Protein AF-0000000070578102 (afdb_homodimer)

pLDDT: mean 84.8, std 22.73, range [17.58, 98.94]

Organism: Amblyomma americanum (NCBI:txid6943)

Foldseek 3Di:
DLFDFKDKAFEAFQVCCVVCVVVLLVLLLQFQAKFKFFQKLDQPDPCQCQDPDPFSNLQRLLVQLVAIATQKMKIKGWHFDQPDDLAAEGETEIYMYIAGADEPDHHDGDPVSVVVCVVQPDDVVCSVVTHFYFYWAADDPVDDPPDPDDLLVVLLSCQLSLHQYEYALCPSVLSNSCGTRNHRADSTPQQNLALVCNSRPLRYFHLLLCCCAVVVPQARPLVLLLLVLSVVQVVCVVVSHYHHHYDYDDDDQVTLIAMAGDGDDPDQDPDLFAADPCCLHYVDDPCVPPDRGDNDSSSSVSVVVVVVVVVVVVVVVVVPDDDDPDPDDDPPDDPDDDPPPPPDPPDPPPPPPDDPCPDPCSDRDHGNCPPRGRVSSVSRVNSVVSVLVVQFPGDDNSHDDCVNRVVVVRTQFGDRPPDSGTDHSDRDPPHDHDPSSVVVVCVSNDPD/DLFDFKDKAFEAFQVCCVVCVVVLLVLLLQFQAKFKFFQKLDQPDPCQCQDPDPFSNLQRLLVQLVAIATQKMKIKGWHFDQPDDLAAEGETEIYMYIAGADEPDHHDGDPVSVVVCVVQPDDVVCSVVTHFYFYWAADDPVDDPPDPDDLLVVLLSCQLSLHQYEYALCPSVLSNSCGTRNHRADSTPQQNLALVCNSRVLRYFHLLLCCCAVVVPQARPLVLLLLVLSVVQVVCVVVSHYHHHYDYDDDDPVTLIAMAGDGDDPDDDPDLFAADPCCLHYVDDPCVPPDRGDNDSSSSVSVVVVVVVVVVVVVVVVVVDDDDPDPDDDDPDDPDDDDDDDDDDPDPPPPPPDDPPPDPCSDNPHGNCPPRGRVSSVSRVNSVVSVLVVQFPGDDNSHDDCVNRVVVVRTQFGDRPPDSGTDHRDNDPPHDHDPSSVVVVCVSNDPD

Secondary structure (DSSP, 8-state):
-----EEEEEEE-TTTHHHHHHHHHHHHHH-SEEEEEEEES----HHHHT-SSHHHHHHHHHHHHHHS-EEEEEEEEEEEPTT--SSS-EEEEEEEEEEEEEESS-EEE-HHHHHHHHHTT--HHHHHHHPEEE--SS--TTS---SS--HHHHHHHHHHTT--EEESS-HHHHHHHHHHHT-PPPSSHHHHHHHHHHHSTT-EEEHHHHHHHTS--S--SHHHHHHHHHHHHHHHHHTT---EEEEEPPPPTTS-EEEEE-PPPSS--SS---B-HHHHHHS--TTGGG--SB--HHHHHHHHHHHHHHHHHHHHHHTTS-S-----------------------------------------EEE--TT-HHHHHHHHHHHHHHHHHHH-SS---S---HHHHT-TTTTTEE--TT-SS-EE----TTPPPPHHHHHHHHHHH---/-----EEEEEEE-TTTHHHHHHHHHHHHHH-SEEEEEEEES----HHHHT-SSHHHHHHHHHHHHHHS-EEEEEEEEEEEPTT--SSS-EEEEEEEEEEEEEESS-EEE-HHHHHHHHHTT--HHHHHHHPEEE--SS--TTS---SS--HHHHHHHHHHTT--EEESS-HHHHHHHHHHHT-PPPSSHHHHHHHHHHHSTT-EEEHHHIIIIIS--S--SHHHHHHHHHHHHHHHHHTT---EEEEEPPPPTTS-EEEEE-PPPSS--SS---B-HHHHHHS--TTGGG--SB--HHHHHHHHHHHHHHHHHHHHHHTTS-S-----------------------------------SS-----EE--TT-HHHHHHHHHHHHHHHHHHH-SS---S---HHHHT-TTTTTEE--TT-SSPEE----TTPPPPHHHHHHHHHHH---

Solvent-accessible surface area (backbone atoms only — not comparable to full-atom values): 49564 Å² total; per-residue (Å²): 103,58,78,49,58,63,44,69,26,37,56,35,30,56,87,45,37,78,77,45,40,66,58,53,52,49,42,58,71,61,23,41,34,35,10,44,28,71,36,56,31,42,79,66,59,66,68,45,58,52,37,90,48,66,62,52,16,43,54,42,47,51,52,31,50,70,38,25,39,59,43,25,38,8,38,14,21,38,20,65,45,83,81,44,49,98,64,57,45,53,35,29,44,43,52,28,30,25,33,30,25,27,46,68,50,68,26,34,37,27,45,69,45,48,36,51,37,46,76,47,65,50,57,51,52,53,27,58,72,33,23,31,69,44,60,61,26,57,81,52,83,91,56,67,80,76,56,96,67,51,64,41,55,52,49,46,50,41,38,74,65,62,48,28,37,34,22,63,55,29,52,65,53,52,53,37,48,39,23,42,36,54,31,53,72,60,96,45,59,62,29,40,27,26,43,48,25,68,51,37,68,65,23,33,35,14,48,30,35,42,30,48,70,74,64,56,46,92,36,48,41,66,69,52,41,29,52,52,44,52,50,51,32,46,50,27,45,74,72,70,42,68,26,56,23,72,43,68,77,86,76,60,87,86,55,52,46,35,31,27,56,60,52,75,80,89,64,79,76,88,66,87,68,58,63,29,67,52,28,61,49,61,66,50,56,96,56,55,88,76,44,88,42,44,85,49,63,69,57,48,52,50,54,53,52,51,52,53,53,51,54,52,48,52,56,58,53,61,69,65,64,79,88,80,78,80,80,85,81,86,81,82,80,83,84,79,85,78,76,81,74,83,69,82,72,81,76,81,75,76,80,79,80,79,86,72,84,74,62,89,64,80,63,63,49,77,38,76,32,54,82,30,27,18,50,45,2,38,41,43,33,52,37,43,53,53,47,48,69,71,56,30,75,50,80,74,81,83,50,71,49,30,75,83,25,56,35,64,90,52,43,28,30,27,39,36,80,98,47,89,64,58,48,69,48,45,66,56,95,86,55,61,64,49,70,68,53,55,55,52,54,44,61,72,73,47,91,123,102,58,78,50,59,63,44,70,25,37,55,35,31,56,87,45,37,78,77,44,41,65,59,51,53,50,43,59,72,60,25,41,34,36,10,43,28,73,37,54,31,42,81,68,59,66,69,45,59,52,37,88,47,65,60,53,15,43,54,43,47,51,51,30,49,71,37,24,39,61,42,26,38,8,39,14,21,38,20,67,45,84,81,44,50,97,63,58,46,53,36,28,44,43,52,27,29,25,33,31,25,29,47,69,50,66,26,35,38,28,45,69,44,48,37,52,37,46,76,49,66,50,58,51,52,54,29,57,72,33,22,32,69,45,61,61,26,56,80,53,83,92,57,69,80,76,55,96,67,48,65,40,55,52,50,47,49,41,38,73,65,61,48,30,36,34,20,64,54,30,54,64,53,52,53,35,48,40,22,42,37,55,31,53,73,60,96,41,56,63,29,40,27,27,45,48,24,66,52,36,67,68,23,33,34,14,46,30,35,42,30,50,69,75,64,56,46,90,36,49,42,65,69,53,42,29,51,53,44,50,51,52,33,45,50,26,47,76,71,70,42,66,27,57,22,72,42,70,78,87,76,60,88,85,54,53,51,36,32,28,56,62,53,74,80,88,65,80,76,87,65,88,68,57,63,30,66,53,26,63,49,62,68,49,55,95,55,54,88,75,44,88,42,43,82,48,62,67,58,48,54,49,54,55,53,51,52,52,53,52,54,53,49,51,55,58,52,56,70,65,63,80,85,80,78,78,84,83,84,85,81,85,82,86,85,79,85,78,78,82,77,86,74,83,80,80,77,82,76,76,80,78,78,80,83,74,83,72,63,89,62,81,59,61,51,76,37,76,33,54,85,32,26,17,50,44,2,38,39,43,33,52,37,42,54,52,47,48,69,70,55,30,78,52,80,72,81,83,49,70,50,31,76,82,24,56,36,65,88,53,42,28,30,25,40,37,80,97,46,88,64,56,47,70,49,46,66,54,96,85,54,60,63,48,70,68,52,55,55,52,55,43,61,70,71,47,90,122

Radius of gyration: 33.84 Å; Cα contacts (8 Å, |Δi|>4): 1545; chains: 2; bounding box: 91×94×81 Å

Nearest PDB structures (foldseek):
  3d45-assembly1_B  TM=8.826E-01  e=4.630E-14  Mus musculus
  3d45-assembly1_A  TM=8.378E-01  e=8.893E-15  Mus musculus
  2a1r-assembly1_A  TM=8.037E-01  e=4.911E-14  Homo sapiens
  2a1s-assembly1_D  TM=5.922E-01  e=2.546E-12  Homo sapiens
  2a1s-assembly2_C  TM=5.819E-01  e=1.888E-11  Homo sapiens

InterPro domains:
  IPR000571 Zinc finger, CCCH-type [PS50103] (270-298)
  IPR006941 Ribonuclease CAF1 [PF04857] (12-140)
  IPR006941 Ribonuclease CAF1 [PF04857] (146-384)
  IPR012337 Ribonuclease H-like superfamily [SSF53098] (8-387)
  IPR036397 Ribonuclease H superfamily [G3DSA:3.30.420.10] (10-261)
  IPR036397 Ribonuclease H superfamily [G3DSA:3.30.420.10] (303-419)
  IPR036855 Zinc finger, CCCH-type superfamily [SSF90229] (271-296)
  IPR051181 CAF1 family poly(A)-specific ribonucleases [PTHR15092] (146-445)

Sequence (896 aa):
MSELKSVPVVDVTKENIADIWPSLVLAVKTSLFVAIDLELSGIGNRKEINAKSVEDRYTAMAGVADTRAIISMGLSCFRQDARSAETGPLKFTVQTFNILVLSQDNYIVEPSSLQFLISHGFDFNRQYALGVPYRRGHDRPNQPEDKAYSLRKLFSLLVVHRKPVVFHNGFMDTVFLYHSFYLALPPSLQTFLADLNELFPSCVYDTKFIAESKASLPASYLEYVFRNRQRDNARKEAQGRQFISIQFLQYNQEYSIDHGNCALRKEPAKVASDICKNFARYGWCGKGDKCCASHNVDDILDAQASKRRRNKRVKMSSNGGCANTSDSEHSMRDLSIVEEDDDDDEEVVDDGDSPEGASNRERRKFTTGLHRAGFDAFMTGYAFATFVLSYSKHRPSGNLDAEQLGLDEIVNRLCLGGKTAPLLIRTSNFTKHSPKHIEKFKALFGNKMSELKSVPVVDVTKENIADIWPSLVLAVKTSLFVAIDLELSGIGNRKEINAKSVEDRYTAMAGVADTRAIISMGLSCFRQDARSAETGPLKFTVQTFNILVLSQDNYIVEPSSLQFLISHGFDFNRQYALGVPYRRGHDRPNQPEDKAYSLRKLFSLLVVHRKPVVFHNGFMDTVFLYHSFYLALPPSLQTFLADLNELFPSCVYDTKFIAESKASLPASYLEYVFRNRQRDNARKEAQGRQFISIQFLQYNQEYSIDHGNCALRKEPAKVASDICKNFARYGWCGKGDKCCASHNVDDILDAQASKRRRNKRVKMSSNGGCANTSDSEHSMRDLSIVEEDDDDDEEVVDDGDSPEGASNRERRKFTTGLHRAGFDAFMTGYAFATFVLSYSKHRPSGNLDAEQLGLDEIVNRLCLGGKTAPLLIRTSNFTKHSPKHIEKFKALFGNK

Structure (mmCIF, N/CA/C/O backbone):
data_AF-0000000070578102-model_v1
#
loop_
_entity.id
_entity.type
_entity.pdbx_description
1 polymer 'C3H1-type domain-containing protein'
#
loop_
_atom_site.group_PDB
_atom_site.id
_atom_site.type_symbol
_atom_site.label_atom_id
_atom_site.label_alt_id
_atom_site.label_comp_id
_atom_site.label_asym_id
_atom_site.label_entity_id
_atom_site.label_seq_id
_atom_site.pdbx_PDB_ins_code
_atom_site.Cartn_x
_atom_site.Cartn_y
_atom_site.Cartn_z
_atom_site.occupancy
_atom_site.B_iso_or_equiv
_atom_site.auth_seq_id
_atom_site.auth_comp_id
_atom_site.auth_asym_id
_atom_site.auth_atom_id
_atom_site.pdbx_PDB_model_num
ATOM 1 N N . MET A 1 1 ? -6.746 -41.281 1.124 1 77.94 1 MET A N 1
ATOM 2 C CA . MET A 1 1 ? -8.039 -40.656 0.822 1 77.94 1 MET A CA 1
ATOM 3 C C . MET A 1 1 ? -7.867 -39.406 0.001 1 77.94 1 MET A C 1
ATOM 5 O O . MET A 1 1 ? -6.902 -38.656 0.193 1 77.94 1 MET A O 1
ATOM 9 N N . SER A 1 2 ? -8.734 -39.219 -0.879 1 80.81 2 SER A N 1
ATOM 10 C CA . SER A 1 2 ? -8.719 -38.062 -1.77 1 80.81 2 SER A CA 1
ATOM 11 C C . SER A 1 2 ? -9.258 -36.844 -1.073 1 80.81 2 SER A C 1
ATOM 13 O O . SER A 1 2 ? -9.031 -35.719 -1.53 1 80.81 2 SER A O 1
ATOM 15 N N . GLU A 1 3 ? -9.867 -37 0.009 1 83.25 3 GLU A N 1
ATOM 16 C CA . GLU A 1 3 ? -10.578 -35.906 0.656 1 83.25 3 GLU A CA 1
ATOM 17 C C . GLU A 1 3 ? -9.609 -34.938 1.304 1 83.25 3 GLU A C 1
ATOM 19 O O . GLU A 1 3 ? -8.672 -35.344 1.99 1 83.25 3 GLU A O 1
ATOM 24 N N . LEU A 1 4 ? -9.828 -33.656 0.972 1 88.81 4 LEU A N 1
ATOM 25 C CA . LEU A 1 4 ? -9.086 -32.531 1.543 1 88.81 4 LEU A CA 1
ATOM 26 C C . LEU A 1 4 ? -10.016 -31.609 2.305 1 88.81 4 LEU A C 1
ATOM 28 O O . LEU A 1 4 ? -10.969 -31.078 1.734 1 88.81 4 LEU A O 1
ATOM 32 N N . LYS A 1 5 ? -9.773 -31.438 3.596 1 84.94 5 LYS A N 1
ATOM 33 C CA . LYS A 1 5 ? -10.625 -30.531 4.375 1 84.94 5 LYS A CA 1
ATOM 34 C C . LYS A 1 5 ? -10 -29.141 4.484 1 84.94 5 LYS A C 1
ATOM 36 O O . LYS A 1 5 ? -10.672 -28.125 4.293 1 84.94 5 LYS A O 1
ATOM 41 N N . SER A 1 6 ? -8.742 -29.156 4.809 1 90.31 6 SER A N 1
ATOM 42 C CA . SER A 1 6 ? -8.031 -27.891 4.957 1 90.31 6 SER A CA 1
ATOM 43 C C . SER A 1 6 ? -6.578 -28.016 4.516 1 90.31 6 SER A C 1
ATOM 45 O O . SER A 1 6 ? -6 -29.109 4.562 1 90.31 6 SER A O 1
ATOM 47 N N . VAL A 1 7 ? -6.105 -26.969 4.031 1 93.5 7 VAL A N 1
ATOM 48 C CA . VAL A 1 7 ? -4.723 -26.922 3.561 1 93.5 7 VAL A CA 1
ATOM 49 C C . VAL A 1 7 ? -3.896 -26.016 4.465 1 93.5 7 VAL A C 1
ATOM 51 O O . VAL A 1 7 ? -4.156 -24.812 4.547 1 93.5 7 VAL A O 1
ATOM 54 N N . PRO A 1 8 ? -2.971 -26.562 5.195 1 94.44 8 PRO A N 1
ATOM 55 C CA . PRO A 1 8 ? -2.076 -25.703 5.977 1 94.44 8 PRO A CA 1
ATOM 56 C C . PRO A 1 8 ? -1.091 -24.938 5.102 1 94.44 8 PRO A C 1
ATOM 58 O O . PRO A 1 8 ? -0.469 -25.516 4.207 1 94.44 8 PRO A O 1
ATOM 61 N N . VAL A 1 9 ? -0.995 -23.688 5.301 1 96 9 VAL A N 1
ATOM 62 C CA . VAL A 1 9 ? -0.066 -22.812 4.602 1 96 9 VAL A CA 1
ATOM 63 C C . VAL A 1 9 ? 0.845 -22.109 5.605 1 96 9 VAL A C 1
ATOM 65 O O . VAL A 1 9 ? 0.369 -21.391 6.492 1 96 9 VAL A O 1
ATOM 68 N N . VAL A 1 10 ? 2.125 -22.312 5.484 1 96.31 10 VAL A N 1
ATOM 69 C CA . VAL A 1 10 ? 3.086 -21.703 6.395 1 96.31 10 VAL A CA 1
ATOM 70 C C . VAL A 1 10 ? 3.354 -20.25 5.973 1 96.31 10 VAL A C 1
ATOM 72 O O . VAL A 1 10 ? 3.791 -20 4.848 1 96.31 10 VAL A O 1
ATOM 75 N N . ASP A 1 11 ? 3.137 -19.344 6.883 1 95.62 11 ASP A N 1
ATOM 76 C CA . ASP A 1 11 ? 3.445 -17.938 6.613 1 95.62 11 ASP A CA 1
ATOM 77 C C . ASP A 1 11 ? 4.918 -17.641 6.887 1 95.62 11 ASP A C 1
ATOM 79 O O . ASP A 1 11 ? 5.418 -17.906 7.98 1 95.62 11 ASP A O 1
ATOM 83 N N . VAL A 1 12 ? 5.535 -17.109 5.922 1 97.56 12 VAL A N 1
ATOM 84 C CA . VAL A 1 12 ? 6.953 -16.797 6.023 1 97.56 12 VAL A CA 1
ATOM 85 C C . VAL A 1 12 ? 7.145 -15.281 5.973 1 97.56 12 VAL A C 1
ATOM 87 O O . VAL A 1 12 ? 6.652 -14.617 5.055 1 97.56 12 VAL A O 1
ATOM 90 N N . THR A 1 13 ? 7.816 -14.75 6.918 1 97.25 13 THR A N 1
ATOM 91 C CA . THR A 1 13 ? 8.086 -13.32 7.051 1 97.25 13 THR A CA 1
ATOM 92 C C . THR A 1 13 ? 9.578 -13.078 7.285 1 97.25 13 THR A C 1
ATOM 94 O O . THR A 1 13 ? 10.352 -14.023 7.43 1 97.25 13 THR A O 1
ATOM 97 N N . LYS A 1 14 ? 9.945 -11.789 7.281 1 96.38 14 LYS A N 1
ATOM 98 C CA . LYS A 1 14 ? 11.352 -11.461 7.527 1 96.38 14 LYS A CA 1
ATOM 99 C C . LYS A 1 14 ? 11.773 -11.883 8.93 1 96.38 14 LYS A C 1
ATOM 101 O O . LYS A 1 14 ? 12.961 -12.102 9.188 1 96.38 14 LYS A O 1
ATOM 106 N N . GLU A 1 15 ? 10.898 -12.078 9.859 1 95.5 15 GLU A N 1
ATOM 107 C CA . GLU A 1 15 ? 11.211 -12.414 11.25 1 95.5 15 GLU A CA 1
ATOM 108 C C . GLU A 1 15 ? 11.453 -13.906 11.414 1 95.5 15 GLU A C 1
ATOM 110 O O . GLU A 1 15 ? 12.188 -14.328 12.312 1 95.5 15 GLU A O 1
ATOM 115 N N . ASN A 1 16 ? 10.836 -14.742 10.539 1 95.75 16 ASN A N 1
ATOM 116 C CA . ASN A 1 16 ? 10.922 -16.172 10.797 1 95.75 16 ASN A CA 1
ATOM 117 C C . ASN A 1 16 ? 11.594 -16.922 9.641 1 95.75 16 ASN A C 1
ATOM 119 O O . ASN A 1 16 ? 11.805 -18.125 9.719 1 95.75 16 ASN A O 1
ATOM 123 N N . ILE A 1 17 ? 11.953 -16.266 8.609 1 96.5 17 ILE A N 1
ATOM 124 C CA . ILE A 1 17 ? 12.469 -16.922 7.414 1 96.5 17 ILE A CA 1
ATOM 125 C C . ILE A 1 17 ? 13.773 -17.641 7.754 1 96.5 17 ILE A C 1
ATOM 127 O O . ILE A 1 17 ? 14.039 -18.719 7.215 1 96.5 17 ILE A O 1
ATOM 131 N N . ALA A 1 18 ? 14.547 -17.094 8.602 1 94.88 18 ALA A N 1
ATOM 132 C CA . ALA A 1 18 ? 15.797 -17.75 8.992 1 94.88 18 ALA A CA 1
ATOM 133 C C . ALA A 1 18 ? 15.539 -19.109 9.617 1 94.88 18 ALA A C 1
ATOM 135 O O . ALA A 1 18 ? 16.234 -20.078 9.336 1 94.88 18 ALA A O 1
ATOM 136 N N . ASP A 1 19 ? 14.547 -19.172 10.438 1 94.5 19 ASP A N 1
ATOM 137 C CA . ASP A 1 19 ? 14.195 -20.406 11.133 1 94.5 19 ASP A CA 1
ATOM 138 C C . ASP A 1 19 ? 13.562 -21.422 10.18 1 94.5 19 ASP A C 1
ATOM 140 O O . ASP A 1 19 ? 13.734 -22.625 10.336 1 94.5 19 ASP A O 1
ATOM 144 N N . ILE A 1 20 ? 12.836 -20.969 9.227 1 95.44 20 ILE A N 1
ATOM 145 C CA . ILE A 1 20 ? 12.062 -21.812 8.328 1 95.44 20 ILE A CA 1
ATOM 146 C C . ILE A 1 20 ? 12.93 -22.234 7.148 1 95.44 20 ILE A C 1
ATOM 148 O O . ILE A 1 20 ? 12.648 -23.25 6.488 1 95.44 20 ILE A O 1
ATOM 152 N N . TRP A 1 21 ? 14.008 -21.594 6.926 1 96.56 21 TRP A N 1
ATOM 153 C CA . TRP A 1 21 ? 14.812 -21.703 5.715 1 96.56 21 TRP A CA 1
ATOM 154 C C . TRP A 1 21 ? 15.266 -23.156 5.5 1 96.56 21 TRP A C 1
ATOM 156 O O . TRP A 1 21 ? 15.141 -23.688 4.402 1 96.56 21 TRP A O 1
ATOM 166 N N . PRO A 1 22 ? 15.758 -23.906 6.492 1 95.88 22 PRO A N 1
ATOM 167 C CA . PRO A 1 22 ? 16.172 -25.281 6.254 1 95.88 22 PRO A CA 1
ATOM 168 C C . PRO A 1 22 ? 15.016 -26.172 5.77 1 95.88 22 PRO A C 1
ATOM 170 O O . PRO A 1 22 ? 15.203 -27 4.879 1 95.88 22 PRO A O 1
ATOM 173 N N . SER A 1 23 ? 13.891 -25.938 6.355 1 94.88 23 SER A N 1
ATOM 174 C CA . SER A 1 23 ? 12.719 -26.703 5.945 1 94.88 23 SER A CA 1
ATOM 175 C C . SER A 1 23 ? 12.305 -26.344 4.52 1 94.88 23 SER A C 1
ATOM 177 O O . SER A 1 23 ? 11.906 -27.219 3.748 1 94.88 23 SER A O 1
ATOM 179 N N . LEU A 1 24 ? 12.359 -25.109 4.254 1 96.5 24 LEU A N 1
ATOM 180 C CA . LEU A 1 24 ? 12.008 -24.625 2.92 1 96.5 24 LEU A CA 1
ATOM 181 C C . LEU A 1 24 ? 12.945 -25.219 1.869 1 96.5 24 LEU A C 1
ATOM 183 O O . LEU A 1 24 ? 12.492 -25.703 0.828 1 96.5 24 LEU A O 1
ATOM 187 N N . VAL A 1 25 ? 14.211 -25.234 2.166 1 97.31 25 VAL A N 1
ATOM 188 C CA . VAL A 1 25 ? 15.227 -25.781 1.265 1 97.31 25 VAL A CA 1
ATOM 189 C C . VAL A 1 25 ? 14.992 -27.266 1.056 1 97.31 25 VAL A C 1
ATOM 191 O O . VAL A 1 25 ? 15.023 -27.75 -0.077 1 97.31 25 VAL A O 1
ATOM 194 N N . LEU A 1 26 ? 14.75 -27.938 2.076 1 97.5 26 LEU A N 1
ATOM 195 C CA . LEU A 1 26 ? 14.531 -29.375 1.996 1 97.5 26 LEU A CA 1
ATOM 196 C C . LEU A 1 26 ? 13.266 -29.688 1.205 1 97.5 26 LEU A C 1
ATOM 198 O O . LEU A 1 26 ? 13.234 -30.641 0.415 1 97.5 26 LEU A O 1
ATOM 202 N N . ALA A 1 27 ? 12.234 -28.906 1.458 1 97.62 27 ALA A N 1
ATOM 203 C CA . ALA A 1 27 ? 10.977 -29.094 0.731 1 97.62 27 ALA A CA 1
ATOM 204 C C . ALA A 1 27 ? 11.188 -28.938 -0.773 1 97.62 27 ALA A C 1
ATOM 206 O O . ALA A 1 27 ? 10.703 -29.766 -1.557 1 97.62 27 ALA A O 1
ATOM 207 N N . VAL A 1 28 ? 11.906 -27.922 -1.154 1 97.75 28 VAL A N 1
ATOM 208 C CA . VAL A 1 28 ? 12.172 -27.688 -2.568 1 97.75 28 VAL A CA 1
ATOM 209 C C . VAL A 1 28 ? 13.023 -28.812 -3.137 1 97.75 28 VAL A C 1
ATOM 211 O O . VAL A 1 28 ? 12.68 -29.406 -4.164 1 97.75 28 VAL A O 1
ATOM 214 N N . LYS A 1 29 ? 14.023 -29.234 -2.469 1 96.88 29 LYS A N 1
ATOM 215 C CA . LYS A 1 29 ? 15 -30.203 -2.947 1 96.88 29 LYS A CA 1
ATOM 216 C C . LYS A 1 29 ? 14.352 -31.578 -3.146 1 96.88 29 LYS A C 1
ATOM 218 O O . LYS A 1 29 ? 14.711 -32.312 -4.066 1 96.88 29 LYS A O 1
ATOM 223 N N . THR A 1 30 ? 13.438 -31.891 -2.357 1 96.38 30 THR A N 1
ATOM 224 C CA . THR A 1 30 ? 12.914 -33.25 -2.359 1 96.38 30 THR A CA 1
ATOM 225 C C . THR A 1 30 ? 11.602 -33.312 -3.139 1 96.38 30 THR A C 1
ATOM 227 O O . THR A 1 30 ? 11.031 -34.406 -3.316 1 96.38 30 THR A O 1
ATOM 230 N N . SER A 1 31 ? 11.125 -32.219 -3.588 1 97.19 31 SER A N 1
ATOM 231 C CA . SER A 1 31 ? 9.836 -32.188 -4.273 1 97.19 31 SER A CA 1
ATOM 232 C C . SER A 1 31 ? 9.953 -32.75 -5.688 1 97.19 31 SER A C 1
ATOM 234 O O . SER A 1 31 ? 11.016 -32.688 -6.301 1 97.19 31 SER A O 1
ATOM 236 N N . LEU A 1 32 ? 8.875 -33.406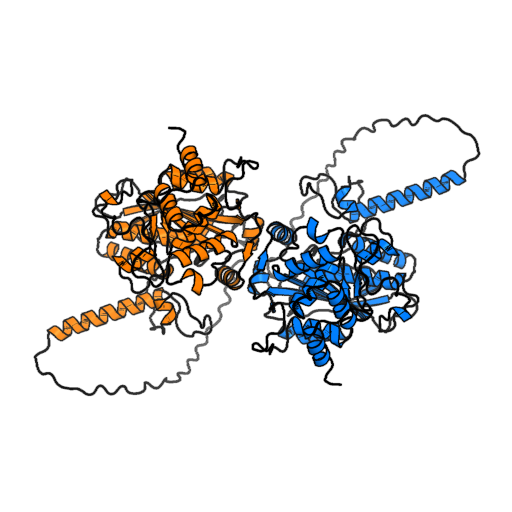 -6.113 1 97.06 32 LEU A N 1
ATOM 237 C CA . LEU A 1 32 ? 8.766 -33.781 -7.516 1 97.06 32 LEU A CA 1
ATOM 238 C C . LEU A 1 32 ? 8.625 -32.562 -8.406 1 97.06 32 LEU A C 1
ATOM 240 O O . LEU A 1 32 ? 9.211 -32.5 -9.492 1 97.06 32 LEU A O 1
ATOM 244 N N . PHE A 1 33 ? 7.828 -31.625 -7.996 1 98.31 33 PHE A N 1
ATOM 245 C CA . PHE A 1 33 ? 7.668 -30.328 -8.648 1 98.31 33 PHE A CA 1
ATOM 246 C C . PHE A 1 33 ? 7.254 -29.266 -7.637 1 98.31 33 PHE A C 1
ATOM 248 O O . PHE A 1 33 ? 6.859 -29.594 -6.516 1 98.31 33 PHE A O 1
ATOM 255 N N . VAL A 1 34 ? 7.41 -28 -8.008 1 98.81 34 VAL A N 1
ATOM 256 C CA . VAL A 1 34 ? 7.055 -26.859 -7.168 1 98.81 34 VAL A CA 1
ATOM 257 C C . VAL A 1 34 ? 6.062 -25.969 -7.906 1 98.81 34 VAL A C 1
ATOM 259 O O . VAL A 1 34 ? 6.336 -25.516 -9.016 1 98.81 34 VAL A O 1
ATOM 262 N N . ALA A 1 35 ? 4.883 -25.75 -7.293 1 98.88 35 ALA A N 1
ATOM 263 C CA . ALA A 1 35 ? 3.92 -24.797 -7.832 1 98.88 35 ALA A CA 1
ATOM 264 C C . ALA A 1 35 ? 4.133 -23.406 -7.238 1 98.88 35 ALA A C 1
ATOM 266 O O . ALA A 1 35 ? 4.398 -23.266 -6.039 1 98.88 35 ALA A O 1
ATOM 267 N N . ILE A 1 36 ? 4.043 -22.375 -8.102 1 98.88 36 ILE A N 1
ATOM 268 C CA . ILE A 1 36 ? 4.332 -21.016 -7.684 1 98.88 36 ILE A CA 1
ATOM 269 C C . ILE A 1 36 ? 3.17 -20.094 -8.062 1 98.88 36 ILE A C 1
ATOM 271 O O . ILE A 1 36 ? 2.58 -20.25 -9.133 1 98.88 36 ILE A O 1
ATOM 275 N N . ASP A 1 37 ? 2.824 -19.219 -7.223 1 98.5 37 ASP A N 1
ATOM 276 C CA . ASP A 1 37 ? 1.85 -18.156 -7.465 1 98.5 37 ASP A CA 1
ATOM 277 C C . ASP A 1 37 ? 2.318 -16.828 -6.863 1 98.5 37 ASP A C 1
ATOM 279 O O . ASP A 1 37 ? 2.926 -16.812 -5.793 1 98.5 37 ASP A O 1
ATOM 283 N N . LEU A 1 38 ? 2.061 -15.75 -7.559 1 98.56 38 LEU A N 1
ATOM 284 C CA . LEU A 1 38 ? 2.484 -14.43 -7.102 1 98.56 38 LEU A CA 1
ATOM 285 C C . LEU A 1 38 ? 1.288 -13.492 -6.953 1 98.56 38 LEU A C 1
ATOM 287 O O . LEU A 1 38 ? 0.369 -13.523 -7.773 1 98.56 38 LEU A O 1
ATOM 291 N N . GLU A 1 39 ? 1.238 -12.766 -5.934 1 98.12 39 GLU A N 1
ATOM 292 C CA . GLU A 1 39 ? 0.407 -11.562 -5.852 1 98.12 39 GLU A CA 1
ATOM 293 C C . GLU A 1 39 ? 1.217 -10.312 -6.168 1 98.12 39 GLU A C 1
ATOM 295 O O . GLU A 1 39 ? 2.312 -10.125 -5.633 1 98.12 39 GLU A O 1
ATOM 300 N N . LEU A 1 40 ? 0.661 -9.516 -7.039 1 98.38 40 LEU A N 1
ATOM 301 C CA . LEU A 1 40 ? 1.391 -8.359 -7.559 1 98.38 40 LEU A CA 1
ATOM 302 C C . LEU A 1 40 ? 0.694 -7.059 -7.172 1 98.38 40 LEU A C 1
ATOM 304 O O . LEU A 1 40 ? -0.514 -7.047 -6.93 1 98.38 40 LEU A O 1
ATOM 308 N N . SER A 1 41 ? 1.458 -5.977 -7.098 1 98.44 41 SER A N 1
ATOM 309 C CA . SER A 1 41 ? 0.901 -4.668 -6.77 1 98.44 41 SER A CA 1
ATOM 310 C C . SER A 1 41 ? 0.095 -4.102 -7.934 1 98.44 41 SER A C 1
ATOM 312 O O . SER A 1 41 ? -0.631 -3.119 -7.773 1 98.44 41 SER A O 1
ATOM 314 N N . GLY A 1 42 ? 0.201 -4.703 -9.062 1 98.12 42 GLY A N 1
ATOM 315 C CA . GLY A 1 42 ? -0.514 -4.359 -10.281 1 98.12 42 GLY A CA 1
ATOM 316 C C . GLY A 1 42 ? -0.065 -5.168 -11.484 1 98.12 42 GLY A C 1
ATOM 317 O O . GLY A 1 42 ? 1.048 -5.699 -11.508 1 98.12 42 GLY A O 1
ATOM 318 N N . ILE A 1 43 ? -0.921 -5.203 -12.508 1 96.94 43 ILE A N 1
ATOM 319 C CA . ILE A 1 43 ? -0.589 -6.012 -13.68 1 96.94 43 ILE A CA 1
ATOM 320 C C . ILE A 1 43 ? -0.525 -5.125 -14.914 1 96.94 43 ILE A C 1
ATOM 322 O O . ILE A 1 43 ? -0.228 -5.602 -16.016 1 96.94 43 ILE A O 1
ATOM 326 N N . GLY A 1 44 ? -0.804 -3.895 -14.734 1 97 44 GLY A N 1
ATOM 327 C CA . GLY A 1 44 ? -0.745 -2.965 -15.852 1 97 44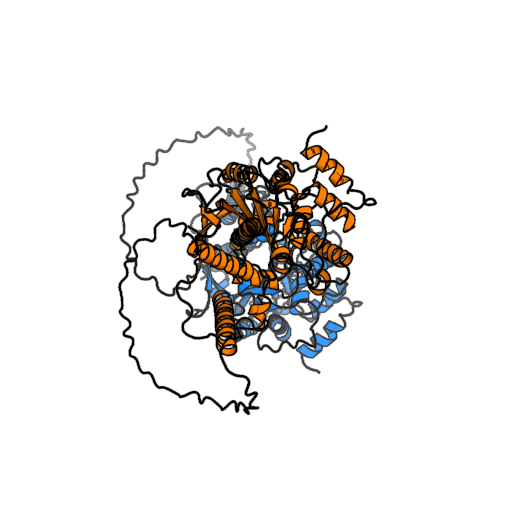 GLY A CA 1
ATOM 328 C C . GLY A 1 44 ? -2.012 -2.955 -16.688 1 97 44 GLY A C 1
ATOM 329 O O . GLY A 1 44 ? -3.057 -3.436 -16.25 1 97 44 GLY A O 1
ATOM 330 N N . ASN A 1 45 ? -1.885 -2.371 -17.859 1 96 45 ASN A N 1
ATOM 331 C CA . ASN A 1 45 ? -3.01 -2.227 -18.781 1 96 45 ASN A CA 1
ATOM 332 C C . ASN A 1 45 ? -3.365 -3.553 -19.453 1 96 45 ASN A C 1
ATOM 334 O O . ASN A 1 45 ? -2.543 -4.137 -20.156 1 96 45 ASN A O 1
ATOM 338 N N . ARG A 1 46 ? -4.57 -3.988 -19.344 1 93.94 46 ARG A N 1
ATOM 339 C CA . ARG A 1 46 ? -5.023 -5.285 -19.828 1 93.94 46 ARG A CA 1
ATOM 340 C C . ARG A 1 46 ? -4.93 -5.363 -21.359 1 93.94 46 ARG A C 1
ATOM 342 O O . ARG A 1 46 ? -4.621 -6.418 -21.906 1 93.94 46 ARG A O 1
ATOM 349 N N . LYS A 1 47 ? -5.195 -4.293 -22.016 1 95.69 47 LYS A N 1
ATOM 350 C CA . LYS A 1 47 ? -5.121 -4.273 -23.469 1 95.69 47 LYS A CA 1
ATOM 351 C C . LYS A 1 47 ? -3.695 -4.527 -23.953 1 95.69 47 LYS A C 1
ATOM 353 O O . LYS A 1 47 ? -3.484 -5.242 -24.938 1 95.69 47 LYS A O 1
ATOM 358 N N . GLU A 1 48 ? -2.779 -3.986 -23.219 1 97.19 48 GLU A N 1
ATOM 359 C CA . GLU A 1 48 ? -1.38 -4.102 -23.609 1 97.19 48 GLU A CA 1
ATOM 360 C C . GLU A 1 48 ? -0.842 -5.504 -23.328 1 97.19 48 GLU A C 1
ATOM 362 O O . GLU A 1 48 ? -0.108 -6.066 -24.141 1 97.19 48 GLU A O 1
ATOM 367 N N . ILE A 1 49 ? -1.229 -6.09 -22.234 1 96.31 49 ILE A N 1
ATOM 368 C CA . ILE A 1 49 ? -0.678 -7.387 -21.859 1 96.31 49 ILE A CA 1
ATOM 369 C C . ILE A 1 49 ? -1.385 -8.492 -22.641 1 96.31 49 ILE A C 1
ATOM 371 O O . ILE A 1 49 ? -0.979 -9.656 -22.578 1 96.31 49 ILE A O 1
ATOM 375 N N . ASN A 1 50 ? -2.453 -8.148 -23.328 1 95.62 50 ASN A N 1
ATOM 376 C CA . ASN A 1 50 ? -3.152 -9.078 -24.219 1 95.62 50 ASN A CA 1
ATOM 377 C C . ASN A 1 50 ? -3.074 -8.641 -25.672 1 95.62 50 ASN A C 1
ATOM 379 O O . ASN A 1 50 ? -3.979 -8.922 -26.453 1 95.62 50 ASN A O 1
ATOM 383 N N . ALA A 1 51 ? -2.061 -7.977 -26 1 97 51 ALA A N 1
ATOM 384 C CA . ALA A 1 51 ? -1.86 -7.508 -27.359 1 97 51 ALA A CA 1
ATOM 385 C C . ALA A 1 51 ? -1.819 -8.672 -28.344 1 97 51 ALA A C 1
ATOM 387 O O . ALA A 1 51 ? -1.572 -9.82 -27.953 1 97 51 ALA A O 1
ATOM 388 N N . LYS A 1 52 ? -2.033 -8.406 -29.656 1 95.94 52 LYS A N 1
ATOM 389 C CA . LYS A 1 52 ? -1.959 -9.422 -30.703 1 95.94 52 LYS A CA 1
ATOM 390 C C . LYS A 1 52 ? -0.533 -9.945 -30.859 1 95.94 52 LYS A C 1
ATOM 392 O O . LYS A 1 52 ? -0.316 -11.156 -30.938 1 95.94 52 LYS A O 1
ATOM 397 N N . SER A 1 53 ? 0.328 -9.078 -30.891 1 97.19 53 SER A N 1
ATOM 398 C CA . SER A 1 53 ? 1.736 -9.453 -30.969 1 97.19 53 SER A CA 1
ATOM 399 C C . SER A 1 53 ? 2.268 -9.906 -29.625 1 97.19 53 SER A C 1
ATOM 401 O O . SER A 1 53 ? 2.201 -9.164 -28.641 1 97.19 53 SER A O 1
ATOM 403 N N . VAL A 1 54 ? 2.812 -11.125 -29.578 1 97.56 54 VAL A N 1
ATOM 404 C CA . VAL A 1 54 ? 3.328 -11.656 -28.312 1 97.56 54 VAL A CA 1
ATOM 405 C C . VA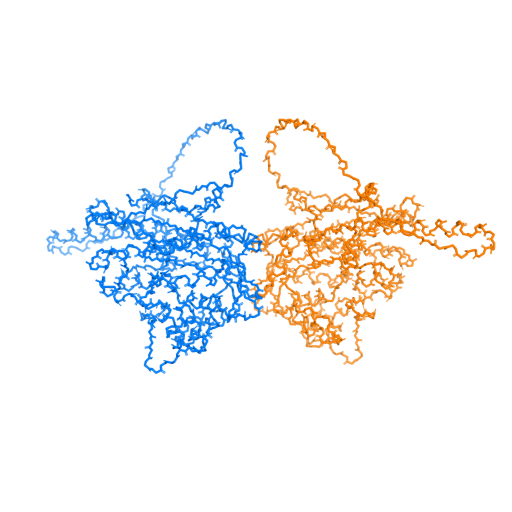L A 1 54 ? 4.551 -10.852 -27.875 1 97.56 54 VAL A C 1
ATOM 407 O O . VAL A 1 54 ? 4.785 -10.672 -26.688 1 97.56 54 VAL A O 1
ATOM 410 N N . GLU A 1 55 ? 5.293 -10.344 -28.844 1 97.88 55 GLU A N 1
ATOM 411 C CA . GLU A 1 55 ? 6.414 -9.461 -28.547 1 97.88 55 GLU A CA 1
ATOM 412 C C . GLU A 1 55 ? 5.941 -8.203 -27.828 1 97.88 55 GLU A C 1
ATOM 414 O O . GLU A 1 55 ? 6.594 -7.738 -26.875 1 97.88 55 GLU A O 1
ATOM 419 N N . ASP A 1 56 ? 4.871 -7.68 -28.266 1 98.12 56 ASP A N 1
ATOM 420 C CA . ASP A 1 56 ? 4.297 -6.5 -27.625 1 98.12 56 ASP A CA 1
ATOM 421 C C . ASP A 1 56 ? 3.826 -6.816 -26.203 1 98.12 56 ASP A C 1
ATOM 423 O O . ASP A 1 56 ? 3.955 -5.984 -25.312 1 98.12 56 ASP A O 1
ATOM 427 N N . ARG A 1 57 ? 3.289 -8.016 -26.016 1 98.25 57 ARG A N 1
ATOM 428 C CA . ARG A 1 57 ? 2.906 -8.445 -24.672 1 98.25 57 ARG A CA 1
ATOM 429 C C . ARG A 1 57 ? 4.109 -8.445 -23.734 1 98.25 57 ARG A C 1
ATOM 431 O O . ARG A 1 57 ? 4.027 -7.945 -22.609 1 98.25 57 ARG A O 1
ATOM 438 N N . TYR A 1 58 ? 5.156 -9.031 -24.266 1 98.62 58 TYR A N 1
ATOM 439 C CA . TYR A 1 58 ? 6.371 -9.125 -23.469 1 98.62 58 TYR A CA 1
ATOM 440 C C . TYR A 1 58 ? 6.875 -7.738 -23.078 1 98.62 58 TYR A C 1
ATOM 442 O O . TYR A 1 58 ? 7.234 -7.504 -21.922 1 98.62 58 TYR A O 1
ATOM 450 N N . THR A 1 59 ? 6.887 -6.844 -24.031 1 98.5 59 THR A N 1
ATOM 451 C CA . THR A 1 59 ? 7.34 -5.484 -23.766 1 98.5 59 THR A CA 1
ATOM 452 C C . THR A 1 59 ? 6.484 -4.824 -22.688 1 98.5 59 THR A C 1
ATOM 454 O O . THR A 1 59 ? 7.008 -4.168 -21.797 1 98.5 59 THR A O 1
ATOM 457 N N . ALA A 1 60 ? 5.203 -4.996 -22.781 1 98.44 60 ALA A N 1
ATOM 458 C CA . ALA A 1 60 ? 4.281 -4.457 -21.797 1 98.44 60 ALA A CA 1
ATOM 459 C C . ALA A 1 60 ? 4.523 -5.086 -20.422 1 98.44 60 ALA A C 1
ATOM 461 O O . ALA A 1 60 ? 4.59 -4.383 -19.406 1 98.44 60 ALA A O 1
ATOM 462 N N . MET A 1 61 ? 4.676 -6.383 -20.391 1 98.56 61 MET A N 1
ATOM 463 C CA . MET A 1 61 ? 4.887 -7.102 -19.125 1 98.56 61 MET A CA 1
ATOM 464 C C . MET A 1 61 ? 6.215 -6.715 -18.5 1 98.56 61 MET A C 1
ATOM 466 O O . MET A 1 61 ? 6.324 -6.637 -17.266 1 98.56 61 MET A O 1
ATOM 470 N N . ALA A 1 62 ? 7.172 -6.551 -19.375 1 98.62 62 ALA A N 1
ATOM 471 C CA . ALA A 1 62 ? 8.469 -6.109 -18.875 1 98.62 62 ALA A CA 1
ATOM 472 C C . ALA A 1 62 ? 8.359 -4.746 -18.203 1 98.62 62 ALA A C 1
ATOM 474 O O . ALA A 1 62 ? 8.977 -4.512 -17.156 1 98.62 62 ALA A O 1
ATOM 475 N N . GLY A 1 63 ? 7.625 -3.871 -18.812 1 98.25 63 GLY A N 1
ATOM 476 C CA . GLY A 1 63 ? 7.371 -2.58 -18.203 1 98.25 63 GLY A CA 1
ATOM 477 C C . GLY A 1 63 ? 6.664 -2.688 -16.859 1 98.25 63 GLY A C 1
ATOM 478 O O . GLY A 1 63 ? 6.996 -1.968 -15.914 1 98.25 63 GLY A O 1
ATOM 479 N N . VAL A 1 64 ? 5.754 -3.541 -16.75 1 98.5 64 VAL A N 1
ATOM 480 C CA . VAL A 1 64 ? 5.008 -3.756 -15.516 1 98.5 64 VAL A CA 1
ATOM 481 C C . VAL A 1 64 ? 5.941 -4.297 -14.438 1 98.5 64 VAL A C 1
ATOM 483 O O . VAL A 1 64 ? 5.938 -3.811 -13.305 1 98.5 64 VAL A O 1
ATOM 486 N N . ALA A 1 65 ? 6.73 -5.285 -14.797 1 98.56 65 ALA A N 1
ATOM 487 C CA . ALA A 1 65 ? 7.652 -5.891 -13.844 1 98.56 65 ALA A CA 1
ATOM 488 C C . ALA A 1 65 ? 8.672 -4.871 -13.344 1 98.56 65 ALA A C 1
ATOM 490 O O . ALA A 1 65 ? 9.133 -4.953 -12.195 1 98.56 65 ALA A O 1
ATOM 491 N N . ASP A 1 66 ? 8.961 -3.924 -14.148 1 98.19 66 ASP A N 1
ATOM 492 C CA . ASP A 1 66 ? 9.938 -2.896 -13.797 1 98.19 66 ASP A CA 1
ATOM 493 C C . ASP A 1 66 ? 9.336 -1.856 -12.859 1 98.19 66 ASP A C 1
ATOM 495 O O . ASP A 1 66 ? 10.055 -1.173 -12.133 1 98.19 66 ASP A O 1
ATOM 499 N N . THR A 1 67 ? 8.039 -1.733 -12.867 1 98.31 67 THR A N 1
ATOM 500 C CA . THR A 1 67 ? 7.434 -0.609 -12.164 1 98.31 67 THR A CA 1
ATOM 501 C C . THR A 1 67 ? 6.543 -1.101 -11.031 1 98.31 67 THR A C 1
ATOM 503 O O . THR A 1 67 ? 6.211 -0.338 -10.117 1 98.31 67 THR A O 1
ATOM 506 N N . ARG A 1 68 ? 6.105 -2.273 -11.07 1 98.62 68 ARG A N 1
ATOM 507 C CA . ARG A 1 68 ? 5.297 -2.869 -10.016 1 98.62 68 ARG A CA 1
ATOM 508 C C . ARG A 1 68 ? 6.102 -3.879 -9.211 1 98.62 68 ARG A C 1
ATOM 510 O O . ARG A 1 68 ? 7.301 -4.059 -9.445 1 98.62 68 ARG A O 1
ATOM 517 N N . ALA A 1 69 ? 5.457 -4.488 -8.195 1 98.69 69 ALA A N 1
ATOM 518 C CA . ALA A 1 69 ? 6.227 -5.324 -7.281 1 98.69 69 ALA A CA 1
ATOM 519 C C . ALA A 1 69 ? 5.473 -6.605 -6.941 1 98.69 69 ALA A C 1
ATOM 521 O O . ALA A 1 69 ? 4.246 -6.656 -7.039 1 98.69 69 ALA A O 1
ATOM 522 N N . ILE A 1 70 ? 6.262 -7.645 -6.633 1 98.75 70 ILE A N 1
ATOM 523 C CA . ILE A 1 70 ? 5.703 -8.82 -5.973 1 98.75 70 ILE A CA 1
ATOM 524 C C . ILE A 1 70 ? 5.414 -8.5 -4.508 1 98.75 70 ILE A C 1
ATOM 526 O O . ILE A 1 70 ? 6.273 -7.969 -3.801 1 98.75 70 ILE A O 1
ATOM 530 N N . ILE A 1 71 ? 4.207 -8.844 -4.094 1 98.06 71 ILE A N 1
ATOM 531 C CA . ILE A 1 71 ? 3.889 -8.492 -2.715 1 98.06 71 ILE A CA 1
ATOM 532 C C . ILE A 1 71 ? 3.756 -9.766 -1.877 1 98.06 71 ILE A C 1
ATOM 534 O O . ILE A 1 71 ? 3.852 -9.719 -0.648 1 98.06 71 ILE A O 1
ATOM 538 N N . SER A 1 72 ? 3.521 -10.859 -2.496 1 98.25 72 SER A N 1
ATOM 539 C CA . SER A 1 72 ? 3.582 -12.164 -1.854 1 98.25 72 SER A CA 1
ATOM 540 C C . SER A 1 72 ? 3.869 -13.266 -2.871 1 98.25 72 SER A C 1
ATOM 542 O O . SER A 1 72 ? 3.57 -13.117 -4.055 1 98.25 72 SER A O 1
ATOM 544 N N . MET A 1 73 ? 4.484 -14.289 -2.369 1 98.56 73 MET A N 1
ATOM 545 C CA . MET A 1 73 ? 4.824 -15.438 -3.197 1 98.56 73 MET A CA 1
ATOM 546 C C . MET A 1 73 ? 4.387 -16.734 -2.527 1 98.56 73 MET A C 1
ATOM 548 O O . MET A 1 73 ? 4.723 -16.984 -1.369 1 98.56 73 MET A O 1
ATOM 552 N N . GLY A 1 74 ? 3.607 -17.469 -3.242 1 98.56 74 GLY A N 1
ATOM 553 C CA . GLY A 1 74 ? 3.252 -18.797 -2.797 1 98.56 74 GLY A CA 1
ATOM 554 C C . GLY A 1 74 ? 4.121 -19.875 -3.406 1 98.56 74 GLY A C 1
ATOM 555 O O . GLY A 1 74 ? 4.457 -19.828 -4.59 1 98.56 74 GLY A O 1
ATOM 556 N N . LEU A 1 75 ? 4.555 -20.828 -2.602 1 98.62 75 LEU A N 1
ATOM 557 C CA . LEU A 1 75 ? 5.297 -22.016 -3.021 1 98.62 75 LEU A CA 1
ATOM 558 C C . LEU A 1 75 ? 4.656 -23.281 -2.461 1 98.62 75 LEU A C 1
ATOM 560 O O . LEU A 1 75 ? 4.504 -23.422 -1.245 1 98.62 75 LEU A O 1
ATOM 564 N N . SER A 1 76 ? 4.234 -24.094 -3.277 1 98.75 76 SER A N 1
ATOM 565 C CA . SER A 1 76 ? 3.729 -25.391 -2.846 1 98.75 76 SER A CA 1
ATOM 566 C C . SER A 1 76 ? 4.59 -26.531 -3.385 1 98.75 76 SER A C 1
ATOM 568 O O . SER A 1 76 ? 4.641 -26.766 -4.594 1 98.75 76 SER A O 1
ATOM 570 N N . CYS A 1 77 ? 5.242 -27.234 -2.514 1 98.75 77 CYS A N 1
ATOM 571 C CA . CYS A 1 77 ? 6.172 -28.297 -2.852 1 98.75 77 CYS A CA 1
ATOM 572 C C . CYS A 1 77 ? 5.5 -29.672 -2.744 1 98.75 77 CYS A C 1
ATOM 574 O O . CYS A 1 77 ? 5.102 -30.078 -1.655 1 98.75 77 CYS A O 1
ATOM 576 N N . PHE A 1 78 ? 5.391 -30.344 -3.852 1 98.31 78 PHE A N 1
ATOM 577 C CA . PHE A 1 78 ? 4.77 -31.656 -3.9 1 98.31 78 PHE A CA 1
ATOM 578 C C . PHE A 1 78 ? 5.824 -32.75 -3.936 1 98.31 78 PHE A C 1
ATOM 580 O O . PHE A 1 78 ? 6.461 -32.969 -4.965 1 98.31 78 PHE A O 1
ATOM 587 N N . ARG A 1 79 ? 5.992 -33.406 -2.822 1 97.12 79 ARG A N 1
ATOM 588 C CA . ARG A 1 79 ? 6.914 -34.531 -2.732 1 97.12 79 ARG A CA 1
ATOM 589 C C . ARG A 1 79 ? 6.184 -35.875 -2.928 1 97.12 79 ARG A C 1
ATOM 591 O O . ARG A 1 79 ? 5.254 -36.188 -2.182 1 97.12 79 ARG A O 1
ATOM 598 N N . GLN A 1 80 ? 6.59 -36.562 -3.904 1 94.94 80 GLN A N 1
ATOM 599 C CA . GLN A 1 80 ? 5.992 -37.875 -4.148 1 94.94 80 GLN A CA 1
ATOM 600 C C . GLN A 1 80 ? 6.438 -38.906 -3.096 1 94.94 80 GLN A C 1
ATOM 602 O O . GLN A 1 80 ? 7.617 -38.938 -2.74 1 94.94 80 GLN A O 1
ATOM 607 N N . ASP A 1 81 ? 5.449 -39.531 -2.598 1 90.25 81 ASP A N 1
ATOM 608 C CA . ASP A 1 81 ? 5.785 -40.594 -1.659 1 90.25 81 ASP A CA 1
ATOM 609 C C . ASP A 1 81 ? 6.293 -41.844 -2.393 1 90.25 81 ASP A C 1
ATOM 611 O O . ASP A 1 81 ? 5.617 -42.344 -3.283 1 90.25 81 ASP A O 1
ATOM 615 N N . ALA A 1 82 ? 7.422 -42.375 -2.148 1 76.19 82 ALA A N 1
ATOM 616 C CA . ALA A 1 82 ? 8.07 -43.5 -2.824 1 76.19 82 ALA A CA 1
ATOM 617 C C . ALA A 1 82 ? 7.285 -44.781 -2.629 1 76.19 82 ALA A C 1
ATOM 619 O O . ALA A 1 82 ? 7.461 -45.75 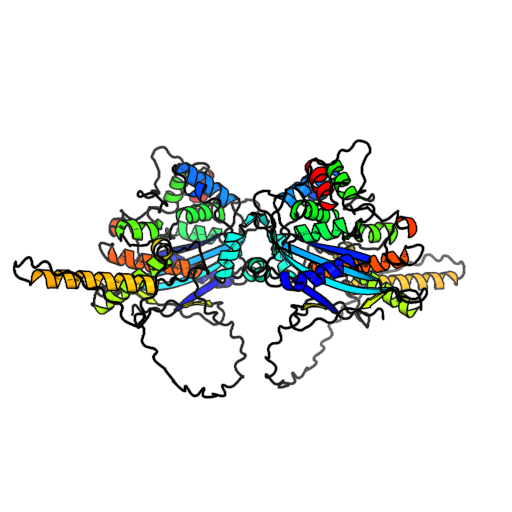-3.381 1 76.19 82 ALA A O 1
ATOM 620 N N . ARG A 1 83 ? 6.566 -44.906 -1.546 1 68.38 83 ARG A N 1
ATOM 621 C CA . ARG A 1 83 ? 5.887 -46.125 -1.19 1 68.38 83 ARG A CA 1
ATOM 622 C C . ARG A 1 83 ? 4.617 -46.312 -2.01 1 68.38 83 ARG A C 1
ATOM 624 O O . ARG A 1 83 ? 3.883 -47.281 -1.818 1 68.38 83 ARG A O 1
ATOM 631 N N . SER A 1 84 ? 4.555 -45.375 -2.918 1 65.06 84 SER A N 1
ATOM 632 C CA . SER A 1 84 ? 3.293 -45.469 -3.643 1 65.06 84 SER A CA 1
ATOM 633 C C . SER A 1 84 ? 3.275 -46.719 -4.551 1 65.06 84 SER A C 1
ATOM 635 O O . SER A 1 84 ? 4.238 -46.969 -5.277 1 65.06 84 SER A O 1
ATOM 637 N N . ALA A 1 85 ? 2.381 -47.562 -4.262 1 64.19 85 ALA A N 1
ATOM 638 C CA . ALA A 1 85 ? 2.223 -48.781 -5.027 1 64.19 85 ALA A CA 1
ATOM 639 C C . ALA A 1 85 ? 1.897 -48.5 -6.488 1 64.19 85 ALA A C 1
ATOM 641 O O . ALA A 1 85 ? 1.44 -47.406 -6.816 1 64.19 85 ALA A O 1
ATOM 642 N N . GLU A 1 86 ? 2.332 -49.438 -7.312 1 66.88 86 GLU A N 1
ATOM 643 C CA . GLU A 1 86 ? 2.053 -49.312 -8.742 1 66.88 86 GLU A CA 1
ATOM 644 C C . GLU A 1 86 ? 0.555 -49.188 -9 1 66.88 86 GLU A C 1
ATOM 646 O O . GLU A 1 86 ? 0.14 -48.562 -9.984 1 66.88 86 GLU A O 1
ATOM 651 N N . THR A 1 87 ? -0.085 -49.812 -8.047 1 72.12 87 THR A N 1
ATOM 652 C CA . THR A 1 87 ? -1.54 -49.75 -8.125 1 72.12 87 THR A CA 1
ATOM 653 C C . THR A 1 87 ? -2.102 -48.938 -6.949 1 72.12 87 THR A C 1
ATOM 655 O O . THR A 1 87 ? -1.461 -48.844 -5.902 1 72.12 87 THR A O 1
ATOM 658 N N . GLY A 1 88 ? -3.049 -48.094 -7.133 1 78.75 88 GLY A N 1
ATOM 659 C CA . GLY A 1 88 ? -3.646 -47.312 -6.062 1 78.75 88 GLY A CA 1
ATOM 660 C C . GLY A 1 88 ? -3.445 -45.812 -6.234 1 78.75 88 GLY A C 1
ATOM 661 O O . GLY A 1 88 ? -3.252 -45.312 -7.352 1 78.75 88 GLY A O 1
ATOM 662 N N . PRO A 1 89 ? -3.432 -45.125 -5.098 1 89.25 89 PRO A N 1
ATOM 663 C CA . PRO A 1 89 ? -3.318 -43.688 -5.195 1 89.25 89 PRO A CA 1
ATOM 664 C C . PRO A 1 89 ? -1.879 -43.219 -5.402 1 89.25 89 PRO A C 1
ATOM 666 O O . PRO A 1 89 ? -0.943 -43.844 -4.91 1 89.25 89 PRO A O 1
ATOM 669 N N . LEU A 1 90 ? -1.689 -42.25 -6.242 1 92.31 90 LEU A N 1
ATOM 670 C CA . LEU A 1 90 ? -0.448 -41.5 -6.262 1 92.31 90 LEU A CA 1
ATOM 671 C C . LEU A 1 90 ? -0.381 -40.531 -5.074 1 92.31 90 LEU A C 1
ATOM 673 O O . LEU A 1 90 ? -1.143 -39.562 -5.008 1 92.31 90 LEU A O 1
ATOM 677 N N . LYS A 1 91 ? 0.491 -40.781 -4.152 1 93.75 91 LYS A N 1
ATOM 678 C CA . LYS A 1 91 ? 0.501 -40.094 -2.867 1 93.75 91 LYS A CA 1
ATOM 679 C C . LYS A 1 91 ? 1.554 -39 -2.848 1 93.75 91 LYS A C 1
ATOM 681 O O . LYS A 1 91 ? 2.686 -39.188 -3.289 1 93.75 91 LYS A O 1
ATOM 686 N N . PHE A 1 92 ? 1.145 -37.844 -2.34 1 96.06 92 PHE A N 1
ATOM 687 C CA . PHE A 1 92 ? 2.047 -36.719 -2.182 1 96.06 92 PHE A CA 1
ATOM 688 C C . PHE A 1 92 ? 2.057 -36.219 -0.736 1 96.06 92 PHE A C 1
ATOM 690 O O . PHE A 1 92 ? 1.016 -36.219 -0.076 1 96.06 92 PHE A O 1
ATOM 697 N N . THR A 1 93 ? 3.225 -35.875 -0.223 1 96.38 93 THR A N 1
ATOM 698 C CA . THR A 1 93 ? 3.361 -35 0.934 1 96.38 93 THR A CA 1
ATOM 699 C C . THR A 1 93 ? 3.609 -33.562 0.493 1 96.38 93 THR A C 1
ATOM 701 O O . THR A 1 93 ? 4.574 -33.281 -0.221 1 96.38 93 THR A O 1
ATOM 704 N N . VAL A 1 94 ? 2.756 -32.688 0.944 1 97.75 94 VAL A N 1
ATOM 705 C CA . VAL A 1 94 ? 2.805 -31.328 0.388 1 97.75 94 VAL A CA 1
ATOM 706 C C . VAL A 1 94 ? 3.113 -30.328 1.495 1 97.75 94 VAL A C 1
ATOM 708 O O . VAL A 1 94 ? 2.545 -30.391 2.588 1 97.75 94 VAL A O 1
ATOM 711 N N . GLN A 1 95 ? 4.074 -29.469 1.286 1 97.88 95 GLN A N 1
ATOM 712 C CA . GLN A 1 95 ? 4.355 -28.297 2.1 1 97.88 95 GLN A CA 1
ATOM 713 C C . GLN A 1 95 ? 4.129 -27.016 1.309 1 97.88 95 GLN A C 1
ATOM 715 O O . GLN A 1 95 ? 4.711 -26.828 0.239 1 97.88 95 GLN A O 1
ATOM 720 N N . THR A 1 96 ? 3.232 -26.188 1.816 1 97.75 96 THR A N 1
ATOM 721 C CA . THR A 1 96 ? 2.896 -24.938 1.148 1 97.75 96 THR A CA 1
ATOM 722 C C . THR A 1 96 ? 3.332 -23.75 1.99 1 97.75 96 THR A C 1
ATOM 724 O O . THR A 1 96 ? 3.076 -23.703 3.195 1 97.75 96 THR A O 1
ATOM 727 N N . PHE A 1 97 ? 3.992 -22.797 1.341 1 98 97 PHE A N 1
ATOM 728 C CA . PHE A 1 97 ? 4.492 -21.594 1.99 1 98 97 PHE A CA 1
ATOM 729 C C . PHE A 1 97 ? 3.881 -20.344 1.363 1 98 97 PHE A C 1
ATOM 731 O O . PHE A 1 97 ? 3.711 -20.281 0.144 1 98 97 PHE A O 1
ATOM 738 N N . ASN A 1 98 ? 3.479 -19.469 2.166 1 97.69 98 ASN A N 1
ATOM 739 C CA . ASN A 1 98 ? 3.148 -18.109 1.767 1 97.69 98 ASN A CA 1
ATOM 740 C C . ASN A 1 98 ? 4.191 -17.109 2.262 1 97.69 98 ASN A C 1
ATOM 742 O O . ASN A 1 98 ? 4.207 -16.766 3.443 1 97.69 98 ASN A O 1
ATOM 746 N N . ILE A 1 99 ? 4.984 -16.609 1.371 1 98.38 99 ILE A N 1
ATOM 747 C CA . ILE A 1 99 ? 6.066 -15.688 1.723 1 98.38 99 ILE A CA 1
ATOM 748 C C . ILE A 1 99 ? 5.625 -14.25 1.464 1 98.38 99 ILE A C 1
ATOM 750 O O . ILE A 1 99 ? 5.375 -13.867 0.318 1 98.38 99 ILE A O 1
ATOM 754 N N . LEU A 1 100 ? 5.527 -13.461 2.5 1 98.12 100 LEU A N 1
ATOM 755 C CA . LEU A 1 100 ? 5.316 -12.023 2.314 1 98.12 100 LEU A CA 1
ATOM 756 C C . LEU A 1 100 ? 6.594 -11.352 1.836 1 98.12 100 LEU A C 1
ATOM 758 O O . LEU A 1 100 ? 7.684 -11.633 2.348 1 98.12 100 LEU A O 1
ATOM 762 N N . VAL A 1 101 ? 6.402 -10.516 0.822 1 98.25 101 VAL A N 1
ATOM 763 C CA . VAL A 1 101 ? 7.559 -9.914 0.162 1 98.25 101 VAL A CA 1
ATOM 764 C C . VAL A 1 101 ? 7.41 -8.398 0.144 1 98.25 101 VAL A C 1
ATOM 766 O O . VAL A 1 101 ? 6.297 -7.875 0.051 1 98.25 101 VAL A O 1
ATOM 769 N N . LEU A 1 102 ? 8.531 -7.68 0.295 1 98.38 102 LEU A N 1
ATOM 770 C CA . LEU A 1 102 ? 8.508 -6.223 0.212 1 98.38 102 LEU A CA 1
ATOM 771 C C . LEU A 1 102 ? 9.664 -5.711 -0.644 1 98.38 102 LEU A C 1
ATOM 773 O O . LEU A 1 102 ? 10.828 -5.883 -0.287 1 98.38 102 LEU A O 1
ATOM 777 N N . SER A 1 103 ? 9.32 -5.098 -1.753 1 98.19 103 SER A N 1
ATOM 778 C CA . SER A 1 103 ? 10.344 -4.465 -2.582 1 98.19 103 SER A CA 1
ATOM 779 C C . SER A 1 103 ? 11.008 -3.307 -1.849 1 98.19 103 SER A C 1
ATOM 781 O O . SER A 1 103 ? 10.336 -2.52 -1.177 1 98.19 103 SER A O 1
ATOM 783 N N . GLN A 1 104 ? 12.273 -3.234 -1.979 1 96.5 104 GLN A N 1
ATOM 784 C CA . GLN A 1 104 ? 13.008 -2.117 -1.396 1 96.5 104 GLN A CA 1
ATOM 785 C C . GLN A 1 104 ? 13.125 -0.958 -2.381 1 96.5 104 GLN A C 1
ATOM 787 O O . GLN A 1 104 ? 13.562 0.133 -2.016 1 96.5 104 GLN A O 1
ATOM 792 N N . ASP A 1 105 ? 12.742 -1.196 -3.602 1 96.81 105 ASP A N 1
ATOM 793 C CA . ASP A 1 105 ? 12.625 -0.144 -4.605 1 96.81 105 ASP A CA 1
ATOM 794 C C . ASP A 1 105 ? 11.219 0.457 -4.605 1 96.81 105 ASP A C 1
ATOM 796 O O . ASP A 1 105 ? 10.25 -0.214 -4.238 1 96.81 105 ASP A O 1
ATOM 800 N N . ASN A 1 106 ? 11.164 1.74 -5.027 1 98.12 106 ASN A N 1
ATOM 801 C CA . ASN A 1 106 ? 9.844 2.32 -5.25 1 98.12 106 ASN A CA 1
ATOM 802 C C . ASN A 1 106 ? 9.047 1.525 -6.285 1 98.12 106 ASN A C 1
ATOM 804 O O . ASN A 1 106 ? 9.625 0.979 -7.227 1 98.12 106 ASN A O 1
ATOM 808 N N . TYR A 1 107 ? 7.766 1.448 -6.062 1 98.75 107 TYR A N 1
ATOM 809 C CA . TYR A 1 107 ? 6.973 0.716 -7.043 1 98.75 107 TYR A CA 1
ATOM 810 C C . TYR A 1 107 ? 5.559 1.285 -7.137 1 98.75 107 TYR A C 1
ATOM 812 O O . TYR A 1 107 ? 5.141 2.062 -6.277 1 98.75 107 TYR A O 1
ATOM 820 N N . ILE A 1 108 ? 4.906 0.971 -8.203 1 98.75 108 ILE A N 1
ATOM 821 C CA . ILE A 1 108 ? 3.559 1.445 -8.492 1 98.75 108 ILE A CA 1
ATOM 822 C C . ILE A 1 108 ? 2.535 0.475 -7.902 1 98.75 108 ILE A C 1
ATOM 824 O O . ILE A 1 108 ? 2.705 -0.743 -7.992 1 98.75 108 ILE A O 1
ATOM 828 N N . VAL A 1 109 ? 1.55 1.027 -7.312 1 98.69 109 VAL A N 1
ATOM 829 C CA . VAL A 1 109 ? 0.38 0.25 -6.914 1 98.69 109 VAL A CA 1
ATOM 830 C C . VAL A 1 109 ? -0.832 0.685 -7.734 1 98.69 109 VAL A C 1
ATOM 832 O O . VAL A 1 109 ? -0.975 1.864 -8.062 1 98.69 109 VAL A O 1
ATOM 835 N N . GLU A 1 110 ? -1.607 -0.25 -8.039 1 98.38 110 GLU A N 1
ATOM 836 C CA . GLU A 1 110 ? -2.887 0.006 -8.688 1 98.38 110 GLU A CA 1
ATOM 837 C C . GLU A 1 110 ? -4.047 -0.145 -7.711 1 98.38 110 GLU A C 1
ATOM 839 O O . GLU A 1 110 ? -4.234 -1.211 -7.121 1 98.38 110 GLU A O 1
ATOM 844 N N . PRO A 1 111 ? -4.84 0.885 -7.551 1 97.12 111 PRO A N 1
ATOM 845 C CA . PRO A 1 111 ? -5.902 0.858 -6.543 1 97.12 111 PRO A CA 1
ATOM 846 C C . PRO A 1 111 ? -6.84 -0.336 -6.707 1 97.12 111 PRO A C 1
ATOM 848 O O . PRO A 1 111 ? -7.266 -0.933 -5.711 1 97.12 111 PRO A O 1
ATOM 851 N N . SER A 1 112 ? -7.16 -0.684 -7.91 1 93.94 112 SER A N 1
ATOM 852 C CA . SER A 1 112 ? -8.039 -1.824 -8.148 1 93.94 112 SER A CA 1
ATOM 853 C C . SER A 1 112 ? -7.418 -3.117 -7.629 1 93.94 112 SER A C 1
ATOM 855 O O . SER A 1 112 ? -8.117 -3.965 -7.066 1 93.94 112 SER A O 1
ATOM 857 N N . SER A 1 113 ? -6.152 -3.275 -7.828 1 95.06 113 SER A N 1
ATOM 858 C CA . SER A 1 113 ? -5.449 -4.457 -7.34 1 95.06 113 SER A CA 1
ATOM 859 C C . SER A 1 113 ? -5.445 -4.504 -5.816 1 95.06 113 SER A C 1
ATOM 861 O O . SER A 1 113 ? -5.641 -5.566 -5.223 1 95.06 113 SER A O 1
ATOM 863 N N . LEU A 1 114 ? -5.262 -3.312 -5.199 1 95.81 114 LEU A N 1
ATOM 864 C CA . LEU A 1 114 ? -5.242 -3.227 -3.744 1 95.81 114 LEU A CA 1
ATOM 865 C C . LEU A 1 114 ? -6.598 -3.609 -3.16 1 95.81 114 LEU A C 1
ATOM 867 O O . LEU A 1 114 ? -6.676 -4.418 -2.232 1 95.81 114 LEU A O 1
ATOM 871 N N . GLN A 1 115 ? -7.559 -3.049 -3.688 1 94.12 115 GLN A N 1
ATOM 872 C CA . GLN A 1 115 ? -8.906 -3.299 -3.197 1 94.12 115 GLN A CA 1
ATOM 873 C C . GLN A 1 115 ? -9.312 -4.754 -3.422 1 94.12 115 GLN A C 1
ATOM 875 O O . GLN A 1 115 ? -9.977 -5.355 -2.574 1 94.12 115 GLN A O 1
ATOM 880 N N . PHE A 1 116 ? -8.891 -5.324 -4.547 1 92.5 116 PHE A N 1
ATOM 881 C CA . PHE A 1 116 ? -9.141 -6.734 -4.824 1 92.5 116 PHE A CA 1
ATOM 882 C C . PHE A 1 116 ? -8.5 -7.617 -3.762 1 92.5 116 PHE A C 1
ATOM 884 O O . PHE A 1 116 ? -9.164 -8.484 -3.188 1 92.5 116 PHE A O 1
ATOM 891 N N . LEU A 1 117 ? -7.285 -7.402 -3.475 1 94.5 117 LEU A N 1
ATOM 892 C CA . LEU A 1 117 ? -6.547 -8.211 -2.512 1 94.5 117 LEU A CA 1
ATOM 893 C C . LEU A 1 117 ? -7.133 -8.062 -1.112 1 94.5 117 LEU A C 1
ATOM 895 O O . LEU A 1 117 ? -7.266 -9.047 -0.381 1 94.5 117 LEU A O 1
ATOM 899 N N . ILE A 1 118 ? -7.496 -6.848 -0.755 1 94.06 118 ILE A N 1
ATOM 900 C CA . ILE A 1 118 ? -8.086 -6.594 0.555 1 94.06 118 ILE A CA 1
ATOM 901 C C . ILE A 1 118 ? -9.414 -7.34 0.676 1 94.06 118 ILE A C 1
ATOM 903 O O . ILE A 1 118 ? -9.727 -7.898 1.73 1 94.06 118 ILE A O 1
ATOM 907 N N . SER A 1 119 ? -10.188 -7.316 -0.344 1 89.69 119 SER A N 1
ATOM 908 C CA . SER A 1 119 ? -11.492 -7.973 -0.314 1 89.69 119 SER A CA 1
ATOM 909 C C . SER A 1 119 ? -11.344 -9.484 -0.176 1 89.69 119 SER A C 1
ATOM 911 O O . SER A 1 119 ? -12.281 -10.172 0.25 1 89.69 119 SER A O 1
ATOM 913 N N . HIS A 1 120 ? -10.188 -9.945 -0.475 1 88.81 120 HIS A N 1
ATOM 914 C CA . HIS A 1 120 ? -9.953 -11.375 -0.359 1 88.81 120 HIS A CA 1
ATOM 915 C C . HIS A 1 120 ? -9.086 -11.695 0.857 1 88.81 120 HIS A C 1
ATOM 917 O O . HIS A 1 120 ? -8.484 -12.766 0.933 1 88.81 120 HIS A O 1
ATOM 923 N N . GLY A 1 121 ? -8.93 -10.727 1.653 1 90.31 121 GLY A N 1
ATOM 924 C CA . GLY A 1 121 ? -8.375 -10.992 2.971 1 90.31 121 GLY A CA 1
ATOM 925 C C . GLY A 1 121 ? -6.883 -10.75 3.049 1 90.31 121 GLY A C 1
ATOM 926 O O . GLY A 1 121 ? -6.234 -11.133 4.031 1 90.31 121 GLY A O 1
ATOM 927 N N . PHE A 1 122 ? -6.301 -10.18 2.078 1 94.75 122 PHE A N 1
ATOM 928 C CA . PHE A 1 122 ? -4.879 -9.859 2.15 1 94.75 122 PHE A CA 1
ATOM 929 C C . PHE A 1 122 ? -4.609 -8.844 3.252 1 94.75 122 PHE A C 1
ATOM 931 O O . PHE A 1 122 ? -5.383 -7.902 3.443 1 94.75 122 PHE A O 1
ATOM 938 N N . ASP A 1 123 ? -3.547 -9 3.949 1 95.94 123 ASP A N 1
ATOM 939 C CA . ASP A 1 123 ? -3.176 -8.133 5.059 1 95.94 123 ASP A CA 1
ATOM 940 C C . ASP A 1 123 ? -1.982 -7.25 4.691 1 95.94 123 ASP A C 1
ATOM 942 O O . ASP A 1 123 ? -0.832 -7.625 4.926 1 95.94 123 ASP A O 1
ATOM 946 N N . PHE A 1 124 ? -2.242 -6.066 4.301 1 97.56 124 PHE A N 1
ATOM 947 C CA . PHE A 1 124 ? -1.193 -5.152 3.863 1 97.56 124 PHE A CA 1
ATOM 948 C C . PHE A 1 124 ? -0.383 -4.648 5.051 1 97.56 124 PHE A C 1
ATOM 950 O O . PHE A 1 124 ? 0.813 -4.379 4.926 1 97.56 124 PHE A O 1
ATOM 957 N N . ASN A 1 125 ? -1.018 -4.457 6.207 1 97.5 125 ASN A N 1
ATOM 958 C CA . ASN A 1 125 ? -0.261 -4.055 7.387 1 97.5 125 ASN A CA 1
ATOM 959 C C . ASN A 1 125 ? 0.868 -5.035 7.691 1 97.5 125 ASN A C 1
ATOM 961 O O . ASN A 1 125 ? 2.008 -4.625 7.918 1 97.5 125 ASN A O 1
ATOM 965 N N . ARG A 1 126 ? 0.507 -6.262 7.59 1 96.81 126 ARG A N 1
ATOM 966 C CA . ARG A 1 126 ? 1.499 -7.301 7.848 1 96.81 126 ARG A CA 1
ATOM 967 C C . ARG A 1 126 ? 2.559 -7.332 6.754 1 96.81 126 ARG A C 1
ATOM 969 O O . ARG A 1 126 ? 3.748 -7.492 7.035 1 96.81 126 ARG A O 1
ATOM 976 N N . GLN A 1 127 ? 2.129 -7.223 5.562 1 97.88 127 GLN A N 1
ATOM 977 C CA . GLN A 1 127 ? 3.051 -7.27 4.434 1 97.88 127 GLN A CA 1
ATOM 978 C C . GLN A 1 127 ? 4.062 -6.129 4.496 1 97.88 127 GLN A C 1
ATOM 980 O O . GLN A 1 127 ? 5.254 -6.332 4.262 1 97.88 127 GLN A O 1
ATOM 985 N N . TYR A 1 128 ? 3.641 -4.957 4.812 1 97.81 128 TYR A N 1
ATOM 986 C CA . TYR A 1 128 ? 4.531 -3.805 4.887 1 97.81 128 TYR A CA 1
ATOM 987 C C . TYR A 1 128 ? 5.438 -3.896 6.109 1 97.81 128 TYR A C 1
ATOM 989 O O . TYR A 1 128 ? 6.59 -3.461 6.07 1 97.81 128 TYR A O 1
ATOM 997 N N . ALA A 1 129 ? 4.98 -4.477 7.176 1 97 129 ALA A N 1
ATOM 998 C CA . ALA A 1 129 ? 5.746 -4.559 8.414 1 97 129 ALA A CA 1
ATOM 999 C C . ALA A 1 129 ? 6.746 -5.707 8.367 1 97 129 ALA A C 1
ATOM 1001 O O . ALA A 1 129 ? 7.859 -5.594 8.891 1 97 129 ALA A O 1
ATOM 1002 N N . LEU A 1 130 ? 6.32 -6.809 7.684 1 97.44 130 LEU A N 1
ATOM 1003 C CA . LEU A 1 130 ? 7.055 -8.047 7.902 1 97.44 130 LEU A CA 1
ATOM 1004 C C . LEU A 1 130 ? 7.523 -8.641 6.574 1 97.44 130 LEU A C 1
ATOM 1006 O O . LEU A 1 130 ? 8.094 -9.734 6.547 1 97.44 130 LEU A O 1
ATOM 1010 N N . GLY A 1 131 ? 7.34 -8.008 5.465 1 97.81 131 GLY A N 1
ATOM 1011 C CA . GLY A 1 131 ? 7.738 -8.547 4.172 1 97.81 131 GLY A CA 1
ATOM 1012 C C . GLY A 1 131 ? 9.227 -8.812 4.066 1 97.81 131 GLY A C 1
ATOM 1013 O O . GLY A 1 131 ? 10.039 -8.016 4.547 1 97.81 131 GLY A O 1
ATOM 1014 N N . VAL A 1 132 ? 9.562 -9.914 3.518 1 97.81 132 VAL A N 1
ATOM 1015 C CA . VAL A 1 132 ? 10.961 -10.219 3.215 1 97.81 132 VAL A CA 1
ATOM 1016 C C . VAL A 1 132 ? 11.477 -9.266 2.143 1 97.81 132 VAL A C 1
ATOM 1018 O O . VAL A 1 132 ? 10.914 -9.188 1.048 1 97.81 132 VAL A O 1
ATOM 1021 N N . PRO A 1 133 ? 12.523 -8.555 2.443 1 96.44 133 PRO A N 1
ATOM 1022 C CA . PRO A 1 133 ? 12.977 -7.527 1.505 1 96.44 133 PRO A CA 1
ATOM 1023 C C . PRO A 1 133 ? 13.656 -8.117 0.271 1 96.44 133 PRO A C 1
ATOM 1025 O O . PRO A 1 133 ? 14.297 -9.164 0.355 1 96.44 133 PRO A O 1
ATOM 1028 N N . TYR A 1 134 ? 13.477 -7.48 -0.874 1 96.25 134 TYR A N 1
ATOM 1029 C CA . TYR A 1 134 ? 14.203 -7.812 -2.094 1 96.25 134 TYR A CA 1
ATOM 1030 C C . TYR A 1 134 ? 14.422 -6.57 -2.951 1 96.25 134 TYR A C 1
ATOM 1032 O O . TYR A 1 134 ? 13.789 -5.535 -2.73 1 96.25 134 TYR A O 1
ATOM 1040 N N . ARG A 1 135 ? 15.375 -6.621 -3.848 1 95.31 135 ARG A N 1
ATOM 1041 C CA . ARG A 1 135 ? 15.617 -5.613 -4.871 1 95.31 135 ARG A CA 1
ATOM 1042 C C . ARG A 1 135 ? 15.562 -6.223 -6.27 1 95.31 135 ARG A C 1
ATOM 1044 O O . ARG A 1 135 ? 16.109 -7.305 -6.5 1 95.31 135 ARG A O 1
ATOM 1051 N N . ARG A 1 136 ? 14.961 -5.578 -7.133 1 96.12 136 ARG A N 1
ATOM 1052 C CA . ARG A 1 136 ? 14.781 -6.129 -8.469 1 96.12 136 ARG A CA 1
ATOM 1053 C C . ARG A 1 136 ? 16 -5.855 -9.344 1 96.12 136 ARG A C 1
ATOM 1055 O O . ARG A 1 136 ? 16.859 -5.051 -8.984 1 96.12 136 ARG A O 1
ATOM 1062 N N . GLY A 1 137 ? 16.062 -6.527 -10.469 1 95.56 137 GLY A N 1
ATOM 1063 C CA . GLY A 1 137 ? 17.078 -6.238 -11.477 1 95.56 137 GLY A CA 1
ATOM 1064 C C . GLY A 1 137 ? 18.359 -7.027 -11.281 1 95.56 137 GLY A C 1
ATOM 1065 O O . GLY A 1 137 ? 18.328 -8.133 -10.734 1 95.56 137 GLY A O 1
ATOM 1066 N N . HIS A 1 138 ? 19.422 -6.543 -11.805 1 94.88 138 HIS A N 1
ATOM 1067 C CA . HIS A 1 138 ? 20.703 -7.223 -11.797 1 94.88 138 HIS A CA 1
ATOM 1068 C C . HIS A 1 138 ? 21.25 -7.344 -10.383 1 94.88 138 HIS A C 1
ATOM 1070 O O . HIS A 1 138 ? 20.875 -6.578 -9.492 1 94.88 138 HIS A O 1
ATOM 1076 N N . ASP A 1 139 ? 22.078 -8.281 -10.211 1 91.06 139 ASP A N 1
ATOM 1077 C CA . ASP A 1 139 ? 22.828 -8.367 -8.961 1 91.06 139 ASP A CA 1
ATOM 1078 C C . ASP A 1 139 ? 23.672 -7.113 -8.734 1 91.06 139 ASP A C 1
ATOM 1080 O O . ASP A 1 139 ? 24.234 -6.555 -9.68 1 91.06 139 ASP A O 1
ATOM 1084 N N . ARG A 1 140 ? 23.609 -6.637 -7.57 1 85.56 140 ARG A N 1
ATOM 1085 C CA . ARG A 1 140 ? 24.391 -5.457 -7.223 1 85.56 140 ARG A CA 1
ATOM 1086 C C . ARG A 1 140 ? 25.672 -5.844 -6.492 1 85.56 140 ARG A C 1
ATOM 1088 O O . ARG A 1 140 ? 25.609 -6.387 -5.383 1 85.56 140 ARG A O 1
ATOM 1095 N N . PRO A 1 141 ? 26.781 -5.605 -7.125 1 76.19 141 PRO A N 1
ATOM 1096 C CA . PRO A 1 141 ? 28.062 -6.039 -6.57 1 76.19 141 PRO A CA 1
ATOM 1097 C C . PRO A 1 141 ? 28.344 -5.457 -5.184 1 76.19 141 PRO A C 1
ATOM 1099 O O . PRO A 1 141 ? 28.938 -6.125 -4.336 1 76.19 141 PRO A O 1
ATOM 1102 N N . ASN A 1 142 ? 27.969 -4.301 -4.934 1 70 142 ASN A N 1
ATOM 1103 C CA . ASN A 1 142 ? 28.297 -3.611 -3.693 1 70 142 ASN A CA 1
ATOM 1104 C C . ASN A 1 142 ? 27.328 -3.977 -2.572 1 70 142 ASN A C 1
ATOM 1106 O O . ASN A 1 142 ? 27.453 -3.482 -1.45 1 70 142 ASN A O 1
ATOM 1110 N N . GLN A 1 143 ? 26.484 -4.801 -2.801 1 66 143 GLN A N 1
ATOM 1111 C CA . GLN A 1 143 ? 25.547 -5.258 -1.785 1 66 143 GLN A CA 1
ATOM 1112 C C . GLN A 1 143 ? 25.406 -6.777 -1.808 1 66 143 GLN A C 1
ATOM 1114 O O . GLN A 1 143 ? 24.375 -7.301 -2.229 1 66 143 GLN A O 1
ATOM 1119 N N . PRO A 1 144 ? 26.516 -7.301 -1.356 1 62.5 144 PRO A N 1
ATOM 1120 C CA . PRO A 1 144 ? 26.438 -8.758 -1.429 1 62.5 144 PRO A CA 1
ATOM 1121 C C . PRO A 1 144 ? 25.328 -9.336 -0.559 1 62.5 144 PRO A C 1
ATOM 1123 O O . PRO A 1 144 ? 25 -8.773 0.493 1 62.5 144 PRO A O 1
ATOM 1126 N N . GLU A 1 145 ? 24.547 -10.219 -1.176 1 63.97 145 GLU A N 1
ATOM 1127 C CA . GLU A 1 145 ? 23.531 -10.922 -0.409 1 63.97 145 GLU A CA 1
ATOM 1128 C C . GLU A 1 145 ? 24.156 -11.812 0.658 1 63.97 145 GLU A C 1
ATOM 1130 O O . GLU A 1 145 ? 24.375 -13 0.426 1 63.97 145 GLU A O 1
ATOM 1135 N N . ASP A 1 146 ? 24.531 -11.258 1.601 1 64.5 146 ASP A N 1
ATOM 1136 C CA . ASP A 1 146 ? 25.281 -11.961 2.631 1 64.5 146 ASP A CA 1
ATOM 1137 C C . ASP A 1 146 ? 24.359 -12.805 3.508 1 64.5 146 ASP A C 1
ATOM 1139 O O . ASP A 1 146 ? 24.828 -13.633 4.293 1 64.5 146 ASP A O 1
ATOM 1143 N N . LYS A 1 147 ? 23.219 -12.641 3.301 1 75.69 147 LYS A N 1
ATOM 1144 C CA . LYS A 1 147 ? 22.328 -13.406 4.184 1 75.69 147 LYS A CA 1
ATOM 1145 C C . LYS A 1 147 ? 22.219 -14.852 3.725 1 75.69 147 LYS A C 1
ATOM 1147 O O . LYS A 1 147 ? 22.344 -15.148 2.533 1 75.69 147 LYS A O 1
ATOM 1152 N N . ALA A 1 148 ? 22.188 -15.75 4.66 1 84.25 148 ALA A N 1
ATOM 1153 C CA . ALA A 1 148 ? 22.016 -17.172 4.41 1 84.25 148 ALA A CA 1
ATOM 1154 C C . ALA A 1 148 ? 20.719 -17.469 3.68 1 84.25 148 ALA A C 1
ATOM 1156 O O . ALA A 1 148 ? 20.547 -18.531 3.072 1 84.25 148 ALA A O 1
ATOM 1157 N N . TYR A 1 149 ? 19.875 -16.547 3.719 1 92.31 149 TYR A N 1
ATOM 1158 C CA . TYR A 1 149 ? 18.578 -16.719 3.092 1 92.31 149 TYR A CA 1
ATOM 1159 C C . TYR A 1 149 ? 18.172 -15.461 2.322 1 92.31 149 TYR A C 1
ATOM 1161 O O . TYR A 1 149 ? 18.469 -14.344 2.742 1 92.31 149 TYR A O 1
ATOM 1169 N N . SER A 1 150 ? 17.641 -15.609 1.167 1 94.38 150 SER A N 1
ATOM 1170 C CA . SER A 1 150 ? 17.062 -14.539 0.371 1 94.38 150 SER A CA 1
ATOM 1171 C C . SER A 1 150 ? 16.125 -15.102 -0.708 1 94.38 150 SER A C 1
ATOM 1173 O O . SER A 1 150 ? 16.172 -16.297 -1.014 1 94.38 150 SER A O 1
ATOM 1175 N N . LEU A 1 151 ? 15.336 -14.273 -1.238 1 96.75 151 LEU A N 1
ATOM 1176 C CA . LEU A 1 151 ? 14.445 -14.688 -2.311 1 96.75 151 LEU A CA 1
ATOM 1177 C C . LEU A 1 151 ? 15.227 -15.016 -3.578 1 96.75 151 LEU A C 1
ATOM 1179 O O . LEU A 1 151 ? 14.844 -15.898 -4.344 1 96.75 151 LEU A O 1
ATOM 1183 N N . ARG A 1 152 ? 16.312 -14.352 -3.789 1 96 152 ARG A N 1
ATOM 1184 C CA . ARG A 1 152 ? 17.203 -14.656 -4.906 1 96 152 ARG A CA 1
ATOM 1185 C C . ARG A 1 152 ? 17.812 -16.047 -4.746 1 96 152 ARG A C 1
ATOM 1187 O O . ARG A 1 152 ? 17.953 -16.781 -5.719 1 96 152 ARG A O 1
ATOM 1194 N N . LYS A 1 153 ? 18.219 -16.328 -3.555 1 95.5 153 LYS A N 1
ATOM 1195 C CA . LYS A 1 153 ? 18.766 -17.656 -3.279 1 95.5 153 LYS A CA 1
ATOM 1196 C C . LYS A 1 153 ? 17.703 -18.734 -3.447 1 95.5 153 LYS A C 1
ATOM 1198 O O . LYS A 1 153 ? 18 -19.844 -3.908 1 95.5 153 LYS A O 1
ATOM 1203 N N . LEU A 1 154 ? 16.531 -18.422 -3.014 1 97.12 154 LEU A N 1
ATOM 1204 C CA . LEU A 1 154 ? 15.422 -19.359 -3.219 1 97.12 154 LEU A CA 1
ATOM 1205 C C . LEU A 1 154 ? 15.25 -19.672 -4.699 1 97.12 154 LEU A C 1
ATOM 1207 O O . LEU A 1 154 ? 15.086 -20.844 -5.078 1 97.12 154 LEU A O 1
ATOM 1211 N N . PHE A 1 155 ? 15.266 -18.656 -5.531 1 97.31 155 PHE A N 1
ATOM 1212 C CA . PHE A 1 155 ? 15.156 -18.844 -6.973 1 97.31 155 PHE A CA 1
ATOM 1213 C C . PHE A 1 155 ? 16.328 -19.688 -7.492 1 97.31 155 PHE A C 1
ATOM 1215 O O . PHE A 1 155 ? 16.125 -20.578 -8.32 1 97.31 155 PHE A O 1
ATOM 1222 N N . SER A 1 156 ? 17.469 -19.422 -6.988 1 95.69 156 SER A N 1
ATOM 1223 C CA . SER A 1 156 ? 18.656 -20.188 -7.387 1 95.69 156 SER A CA 1
ATOM 1224 C C . SER A 1 156 ? 18.516 -21.656 -7.012 1 95.69 156 SER A C 1
ATOM 1226 O O . SER A 1 156 ? 19.016 -22.531 -7.73 1 95.69 156 SER A O 1
ATOM 1228 N N . LEU A 1 157 ? 17.891 -21.906 -5.914 1 96.19 157 LEU A N 1
ATOM 1229 C CA . LEU A 1 157 ? 17.672 -23.281 -5.484 1 96.19 157 LEU A CA 1
ATOM 1230 C C . LEU A 1 157 ? 16.812 -24.031 -6.492 1 96.19 157 LEU A C 1
ATOM 1232 O O . LEU A 1 157 ? 17.078 -25.188 -6.816 1 96.19 157 LEU A O 1
ATOM 1236 N N . LEU A 1 158 ? 15.805 -23.359 -6.973 1 97.5 158 LEU A N 1
ATOM 1237 C CA . LEU A 1 158 ? 14.945 -23.969 -7.977 1 97.5 158 LEU A CA 1
ATOM 1238 C C . LEU A 1 158 ? 15.734 -24.312 -9.234 1 97.5 158 LEU A C 1
ATOM 1240 O O . LEU A 1 158 ? 15.531 -25.375 -9.828 1 97.5 158 LEU A O 1
ATOM 1244 N N . VAL A 1 159 ? 16.625 -23.453 -9.578 1 97 159 VAL A N 1
ATOM 1245 C CA . VAL A 1 159 ? 17.391 -23.578 -10.812 1 97 159 VAL A CA 1
ATOM 1246 C C . VAL A 1 159 ? 18.453 -24.656 -10.648 1 97 159 VAL A C 1
ATOM 1248 O O . VAL A 1 159 ? 18.578 -25.562 -11.492 1 97 159 VAL A O 1
ATOM 1251 N N . VAL A 1 160 ? 19.219 -24.625 -9.586 1 96.06 160 VAL A N 1
ATOM 1252 C CA . VAL A 1 160 ? 20.359 -25.5 -9.391 1 96.06 160 VAL A CA 1
ATOM 1253 C C . VAL A 1 160 ? 19.875 -26.953 -9.219 1 96.06 160 VAL A C 1
ATOM 1255 O O . VAL A 1 160 ? 20.531 -27.891 -9.68 1 96.06 160 VAL A O 1
ATOM 1258 N N . HIS A 1 161 ? 18.734 -27.109 -8.656 1 94.44 161 HIS A N 1
ATOM 1259 C CA . HIS A 1 161 ? 18.203 -28.453 -8.445 1 94.44 161 HIS A CA 1
ATOM 1260 C C . HIS A 1 161 ? 17.297 -28.859 -9.586 1 94.44 161 HIS A C 1
ATOM 1262 O O . HIS A 1 161 ? 16.656 -29.922 -9.523 1 94.44 161 HIS A O 1
ATOM 1268 N N . ARG A 1 162 ? 17.203 -28.062 -10.594 1 92.69 162 ARG A N 1
ATOM 1269 C CA . ARG A 1 162 ? 16.438 -28.344 -11.812 1 92.69 162 ARG A CA 1
ATOM 1270 C C . ARG A 1 162 ? 15.031 -28.812 -11.484 1 92.69 162 ARG A C 1
ATOM 1272 O O . ARG A 1 162 ? 14.57 -29.828 -12 1 92.69 162 ARG A O 1
ATOM 1279 N N . LYS A 1 163 ? 14.398 -28.062 -10.602 1 94.5 163 LYS A N 1
ATOM 1280 C CA . LYS A 1 163 ? 13.047 -28.438 -10.172 1 94.5 163 LYS A CA 1
ATOM 1281 C C . LYS A 1 163 ? 12.008 -27.969 -11.18 1 94.5 163 LYS A C 1
ATOM 1283 O O . LYS A 1 163 ? 12 -26.812 -11.594 1 94.5 163 LYS A O 1
ATOM 1288 N N . PRO A 1 164 ? 11.094 -28.953 -11.633 1 97.94 164 PRO A N 1
ATOM 1289 C CA . PRO A 1 164 ? 9.961 -28.484 -12.43 1 97.94 164 PRO A CA 1
ATOM 1290 C C . PRO A 1 164 ? 9.102 -27.453 -11.688 1 97.94 164 PRO A C 1
ATOM 1292 O O . PRO A 1 164 ? 8.781 -27.641 -10.516 1 97.94 164 PRO A O 1
ATOM 1295 N N . VAL A 1 165 ? 8.852 -26.359 -12.359 1 98.69 165 VAL A N 1
ATOM 1296 C CA . VAL A 1 165 ? 8.023 -25.312 -11.781 1 98.69 165 VAL A CA 1
ATOM 1297 C C . VAL A 1 165 ? 6.684 -25.25 -12.508 1 98.69 165 VAL A C 1
ATOM 1299 O O . VAL A 1 165 ? 6.621 -25.406 -13.727 1 98.69 165 VAL A O 1
ATOM 1302 N N . VAL A 1 166 ? 5.625 -25.094 -11.727 1 98.88 166 VAL A N 1
ATOM 1303 C CA . VAL A 1 166 ? 4.266 -25.141 -12.25 1 98.88 166 VAL A CA 1
ATOM 1304 C C . VAL A 1 166 ? 3.549 -23.828 -11.938 1 98.88 166 VAL A C 1
ATOM 1306 O O . VAL A 1 166 ? 3.605 -23.344 -10.805 1 98.88 166 VAL A O 1
ATOM 1309 N N . PHE A 1 167 ? 2.904 -23.25 -12.961 1 98.75 167 PHE A N 1
ATOM 1310 C CA . PHE A 1 167 ? 2.15 -22.016 -12.82 1 98.75 167 PHE A CA 1
ATOM 1311 C C . PHE A 1 167 ? 0.716 -22.188 -13.297 1 98.75 167 PHE A C 1
ATOM 1313 O O . PHE A 1 167 ? 0.374 -23.234 -13.875 1 98.75 167 PHE A O 1
ATOM 1320 N N . HIS A 1 168 ? -0.14 -21.281 -12.953 1 98.62 168 HIS A N 1
ATOM 1321 C CA . HIS A 1 168 ? -1.441 -21.078 -13.586 1 98.62 168 HIS A CA 1
ATOM 1322 C C . HIS A 1 168 ? -1.524 -19.734 -14.281 1 98.62 168 HIS A C 1
ATOM 1324 O O . HIS A 1 168 ? -1.659 -18.703 -13.625 1 98.62 168 HIS A O 1
ATOM 1330 N N . ASN A 1 169 ? -1.466 -19.766 -15.625 1 96.5 169 ASN A N 1
ATOM 1331 C CA . ASN A 1 169 ? -1.315 -18.531 -16.391 1 96.5 169 ASN A CA 1
ATOM 1332 C C . ASN A 1 169 ? -0.004 -17.812 -16.047 1 96.5 169 ASN A C 1
ATOM 1334 O O . ASN A 1 169 ? -0.005 -16.656 -15.641 1 96.5 169 ASN A O 1
ATOM 1338 N N . GLY A 1 170 ? 1.094 -18.469 -16.406 1 98.06 170 GLY A N 1
ATOM 1339 C CA . GLY A 1 170 ? 2.367 -18.234 -15.75 1 98.06 170 GLY A CA 1
ATOM 1340 C C . GLY A 1 170 ? 3.252 -17.25 -16.5 1 98.06 170 GLY A C 1
ATOM 1341 O O . GLY A 1 170 ? 4.367 -16.953 -16.062 1 98.06 170 GLY A O 1
ATOM 1342 N N . PHE A 1 171 ? 2.805 -16.672 -17.656 1 98.38 171 PHE A N 1
ATOM 1343 C CA . PHE A 1 171 ? 3.668 -15.789 -18.422 1 98.38 171 PHE A CA 1
ATOM 1344 C C . PHE A 1 171 ? 4.113 -14.594 -17.594 1 98.38 171 PHE A C 1
ATOM 1346 O O . PHE A 1 171 ? 5.309 -14.359 -17.422 1 98.38 171 PHE A O 1
ATOM 1353 N N . MET A 1 172 ? 3.209 -13.922 -17 1 98.12 172 MET A N 1
ATOM 1354 C CA . MET A 1 172 ? 3.518 -12.773 -16.141 1 98.12 172 MET A CA 1
ATOM 1355 C C . MET A 1 172 ? 4.359 -13.195 -14.945 1 98.12 172 MET A C 1
ATOM 1357 O O . MET A 1 172 ? 5.297 -12.492 -14.562 1 98.12 172 MET A O 1
ATOM 1361 N N . ASP A 1 173 ? 4.043 -14.281 -14.375 1 98.44 173 ASP A N 1
ATOM 1362 C CA . ASP A 1 173 ? 4.773 -14.781 -13.211 1 98.44 173 ASP A CA 1
ATOM 1363 C C . ASP A 1 173 ? 6.25 -14.984 -13.547 1 98.44 173 ASP A C 1
ATOM 1365 O O . ASP A 1 173 ? 7.125 -14.609 -12.758 1 98.44 173 ASP A O 1
ATOM 1369 N N . THR A 1 174 ? 6.496 -15.609 -14.68 1 98.62 174 THR A N 1
ATOM 1370 C CA . THR A 1 174 ? 7.875 -15.906 -15.047 1 98.62 174 THR A CA 1
ATOM 1371 C C . THR A 1 174 ? 8.648 -14.617 -15.312 1 98.62 174 THR A C 1
ATOM 1373 O O . THR A 1 174 ? 9.836 -14.516 -14.984 1 98.62 174 THR A O 1
ATOM 1376 N N . VAL A 1 175 ? 7.973 -13.68 -15.914 1 98.75 175 VAL A N 1
ATOM 1377 C CA . VAL A 1 175 ? 8.594 -12.383 -16.172 1 98.75 175 VAL A CA 1
ATOM 1378 C C . VAL A 1 175 ? 8.961 -11.711 -14.859 1 98.75 175 VAL A C 1
ATOM 1380 O O . VAL A 1 175 ? 10.086 -11.234 -14.695 1 98.75 175 VAL A O 1
ATOM 1383 N N . PHE A 1 176 ? 8.086 -11.742 -13.891 1 98.81 176 PHE A N 1
ATOM 1384 C CA . PHE A 1 176 ? 8.336 -11.133 -12.586 1 98.81 176 PHE A CA 1
ATOM 1385 C C . PHE A 1 176 ? 9.43 -11.883 -11.836 1 98.81 176 PHE A C 1
ATOM 1387 O O . PHE A 1 176 ? 10.297 -11.258 -11.219 1 98.81 176 PHE A O 1
ATOM 1394 N N . LEU A 1 177 ? 9.328 -13.18 -11.875 1 98.75 177 LEU A N 1
ATOM 1395 C CA . LEU A 1 177 ? 10.312 -13.977 -11.156 1 98.75 177 LEU A CA 1
ATOM 1396 C C . LEU A 1 177 ? 11.719 -13.703 -11.688 1 98.75 177 LEU A C 1
ATOM 1398 O O . LEU A 1 177 ? 12.656 -13.5 -10.906 1 98.75 177 LEU A O 1
ATOM 1402 N N . TYR A 1 178 ? 11.828 -13.727 -13.023 1 98.69 178 TYR A N 1
ATOM 1403 C CA . TYR A 1 178 ? 13.117 -13.461 -13.641 1 98.69 178 TYR A CA 1
ATOM 1404 C C . TYR A 1 178 ? 13.648 -12.094 -13.234 1 98.69 178 TYR A C 1
ATOM 1406 O O . TYR A 1 178 ? 14.797 -11.961 -12.812 1 98.69 178 TYR A O 1
ATOM 1414 N N . HIS A 1 179 ? 12.805 -11.07 -13.297 1 98.62 179 HIS A N 1
ATOM 1415 C CA . HIS A 1 179 ? 13.203 -9.68 -13.078 1 98.62 179 HIS A CA 1
ATOM 1416 C C . HIS A 1 179 ? 13.492 -9.422 -11.609 1 98.62 179 HIS A C 1
ATOM 1418 O O . HIS A 1 179 ? 14.406 -8.656 -11.273 1 98.62 179 HIS A O 1
ATOM 1424 N N . SER A 1 180 ? 12.781 -9.992 -10.711 1 98.31 180 SER A N 1
ATOM 1425 C CA . SER A 1 180 ? 12.82 -9.664 -9.289 1 98.31 180 SER A CA 1
ATOM 1426 C C . SER A 1 180 ? 13.891 -10.477 -8.57 1 98.31 180 SER A C 1
ATOM 1428 O O . SER A 1 180 ? 14.531 -9.984 -7.637 1 98.31 180 SER A O 1
ATOM 1430 N N . PHE A 1 181 ? 14.078 -11.711 -9.008 1 97.75 181 PHE A N 1
ATOM 1431 C CA . PHE A 1 181 ? 14.883 -12.586 -8.164 1 97.75 181 PHE A CA 1
ATOM 1432 C C . PHE A 1 181 ? 16.078 -13.117 -8.938 1 97.75 181 PHE A C 1
ATOM 1434 O O . PHE A 1 181 ? 16.906 -13.844 -8.383 1 97.75 181 PHE A O 1
ATOM 1441 N N . TYR A 1 182 ? 16.188 -12.781 -10.203 1 97.38 182 TYR A N 1
ATOM 1442 C CA . TYR A 1 182 ? 17.312 -13.273 -10.984 1 97.38 182 TYR A CA 1
ATOM 1443 C C . TYR A 1 182 ? 18.109 -12.125 -11.594 1 97.38 182 TYR A C 1
ATOM 1445 O O . TYR A 1 182 ? 19.047 -11.625 -10.977 1 97.38 182 TYR A O 1
ATOM 1453 N N . LEU A 1 183 ? 17.609 -11.539 -12.734 1 97.81 183 LEU A N 1
ATOM 1454 C CA . LEU A 1 183 ? 18.281 -10.43 -13.422 1 97.81 183 LEU A CA 1
ATOM 1455 C C . LEU A 1 183 ? 17.25 -9.484 -14.039 1 97.81 183 LEU A C 1
ATOM 1457 O O . LEU A 1 183 ? 16.062 -9.797 -14.094 1 97.81 183 LEU A O 1
ATOM 1461 N N . ALA A 1 184 ? 17.766 -8.297 -14.422 1 98 184 ALA A N 1
ATOM 1462 C CA . ALA A 1 184 ? 16.922 -7.438 -15.242 1 98 184 ALA A CA 1
ATOM 1463 C C . ALA A 1 184 ? 16.484 -8.148 -16.516 1 98 184 ALA A C 1
ATOM 1465 O O . ALA A 1 184 ? 17.25 -8.93 -17.094 1 98 184 ALA A O 1
ATOM 1466 N N . LEU A 1 185 ? 15.32 -7.852 -17 1 98.5 185 LEU A N 1
ATOM 1467 C CA . LEU A 1 185 ? 14.75 -8.531 -18.156 1 98.5 185 LEU A CA 1
ATOM 1468 C C . LEU A 1 185 ? 15.516 -8.172 -19.422 1 98.5 185 LEU A C 1
ATOM 1470 O O . LEU A 1 185 ? 15.898 -7.016 -19.609 1 98.5 185 LEU A O 1
ATOM 1474 N N . PRO A 1 186 ? 15.75 -9.164 -20.25 1 97.56 186 PRO A N 1
ATOM 1475 C CA . PRO A 1 186 ? 16.281 -8.859 -21.578 1 97.56 186 PRO A CA 1
ATOM 1476 C C . PRO A 1 186 ? 15.344 -7.996 -22.422 1 97.56 186 PRO A C 1
ATOM 1478 O O . PRO A 1 186 ? 14.133 -8.016 -22.203 1 97.56 186 PRO A O 1
ATOM 1481 N N . PRO A 1 187 ? 15.883 -7.277 -23.375 1 95.88 187 PRO A N 1
ATOM 1482 C CA . PRO A 1 187 ? 15.039 -6.367 -24.141 1 95.88 187 PRO A CA 1
ATOM 1483 C C . PRO A 1 187 ? 14.102 -7.098 -25.109 1 95.88 187 PRO A C 1
ATOM 1485 O O . PRO A 1 187 ? 13.062 -6.562 -25.484 1 95.88 187 PRO A O 1
ATOM 1488 N N . SER A 1 188 ? 14.461 -8.383 -25.484 1 96.38 188 SER A N 1
ATOM 1489 C CA . SER A 1 188 ? 13.617 -9.094 -26.438 1 96.38 188 SER A CA 1
ATOM 1490 C C . SER A 1 188 ? 13 -10.344 -25.812 1 96.38 188 SER A C 1
ATOM 1492 O O . SER A 1 188 ? 13.625 -10.992 -24.969 1 96.38 188 SER A O 1
ATOM 1494 N N . LEU A 1 189 ? 11.812 -10.68 -26.359 1 97.75 189 LEU A N 1
ATOM 1495 C CA . LEU A 1 189 ? 11.125 -11.898 -25.922 1 97.75 189 LEU A CA 1
ATOM 1496 C C . LEU A 1 189 ? 11.969 -13.133 -26.219 1 97.75 189 LEU A C 1
ATOM 1498 O O . LEU A 1 189 ? 12.055 -14.047 -25.391 1 97.75 189 LEU A O 1
ATOM 1502 N N . GLN A 1 190 ? 12.594 -13.188 -27.359 1 97.19 190 GLN A N 1
ATOM 1503 C CA . GLN A 1 190 ? 13.367 -14.344 -27.781 1 97.19 190 GLN A CA 1
ATOM 1504 C C . GLN A 1 190 ? 14.523 -14.609 -26.812 1 97.19 190 GLN A C 1
ATOM 1506 O O . GLN A 1 190 ? 14.773 -15.758 -26.438 1 97.19 190 GLN A O 1
ATOM 1511 N N . THR A 1 191 ? 15.188 -13.57 -26.453 1 97.88 191 THR A N 1
ATOM 1512 C CA . THR A 1 191 ? 16.281 -13.719 -25.516 1 97.88 191 THR A CA 1
ATOM 1513 C C . THR A 1 191 ? 15.781 -14.164 -24.141 1 97.88 191 THR A C 1
ATOM 1515 O O . THR A 1 191 ? 16.406 -15 -23.484 1 97.88 191 THR A O 1
ATOM 1518 N N . PHE A 1 192 ? 14.703 -13.586 -23.75 1 98.44 192 PHE A N 1
ATOM 1519 C CA . PHE A 1 192 ? 14.094 -13.969 -22.484 1 98.44 192 PHE A CA 1
ATOM 1520 C C . PHE A 1 192 ? 13.758 -15.453 -22.469 1 98.44 192 PHE A C 1
ATOM 1522 O O . PHE A 1 192 ? 14.078 -16.156 -21.5 1 98.44 192 PHE A O 1
ATOM 1529 N N . LEU A 1 193 ? 13.102 -15.938 -23.516 1 98.12 193 LEU A N 1
ATOM 1530 C CA . LEU A 1 193 ? 12.703 -17.328 -23.609 1 98.12 193 LEU A CA 1
ATOM 1531 C C . LEU A 1 193 ? 13.922 -18.25 -23.656 1 98.12 193 LEU A C 1
ATOM 1533 O O . LEU A 1 193 ? 13.898 -19.344 -23.109 1 98.12 193 LEU A O 1
ATOM 1537 N N . ALA A 1 194 ? 14.945 -17.812 -24.328 1 97.69 194 ALA A N 1
ATOM 1538 C CA . ALA A 1 194 ? 16.188 -18.578 -24.359 1 97.69 194 ALA A CA 1
ATOM 1539 C C . ALA A 1 194 ? 16.766 -18.734 -22.953 1 97.69 194 ALA A C 1
ATOM 1541 O O . ALA A 1 194 ? 17.156 -19.844 -22.547 1 97.69 194 ALA A O 1
ATOM 1542 N N . ASP A 1 195 ? 16.844 -17.625 -22.219 1 97.81 195 ASP A N 1
ATOM 1543 C CA . ASP A 1 195 ? 17.328 -17.656 -20.844 1 97.81 195 ASP A CA 1
ATOM 1544 C C . ASP A 1 195 ? 16.469 -18.578 -19.984 1 97.81 195 ASP A C 1
ATOM 1546 O O . ASP A 1 195 ? 16.984 -19.391 -19.219 1 97.81 195 ASP A O 1
ATOM 1550 N N . LEU A 1 196 ? 15.195 -18.391 -20.125 1 97.88 196 LEU A N 1
ATOM 1551 C CA . LEU A 1 196 ? 14.25 -19.172 -19.312 1 97.88 196 LEU A CA 1
ATOM 1552 C C . LEU A 1 196 ? 14.406 -20.656 -19.594 1 97.88 196 LEU A C 1
ATOM 1554 O O . LEU A 1 196 ? 14.328 -21.469 -18.672 1 97.88 196 LEU A O 1
ATOM 1558 N N . ASN A 1 197 ? 14.555 -21.016 -20.844 1 97.19 197 ASN A N 1
ATOM 1559 C CA . ASN A 1 197 ? 14.742 -22.406 -21.234 1 97.19 197 ASN A CA 1
ATOM 1560 C C . ASN A 1 197 ? 16 -23 -20.609 1 97.19 197 ASN A C 1
ATOM 1562 O O . ASN A 1 197 ? 16.016 -24.172 -20.25 1 97.19 197 ASN A O 1
ATOM 1566 N N . GLU A 1 198 ? 16.984 -22.219 -20.547 1 96.25 198 GLU A N 1
ATOM 1567 C CA . GLU A 1 198 ? 18.219 -22.688 -19.922 1 96.25 198 GLU A CA 1
ATOM 1568 C C . GLU A 1 198 ? 18.062 -22.812 -18.406 1 96.25 198 GLU A C 1
ATOM 1570 O O . GLU A 1 198 ? 18.609 -23.734 -17.812 1 96.25 198 GLU A O 1
ATOM 1575 N N . LEU A 1 199 ? 17.391 -21.922 -17.797 1 97.19 199 LEU A N 1
ATOM 1576 C CA . LEU A 1 199 ? 17.156 -21.953 -16.359 1 97.19 199 LEU A CA 1
ATOM 1577 C C . LEU A 1 199 ? 16.328 -23.172 -15.969 1 97.19 199 LEU A C 1
ATOM 1579 O O . LEU A 1 199 ? 16.578 -23.781 -14.93 1 97.19 199 LEU A O 1
ATOM 1583 N N . PHE A 1 200 ? 15.328 -23.406 -16.781 1 96.19 200 PHE A N 1
ATOM 1584 C CA . PHE A 1 200 ? 14.406 -24.516 -16.531 1 96.19 200 PHE A CA 1
ATOM 1585 C C . PHE A 1 200 ? 14.242 -25.375 -17.797 1 96.19 200 PHE A C 1
ATOM 1587 O O . PHE A 1 200 ? 13.188 -25.359 -18.422 1 96.19 200 PHE A O 1
ATOM 1594 N N . PRO A 1 201 ? 15.203 -26.203 -18.062 1 93.94 201 PRO A N 1
ATOM 1595 C CA . PRO A 1 201 ? 15.141 -27.016 -19.281 1 93.94 201 PRO A CA 1
ATOM 1596 C C . PRO A 1 201 ? 14.07 -28.109 -19.219 1 93.94 201 PRO A C 1
ATOM 1598 O O . PRO A 1 201 ? 14.25 -29.109 -18.516 1 93.94 201 PRO A O 1
ATOM 1601 N N . SER A 1 202 ? 12.984 -27.969 -19.906 1 89.5 202 SER A N 1
ATOM 1602 C CA . SER A 1 202 ? 11.859 -28.891 -19.938 1 89.5 202 SER A CA 1
ATOM 1603 C C . SER A 1 202 ? 11.266 -29.078 -18.547 1 89.5 202 SER A C 1
ATOM 1605 O O . SER A 1 202 ? 10.984 -30.203 -18.125 1 89.5 202 SER A O 1
ATOM 1607 N N . CYS A 1 203 ? 11.07 -27.906 -17.859 1 93.44 203 CYS A N 1
ATOM 1608 C CA . CYS A 1 203 ? 10.672 -28.016 -16.453 1 93.44 203 CYS A CA 1
ATOM 1609 C C . CYS A 1 203 ? 9.617 -26.969 -16.109 1 93.44 203 CYS A C 1
ATOM 1611 O O . CYS A 1 203 ? 9.383 -26.672 -14.945 1 93.44 203 CYS A O 1
ATOM 1613 N N . VAL A 1 204 ? 8.977 -26.359 -17.141 1 98.44 204 VAL A N 1
ATOM 1614 C CA . VAL A 1 204 ? 7.957 -25.359 -16.844 1 98.44 204 VAL A CA 1
ATOM 1615 C C . VAL A 1 204 ? 6.594 -25.844 -17.328 1 98.44 204 VAL A C 1
ATOM 1617 O O . VAL A 1 204 ? 6.441 -26.25 -18.484 1 98.44 204 VAL A O 1
ATOM 1620 N N . TYR A 1 205 ? 5.645 -25.828 -16.469 1 98.69 205 TYR A N 1
ATOM 1621 C CA . TYR A 1 205 ? 4.289 -26.25 -16.797 1 98.69 205 TYR A CA 1
ATOM 1622 C C . TYR A 1 205 ? 3.275 -25.156 -16.453 1 98.69 205 TYR A C 1
ATOM 1624 O O . TYR A 1 205 ? 3.463 -24.422 -15.484 1 98.69 205 TYR A O 1
ATOM 1632 N N . ASP A 1 206 ? 2.221 -25.047 -17.234 1 98.81 206 ASP A N 1
ATOM 1633 C CA . ASP A 1 206 ? 1.13 -24.094 -17 1 98.81 206 ASP A CA 1
ATOM 1634 C C . ASP A 1 206 ? -0.215 -24.812 -16.953 1 98.81 206 ASP A C 1
ATOM 1636 O O . ASP A 1 206 ? -0.734 -25.25 -17.984 1 98.81 206 ASP A O 1
ATOM 1640 N N . THR A 1 207 ? -0.793 -24.812 -15.812 1 98.75 207 THR A N 1
ATOM 1641 C CA . THR A 1 207 ? -2.008 -25.594 -15.617 1 98.75 207 THR A CA 1
ATOM 1642 C C . THR A 1 207 ? -3.176 -24.984 -16.391 1 98.75 207 THR A C 1
ATOM 1644 O O . THR A 1 207 ? -4.121 -25.688 -16.75 1 98.75 207 THR A O 1
ATOM 1647 N N . LYS A 1 208 ? -3.164 -23.672 -16.562 1 98.38 208 LYS A N 1
ATOM 1648 C CA . LYS A 1 208 ? -4.219 -23.078 -17.391 1 98.38 208 LYS A CA 1
ATOM 1649 C C . LYS A 1 208 ? -4.148 -23.594 -18.828 1 98.38 208 LYS A C 1
ATOM 1651 O O . LYS A 1 208 ? -5.176 -23.906 -19.422 1 98.38 208 LYS A O 1
ATOM 1656 N N . PHE A 1 209 ? -2.973 -23.688 -19.359 1 98.19 209 PHE A N 1
ATOM 1657 C CA . PHE A 1 209 ? -2.785 -24.234 -20.703 1 98.19 209 PHE A CA 1
ATOM 1658 C C . PHE A 1 209 ? -3.26 -25.672 -20.781 1 98.19 209 PHE A C 1
ATOM 1660 O O . PHE A 1 209 ? -3.959 -26.062 -21.719 1 98.19 209 PHE A O 1
ATOM 1667 N N . ILE A 1 210 ? -2.881 -26.484 -19.812 1 98.25 210 ILE A N 1
ATOM 1668 C CA . ILE A 1 210 ? -3.25 -27.891 -19.781 1 98.25 210 ILE A CA 1
ATOM 1669 C C . ILE A 1 210 ? -4.77 -28.016 -19.688 1 98.25 210 ILE A C 1
ATOM 1671 O O . ILE A 1 210 ? -5.367 -28.844 -20.391 1 98.25 210 ILE A O 1
ATOM 1675 N N . ALA A 1 211 ? -5.363 -27.203 -18.859 1 98 211 ALA A N 1
ATOM 1676 C CA . ALA A 1 211 ? -6.812 -27.234 -18.672 1 98 211 ALA A CA 1
ATOM 1677 C C . ALA A 1 211 ? -7.539 -26.906 -19.969 1 98 211 ALA A C 1
ATOM 1679 O O . ALA A 1 211 ? -8.57 -27.5 -20.281 1 98 211 ALA A O 1
ATOM 1680 N N . GLU A 1 212 ? -7.012 -25.984 -20.703 1 96.62 212 GLU A N 1
ATOM 1681 C CA . GLU A 1 212 ? -7.66 -25.547 -21.922 1 96.62 212 GLU A CA 1
ATOM 1682 C C . GLU A 1 212 ? -7.379 -26.5 -23.078 1 96.62 212 GLU A C 1
ATOM 1684 O O . GLU A 1 212 ? -8.281 -26.859 -23.844 1 96.62 212 GLU A O 1
ATOM 1689 N N . SER A 1 213 ? -6.195 -26.938 -23.266 1 94.69 213 SER A N 1
ATOM 1690 C CA . SER A 1 213 ? -5.766 -27.641 -24.469 1 94.69 213 SER A CA 1
ATOM 1691 C C . SER A 1 213 ? -5.934 -29.156 -24.328 1 94.69 213 SER A C 1
ATOM 1693 O O . SER A 1 213 ? -6.465 -29.812 -25.219 1 94.69 213 SER A O 1
ATOM 1695 N N . LYS A 1 214 ? -5.457 -29.688 -23.266 1 93.56 214 LYS A N 1
ATOM 1696 C CA . LYS A 1 214 ? -5.469 -31.141 -23.094 1 93.56 214 LYS A CA 1
ATOM 1697 C C . LYS A 1 214 ? -6.762 -31.609 -22.422 1 93.56 214 LYS A C 1
ATOM 1699 O O . LYS A 1 214 ? -7.43 -32.5 -22.938 1 93.56 214 LYS A O 1
ATOM 1704 N N . ALA A 1 215 ? -7.113 -30.953 -21.359 1 95.69 215 ALA A N 1
ATOM 1705 C CA . ALA A 1 215 ? -8.305 -31.359 -20.625 1 95.69 215 ALA A CA 1
ATOM 1706 C C . ALA A 1 215 ? -9.562 -30.781 -21.25 1 95.69 215 ALA A C 1
ATOM 1708 O O . ALA A 1 215 ? -10.664 -31.281 -21.016 1 95.69 215 ALA A O 1
ATOM 1709 N N . SER A 1 216 ? -9.492 -29.688 -21.984 1 95.25 216 SER A N 1
ATOM 1710 C CA . SER A 1 216 ? -10.617 -29.016 -22.641 1 95.25 216 SER A CA 1
ATOM 1711 C C . SER A 1 216 ? -11.742 -28.734 -21.656 1 95.25 216 SER A C 1
ATOM 1713 O O . SER A 1 216 ? -12.898 -29.094 -21.906 1 95.25 216 SER A O 1
ATOM 1715 N N . LEU A 1 217 ? -11.375 -28.188 -20.562 1 96.12 217 LEU A N 1
ATOM 1716 C CA . LEU A 1 217 ? -12.367 -27.844 -19.547 1 96.12 217 LEU A CA 1
ATOM 1717 C C . LEU A 1 217 ? -13.211 -26.656 -19.984 1 96.12 217 LEU A C 1
ATOM 1719 O O . LEU A 1 217 ? -12.742 -25.797 -20.734 1 96.12 217 LEU A O 1
ATOM 1723 N N . PRO A 1 218 ? -14.484 -26.516 -19.453 1 94.56 218 PRO A N 1
ATOM 1724 C CA . PRO A 1 218 ? -15.375 -25.406 -19.828 1 94.56 218 PRO A CA 1
ATOM 1725 C C . PRO A 1 218 ? -14.844 -24.047 -19.375 1 94.56 218 PRO A C 1
ATOM 1727 O O . PRO A 1 218 ? -15.164 -23.016 -19.969 1 94.56 218 PRO A O 1
ATOM 1730 N N . ALA A 1 219 ? -14.172 -24.047 -18.281 1 96.38 219 ALA A N 1
ATOM 1731 C CA . ALA A 1 219 ? -13.516 -22.859 -17.766 1 96.38 219 ALA A CA 1
ATOM 1732 C C . ALA A 1 219 ? -12.086 -23.156 -17.328 1 96.38 219 ALA A C 1
ATOM 1734 O O . ALA A 1 219 ? -11.727 -24.312 -17.109 1 96.38 219 ALA A O 1
ATOM 1735 N N . SER A 1 220 ? -11.336 -22.047 -17.266 1 96.75 220 SER A N 1
ATOM 1736 C CA . SER A 1 220 ? -9.93 -22.344 -17.016 1 96.75 220 SER A CA 1
ATOM 1737 C C . SER A 1 220 ? -9.375 -21.469 -15.891 1 96.75 220 SER A C 1
ATOM 1739 O O . SER A 1 220 ? -8.164 -21.453 -15.664 1 96.75 220 SER A O 1
ATOM 1741 N N . TYR A 1 221 ? -10.227 -20.609 -15.188 1 95.5 221 TYR A N 1
ATOM 1742 C CA . TYR A 1 221 ? -9.695 -19.875 -14.039 1 95.5 221 TYR A CA 1
ATOM 1743 C C . TYR A 1 221 ? -9.375 -20.828 -12.891 1 95.5 221 TYR A C 1
ATOM 1745 O O . TYR A 1 221 ? -9.953 -21.922 -12.797 1 95.5 221 TYR A O 1
ATOM 1753 N N . LEU A 1 222 ? -8.477 -20.484 -12.031 1 97.12 222 LEU A N 1
ATOM 1754 C CA . LEU A 1 222 ? -7.781 -21.391 -11.117 1 97.12 222 LEU A CA 1
ATOM 1755 C C . LEU A 1 222 ? -8.766 -22.094 -10.195 1 97.12 222 LEU A C 1
ATOM 1757 O O . LEU A 1 222 ? -8.727 -23.328 -10.07 1 97.12 222 LEU A O 1
ATOM 1761 N N . GLU A 1 223 ? -9.641 -21.344 -9.562 1 95.38 223 GLU A N 1
ATOM 1762 C CA . GLU A 1 223 ? -10.578 -21.969 -8.625 1 95.38 223 GLU A CA 1
ATOM 1763 C C . GLU A 1 223 ? -11.422 -23.031 -9.32 1 95.38 223 GLU A C 1
ATOM 1765 O O . GLU A 1 223 ? -11.664 -24.094 -8.75 1 95.38 223 GLU A O 1
ATOM 1770 N N . TYR A 1 224 ? -11.883 -22.719 -10.492 1 96.44 224 TYR A N 1
ATOM 1771 C CA . TYR A 1 224 ? -12.688 -23.688 -11.242 1 96.44 224 TYR A CA 1
ATOM 1772 C C . TYR A 1 224 ? -11.898 -24.953 -11.531 1 96.44 224 TYR A C 1
ATOM 1774 O O . TYR A 1 224 ? -12.398 -26.062 -11.32 1 96.44 224 TYR A O 1
ATOM 1782 N N . VAL A 1 225 ? -10.68 -24.766 -12.047 1 97.94 225 VAL A N 1
ATOM 1783 C CA . VAL A 1 225 ? -9.836 -25.906 -12.406 1 97.94 225 VAL A CA 1
ATOM 1784 C C . VAL A 1 225 ? -9.57 -26.75 -11.164 1 97.94 225 VAL A C 1
ATOM 1786 O O . VAL A 1 225 ? -9.672 -27.984 -11.219 1 97.94 225 VAL A O 1
ATOM 1789 N N . PHE A 1 226 ? -9.289 -26.156 -10.07 1 97.12 226 PHE A N 1
ATOM 1790 C CA . PHE A 1 226 ? -9.008 -26.859 -8.82 1 97.12 226 PHE A CA 1
ATOM 1791 C C . PHE A 1 226 ? -10.211 -27.672 -8.367 1 97.12 226 PHE A C 1
ATOM 1793 O O . PHE A 1 226 ? -10.086 -28.875 -8.109 1 97.12 226 PHE A O 1
ATOM 1800 N N . ARG A 1 227 ? -11.328 -27.016 -8.305 1 95.62 227 ARG A N 1
ATOM 1801 C CA . ARG A 1 227 ? -12.531 -27.688 -7.828 1 95.62 227 ARG A CA 1
ATOM 1802 C C . ARG A 1 227 ? -12.945 -28.812 -8.773 1 95.62 227 ARG A C 1
ATOM 1804 O O . ARG A 1 227 ? -13.406 -29.859 -8.328 1 95.62 227 ARG A O 1
ATOM 1811 N N . ASN A 1 228 ? -12.867 -28.531 -10.023 1 96.5 228 ASN A N 1
ATOM 1812 C CA . ASN A 1 228 ? -13.148 -29.562 -11.016 1 96.5 228 ASN A CA 1
ATOM 1813 C C . ASN A 1 228 ? -12.266 -30.797 -10.812 1 96.5 228 ASN A C 1
ATOM 1815 O O . ASN A 1 228 ? -12.758 -31.922 -10.828 1 96.5 228 ASN A O 1
ATOM 1819 N N . ARG A 1 229 ? -11 -30.578 -10.625 1 96.75 229 ARG A N 1
ATOM 1820 C CA . ARG A 1 229 ? -10.062 -31.672 -10.445 1 96.75 229 ARG A CA 1
ATOM 1821 C C . ARG A 1 229 ? -10.305 -32.406 -9.125 1 96.75 229 ARG A C 1
ATOM 1823 O O . ARG A 1 229 ? -10.117 -33.625 -9.031 1 96.75 229 ARG A O 1
ATOM 1830 N N . GLN A 1 230 ? -10.656 -31.641 -8.141 1 95.75 230 GLN A N 1
ATOM 1831 C CA . GLN A 1 230 ? -10.992 -32.25 -6.855 1 95.75 230 GLN A CA 1
ATOM 1832 C C . GLN A 1 230 ? -12.164 -33.219 -7 1 95.75 230 GLN A C 1
ATOM 1834 O O . GLN A 1 230 ? -12.117 -34.344 -6.469 1 95.75 230 GLN A O 1
ATOM 1839 N N . ARG A 1 231 ? -13.141 -32.812 -7.672 1 94.75 231 ARG A N 1
ATOM 1840 C CA . ARG A 1 231 ? -14.32 -33.656 -7.875 1 94.75 231 ARG A CA 1
ATOM 1841 C C . ARG A 1 231 ? -13.977 -34.906 -8.703 1 94.75 231 ARG A C 1
ATOM 1843 O O . ARG A 1 231 ? -14.422 -36 -8.391 1 94.75 231 ARG A O 1
ATOM 1850 N N . ASP A 1 232 ? -13.281 -34.656 -9.742 1 95.38 232 ASP A N 1
ATOM 1851 C CA . ASP A 1 232 ? -12.859 -35.781 -10.594 1 95.38 232 ASP A CA 1
ATOM 1852 C C . ASP A 1 232 ? -12.031 -36.781 -9.805 1 95.38 232 ASP A C 1
ATOM 1854 O O . ASP A 1 232 ? -12.203 -38 -9.969 1 95.38 232 ASP A O 1
ATOM 1858 N N . ASN A 1 233 ? -11.141 -36.281 -9.008 1 96.19 233 ASN A N 1
ATOM 1859 C CA . ASN A 1 233 ? -10.305 -37.125 -8.172 1 96.19 233 ASN A CA 1
ATOM 1860 C C . ASN A 1 233 ? -11.141 -37.969 -7.199 1 96.19 233 ASN A C 1
ATOM 1862 O O . ASN A 1 233 ? -10.875 -39.156 -7.004 1 96.19 233 ASN A O 1
ATOM 1866 N N . ALA A 1 234 ? -12.109 -37.375 -6.613 1 94.44 234 ALA A N 1
ATOM 1867 C CA . ALA A 1 234 ? -13.008 -38.062 -5.699 1 94.44 234 ALA A CA 1
ATOM 1868 C C . ALA A 1 234 ? -13.812 -39.156 -6.426 1 94.44 234 ALA A C 1
ATOM 1870 O O . ALA A 1 234 ? -14.016 -40.25 -5.895 1 94.44 234 ALA A O 1
ATOM 1871 N N . ARG A 1 235 ? -14.289 -38.812 -7.562 1 93.75 235 ARG A N 1
ATOM 1872 C CA . ARG A 1 235 ? -15.039 -39.781 -8.375 1 93.75 235 ARG A CA 1
ATOM 1873 C C . ARG A 1 235 ? -14.18 -40.969 -8.734 1 93.75 235 ARG A C 1
ATOM 1875 O O . ARG A 1 235 ? -14.648 -42.125 -8.68 1 93.75 235 ARG A O 1
ATOM 1882 N N . LYS A 1 236 ? -12.992 -40.719 -9.148 1 94.56 236 LYS A N 1
ATOM 1883 C CA . LYS A 1 236 ? -12.07 -41.781 -9.508 1 94.56 236 LYS A CA 1
ATOM 1884 C C . LYS A 1 236 ? -11.812 -42.719 -8.312 1 94.56 236 LYS A C 1
ATOM 1886 O O . LYS A 1 236 ? -11.758 -43.938 -8.461 1 94.56 236 LYS A O 1
ATOM 1891 N N . GLU A 1 237 ? -11.625 -42.094 -7.203 1 94.31 237 GLU A N 1
ATOM 1892 C CA . GLU A 1 237 ? -11.469 -42.906 -5.992 1 94.31 237 GLU A CA 1
ATOM 1893 C C . GLU A 1 237 ? -12.688 -43.781 -5.766 1 94.31 237 GLU A C 1
ATOM 1895 O O . GLU A 1 237 ? -12.547 -44.969 -5.457 1 94.31 237 GLU A O 1
ATOM 1900 N N . ALA A 1 238 ? -13.828 -43.25 -5.902 1 92.88 238 ALA A N 1
ATOM 1901 C CA . ALA A 1 238 ? -15.07 -43.969 -5.68 1 92.88 238 ALA A CA 1
ATOM 1902 C C . ALA A 1 238 ? -15.219 -45.125 -6.672 1 92.88 238 ALA A C 1
ATOM 1904 O O . ALA A 1 238 ? -15.812 -46.156 -6.352 1 92.88 238 ALA A O 1
ATOM 1905 N N . GLN A 1 239 ? -14.672 -45 -7.84 1 93.75 239 GLN A N 1
ATOM 1906 C CA . GLN A 1 239 ? -14.773 -46 -8.898 1 93.75 239 GLN A CA 1
ATOM 1907 C C . GLN A 1 239 ? -13.633 -47 -8.82 1 93.75 239 GLN A C 1
ATOM 1909 O O . GLN A 1 239 ? -13.531 -47.906 -9.656 1 93.75 239 GLN A O 1
ATOM 1914 N N . GLY A 1 240 ? -12.734 -46.75 -7.883 1 90.38 240 GLY A N 1
ATOM 1915 C CA . GLY A 1 240 ? -11.617 -47.656 -7.711 1 90.38 240 GLY A CA 1
ATOM 1916 C C . GLY A 1 240 ? -10.5 -47.438 -8.711 1 90.38 240 GLY A C 1
ATOM 1917 O O . GLY A 1 240 ? -9.688 -48.344 -8.961 1 90.38 240 GLY A O 1
ATOM 1918 N N . ARG A 1 241 ? -10.594 -46.281 -9.266 1 91.69 241 ARG A N 1
ATOM 1919 C CA . ARG A 1 241 ? -9.539 -45.906 -10.211 1 91.69 241 ARG A CA 1
ATOM 1920 C C . ARG A 1 241 ? -8.406 -45.188 -9.508 1 91.69 241 ARG A C 1
ATOM 1922 O O . ARG A 1 241 ? -8.469 -44.938 -8.297 1 91.69 241 ARG A O 1
ATOM 1929 N N . GLN A 1 242 ? -7.348 -44.938 -10.32 1 91.5 242 GLN A N 1
ATOM 1930 C CA . GLN A 1 242 ? -6.211 -44.25 -9.75 1 91.5 242 GLN A CA 1
ATOM 1931 C C . GLN A 1 242 ? -6.582 -42.812 -9.398 1 91.5 242 GLN A C 1
ATOM 1933 O O . GLN A 1 242 ? -7.316 -42.156 -10.141 1 91.5 242 GLN A O 1
ATOM 1938 N N . PHE A 1 243 ? -6.109 -42.344 -8.273 1 94.19 243 PHE A N 1
ATOM 1939 C CA . PHE A 1 243 ? -6.379 -40.969 -7.801 1 94.19 243 PHE A CA 1
ATOM 1940 C C . PHE A 1 243 ? -5.191 -40.438 -7.023 1 94.19 243 PHE A C 1
ATOM 1942 O O . PHE A 1 243 ? -4.207 -41.125 -6.797 1 94.19 243 PHE A O 1
ATOM 1949 N N . ILE A 1 244 ? -5.309 -39.125 -6.688 1 95.19 244 ILE A N 1
ATOM 1950 C CA . ILE A 1 244 ? -4.254 -38.469 -5.926 1 95.19 244 ILE A CA 1
ATOM 1951 C C . ILE A 1 244 ? -4.645 -38.406 -4.453 1 95.19 244 ILE A C 1
ATOM 1953 O O . ILE A 1 244 ? -5.797 -38.125 -4.121 1 95.19 244 ILE A O 1
ATOM 1957 N N . SER A 1 245 ? -3.701 -38.719 -3.65 1 95.12 245 SER A N 1
ATOM 1958 C CA . SER A 1 245 ? -3.861 -38.562 -2.209 1 95.12 245 SER A CA 1
ATOM 1959 C C . SER A 1 245 ? -2.82 -37.594 -1.641 1 95.12 245 SER A C 1
ATOM 1961 O O . SER A 1 245 ? -1.631 -37.719 -1.943 1 95.12 245 SER A O 1
ATOM 1963 N N . ILE A 1 246 ? -3.264 -36.688 -0.833 1 95.94 246 ILE A N 1
ATOM 1964 C CA . ILE A 1 246 ? -2.381 -35.656 -0.3 1 95.94 246 ILE A CA 1
ATOM 1965 C C . ILE A 1 246 ? -2.279 -35.781 1.218 1 95.94 246 ILE A C 1
ATOM 1967 O O . ILE A 1 246 ? -3.289 -36 1.896 1 95.94 246 ILE A O 1
ATOM 1971 N N . GLN A 1 247 ? -1.092 -35.688 1.688 1 93.94 247 GLN A N 1
ATOM 1972 C CA . GLN A 1 247 ? -0.809 -35.625 3.117 1 93.94 247 GLN A CA 1
ATOM 1973 C C . GLN A 1 247 ? -0.036 -34.344 3.463 1 93.94 247 GLN A C 1
ATOM 1975 O O . GLN A 1 247 ? 0.783 -33.875 2.668 1 93.94 247 GLN A O 1
ATOM 1980 N N . PHE A 1 248 ? -0.32 -33.844 4.625 1 94.81 248 PHE A N 1
ATOM 1981 C CA . PHE A 1 248 ? 0.371 -32.656 5.094 1 94.81 248 PHE A CA 1
ATOM 1982 C C . PHE A 1 248 ? 1.226 -32.969 6.316 1 94.81 248 PHE A C 1
ATOM 1984 O O . PHE A 1 248 ? 0.939 -33.906 7.055 1 94.81 248 PHE A O 1
ATOM 1991 N N . LEU A 1 249 ? 2.254 -32.156 6.441 1 91.19 249 LEU A N 1
ATOM 1992 C CA . LEU A 1 249 ? 3.062 -32.281 7.648 1 91.19 249 LEU A CA 1
ATOM 1993 C C . LEU A 1 249 ? 2.357 -31.641 8.844 1 91.19 249 LEU A C 1
ATOM 1995 O O . LEU A 1 249 ? 1.506 -30.766 8.664 1 91.19 249 LEU A O 1
ATOM 1999 N N . GLN A 1 250 ? 2.73 -32.125 9.977 1 87.88 250 GLN A N 1
ATOM 2000 C CA . GLN A 1 250 ? 2.285 -31.484 11.219 1 87.88 250 GLN A CA 1
ATOM 2001 C C . GLN A 1 250 ? 3.271 -30.422 11.672 1 87.88 250 GLN A C 1
ATOM 2003 O O . GLN A 1 250 ? 4.469 -30.688 11.805 1 87.88 250 GLN A O 1
ATOM 2008 N N . TYR A 1 251 ? 2.74 -29.266 11.781 1 87.75 251 TYR A N 1
ATOM 2009 C CA . TYR A 1 251 ? 3.613 -28.156 12.164 1 87.75 251 TYR A CA 1
ATOM 2010 C C . TYR A 1 251 ? 3.484 -27.859 13.648 1 87.75 251 TYR A C 1
ATOM 2012 O O . TYR A 1 251 ? 2.395 -27.953 14.219 1 87.75 251 TYR A O 1
ATOM 2020 N N . ASN A 1 252 ? 4.633 -27.5 14.188 1 81.44 252 ASN A N 1
ATOM 2021 C CA . ASN A 1 252 ? 4.621 -27.125 15.594 1 81.44 252 ASN A CA 1
ATOM 2022 C C . ASN A 1 252 ? 4.035 -25.734 15.789 1 81.44 252 ASN A C 1
ATOM 2024 O O . ASN A 1 252 ? 3.816 -25 14.82 1 81.44 252 ASN A O 1
ATOM 2028 N N . GLN A 1 253 ? 3.834 -25.375 17.047 1 74.19 253 GLN A N 1
ATOM 2029 C CA . GLN A 1 253 ? 3.16 -24.141 17.422 1 74.19 253 GLN A CA 1
ATOM 2030 C C . GLN A 1 253 ? 4.016 -22.922 17.078 1 74.19 253 GLN A C 1
ATOM 2032 O O . GLN A 1 253 ? 3.51 -21.797 17 1 74.19 253 GLN A O 1
ATOM 2037 N N . GLU A 1 254 ? 5.223 -23.188 16.734 1 73.19 254 GLU A N 1
ATOM 2038 C CA . GLU A 1 254 ? 6.117 -22.078 16.469 1 73.19 254 GLU A CA 1
ATOM 2039 C C . GLU A 1 254 ? 5.902 -21.516 15.062 1 73.19 254 GLU A C 1
ATOM 2041 O O . GLU A 1 254 ? 6.285 -20.375 14.773 1 73.19 254 GLU A O 1
ATOM 2046 N N . TYR A 1 255 ? 5.207 -22.359 14.367 1 79.56 255 TYR A N 1
ATOM 2047 C CA . TYR A 1 255 ? 4.957 -21.922 12.992 1 79.56 255 TYR A CA 1
ATOM 2048 C C . TYR A 1 255 ? 3.686 -21.094 12.906 1 79.56 255 TYR A C 1
ATOM 2050 O O . TYR A 1 255 ? 2.709 -21.359 13.609 1 79.56 255 TYR A O 1
ATOM 2058 N N . SER A 1 256 ? 3.83 -19.984 12.133 1 85 256 SER A N 1
ATOM 2059 C CA . SER A 1 256 ? 2.621 -19.25 11.773 1 85 256 SER A CA 1
ATOM 2060 C C . SER A 1 256 ? 1.904 -19.906 10.602 1 85 256 SER A C 1
ATOM 2062 O O . SER A 1 256 ? 2.387 -19.844 9.469 1 85 256 SER A O 1
ATOM 2064 N N . ILE A 1 257 ? 0.817 -20.578 10.891 1 88.62 257 ILE A N 1
ATOM 2065 C CA . ILE A 1 257 ? 0.131 -21.375 9.883 1 88.62 257 ILE A CA 1
ATOM 2066 C C . ILE A 1 257 ? -1.265 -20.812 9.641 1 88.62 257 ILE A C 1
ATOM 2068 O O . ILE A 1 257 ? -1.994 -20.5 10.586 1 88.62 257 ILE A O 1
ATOM 2072 N N . ASP A 1 258 ? -1.508 -20.562 8.438 1 87.88 258 ASP A N 1
ATOM 2073 C CA . ASP A 1 258 ? -2.865 -20.281 7.98 1 87.88 258 ASP A CA 1
ATOM 2074 C C . ASP A 1 258 ? -3.498 -21.516 7.344 1 87.88 258 ASP A C 1
ATOM 2076 O O . ASP A 1 258 ? -2.789 -22.422 6.883 1 87.88 258 ASP A O 1
ATOM 2080 N N . HIS A 1 259 ? -4.828 -21.609 7.414 1 87.75 259 HIS A N 1
ATOM 2081 C CA . HIS A 1 259 ? -5.523 -22.734 6.82 1 87.75 259 HIS A CA 1
ATOM 2082 C C . HIS A 1 259 ? -6.52 -22.281 5.762 1 87.75 259 HIS A C 1
ATOM 2084 O O . HIS A 1 259 ? -7.309 -21.359 6 1 87.75 259 HIS A O 1
ATOM 2090 N N . GLY A 1 260 ? -6.422 -22.844 4.652 1 87.5 260 GLY A N 1
ATOM 2091 C CA . GLY A 1 260 ? -7.418 -22.641 3.613 1 87.5 260 GLY A CA 1
ATOM 2092 C C . GLY A 1 260 ? -8.445 -23.75 3.541 1 87.5 260 GLY A C 1
ATOM 2093 O O . GLY A 1 260 ? -8.086 -24.906 3.35 1 87.5 260 GLY A O 1
ATOM 2094 N N . ASN A 1 261 ? -9.656 -23.391 3.625 1 85.44 261 ASN A N 1
ATOM 2095 C CA . ASN A 1 261 ? -10.719 -24.391 3.537 1 85.44 261 ASN A CA 1
ATOM 2096 C C . ASN A 1 261 ? -11.016 -24.766 2.088 1 85.44 261 ASN A C 1
ATOM 2098 O O . ASN A 1 261 ? -11.148 -23.906 1.227 1 85.44 261 ASN A O 1
ATOM 2102 N N . CYS A 1 262 ? -11.078 -26.109 1.859 1 88.94 262 CYS A N 1
ATOM 2103 C CA . CYS A 1 262 ? -11.336 -26.547 0.49 1 88.94 262 CYS A CA 1
ATOM 2104 C C . CYS A 1 262 ? -12.117 -27.859 0.468 1 88.94 262 CYS A C 1
ATOM 2106 O O . CYS A 1 262 ? -11.984 -28.641 -0.472 1 88.94 262 CYS A O 1
ATOM 2108 N N . ALA A 1 263 ? -12.891 -28.078 1.408 1 89 263 ALA A N 1
ATOM 2109 C CA . ALA A 1 263 ? -13.688 -29.297 1.483 1 89 263 ALA A CA 1
ATOM 2110 C C . ALA A 1 263 ? -14.734 -29.344 0.375 1 89 263 ALA A C 1
ATOM 2112 O O . ALA A 1 263 ? -15.328 -28.328 0.036 1 89 263 ALA A O 1
ATOM 2113 N N . LEU A 1 264 ? -14.93 -30.531 -0.136 1 89.5 264 LEU A N 1
ATOM 2114 C CA . LEU A 1 264 ? -15.977 -30.719 -1.139 1 89.5 264 LEU A CA 1
ATOM 2115 C C . LEU A 1 264 ? -17.359 -30.656 -0.502 1 89.5 264 LEU A C 1
ATOM 2117 O O . LEU A 1 264 ? -17.547 -31.094 0.642 1 89.5 264 LEU A O 1
ATOM 2121 N N . ARG A 1 265 ? -18.203 -30.172 -1.326 1 84.56 265 ARG A N 1
ATOM 2122 C CA . ARG A 1 265 ? -19.594 -30.141 -0.873 1 84.56 265 ARG A CA 1
ATOM 2123 C C . ARG A 1 265 ? -20.172 -31.547 -0.796 1 84.56 265 ARG A C 1
ATOM 2125 O O . ARG A 1 265 ? -19.969 -32.375 -1.703 1 84.56 265 ARG A O 1
ATOM 2132 N N . LYS A 1 266 ? -20.812 -31.938 0.299 1 78.69 266 LYS A N 1
ATOM 2133 C CA . LYS A 1 266 ? -21.359 -33.281 0.517 1 78.69 266 LYS A CA 1
ATOM 2134 C C . LYS A 1 266 ? -22.625 -33.5 -0.289 1 78.69 266 LYS A C 1
ATOM 2136 O O . LYS A 1 266 ? -22.812 -34.562 -0.893 1 78.69 266 LYS A O 1
ATOM 2141 N N . GLU A 1 267 ? -23.562 -32.469 -0.272 1 76.56 267 GLU A N 1
ATOM 2142 C CA . GLU A 1 267 ? -24.828 -32.594 -1.003 1 76.56 267 GLU A CA 1
ATOM 2143 C C . GLU A 1 267 ? -25.031 -31.422 -1.964 1 76.56 267 GLU A C 1
ATOM 2145 O O . GLU A 1 267 ? -24.703 -30.281 -1.64 1 76.56 267 GLU A O 1
ATOM 2150 N N . PRO A 1 268 ? -25.438 -31.938 -3.205 1 70.12 268 PRO A N 1
ATOM 2151 C CA . PRO A 1 268 ? -25.719 -30.859 -4.152 1 70.12 268 PRO A CA 1
ATOM 2152 C C . PRO A 1 268 ? -26.75 -29.875 -3.625 1 70.12 268 PRO A C 1
ATOM 2154 O O . PRO A 1 268 ? -27.594 -30.234 -2.789 1 70.12 268 PRO A O 1
ATOM 2157 N N . ALA A 1 269 ? -26.547 -28.625 -3.988 1 66.69 269 ALA A N 1
ATOM 2158 C CA . ALA A 1 269 ? -27.516 -27.625 -3.545 1 66.69 269 ALA A CA 1
ATOM 2159 C C . ALA A 1 269 ? -28.922 -27.984 -3.994 1 66.69 269 ALA A C 1
ATOM 2161 O O . ALA A 1 269 ? -29.125 -28.469 -5.113 1 66.69 269 ALA A O 1
ATOM 2162 N N . LYS A 1 270 ? -29.969 -28.109 -3.158 1 61.06 270 LYS A N 1
ATOM 2163 C CA . LYS A 1 270 ? -31.359 -28.453 -3.4 1 61.06 270 LYS A CA 1
ATOM 2164 C C . LYS A 1 270 ? -31.984 -27.531 -4.445 1 61.06 270 LYS A C 1
ATOM 2166 O O . LYS A 1 270 ? -32.812 -27.969 -5.238 1 61.06 270 LYS A O 1
ATOM 2171 N N . VAL A 1 271 ? -31.703 -26.125 -4.316 1 58.66 271 VAL A N 1
ATOM 2172 C CA . VAL A 1 271 ? -32.344 -25.172 -5.199 1 58.66 271 VAL A CA 1
ATOM 2173 C C . VAL A 1 271 ? -31.391 -24.719 -6.289 1 58.66 271 VAL A C 1
ATOM 2175 O O . VAL A 1 271 ? -30.25 -24.344 -5.996 1 58.66 271 VAL A O 1
ATOM 2178 N N . ALA A 1 272 ? -31.859 -25 -7.484 1 64.12 272 ALA A N 1
ATOM 2179 C CA . ALA A 1 272 ? -31.094 -24.562 -8.648 1 64.12 272 ALA A CA 1
ATOM 2180 C C . ALA A 1 272 ? -30.844 -23.062 -8.602 1 64.12 272 ALA A C 1
ATOM 2182 O O . ALA A 1 272 ? -31.781 -22.266 -8.602 1 64.12 272 ALA A O 1
ATOM 2183 N N . SER A 1 273 ? -29.641 -22.656 -8.203 1 74.12 273 SER A N 1
ATOM 2184 C CA . SER A 1 273 ? -29.281 -21.25 -8.164 1 74.12 273 SER A CA 1
ATOM 2185 C C . SER A 1 273 ? -29.031 -20.688 -9.562 1 74.12 273 SER A C 1
ATOM 2187 O O . SER A 1 273 ? -28.594 -21.422 -10.453 1 74.12 273 SER A O 1
ATOM 2189 N N . ASP A 1 274 ? -29.609 -19.547 -9.945 1 89.19 274 ASP A N 1
ATOM 2190 C CA . ASP A 1 274 ? -29.25 -18.844 -11.172 1 89.19 274 ASP A CA 1
ATOM 2191 C C . ASP A 1 274 ? -27.75 -18.516 -11.188 1 89.19 274 ASP A C 1
ATOM 2193 O O . ASP A 1 274 ? -27.266 -17.797 -10.312 1 89.19 274 ASP A O 1
ATOM 2197 N N . ILE A 1 275 ? -27.078 -19.172 -12.062 1 92.94 275 ILE A N 1
ATOM 2198 C CA . ILE A 1 275 ? -25.625 -19.047 -12.141 1 92.94 275 ILE A CA 1
ATOM 2199 C C . ILE A 1 275 ? -25.266 -17.859 -13.031 1 92.94 275 ILE A C 1
ATOM 2201 O O . ILE A 1 275 ? -25.859 -17.672 -14.094 1 92.94 275 ILE A O 1
ATOM 2205 N N . CYS A 1 276 ? -24.359 -17.062 -12.594 1 93.81 276 CYS A N 1
ATOM 2206 C CA . CYS A 1 276 ? -23.844 -15.977 -13.422 1 93.81 276 CYS A CA 1
ATOM 2207 C C . CYS A 1 276 ? -23.047 -16.516 -14.602 1 93.81 276 CYS A C 1
ATOM 2209 O O . CYS A 1 276 ? -21.984 -17.141 -14.406 1 93.81 276 CYS A O 1
ATOM 2211 N N . LYS A 1 277 ? -23.531 -16.266 -15.773 1 92.56 277 LYS A N 1
ATOM 2212 C CA . LYS A 1 277 ? -22.922 -16.812 -16.969 1 92.56 277 LYS A CA 1
ATOM 2213 C C . LYS A 1 277 ? -21.484 -16.312 -17.141 1 92.56 277 LYS A C 1
ATOM 2215 O O . LYS A 1 277 ? -20.594 -17.078 -17.5 1 92.56 277 LYS A O 1
ATOM 2220 N N . ASN A 1 278 ? -21.297 -15.078 -16.797 1 92.12 278 ASN A N 1
ATOM 2221 C CA . ASN A 1 278 ? -19.969 -14.492 -16.938 1 92.12 278 ASN A CA 1
ATOM 2222 C C . ASN A 1 278 ? -18.984 -15.094 -15.938 1 92.12 278 ASN A C 1
ATOM 2224 O O . ASN A 1 278 ? -17.859 -15.43 -16.297 1 92.12 278 ASN A O 1
ATOM 2228 N N . PHE A 1 279 ? -19.422 -15.242 -14.805 1 92.62 279 PHE A N 1
ATOM 2229 C CA . PHE A 1 279 ? -18.547 -15.797 -13.781 1 92.62 279 PHE A CA 1
ATOM 2230 C C . PHE A 1 279 ? -18.25 -17.266 -14.062 1 92.62 279 PHE A C 1
ATOM 2232 O O . PHE A 1 279 ? -17.125 -17.719 -13.844 1 92.62 279 PHE A O 1
ATOM 2239 N N . ALA A 1 280 ? -19.219 -17.953 -14.5 1 93.31 280 ALA A N 1
ATOM 2240 C CA . ALA A 1 280 ? -19.047 -19.359 -14.797 1 93.31 280 ALA A CA 1
ATOM 2241 C C . ALA A 1 280 ? -17.984 -19.578 -15.867 1 93.31 280 ALA A C 1
ATOM 2243 O O . ALA A 1 280 ? -17.219 -20.531 -15.805 1 93.31 280 ALA A O 1
ATOM 2244 N N . ARG A 1 281 ? -17.938 -18.688 -16.734 1 92.19 281 ARG A N 1
ATOM 2245 C CA . ARG A 1 281 ? -17.047 -18.844 -17.875 1 92.19 281 ARG A CA 1
ATOM 2246 C C . ARG A 1 281 ? -15.672 -18.25 -17.594 1 92.19 281 ARG A C 1
ATOM 2248 O O . ARG A 1 281 ? -14.648 -18.812 -17.984 1 92.19 281 ARG A O 1
ATOM 2255 N N . TYR A 1 282 ? -15.664 -17.094 -16.844 1 90.25 282 TYR A N 1
ATOM 2256 C CA . TYR A 1 282 ? -14.43 -16.328 -16.828 1 90.25 282 TYR A CA 1
ATOM 2257 C C . TYR A 1 282 ? -13.906 -16.172 -15.406 1 90.25 282 TYR A C 1
ATOM 2259 O O . TYR A 1 282 ? -12.75 -15.773 -15.203 1 90.25 282 TYR A O 1
ATOM 2267 N N . GLY A 1 283 ? -14.719 -16.391 -14.453 1 90.12 283 GLY A N 1
ATOM 2268 C CA . GLY A 1 283 ? -14.289 -16.266 -13.07 1 90.12 283 GLY A CA 1
ATOM 2269 C C . GLY A 1 283 ? -14.438 -14.852 -12.539 1 90.12 283 GLY A C 1
ATOM 2270 O O . GLY A 1 283 ? -13.922 -14.531 -11.461 1 90.12 283 GLY A O 1
ATOM 2271 N N . TRP A 1 284 ? -15.062 -13.922 -13.328 1 86.12 284 TRP A N 1
ATOM 2272 C CA . TRP A 1 284 ? -15.32 -12.562 -12.867 1 86.12 284 TRP A CA 1
ATOM 2273 C C . TRP A 1 284 ? -16.656 -12.047 -13.406 1 86.12 284 TRP A C 1
ATOM 2275 O O . TRP A 1 284 ? -17.219 -12.633 -14.328 1 86.12 284 TRP A O 1
ATOM 2285 N N . CYS A 1 285 ? -17.219 -11.102 -12.625 1 89.56 285 CYS A N 1
ATOM 2286 C CA . CYS A 1 285 ? -18.5 -10.5 -12.984 1 89.56 285 CYS A CA 1
ATOM 2287 C C . CYS A 1 285 ? -18.438 -8.977 -12.898 1 89.56 285 CYS A C 1
ATOM 2289 O O . CYS A 1 285 ? -18.031 -8.43 -11.875 1 89.56 285 CYS A O 1
ATOM 2291 N N . GLY A 1 286 ? -18.812 -8.289 -13.922 1 84.75 286 GLY A N 1
ATOM 2292 C CA . GLY A 1 286 ? -18.766 -6.836 -13.969 1 84.75 286 GLY A CA 1
ATOM 2293 C C . GLY A 1 286 ? -19.672 -6.18 -12.953 1 84.75 286 GLY A C 1
ATOM 2294 O O . GLY A 1 286 ? -19.422 -5.051 -12.523 1 84.75 286 GLY A O 1
ATOM 2295 N N . LYS A 1 287 ? -20.672 -6.918 -12.539 1 86.44 287 LYS A N 1
ATOM 2296 C CA . LYS A 1 287 ? -21.641 -6.371 -11.586 1 86.44 287 LYS A CA 1
ATOM 2297 C C . LYS A 1 287 ? -21.188 -6.613 -10.148 1 86.44 287 LYS A C 1
ATOM 2299 O O . LYS A 1 287 ? -21.734 -6.02 -9.211 1 86.44 287 LYS A O 1
ATOM 2304 N N . GLY A 1 288 ? -20.297 -7.41 -10.055 1 81.19 288 GLY A N 1
ATOM 2305 C CA . GLY A 1 288 ? -19.781 -7.695 -8.727 1 81.19 288 GLY A CA 1
ATOM 2306 C C . GLY A 1 288 ? -20.875 -8.102 -7.742 1 81.19 288 GLY A C 1
ATOM 2307 O O . GLY A 1 288 ? -21.641 -9.023 -8.008 1 81.19 288 GLY A O 1
ATOM 2308 N N . ASP A 1 289 ? -21.016 -7.301 -6.691 1 78.38 289 ASP A N 1
ATOM 2309 C CA . ASP A 1 289 ? -21.969 -7.59 -5.621 1 78.38 289 ASP A CA 1
ATOM 2310 C C . ASP A 1 289 ? -23.391 -7.273 -6.055 1 78.38 289 ASP A C 1
ATOM 2312 O O . ASP A 1 289 ? -24.359 -7.727 -5.426 1 78.38 289 ASP A O 1
ATOM 2316 N N . LYS A 1 290 ? -23.578 -6.578 -7.109 1 86.38 290 LYS A N 1
ATOM 2317 C CA . LYS A 1 290 ? -24.906 -6.215 -7.602 1 86.38 290 LYS A CA 1
ATOM 2318 C C . LYS A 1 290 ? -25.516 -7.348 -8.422 1 86.38 290 LYS A C 1
ATOM 2320 O O . LYS A 1 290 ? -26.703 -7.316 -8.75 1 86.38 290 LYS A O 1
ATOM 2325 N N . CYS A 1 291 ? -24.672 -8.305 -8.695 1 90.31 291 CYS A N 1
ATOM 2326 C CA . CYS A 1 291 ? -25.172 -9.445 -9.461 1 90.31 291 CYS A CA 1
ATOM 2327 C C . CYS A 1 291 ? -26.016 -10.359 -8.586 1 90.31 291 CYS A C 1
ATOM 2329 O O . CYS A 1 291 ? -25.594 -10.742 -7.488 1 90.31 291 CYS A O 1
ATOM 2331 N N . CYS A 1 292 ? -27.156 -10.742 -9.016 1 89.56 292 CYS A N 1
ATOM 2332 C CA . CYS A 1 292 ? -28.078 -11.547 -8.219 1 89.56 292 CYS A CA 1
ATOM 2333 C C . CYS A 1 292 ? -27.828 -13.031 -8.445 1 89.56 292 CYS A C 1
ATOM 2335 O O . CYS A 1 292 ? -28.328 -13.875 -7.691 1 89.56 292 CYS A O 1
ATOM 2337 N N . ALA A 1 293 ? -27.062 -13.289 -9.438 1 91.56 293 ALA A N 1
ATOM 2338 C CA . ALA A 1 293 ? -26.797 -14.695 -9.75 1 91.56 293 ALA A CA 1
ATOM 2339 C C . ALA A 1 293 ? -25.625 -15.227 -8.914 1 91.56 293 ALA A C 1
ATOM 2341 O O . ALA A 1 293 ? -24.906 -14.445 -8.289 1 91.56 293 ALA A O 1
ATOM 2342 N N . SER A 1 294 ? -25.469 -16.578 -8.914 1 91.69 294 SER A N 1
ATOM 2343 C CA . SER A 1 294 ? -24.469 -17.219 -8.07 1 91.69 294 SER A CA 1
ATOM 2344 C C . SER A 1 294 ? -23.078 -17.125 -8.688 1 91.69 294 SER A C 1
ATOM 2346 O O . SER A 1 294 ? -22.906 -17.359 -9.883 1 91.69 294 SER A O 1
ATOM 2348 N N . HIS A 1 295 ? -22.141 -16.75 -7.812 1 91.38 295 HIS A N 1
ATOM 2349 C CA . HIS A 1 295 ? -20.734 -16.75 -8.211 1 91.38 295 HIS A CA 1
ATOM 2350 C C . HIS A 1 295 ? -19.953 -17.859 -7.523 1 91.38 295 HIS A C 1
ATOM 2352 O O . HIS A 1 295 ? -18.734 -17.781 -7.387 1 91.38 295 HIS A O 1
ATOM 2358 N N . ASN A 1 296 ? -20.688 -18.891 -7.098 1 90.44 296 ASN A N 1
ATOM 2359 C CA . ASN A 1 296 ? -20.094 -20.031 -6.402 1 90.44 296 ASN A CA 1
ATOM 2360 C C . ASN A 1 296 ? -19.703 -21.141 -7.379 1 90.44 296 ASN A C 1
ATOM 2362 O O . ASN A 1 296 ? -20.547 -21.688 -8.078 1 90.44 296 ASN A O 1
ATOM 2366 N N . VAL A 1 297 ? -18.453 -21.547 -7.367 1 92.62 297 VAL A N 1
ATOM 2367 C CA . VAL A 1 297 ? -17.922 -22.5 -8.336 1 92.62 297 VAL A CA 1
ATOM 2368 C C . VAL A 1 297 ? -18.594 -23.859 -8.133 1 92.62 297 VAL A C 1
ATOM 2370 O O . VAL A 1 297 ? -18.828 -24.594 -9.102 1 92.62 297 VAL A O 1
ATOM 2373 N N . ASP A 1 298 ? -18.922 -24.25 -6.922 1 92.31 298 ASP A N 1
ATOM 2374 C CA . ASP A 1 298 ? -19.609 -25.516 -6.676 1 92.31 298 ASP A CA 1
ATOM 2375 C C . ASP A 1 298 ? -21 -25.516 -7.324 1 92.31 298 ASP A C 1
ATOM 2377 O O . ASP A 1 298 ? -21.453 -26.547 -7.828 1 92.31 298 ASP A O 1
ATOM 2381 N N . ASP A 1 299 ? -21.641 -24.359 -7.27 1 92.62 299 ASP A N 1
ATOM 2382 C CA . ASP A 1 299 ? -22.922 -24.234 -7.957 1 92.62 299 ASP A CA 1
ATOM 2383 C C . ASP A 1 299 ? -22.766 -24.438 -9.461 1 92.62 299 ASP A C 1
ATOM 2385 O O . ASP A 1 299 ? -23.594 -25.094 -10.102 1 92.62 299 ASP A O 1
ATOM 2389 N N . ILE A 1 300 ? -21.75 -23.906 -9.953 1 92.75 300 ILE A N 1
ATOM 2390 C CA . ILE A 1 300 ? -21.469 -24.016 -11.383 1 92.75 300 ILE A CA 1
ATOM 2391 C C . ILE A 1 300 ? -21.219 -25.469 -11.75 1 92.75 300 ILE A C 1
ATOM 2393 O O . ILE A 1 300 ? -21.797 -25.984 -12.711 1 92.75 300 ILE A O 1
ATOM 2397 N N . LEU A 1 301 ? -20.438 -26.156 -11.055 1 93.12 301 LEU A N 1
ATOM 2398 C CA . LEU A 1 301 ? -20.078 -27.531 -11.344 1 93.12 301 LEU A CA 1
ATOM 2399 C C . LEU A 1 301 ? -21.266 -28.453 -11.133 1 93.12 301 LEU A C 1
ATOM 2401 O O . LEU A 1 301 ? -21.422 -29.438 -11.859 1 93.12 301 LEU A O 1
ATOM 2405 N N . ASP A 1 302 ? -22.109 -28.141 -10.172 1 91.75 302 ASP A N 1
ATOM 2406 C CA . ASP A 1 302 ? -23.344 -28.906 -9.977 1 91.75 302 ASP A CA 1
ATOM 2407 C C . ASP A 1 302 ? -24.266 -28.781 -11.18 1 91.75 302 ASP A C 1
ATOM 2409 O O . ASP A 1 302 ? -24.844 -29.781 -11.625 1 91.75 302 ASP A O 1
ATOM 2413 N N . ALA A 1 303 ? -24.422 -27.547 -11.594 1 90.19 303 ALA A N 1
ATOM 2414 C CA . ALA A 1 303 ? -25.281 -27.297 -12.75 1 90.19 303 ALA A CA 1
ATOM 2415 C C . ALA A 1 303 ? -24.75 -28.031 -13.984 1 90.19 303 ALA A C 1
ATOM 2417 O O . ALA A 1 303 ? -25.516 -28.578 -14.766 1 90.19 303 ALA A O 1
ATOM 2418 N N . GLN A 1 304 ? -23.484 -28.062 -14.188 1 90.25 304 GLN A N 1
ATOM 2419 C CA . GLN A 1 304 ? -22.844 -28.734 -15.32 1 90.25 304 GLN A CA 1
ATOM 2420 C C . GLN A 1 304 ? -23.016 -30.234 -15.219 1 90.25 304 GLN A C 1
ATOM 2422 O O . GLN A 1 304 ? -23.25 -30.906 -16.234 1 90.25 304 GLN A O 1
ATOM 2427 N N . ALA A 1 305 ? -22.906 -30.812 -14.055 1 87.38 305 ALA A N 1
ATOM 2428 C CA . ALA A 1 305 ? -23.078 -32.25 -13.844 1 87.38 305 ALA A CA 1
ATOM 2429 C C . ALA A 1 305 ? -24.516 -32.688 -14.109 1 87.38 305 ALA A C 1
ATOM 2431 O O . ALA A 1 305 ? -24.766 -33.75 -14.664 1 87.38 305 ALA A O 1
ATOM 2432 N N . SER A 1 306 ? -25.469 -31.828 -13.695 1 85.44 306 SER A N 1
ATOM 2433 C CA . SER A 1 306 ? -26.875 -32.125 -13.898 1 85.44 306 SER A CA 1
ATOM 2434 C C . SER A 1 306 ? -27.234 -32.125 -15.383 1 85.44 306 SER A C 1
ATOM 2436 O O . SER A 1 306 ? -28.031 -32.969 -15.836 1 85.44 306 SER A O 1
ATOM 2438 N N . LYS A 1 307 ? -26.719 -31.234 -16.078 1 83.62 307 LYS A N 1
ATOM 2439 C CA . LYS A 1 307 ? -26.969 -31.156 -17.516 1 83.62 307 LYS A CA 1
ATOM 2440 C C . LYS A 1 307 ? -26.406 -32.375 -18.234 1 83.62 307 LYS A C 1
ATOM 2442 O O . LYS A 1 307 ? -27.047 -32.906 -19.156 1 83.62 307 LYS A O 1
ATOM 2447 N N . ARG A 1 308 ? -25.328 -32.875 -17.844 1 82.56 308 ARG A N 1
ATOM 2448 C CA . ARG A 1 308 ? -24.719 -34.062 -18.438 1 82.56 308 ARG A CA 1
ATOM 2449 C C . ARG A 1 308 ? -25.547 -35.312 -18.172 1 82.56 308 ARG A C 1
ATOM 2451 O O . ARG A 1 308 ? -25.719 -36.156 -19.062 1 82.56 308 ARG A O 1
ATOM 2458 N N . ARG A 1 309 ? -26.125 -35.406 -17.016 1 78.81 309 ARG A N 1
ATOM 2459 C CA . ARG A 1 309 ? -26.969 -36.531 -16.656 1 78.81 309 ARG A CA 1
ATOM 2460 C C . ARG A 1 309 ? -28.266 -36.531 -17.453 1 78.81 309 ARG A C 1
ATOM 2462 O O . ARG A 1 309 ? -28.719 -37.594 -17.906 1 78.81 309 ARG A O 1
ATOM 2469 N N . ARG A 1 310 ? -28.781 -35.312 -17.641 1 76.69 310 ARG A N 1
ATOM 2470 C CA . ARG A 1 310 ? -30.031 -35.188 -18.391 1 76.69 310 ARG A CA 1
ATOM 2471 C C . ARG A 1 310 ? -29.812 -35.562 -19.859 1 76.69 310 ARG A C 1
ATOM 2473 O O . ARG A 1 310 ? -30.641 -36.25 -20.469 1 76.69 310 ARG A O 1
ATOM 2480 N N . ASN A 1 311 ? -28.656 -35.156 -20.328 1 76.75 311 ASN A N 1
ATOM 2481 C CA . ASN A 1 311 ? -28.328 -35.438 -21.719 1 76.75 311 ASN A CA 1
ATOM 2482 C C . ASN A 1 311 ? -28.078 -36.938 -21.938 1 76.75 311 ASN A C 1
ATOM 2484 O O . ASN A 1 311 ? -28.453 -37.469 -22.969 1 76.75 311 ASN A O 1
ATOM 2488 N N . LYS A 1 312 ? -27.609 -37.688 -21.016 1 73.19 312 LYS A N 1
ATOM 2489 C CA . LYS A 1 312 ? -27.359 -39.125 -21.094 1 73.19 312 LYS A CA 1
ATOM 2490 C C . LYS A 1 312 ? -28.656 -39.906 -20.984 1 73.19 312 LYS A C 1
ATOM 2492 O O . LYS A 1 312 ? -28.844 -40.906 -21.656 1 73.19 312 LYS A O 1
ATOM 2497 N N . ARG A 1 313 ? -29.594 -39.438 -20.281 1 73 313 ARG A N 1
ATOM 2498 C CA . ARG A 1 313 ? -30.891 -40.062 -20.109 1 73 313 ARG A CA 1
ATOM 2499 C C . ARG A 1 313 ? -31.734 -39.938 -21.375 1 73 313 ARG A C 1
ATOM 2501 O O . ARG A 1 313 ? -32.406 -40.906 -21.781 1 73 313 ARG A O 1
ATOM 2508 N N . VAL A 1 314 ? -31.656 -38.75 -21.891 1 70.31 314 VAL A N 1
ATOM 2509 C CA . VAL A 1 314 ? -32.438 -38.531 -23.109 1 70.31 314 VAL A CA 1
ATOM 2510 C C . VAL A 1 314 ? -31.859 -39.375 -24.25 1 70.31 314 VAL A C 1
ATOM 2512 O O . VAL A 1 314 ? -32.625 -39.938 -25.047 1 70.31 314 VAL A O 1
ATOM 2515 N N . LYS A 1 315 ? -30.578 -39.625 -24.266 1 68.44 315 LYS A N 1
ATOM 2516 C CA . LYS A 1 315 ? -29.969 -40.438 -25.328 1 68.44 315 LYS A CA 1
ATOM 2517 C C . LYS A 1 315 ? -30.234 -41.938 -25.109 1 68.44 315 LYS A C 1
ATOM 2519 O O . LYS A 1 315 ? -30.453 -42.688 -26.062 1 68.44 315 LYS A O 1
ATOM 2524 N N . MET A 1 316 ? -30.375 -42.281 -23.875 1 67.62 316 MET A N 1
ATOM 2525 C CA . MET A 1 316 ? -30.688 -43.688 -23.578 1 67.62 316 MET A CA 1
ATOM 2526 C C . MET A 1 316 ? -32.156 -43.969 -23.844 1 67.62 316 MET A C 1
ATOM 2528 O O . MET A 1 316 ? -32.5 -45.062 -24.312 1 67.62 316 MET A O 1
ATOM 2532 N N . SER A 1 317 ? -33.031 -43 -23.531 1 61.59 317 SER A N 1
ATOM 2533 C CA . SER A 1 317 ? -34.469 -43.188 -23.75 1 61.59 317 SER A CA 1
ATOM 2534 C C . SER A 1 317 ? -34.781 -43.156 -25.234 1 61.59 317 SER A C 1
ATOM 2536 O O . SER A 1 317 ? -35.75 -43.812 -25.688 1 61.59 317 SER A O 1
ATOM 2538 N N . SER A 1 318 ? -34.094 -42.25 -25.906 1 55.22 318 SER A N 1
ATOM 2539 C CA . SER A 1 318 ? -34.406 -42.125 -27.328 1 55.22 318 SER A CA 1
ATOM 2540 C C . SER A 1 318 ? -34.062 -43.406 -28.094 1 55.22 318 SER A C 1
ATOM 2542 O O . SER A 1 318 ? -34.469 -43.594 -29.234 1 55.22 318 SER A O 1
ATOM 2544 N N . ASN A 1 319 ? -33.094 -44.156 -27.562 1 46.75 319 ASN A N 1
ATOM 2545 C CA . ASN A 1 319 ? -32.75 -45.312 -28.359 1 46.75 319 ASN A CA 1
ATOM 2546 C C . ASN A 1 319 ? -33.781 -46.438 -28.188 1 46.75 319 ASN A C 1
ATOM 2548 O O . ASN A 1 319 ? -33.594 -47.531 -28.734 1 46.75 319 ASN A O 1
ATOM 2552 N N . GLY A 1 320 ? -34.688 -46.312 -27.172 1 41.41 320 GLY A N 1
ATOM 2553 C CA . GLY A 1 320 ? -35.625 -47.438 -27.125 1 41.41 320 GLY A CA 1
ATOM 2554 C C . GLY A 1 320 ? -36.812 -47.25 -28.047 1 41.41 320 GLY A C 1
ATOM 2555 O O . GLY A 1 320 ? -37.719 -48.094 -28.078 1 41.41 320 GLY A O 1
ATOM 2556 N N . GLY A 1 321 ? -37.438 -45.938 -28.094 1 33.41 321 GLY A N 1
ATOM 2557 C CA . GLY A 1 321 ? -38.719 -45.875 -28.781 1 33.41 321 GLY A CA 1
ATOM 2558 C C . GLY A 1 321 ? -38.594 -46.156 -30.266 1 33.41 321 GLY A C 1
ATOM 2559 O O . GLY A 1 321 ? -37.531 -46.031 -30.844 1 33.41 321 GLY A O 1
ATOM 2560 N N . CYS A 1 322 ? -39.656 -46.969 -30.812 1 32.72 322 CYS A N 1
ATOM 2561 C CA . CYS A 1 322 ? -40.219 -47.188 -32.125 1 32.72 322 CYS A CA 1
ATOM 2562 C C . CYS A 1 322 ? -40.375 -45.844 -32.875 1 32.72 322 CYS A C 1
ATOM 2564 O O . CYS A 1 322 ? -40.406 -44.781 -32.281 1 32.72 322 CYS A O 1
ATOM 2566 N N . ALA A 1 323 ? -40.688 -45.844 -34.312 1 27.73 323 ALA A N 1
ATOM 2567 C CA . ALA A 1 323 ? -40.719 -44.969 -35.5 1 27.73 323 ALA A CA 1
ATOM 2568 C C . ALA A 1 323 ? -41.781 -43.875 -35.344 1 27.73 323 ALA A C 1
ATOM 2570 O O . ALA A 1 323 ? -41.906 -43 -36.188 1 27.73 323 ALA A O 1
ATOM 2571 N N . ASN A 1 324 ? -42.938 -43.938 -34.438 1 25.73 324 ASN A N 1
ATOM 2572 C CA . ASN A 1 324 ? -44.062 -43.094 -34.875 1 25.73 324 ASN A CA 1
ATOM 2573 C C . ASN A 1 324 ? -43.844 -41.625 -34.562 1 25.73 324 ASN A C 1
ATOM 2575 O O . ASN A 1 324 ? -43.281 -41.312 -33.5 1 25.73 324 ASN A O 1
ATOM 2579 N N . THR A 1 325 ? -43.812 -40.594 -35.5 1 24.73 325 THR A N 1
ATOM 2580 C CA . THR A 1 325 ? -43.562 -39.188 -35.719 1 24.73 325 THR A CA 1
ATOM 2581 C C . THR A 1 325 ? -44.531 -38.312 -34.938 1 24.73 325 THR A C 1
ATOM 2583 O O . THR A 1 325 ? -44.594 -37.125 -35.125 1 24.73 325 THR A O 1
ATOM 2586 N N . SER A 1 326 ? -45.219 -38.781 -33.75 1 21.53 326 SER A N 1
ATOM 2587 C CA . SER A 1 326 ? -46.344 -37.906 -33.406 1 21.53 326 SER A CA 1
ATOM 2588 C C . SER A 1 326 ? -45.844 -36.531 -32.969 1 21.53 326 SER A C 1
ATOM 2590 O O . SER A 1 326 ? -44.75 -36.406 -32.438 1 21.53 326 SER A O 1
ATOM 2592 N N . ASP A 1 327 ? -46.469 -35.344 -33.344 1 21.39 327 ASP A N 1
ATOM 2593 C CA . ASP A 1 327 ? -46.5 -33.875 -33.406 1 21.39 327 ASP A CA 1
ATOM 2594 C C . ASP A 1 327 ? -46.781 -33.281 -32.031 1 21.39 327 ASP A C 1
ATOM 2596 O O . ASP A 1 327 ? -47.156 -32.125 -31.922 1 21.39 327 ASP A O 1
ATOM 2600 N N . SER A 1 328 ? -46.5 -33.969 -30.828 1 20.62 328 SER A N 1
ATOM 2601 C CA . SER A 1 328 ? -47.188 -33.5 -29.641 1 20.62 328 SER A CA 1
ATOM 2602 C C . SER A 1 328 ? -46.656 -32.125 -29.203 1 20.62 328 SER A C 1
ATOM 2604 O O . SER A 1 328 ? -45.469 -31.891 -29.234 1 20.62 328 SER A O 1
ATOM 2606 N N . GLU A 1 329 ? -47.531 -31.016 -29.172 1 20.81 329 GLU A N 1
ATOM 2607 C CA . GLU A 1 329 ? -47.562 -29.609 -28.781 1 20.81 329 GLU A CA 1
ATOM 2608 C C . GLU A 1 329 ? -47.281 -29.438 -27.297 1 20.81 329 GLU A C 1
ATOM 2610 O O . GLU A 1 329 ? -47.906 -30.109 -26.469 1 20.81 329 GLU A O 1
ATOM 2615 N N . HIS A 1 330 ? -46.031 -29.016 -26.828 1 19.02 330 HIS A N 1
ATOM 2616 C CA . HIS A 1 330 ? -45.344 -28.766 -25.562 1 19.02 330 HIS A CA 1
ATOM 2617 C C . HIS A 1 330 ? -46.031 -27.703 -24.734 1 19.02 330 HIS A C 1
ATOM 2619 O O . HIS A 1 330 ? -46.125 -26.547 -25.141 1 19.02 330 HIS A O 1
ATOM 2625 N N . SER A 1 331 ? -47.062 -28.078 -23.797 1 19.27 331 SER A N 1
ATOM 2626 C CA . SER A 1 331 ? -47.875 -27.312 -22.859 1 19.27 331 SER A CA 1
ATOM 2627 C C . SER A 1 331 ? -47 -26.797 -21.703 1 19.27 331 SER A C 1
ATOM 2629 O O . SER A 1 331 ? -46.5 -27.578 -20.906 1 19.27 331 SER A O 1
ATOM 2631 N N . MET A 1 332 ? -46.219 -25.75 -21.656 1 18 332 MET A N 1
ATOM 2632 C CA . MET A 1 332 ? -45.312 -25.203 -20.672 1 18 332 MET A CA 1
ATOM 2633 C C . MET A 1 332 ? -46.094 -24.578 -19.516 1 18 332 MET A C 1
ATOM 2635 O O . MET A 1 332 ? -46.344 -23.375 -19.516 1 18 332 MET A O 1
ATOM 2639 N N . ARG A 1 333 ? -47.25 -25.062 -18.969 1 17.61 333 ARG A N 1
ATOM 2640 C CA . ARG A 1 333 ? -47.969 -24.219 -18 1 17.61 333 ARG A CA 1
ATOM 2641 C C . ARG A 1 333 ? -47.094 -23.922 -16.797 1 17.61 333 ARG A C 1
ATOM 2643 O O . ARG A 1 333 ? -46.125 -24.656 -16.516 1 17.61 333 ARG A O 1
ATOM 2650 N N . ASP A 1 334 ? -47.5 -22.859 -15.867 1 19 334 ASP A N 1
ATOM 2651 C CA . ASP A 1 334 ? -47.219 -21.781 -14.922 1 19 334 ASP A CA 1
ATOM 2652 C C . ASP A 1 334 ? -47.219 -22.297 -13.484 1 19 334 ASP A C 1
ATOM 2654 O O . ASP A 1 334 ? -48.281 -22.625 -12.945 1 19 334 ASP A O 1
ATOM 2658 N N . LEU A 1 335 ? -46.438 -23.297 -13.078 1 17.94 335 LEU A N 1
ATOM 2659 C CA . LEU A 1 335 ? -46.5 -23.906 -11.758 1 17.94 335 LEU A CA 1
ATOM 2660 C C . LEU A 1 335 ? -46.344 -22.844 -10.664 1 17.94 335 LEU A C 1
ATOM 2662 O O . LEU A 1 335 ? -45.406 -22.062 -10.703 1 17.94 335 LEU A O 1
ATOM 2666 N N . SER A 1 336 ? -47.406 -22.453 -9.945 1 18.67 336 SER A N 1
ATOM 2667 C CA . SER A 1 336 ? -47.781 -21.594 -8.828 1 18.67 336 SER A CA 1
ATOM 2668 C C . SER A 1 336 ? -47.031 -21.953 -7.562 1 18.67 336 SER A C 1
ATOM 2670 O O . SER A 1 336 ? -46.812 -23.141 -7.273 1 18.67 336 SER A O 1
ATOM 2672 N N . ILE A 1 337 ? -46.125 -21.031 -7.074 1 20.08 337 ILE A N 1
ATOM 2673 C CA . ILE A 1 337 ? -45.188 -20.875 -5.992 1 20.08 337 ILE A CA 1
ATOM 2674 C C . ILE A 1 337 ? -45.875 -21.016 -4.645 1 20.08 337 ILE A C 1
ATOM 2676 O O . ILE A 1 337 ? -46.719 -20.188 -4.285 1 20.08 337 ILE A O 1
ATOM 2680 N N . VAL A 1 338 ? -46.219 -22.234 -4.191 1 18.89 338 VAL A N 1
ATOM 2681 C CA . VAL A 1 338 ? -46.875 -22.547 -2.93 1 18.89 338 VAL A CA 1
ATOM 2682 C C . VAL A 1 338 ? -46.062 -22 -1.763 1 18.89 338 VAL A C 1
ATOM 2684 O O . VAL A 1 338 ? -44.812 -22.047 -1.794 1 18.89 338 VAL A O 1
ATOM 2687 N N . GLU A 1 339 ? -46.688 -21.281 -0.786 1 21.19 339 GLU A N 1
ATOM 2688 C CA . GLU A 1 339 ? -46.531 -20.438 0.396 1 21.19 339 GLU A CA 1
ATOM 2689 C C . GLU A 1 339 ? -46.031 -21.25 1.596 1 21.19 339 GLU A C 1
ATOM 2691 O O . GLU A 1 339 ? -45.938 -20.734 2.707 1 21.19 339 GLU A O 1
ATOM 2696 N N . GLU A 1 340 ? -45.094 -22.219 1.461 1 18.2 340 GLU A N 1
ATOM 2697 C CA . GLU A 1 340 ? -45 -23.109 2.619 1 18.2 340 GLU A CA 1
ATOM 2698 C C . GLU A 1 340 ? -44.531 -22.344 3.855 1 18.2 340 GLU A C 1
ATOM 2700 O O . GLU A 1 340 ? -43.625 -21.5 3.775 1 18.2 340 GLU A O 1
ATOM 2705 N N . ASP A 1 341 ? -45.312 -22.312 4.957 1 20.55 341 ASP A N 1
ATOM 2706 C CA . ASP A 1 341 ? -45.438 -21.734 6.289 1 20.55 341 ASP A CA 1
ATOM 2707 C C . ASP A 1 341 ? -44.406 -22.312 7.246 1 20.55 341 ASP A C 1
ATOM 2709 O O . ASP A 1 341 ? -44.5 -22.172 8.469 1 20.55 341 ASP A O 1
ATOM 2713 N N . ASP A 1 342 ? -43.125 -22.562 6.895 1 18.19 342 ASP A N 1
ATOM 2714 C CA . ASP A 1 342 ? -42.312 -23.406 7.758 1 18.19 342 ASP A CA 1
ATOM 2715 C C . ASP A 1 342 ? -42.094 -22.734 9.117 1 18.19 342 ASP A C 1
ATOM 2717 O O . ASP A 1 342 ? -41.594 -21.609 9.188 1 18.19 342 ASP A O 1
ATOM 2721 N N . ASP A 1 343 ? -42.781 -23.078 10.164 1 19.66 343 ASP A N 1
ATOM 2722 C CA . ASP A 1 343 ? -42.875 -22.656 11.562 1 19.66 343 ASP A CA 1
ATOM 2723 C C . ASP A 1 343 ? -41.656 -23.047 12.359 1 19.66 343 ASP A C 1
ATOM 2725 O O . ASP A 1 343 ? -41.625 -22.922 13.586 1 19.66 343 ASP A O 1
ATOM 2729 N N . ASP A 1 344 ? -40.531 -23.531 11.828 1 18.14 344 ASP A N 1
ATOM 2730 C CA . ASP A 1 344 ? -39.781 -24.344 12.758 1 18.14 344 ASP A CA 1
ATOM 2731 C C . ASP A 1 344 ? -39.219 -23.516 13.898 1 18.14 344 ASP A C 1
ATOM 2733 O O . ASP A 1 344 ? -38.688 -22.406 13.672 1 18.14 344 ASP A O 1
ATOM 2737 N N . ASP A 1 345 ? -39.562 -23.797 15.125 1 20.23 345 ASP A N 1
ATOM 2738 C CA . ASP A 1 345 ? -39.406 -23.328 16.5 1 20.23 345 ASP A CA 1
ATOM 2739 C C . ASP A 1 345 ? -38 -23.547 17.016 1 20.23 345 ASP A C 1
ATOM 2741 O O . ASP A 1 345 ? -37.75 -23.469 18.219 1 20.23 345 ASP A O 1
ATOM 2745 N N . GLU A 1 346 ? -36.938 -23.438 16.219 1 18.84 346 GLU A N 1
ATOM 2746 C CA . GLU A 1 346 ? -35.719 -24.031 16.812 1 18.84 346 GLU A CA 1
ATOM 2747 C C . GLU A 1 346 ? -35.312 -23.297 18.078 1 18.84 346 GLU A C 1
ATOM 2749 O O . GLU A 1 346 ? -35.25 -22.062 18.094 1 18.84 346 GLU A O 1
ATOM 2754 N N . GLU A 1 347 ? -35.531 -23.922 19.203 1 20.56 347 GLU A N 1
ATOM 2755 C CA . GLU A 1 347 ? -35.188 -23.609 20.578 1 20.56 347 GLU A CA 1
ATOM 2756 C C . GLU A 1 347 ? -33.688 -23.406 20.734 1 20.56 347 GLU A C 1
ATOM 2758 O O . GLU A 1 347 ? -32.875 -24.266 20.328 1 20.56 347 GLU A O 1
ATOM 2763 N N . VAL A 1 348 ? -33.219 -22.141 20.75 1 21.28 348 VAL A N 1
ATOM 2764 C CA . VAL A 1 348 ? -31.859 -21.641 20.875 1 21.28 348 VAL A CA 1
ATOM 2765 C C . VAL A 1 348 ? -31.266 -22.062 22.219 1 21.28 348 VAL A C 1
ATOM 2767 O O . VAL A 1 348 ? -31.781 -21.688 23.281 1 21.28 348 VAL A O 1
ATOM 2770 N N . VAL A 1 349 ? -30.875 -23.359 22.328 1 20.67 349 VAL A N 1
ATOM 2771 C CA . VAL A 1 349 ? -30.297 -23.812 23.578 1 20.67 349 VAL A CA 1
ATOM 2772 C C . VAL A 1 349 ? -29.047 -23 23.906 1 20.67 349 VAL A C 1
ATOM 2774 O O . VAL A 1 349 ? -28.266 -22.656 23.016 1 20.67 349 VAL A O 1
ATOM 2777 N N . ASP A 1 350 ? -28.922 -22.375 25.125 1 21.59 350 ASP A N 1
ATOM 2778 C CA . ASP A 1 350 ? -28.109 -21.391 25.828 1 21.59 350 ASP A CA 1
ATOM 2779 C C . ASP A 1 350 ? -26.75 -21.969 26.219 1 21.59 350 ASP A C 1
ATOM 2781 O O . ASP A 1 350 ? -26.047 -21.406 27.047 1 21.59 350 ASP A O 1
ATOM 2785 N N . ASP A 1 351 ? -26.109 -22.875 25.375 1 20.03 351 ASP A N 1
ATOM 2786 C CA . ASP A 1 351 ? -25.047 -23.547 26.125 1 20.03 351 ASP A CA 1
ATOM 2787 C C . ASP A 1 351 ? -23.969 -22.547 26.547 1 20.03 351 ASP A C 1
ATOM 2789 O O . ASP A 1 351 ? -23.641 -21.625 25.797 1 20.03 351 ASP A O 1
ATOM 2793 N N . GLY A 1 352 ? -23.609 -22.438 27.844 1 21.61 352 GLY A N 1
ATOM 2794 C CA . GLY A 1 352 ? -22.781 -21.672 28.781 1 21.61 352 GLY A CA 1
ATOM 2795 C C . GLY A 1 352 ? -21.297 -21.797 28.516 1 21.61 352 GLY A C 1
ATOM 2796 O O . GLY A 1 352 ? -20.578 -22.453 29.281 1 21.61 352 GLY A O 1
ATOM 2797 N N . ASP A 1 353 ? -20.891 -21.891 27.172 1 22.73 353 ASP A N 1
ATOM 2798 C CA . ASP A 1 353 ? -19.5 -22.344 27.047 1 22.73 353 ASP A CA 1
ATOM 2799 C C . ASP A 1 353 ? -18.547 -21.406 27.766 1 22.73 353 ASP A C 1
ATOM 2801 O O . ASP A 1 353 ? -18.75 -20.188 27.781 1 22.73 353 ASP A O 1
ATOM 2805 N N . SER A 1 354 ? -17.656 -21.953 28.609 1 24.52 354 SER A N 1
ATOM 2806 C CA . SER A 1 354 ? -16.656 -21.531 29.594 1 24.52 354 SER A CA 1
ATOM 2807 C C . SER A 1 354 ? -15.531 -20.734 28.938 1 24.52 354 SER A C 1
ATOM 2809 O O . SER A 1 354 ? -15.078 -21.078 27.844 1 24.52 354 SER A O 1
ATOM 2811 N N . PRO A 1 355 ? -15.211 -19.422 29.438 1 25.64 355 PRO A N 1
ATOM 2812 C CA . PRO A 1 355 ? -14.445 -18.281 28.938 1 25.64 355 PRO A CA 1
ATOM 2813 C C . PRO A 1 355 ? -12.953 -18.578 28.844 1 25.64 355 PRO A C 1
ATOM 2815 O O . PRO A 1 355 ? -12.164 -17.672 28.547 1 25.64 355 PRO A O 1
ATOM 2818 N N . GLU A 1 356 ? -12.344 -19.656 29.469 1 25.19 356 GLU A N 1
ATOM 2819 C CA . GLU A 1 356 ? -10.984 -19.609 30 1 25.19 356 GLU A CA 1
ATOM 2820 C C . GLU A 1 356 ? -9.953 -19.484 28.875 1 25.19 356 GLU A C 1
ATOM 2822 O O . GLU A 1 356 ? -8.812 -19.094 29.125 1 25.19 356 GLU A O 1
ATOM 2827 N N . GLY A 1 357 ? -10.008 -20.312 27.812 1 24.12 357 GLY A N 1
ATOM 2828 C CA . GLY A 1 357 ? -8.773 -20.656 27.125 1 24.12 357 GLY A CA 1
ATOM 2829 C C . GLY A 1 357 ? -8.203 -19.5 26.328 1 24.12 357 GLY A C 1
ATOM 2830 O O . GLY A 1 357 ? -8.406 -19.422 25.109 1 24.12 357 GLY A O 1
ATOM 2831 N N . ALA A 1 358 ? -8.07 -18.297 26.859 1 28.22 358 ALA A N 1
ATOM 2832 C CA . ALA A 1 358 ? -7.574 -17.109 26.172 1 28.22 358 ALA A CA 1
ATOM 2833 C C . ALA A 1 358 ? -6.16 -17.344 25.641 1 28.22 358 ALA A C 1
ATOM 2835 O O . ALA A 1 358 ? -5.227 -16.625 26.016 1 28.22 358 ALA A O 1
ATOM 2836 N N . SER A 1 359 ? -5.578 -18.656 25.844 1 25.08 359 SER A N 1
ATOM 2837 C CA . SER A 1 359 ? -4.16 -18.906 25.609 1 25.08 359 SER A CA 1
ATOM 2838 C C . SER A 1 359 ? -3.693 -18.234 24.312 1 25.08 359 SER A C 1
ATOM 2840 O O . SER A 1 359 ? -4.512 -17.859 23.484 1 25.08 359 SER A O 1
ATOM 2842 N N . ASN A 1 360 ? -2.32 -18.281 24.078 1 27.89 360 ASN A N 1
ATOM 2843 C CA . ASN A 1 360 ? -1.335 -17.859 23.094 1 27.89 360 ASN A CA 1
ATOM 2844 C C . ASN A 1 360 ? -1.745 -18.25 21.688 1 27.89 360 ASN A C 1
ATOM 2846 O O . ASN A 1 360 ? -1.002 -18.953 21 1 27.89 360 ASN A O 1
ATOM 2850 N N . ARG A 1 361 ? -2.883 -18.797 21.469 1 28.28 361 ARG A N 1
ATOM 2851 C CA . ARG A 1 361 ? -3.336 -19.406 20.234 1 28.28 361 ARG A CA 1
ATOM 2852 C C . ARG A 1 361 ? -3.117 -18.484 19.047 1 28.28 361 ARG A C 1
ATOM 2854 O O . ARG A 1 361 ? -3.842 -17.5 18.875 1 28.28 361 ARG A O 1
ATOM 2861 N N . GLU A 1 362 ? -1.887 -18.141 18.734 1 35.66 362 GLU A N 1
ATOM 2862 C CA . GLU A 1 362 ? -1.676 -17.672 17.359 1 35.66 362 GLU A CA 1
ATOM 2863 C C . GLU A 1 362 ? -2.697 -18.281 16.406 1 35.66 362 GLU A C 1
ATOM 2865 O O . GLU A 1 362 ? -2.709 -19.484 16.188 1 35.66 362 GLU A O 1
ATOM 2870 N N . ARG A 1 363 ? -3.893 -17.953 16.438 1 37.62 363 ARG A N 1
ATOM 2871 C CA . ARG A 1 363 ? -5.18 -18.359 15.875 1 37.62 363 ARG A CA 1
ATOM 2872 C C . ARG A 1 363 ? -5.039 -18.75 14.414 1 37.62 363 ARG A C 1
ATOM 2874 O O . ARG A 1 363 ? -4.469 -18.016 13.609 1 37.62 363 ARG A O 1
ATOM 2881 N N . ARG A 1 364 ? -4.895 -19.969 14.109 1 42.84 364 ARG A N 1
ATOM 2882 C CA . ARG A 1 364 ? -5.203 -20.516 12.789 1 42.84 364 ARG A CA 1
ATOM 2883 C C . ARG A 1 364 ? -6.32 -19.734 12.117 1 42.84 364 ARG A C 1
ATOM 2885 O O . ARG A 1 364 ? -7.422 -19.609 12.656 1 42.84 364 ARG A O 1
ATOM 2892 N N . LYS A 1 365 ? -5.977 -18.672 11.422 1 50.16 365 LYS A N 1
ATOM 2893 C CA . LYS A 1 365 ? -6.996 -17.938 10.688 1 50.16 365 LYS A CA 1
ATOM 2894 C C . LYS A 1 365 ? -7.551 -18.75 9.531 1 50.16 365 LYS A C 1
ATOM 2896 O O . LYS A 1 365 ? -6.793 -19.312 8.734 1 50.16 365 LYS A O 1
ATOM 2901 N N . PHE A 1 366 ? -8.664 -19.328 9.734 1 41.34 366 PHE A N 1
ATOM 2902 C CA . PHE A 1 366 ? -9.367 -19.969 8.633 1 41.34 366 PHE A CA 1
ATOM 2903 C C . PHE A 1 366 ? -9.914 -18.938 7.652 1 41.34 366 PHE A C 1
ATOM 2905 O O . PHE A 1 366 ? -10.594 -18 8.055 1 41.34 366 PHE A O 1
ATOM 2912 N N . THR A 1 367 ? -9.18 -18.797 6.539 1 55.31 367 THR A N 1
ATOM 2913 C CA . THR A 1 367 ? -9.641 -17.906 5.477 1 55.31 367 THR A CA 1
ATOM 2914 C C . THR A 1 367 ? -10.086 -18.719 4.258 1 55.31 367 THR A C 1
ATOM 2916 O O . THR A 1 367 ? -9.867 -19.922 4.188 1 55.31 367 THR A O 1
ATOM 2919 N N . THR A 1 368 ? -11.094 -18.25 3.443 1 61.12 368 THR A N 1
ATOM 2920 C CA . THR A 1 368 ? -11.367 -18.922 2.172 1 61.12 368 THR A CA 1
ATOM 2921 C C . THR A 1 368 ? -10.07 -19.203 1.421 1 61.12 368 THR A C 1
ATOM 2923 O O . THR A 1 368 ? -9.961 -20.203 0.708 1 61.12 368 THR A O 1
ATOM 2926 N N . GLY A 1 369 ? -9.078 -18.484 1.78 1 69 369 GLY A N 1
ATOM 2927 C CA . GLY A 1 369 ? -7.719 -18.609 1.274 1 69 369 GLY A CA 1
ATOM 2928 C C . GLY A 1 369 ? -7.59 -18.234 -0.189 1 69 369 GLY A C 1
ATOM 2929 O O . GLY A 1 369 ? -6.477 -18.094 -0.703 1 69 369 GLY A O 1
ATOM 2930 N N . LEU A 1 370 ? -8.719 -17.984 -0.842 1 77.81 370 LEU A N 1
ATOM 2931 C CA . LEU A 1 370 ? -8.68 -17.672 -2.266 1 77.81 370 LEU A CA 1
ATOM 2932 C C . LEU A 1 370 ? -7.973 -16.344 -2.512 1 77.81 370 LEU A C 1
ATOM 2934 O O . LEU A 1 370 ? -8.156 -15.383 -1.753 1 77.81 370 LEU A O 1
ATOM 2938 N N . HIS A 1 371 ? -7.164 -16.422 -3.506 1 79.81 371 HIS A N 1
ATOM 2939 C CA . HIS A 1 371 ? -6.41 -15.242 -3.941 1 79.81 371 HIS A CA 1
ATOM 2940 C C . HIS A 1 371 ? -5.332 -14.875 -2.93 1 79.81 371 HIS A C 1
ATOM 2942 O O . HIS A 1 371 ? -5.023 -13.695 -2.748 1 79.81 371 HIS A O 1
ATOM 2948 N N . ARG A 1 372 ? -4.953 -15.805 -2.24 1 91.56 372 ARG A N 1
ATOM 2949 C CA . ARG A 1 372 ? -3.711 -15.766 -1.476 1 91.56 372 ARG A CA 1
ATOM 2950 C C . ARG A 1 372 ? -2.637 -16.625 -2.127 1 91.56 372 ARG A C 1
ATOM 2952 O O . ARG A 1 372 ? -2.91 -17.766 -2.535 1 91.56 372 ARG A O 1
ATOM 2959 N N . ALA A 1 373 ? -1.496 -16.109 -2.197 1 96.69 373 ALA A N 1
ATOM 2960 C CA . ALA A 1 373 ? -0.466 -16.719 -3.029 1 96.69 373 ALA A CA 1
ATOM 2961 C C . ALA A 1 373 ? -0.198 -18.156 -2.594 1 96.69 373 ALA A C 1
ATOM 2963 O O . ALA A 1 373 ? -0.065 -19.062 -3.432 1 96.69 373 ALA A O 1
ATOM 2964 N N . GLY A 1 374 ? -0.133 -18.391 -1.262 1 97.06 374 GLY A N 1
ATOM 2965 C CA . GLY A 1 374 ? 0.122 -19.734 -0.769 1 97.06 374 GLY A CA 1
ATOM 2966 C C . GLY A 1 374 ? -0.95 -20.734 -1.17 1 97.06 374 GLY A C 1
ATOM 2967 O O . GLY A 1 374 ? -0.648 -21.781 -1.751 1 97.06 374 GLY A O 1
ATOM 2968 N N . PHE A 1 375 ? -2.129 -20.422 -0.936 1 96.19 375 PHE A N 1
ATOM 2969 C CA . PHE A 1 375 ? -3.234 -21.312 -1.258 1 96.19 375 PHE A CA 1
ATOM 2970 C C . PHE A 1 375 ? -3.377 -21.469 -2.766 1 96.19 375 PHE A C 1
ATOM 2972 O O . PHE A 1 375 ? -3.656 -22.578 -3.254 1 96.19 375 PHE A O 1
ATOM 2979 N N . ASP A 1 376 ? -3.236 -20.406 -3.479 1 97.56 376 ASP A N 1
ATOM 2980 C CA . ASP A 1 376 ? -3.309 -20.469 -4.934 1 97.56 376 ASP A CA 1
ATOM 2981 C C . ASP A 1 376 ? -2.219 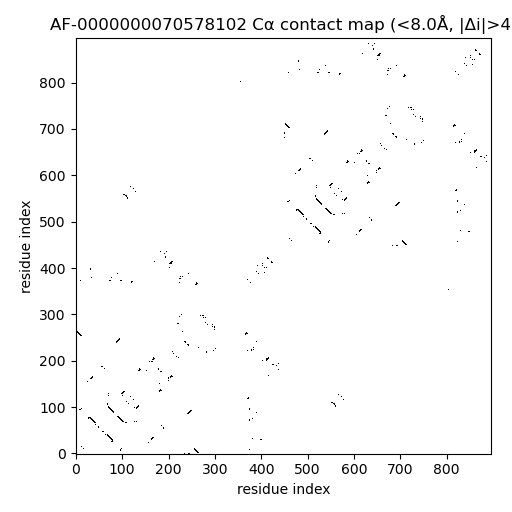-21.375 -5.5 1 97.56 376 ASP A C 1
ATOM 2983 O O . ASP A 1 376 ? -2.453 -22.109 -6.465 1 97.56 376 ASP A O 1
ATOM 2987 N N . ALA A 1 377 ? -1.048 -21.312 -4.918 1 98.69 377 ALA A N 1
ATOM 2988 C CA . ALA A 1 377 ? 0.024 -22.219 -5.328 1 98.69 377 ALA A CA 1
ATOM 2989 C C . ALA A 1 377 ? -0.364 -23.672 -5.082 1 98.69 377 ALA A C 1
ATOM 2991 O O . ALA A 1 377 ? -0.094 -24.547 -5.914 1 98.69 377 ALA A O 1
ATOM 2992 N N . PHE A 1 378 ? -0.954 -23.906 -3.973 1 98.25 378 PHE A N 1
ATOM 2993 C CA . PHE A 1 378 ? -1.403 -25.266 -3.682 1 98.25 378 PHE A CA 1
ATOM 2994 C C . PHE A 1 378 ? -2.424 -25.734 -4.711 1 98.25 378 PHE A C 1
ATOM 2996 O O . PHE A 1 378 ? -2.328 -26.844 -5.23 1 98.25 378 PHE A O 1
ATOM 3003 N N . MET A 1 379 ? -3.422 -24.859 -4.918 1 97.94 379 MET A N 1
ATOM 3004 C CA . MET A 1 379 ? -4.438 -25.219 -5.902 1 97.94 379 MET A CA 1
ATOM 3005 C C . MET A 1 379 ? -3.801 -25.547 -7.25 1 97.94 379 MET A C 1
ATOM 3007 O O . MET A 1 379 ? -4.188 -26.516 -7.906 1 97.94 379 MET A O 1
ATOM 3011 N N . THR A 1 380 ? -2.863 -24.734 -7.66 1 98.81 380 THR A N 1
ATOM 3012 C CA . THR A 1 380 ? -2.131 -24.953 -8.898 1 98.81 380 THR A CA 1
ATOM 3013 C C . THR A 1 380 ? -1.427 -26.312 -8.875 1 98.81 380 THR A C 1
ATOM 3015 O O . THR A 1 380 ? -1.539 -27.094 -9.82 1 98.81 380 THR A O 1
ATOM 3018 N N . GLY A 1 381 ? -0.737 -26.594 -7.789 1 98.81 381 GLY A N 1
ATOM 3019 C CA . GLY A 1 381 ? -0.026 -27.859 -7.66 1 98.81 381 GLY A CA 1
ATOM 3020 C C . GLY A 1 381 ? -0.947 -29.062 -7.641 1 98.81 381 GLY A C 1
ATOM 3021 O O . GLY A 1 381 ? -0.639 -30.094 -8.242 1 98.81 381 GLY A O 1
ATOM 3022 N N . TYR A 1 382 ? -2.027 -28.938 -6.965 1 98.25 382 TYR A N 1
ATOM 3023 C CA . TYR A 1 382 ? -2.996 -30.016 -6.898 1 98.25 382 TYR A CA 1
ATOM 3024 C C . TYR A 1 382 ? -3.539 -30.359 -8.289 1 98.25 382 TYR A C 1
ATOM 3026 O O . TYR A 1 382 ? -3.598 -31.516 -8.672 1 98.25 382 TYR A O 1
ATOM 3034 N N . ALA A 1 383 ? -3.941 -29.312 -8.953 1 98.5 383 ALA A N 1
ATOM 3035 C CA . ALA A 1 383 ? -4.426 -29.516 -10.32 1 98.5 383 ALA A CA 1
ATOM 3036 C C . ALA A 1 383 ? -3.369 -30.203 -11.172 1 98.5 383 ALA A C 1
ATOM 3038 O O . ALA A 1 383 ? -3.674 -31.156 -11.898 1 98.5 383 ALA A O 1
ATOM 3039 N N . PHE A 1 384 ? -2.203 -29.766 -11.086 1 98.75 384 PHE A N 1
ATOM 3040 C CA . PHE A 1 384 ? -1.127 -30.328 -11.898 1 98.75 384 PHE A CA 1
ATOM 3041 C C . PHE A 1 384 ? -0.896 -31.797 -11.547 1 98.75 384 PHE A C 1
ATOM 3043 O O . PHE A 1 384 ? -0.684 -32.625 -12.438 1 98.75 384 PHE A O 1
ATOM 3050 N N . ALA A 1 385 ? -0.909 -32.125 -10.273 1 97.94 385 ALA A N 1
ATOM 3051 C CA . ALA A 1 385 ? -0.741 -33.5 -9.844 1 97.94 385 ALA A CA 1
ATOM 3052 C C . ALA A 1 385 ? -1.778 -34.406 -10.5 1 97.94 385 ALA A C 1
ATOM 3054 O O . ALA A 1 385 ? -1.454 -35.5 -10.953 1 97.94 385 ALA A O 1
ATOM 3055 N N . THR A 1 386 ? -2.988 -33.938 -10.547 1 97.44 386 THR A N 1
ATOM 3056 C CA . THR A 1 386 ? -4.039 -34.75 -11.172 1 97.44 386 THR A CA 1
ATOM 3057 C C . THR A 1 386 ? -3.801 -34.844 -12.68 1 97.44 386 THR A C 1
ATOM 3059 O O . THR A 1 386 ? -4.086 -35.875 -13.281 1 97.44 386 THR A O 1
ATOM 3062 N N . PHE A 1 387 ? -3.32 -33.781 -13.297 1 97.94 387 PHE A N 1
ATOM 3063 C CA . PHE A 1 387 ? -3.021 -33.812 -14.727 1 97.94 387 PHE A CA 1
ATOM 3064 C C . PHE A 1 387 ? -1.886 -34.781 -15.016 1 97.94 387 PHE A C 1
ATOM 3066 O O . PHE A 1 387 ? -1.919 -35.5 -16.031 1 97.94 387 PHE A O 1
ATOM 3073 N N . VAL A 1 388 ? -0.909 -34.781 -14.172 1 96.38 388 VAL A N 1
ATOM 3074 C CA . VAL A 1 388 ? 0.206 -35.719 -14.344 1 96.38 388 VAL A CA 1
ATOM 3075 C C . VAL A 1 388 ? -0.306 -37.156 -14.297 1 96.38 388 VAL A C 1
ATOM 3077 O O . VAL A 1 388 ? 0.086 -38 -15.125 1 96.38 388 VAL A O 1
ATOM 3080 N N . LEU A 1 389 ? -1.139 -37.469 -13.359 1 94.19 389 LEU A N 1
ATOM 3081 C CA . LEU A 1 389 ? -1.699 -38.812 -13.234 1 94.19 389 LEU A CA 1
ATOM 3082 C C . LEU A 1 389 ? -2.512 -39.156 -14.477 1 94.19 389 LEU A C 1
ATOM 3084 O O . LEU A 1 389 ? -2.48 -40.312 -14.93 1 94.19 389 LEU A O 1
ATOM 3088 N N . SER A 1 390 ? -3.176 -38.188 -15.031 1 94.75 390 SER A N 1
ATOM 3089 C CA . SER A 1 390 ? -4.094 -38.438 -16.141 1 94.75 390 SER A CA 1
ATOM 3090 C C . SER A 1 390 ? -3.348 -38.531 -17.469 1 94.75 390 SER A C 1
ATOM 3092 O O . SER A 1 390 ? -3.773 -39.281 -18.359 1 94.75 390 SER A O 1
ATOM 3094 N N . TYR A 1 391 ? -2.234 -37.875 -17.594 1 95.88 391 TYR A N 1
ATOM 3095 C CA . TYR A 1 391 ? -1.7 -37.688 -18.938 1 95.88 391 TYR A CA 1
ATOM 3096 C C . TYR A 1 391 ? -0.319 -38.344 -19.062 1 95.88 391 TYR A C 1
ATOM 3098 O O . TYR A 1 391 ? 0.232 -38.438 -20.156 1 95.88 391 TYR A O 1
ATOM 3106 N N . SER A 1 392 ? 0.198 -38.812 -18 1 94.38 392 SER A N 1
ATOM 3107 C CA . SER A 1 392 ? 1.487 -39.5 -18.047 1 94.38 392 SER A CA 1
ATOM 3108 C C . SER A 1 392 ? 1.332 -40.906 -18.562 1 94.38 392 SER A C 1
ATOM 3110 O O . SER A 1 392 ? 0.324 -41.562 -18.281 1 94.38 392 SER A O 1
ATOM 3112 N N . LYS A 1 393 ? 2.338 -41.406 -19.25 1 93.56 393 LYS A N 1
ATOM 3113 C CA . LYS A 1 393 ? 2.355 -42.781 -19.734 1 93.56 393 LYS A CA 1
ATOM 3114 C C . LYS A 1 393 ? 2.432 -43.781 -18.562 1 93.56 393 LYS A C 1
ATOM 3116 O O . LYS A 1 393 ? 1.857 -44.875 -18.625 1 93.56 393 LYS A O 1
ATOM 3121 N N . HIS A 1 394 ? 3.166 -43.438 -17.609 1 89.81 394 HIS A N 1
ATOM 3122 C CA . HIS A 1 394 ? 3.293 -44.188 -16.375 1 89.81 394 HIS A CA 1
ATOM 3123 C C . HIS A 1 394 ? 3.488 -43.281 -15.18 1 89.81 394 HIS A C 1
ATOM 3125 O O . HIS A 1 394 ? 3.709 -42.062 -15.344 1 89.81 394 HIS A O 1
ATOM 3131 N N . ARG A 1 395 ? 3.414 -43.812 -14.07 1 88.88 395 ARG A N 1
ATOM 3132 C CA . ARG A 1 395 ? 3.59 -43.031 -12.844 1 88.88 395 ARG A CA 1
ATOM 3133 C C . ARG A 1 395 ? 5.02 -42.531 -12.711 1 88.88 395 ARG A C 1
ATOM 3135 O O . ARG A 1 395 ? 5.973 -43.25 -13.047 1 88.88 395 ARG A O 1
ATOM 3142 N N . PRO A 1 396 ? 5.098 -41.281 -12.258 1 90.5 396 PRO A N 1
ATOM 3143 C CA . PRO A 1 396 ? 6.457 -40.812 -12.023 1 90.5 396 PRO A CA 1
ATOM 3144 C C . PRO A 1 396 ? 7.188 -41.562 -10.93 1 90.5 396 PRO A C 1
ATOM 3146 O O . PRO A 1 396 ? 6.559 -42.062 -9.977 1 90.5 396 PRO A O 1
ATOM 3149 N N . SER A 1 397 ? 8.438 -41.781 -11.141 1 84.88 397 SER A N 1
ATOM 3150 C CA . SER A 1 397 ? 9.273 -42.469 -10.164 1 84.88 397 SER A CA 1
ATOM 3151 C C . SER A 1 397 ? 10.383 -41.562 -9.641 1 84.88 397 SER A C 1
ATOM 3153 O O . SER A 1 397 ? 11.562 -41.844 -9.883 1 84.88 397 SER A O 1
ATOM 3155 N N . GLY A 1 398 ? 10.039 -40.469 -9.008 1 83 398 GLY A N 1
ATOM 3156 C CA . GLY A 1 398 ? 11.008 -39.594 -8.352 1 83 398 GLY A CA 1
ATOM 3157 C C . GLY A 1 398 ? 11.414 -38.406 -9.195 1 83 398 GLY A C 1
ATOM 3158 O O . GLY A 1 398 ? 12.008 -37.469 -8.695 1 83 398 GLY A O 1
ATOM 3159 N N . ASN A 1 399 ? 11.18 -38.531 -10.469 1 88.56 399 ASN A N 1
ATOM 3160 C CA . ASN A 1 399 ? 11.5 -37.406 -11.344 1 88.56 399 ASN A CA 1
ATOM 3161 C C . ASN A 1 399 ? 10.383 -37.156 -12.352 1 88.56 399 ASN A C 1
ATOM 3163 O O . ASN A 1 399 ? 9.656 -38.062 -12.727 1 88.56 399 ASN A O 1
ATOM 3167 N N . LEU A 1 400 ? 10.258 -35.906 -12.68 1 94.31 400 LEU A N 1
ATOM 3168 C CA . LEU A 1 400 ? 9.258 -35.531 -13.664 1 94.31 400 LEU A CA 1
ATOM 3169 C C . LEU A 1 400 ? 9.906 -35.25 -15.016 1 94.31 400 LEU A C 1
ATOM 3171 O O . LEU A 1 400 ? 9.938 -34.125 -15.484 1 94.31 400 LEU A O 1
ATOM 3175 N N . ASP A 1 401 ? 10.352 -36.344 -15.633 1 93.75 401 ASP A N 1
ATOM 3176 C CA . ASP A 1 401 ? 10.945 -36.219 -16.969 1 93.75 401 ASP A CA 1
ATOM 3177 C C . ASP A 1 401 ? 9.867 -36.219 -18.047 1 93.75 401 ASP A C 1
ATOM 3179 O O . ASP A 1 401 ? 9.203 -37.25 -18.266 1 93.75 401 ASP A O 1
ATOM 3183 N N . ALA A 1 402 ? 9.789 -35.188 -18.703 1 94.94 402 ALA A N 1
ATOM 3184 C CA . ALA A 1 402 ? 8.703 -35 -19.656 1 94.94 402 ALA A CA 1
ATOM 3185 C C . ALA A 1 402 ? 8.766 -36.031 -20.781 1 94.94 402 ALA A C 1
ATOM 3187 O O . ALA A 1 402 ? 7.742 -36.594 -21.188 1 94.94 402 ALA A O 1
ATOM 3188 N N . GLU A 1 403 ? 9.922 -36.281 -21.281 1 93.44 403 GLU A N 1
ATOM 3189 C CA . GLU A 1 403 ? 10.086 -37.219 -22.359 1 93.44 403 GLU A CA 1
ATOM 3190 C C . GLU A 1 403 ? 9.734 -38.625 -21.922 1 93.44 403 GLU A C 1
ATOM 3192 O O . GLU A 1 403 ? 9 -39.344 -22.609 1 93.44 403 GLU A O 1
ATOM 3197 N N . GLN A 1 404 ? 10.195 -39.031 -20.828 1 93.88 404 GLN A N 1
ATOM 3198 C CA . GLN A 1 404 ? 9.969 -40.375 -20.312 1 93.88 404 GLN A CA 1
ATOM 3199 C C . GLN A 1 404 ? 8.5 -40.562 -19.969 1 93.88 404 GLN A C 1
ATOM 3201 O O . GLN A 1 404 ? 7.961 -41.656 -20.156 1 93.88 404 GLN A O 1
ATOM 3206 N N . LEU A 1 405 ? 7.867 -39.5 -19.484 1 95.44 405 LEU A N 1
ATOM 3207 C CA . LEU A 1 405 ? 6.492 -39.625 -19.016 1 95.44 405 LEU A CA 1
ATOM 3208 C C . LEU A 1 405 ? 5.504 -39.281 -20.125 1 95.44 405 LEU A C 1
ATOM 3210 O O . LEU A 1 405 ? 4.293 -39.406 -19.938 1 95.44 405 LEU A O 1
ATOM 3214 N N . GLY A 1 406 ? 6.027 -38.875 -21.234 1 95.5 406 GLY A N 1
ATOM 3215 C CA . GLY A 1 406 ? 5.152 -38.531 -22.344 1 95.5 406 GLY A CA 1
ATOM 3216 C C . GLY A 1 406 ? 4.434 -37.219 -22.156 1 95.5 406 GLY A C 1
ATOM 3217 O O . GLY A 1 406 ? 3.264 -37.094 -22.531 1 95.5 406 GLY A O 1
ATOM 3218 N N . LEU A 1 407 ? 5.043 -36.312 -21.484 1 96.56 407 LEU A N 1
ATOM 3219 C CA . LEU A 1 407 ? 4.434 -35.031 -21.203 1 96.56 407 LEU A CA 1
ATOM 3220 C C . LEU A 1 407 ? 5.004 -33.938 -22.109 1 96.56 407 LEU A C 1
ATOM 3222 O O . LEU A 1 407 ? 4.938 -32.75 -21.781 1 96.56 407 LEU A O 1
ATOM 3226 N N . ASP A 1 408 ? 5.52 -34.219 -23.328 1 95.44 408 ASP A N 1
ATOM 3227 C CA . ASP A 1 408 ? 6.195 -33.312 -24.234 1 95.44 408 ASP A CA 1
ATOM 3228 C C . ASP A 1 408 ? 5.23 -32.281 -24.797 1 95.44 408 ASP A C 1
ATOM 3230 O O . ASP A 1 408 ? 5.633 -31.156 -25.125 1 95.44 408 ASP A O 1
ATOM 3234 N N . GLU A 1 409 ? 4.008 -32.594 -24.812 1 95.69 409 GLU A N 1
ATOM 3235 C CA . GLU A 1 409 ? 3.023 -31.688 -25.406 1 95.69 409 GLU A CA 1
ATOM 3236 C C . GLU A 1 409 ? 2.594 -30.609 -24.422 1 95.69 409 GLU A C 1
ATOM 3238 O O . GLU A 1 409 ? 1.985 -29.609 -24.828 1 95.69 409 GLU A O 1
ATOM 3243 N N . ILE A 1 410 ? 2.939 -30.797 -23.156 1 96.81 410 ILE A N 1
ATOM 3244 C CA . ILE A 1 410 ? 2.414 -29.828 -22.203 1 96.81 410 ILE A CA 1
ATOM 3245 C C . ILE A 1 410 ? 3.568 -29.125 -21.5 1 96.81 410 ILE A C 1
ATOM 3247 O O . ILE A 1 410 ? 3.369 -28.094 -20.844 1 96.81 410 ILE A O 1
ATOM 3251 N N . VAL A 1 411 ? 4.801 -29.625 -21.594 1 97.75 411 VAL A N 1
ATOM 3252 C CA . VAL A 1 411 ? 5.961 -29.047 -20.922 1 97.75 411 VAL A CA 1
ATOM 3253 C C . VAL A 1 411 ? 6.441 -27.828 -21.719 1 97.75 411 VAL A C 1
ATOM 3255 O O . VAL A 1 411 ? 6.285 -27.766 -22.938 1 97.75 411 VAL A O 1
ATOM 3258 N N . ASN A 1 412 ? 6.996 -26.781 -21.047 1 97.88 412 ASN A N 1
ATOM 3259 C CA . ASN A 1 412 ? 7.602 -25.578 -21.594 1 97.88 412 ASN A CA 1
ATOM 3260 C C . ASN A 1 412 ? 6.629 -24.844 -22.516 1 97.88 412 ASN A C 1
ATOM 3262 O O . ASN A 1 412 ? 7 -24.422 -23.609 1 97.88 412 ASN A O 1
ATOM 3266 N N . ARG A 1 413 ? 5.422 -24.812 -22.047 1 97.94 413 ARG A N 1
ATOM 3267 C CA . ARG A 1 413 ? 4.348 -24.094 -22.719 1 97.94 413 ARG A CA 1
ATOM 3268 C C . ARG A 1 413 ? 3.564 -23.234 -21.75 1 97.94 413 ARG A C 1
ATOM 3270 O O . ARG A 1 413 ? 3.115 -23.719 -20.703 1 97.94 413 ARG A O 1
ATOM 3277 N N . LEU A 1 414 ? 3.49 -21.953 -22.094 1 98.19 414 LEU A N 1
ATOM 3278 C CA . LEU A 1 414 ? 2.73 -21.031 -21.281 1 98.19 414 LEU A CA 1
ATOM 3279 C C . LEU A 1 414 ? 1.468 -20.562 -22 1 98.19 414 LEU A C 1
ATOM 3281 O O . LEU A 1 414 ? 1.488 -20.344 -23.219 1 98.19 414 LEU A O 1
ATOM 3285 N N . CYS A 1 415 ? 0.478 -20.406 -21.203 1 97.25 415 CYS A N 1
ATOM 3286 C CA . CYS A 1 415 ? -0.8 -19.969 -21.734 1 97.25 415 CYS A CA 1
ATOM 3287 C C . CYS A 1 415 ? -0.718 -18.516 -22.219 1 97.25 415 CYS A C 1
ATOM 3289 O O . CYS A 1 415 ? -0.087 -17.688 -21.562 1 97.25 415 CYS A O 1
ATOM 3291 N N . LEU A 1 416 ? -1.312 -18.234 -23.422 1 96.44 416 LEU A N 1
ATOM 3292 C CA . LEU A 1 416 ? -1.512 -16.875 -23.922 1 96.44 416 LEU A CA 1
ATOM 3293 C C . LEU A 1 416 ? -2.998 -16.562 -24.031 1 96.44 416 LEU A C 1
ATOM 3295 O O . LEU A 1 416 ? -3.697 -17.109 -24.875 1 96.44 416 LEU A O 1
ATOM 3299 N N . GLY A 1 417 ? -3.375 -15.602 -23.219 1 91.25 417 GLY A N 1
ATOM 3300 C CA . GLY A 1 417 ? -4.781 -15.234 -23.25 1 91.25 417 GLY A CA 1
ATOM 3301 C C . GLY A 1 417 ? -5.266 -14.852 -24.625 1 91.25 417 GLY A C 1
ATOM 3302 O O . GLY A 1 417 ? -4.629 -14.047 -25.312 1 91.25 417 GLY A O 1
ATOM 3303 N N . GLY A 1 418 ? -6.359 -15.422 -25.062 1 88.75 418 GLY A N 1
ATOM 3304 C CA . GLY A 1 418 ? -6.957 -15.07 -26.328 1 88.75 418 GLY A CA 1
ATOM 3305 C C . GLY A 1 418 ? -6.312 -15.773 -27.516 1 88.75 418 GLY A C 1
ATOM 3306 O O . GLY A 1 418 ? -6.73 -15.586 -28.656 1 88.75 418 GLY A O 1
ATOM 3307 N N . LYS A 1 419 ? -5.281 -16.562 -27.25 1 92.56 419 LYS A N 1
ATOM 3308 C CA . LYS A 1 419 ? -4.621 -17.312 -28.312 1 92.56 419 LYS A CA 1
ATOM 3309 C C . LYS A 1 419 ? -4.723 -18.812 -28.062 1 92.56 419 LYS A C 1
ATOM 3311 O O . LYS A 1 419 ? -4.676 -19.266 -26.922 1 92.56 419 LYS A O 1
ATOM 3316 N N . THR A 1 420 ? -4.805 -19.531 -29.094 1 89.19 420 THR A N 1
ATOM 3317 C CA . THR A 1 420 ? -4.895 -20.984 -28.984 1 89.19 420 THR A CA 1
ATOM 3318 C C . THR A 1 420 ? -3.512 -21.594 -28.812 1 89.19 420 THR A C 1
ATOM 3320 O O . THR A 1 420 ? -3.346 -22.547 -28.031 1 89.19 420 THR A O 1
ATOM 3323 N N . ALA A 1 421 ? -2.561 -21.047 -29.547 1 94.69 421 ALA A N 1
ATOM 3324 C CA . ALA A 1 421 ? -1.198 -21.562 -29.438 1 94.69 421 ALA A CA 1
ATOM 3325 C C . ALA A 1 421 ? -0.51 -21.047 -28.188 1 94.69 421 ALA A C 1
ATOM 3327 O O . ALA A 1 421 ? -0.666 -19.891 -27.812 1 94.69 421 ALA A O 1
ATOM 3328 N N . PRO A 1 422 ? 0.148 -21.906 -27.516 1 97.31 422 PRO A N 1
ATOM 3329 C CA . PRO A 1 422 ? 0.878 -21.484 -26.312 1 97.31 422 PRO A CA 1
ATOM 3330 C C . PRO A 1 422 ? 2.172 -20.75 -26.641 1 97.31 422 PRO A C 1
ATOM 3332 O O . PRO A 1 422 ? 2.607 -20.734 -27.797 1 97.31 422 PRO A O 1
ATOM 3335 N N . LEU A 1 423 ? 2.684 -20.016 -25.688 1 98 423 LEU A N 1
ATOM 3336 C CA . LEU A 1 423 ? 4.047 -19.5 -25.75 1 98 423 LEU A CA 1
ATOM 3337 C C . LEU A 1 423 ? 5.062 -20.609 -25.484 1 98 423 LEU A C 1
ATOM 3339 O O . LEU A 1 423 ? 5.098 -21.172 -24.375 1 98 423 LEU A O 1
ATOM 3343 N N . LEU A 1 424 ? 5.859 -20.906 -26.469 1 97.38 424 LEU A N 1
ATOM 3344 C CA . LEU A 1 424 ? 6.852 -21.969 -26.328 1 97.38 424 LEU A CA 1
ATOM 3345 C C . LEU A 1 424 ? 8.133 -21.438 -25.688 1 97.38 424 LEU A C 1
ATOM 3347 O O . LEU A 1 424 ? 8.68 -20.422 -26.141 1 97.38 424 LEU A O 1
ATOM 3351 N N . ILE A 1 425 ? 8.539 -22.062 -24.656 1 97.88 425 ILE A N 1
ATOM 3352 C CA . ILE A 1 425 ? 9.828 -21.766 -24.047 1 97.88 425 ILE A CA 1
ATOM 3353 C C . ILE A 1 425 ? 10.922 -22.594 -24.734 1 97.88 425 ILE A C 1
ATOM 3355 O O . ILE A 1 425 ? 11.078 -23.781 -24.453 1 97.88 425 ILE A O 1
ATOM 3359 N N . ARG A 1 426 ? 11.641 -21.984 -25.578 1 94.69 426 ARG A N 1
ATOM 3360 C CA . ARG A 1 426 ? 12.688 -22.656 -26.328 1 94.69 426 ARG A CA 1
ATOM 3361 C C . ARG A 1 426 ? 13.742 -21.672 -26.812 1 94.69 426 ARG A C 1
ATOM 3363 O O . ARG A 1 426 ? 13.523 -20.453 -26.797 1 94.69 426 ARG A O 1
ATOM 3370 N N . THR A 1 427 ? 14.828 -22.203 -27.109 1 92.88 427 THR A N 1
ATOM 3371 C CA . THR A 1 427 ? 15.906 -21.406 -27.672 1 92.88 427 THR A CA 1
ATOM 3372 C C . THR A 1 427 ? 15.953 -21.547 -29.188 1 92.88 427 THR A C 1
ATOM 3374 O O . THR A 1 427 ? 16.125 -22.641 -29.719 1 92.88 427 THR A O 1
ATOM 3377 N N . SER A 1 428 ? 15.781 -20.438 -29.781 1 88.25 428 SER A N 1
ATOM 3378 C CA . SER A 1 428 ? 15.914 -20.469 -31.234 1 88.25 428 SER A CA 1
ATOM 3379 C C . SER A 1 428 ? 17.375 -20.516 -31.656 1 88.25 428 SER A C 1
ATOM 3381 O O . SER A 1 428 ? 18.266 -20.094 -30.906 1 88.25 428 SER A O 1
ATOM 3383 N N . ASN A 1 429 ? 17.625 -20.984 -32.844 1 87.81 429 ASN A N 1
ATOM 3384 C CA . ASN A 1 429 ? 18.984 -21.156 -33.344 1 87.81 429 ASN A CA 1
ATOM 3385 C C . ASN A 1 429 ? 19.703 -19.828 -33.531 1 87.81 429 ASN A C 1
ATOM 3387 O O . ASN A 1 429 ? 20.922 -19.766 -33.531 1 87.81 429 ASN A O 1
ATOM 3391 N N . PHE A 1 430 ? 19.016 -18.781 -33.594 1 88.94 430 PHE A N 1
ATOM 3392 C CA . PHE A 1 430 ? 19.625 -17.5 -33.906 1 88.94 430 PHE A CA 1
ATOM 3393 C C . PHE A 1 430 ? 19.609 -16.578 -32.688 1 88.94 430 PHE A C 1
ATOM 3395 O O . PHE A 1 430 ? 20.031 -15.422 -32.781 1 88.94 430 PHE A O 1
ATOM 3402 N N . THR A 1 431 ? 19.156 -17.156 -31.625 1 90.12 431 THR A N 1
ATOM 3403 C CA . THR A 1 431 ? 18.984 -16.297 -30.453 1 90.12 431 THR A CA 1
ATOM 3404 C C . THR A 1 431 ? 20.156 -16.453 -29.484 1 90.12 431 THR A C 1
ATOM 3406 O O . THR A 1 431 ? 20.625 -17.562 -29.266 1 90.12 431 THR A O 1
ATOM 3409 N N . LYS A 1 432 ? 20.672 -15.266 -29.031 1 90.44 432 LYS A N 1
ATOM 3410 C CA . LYS A 1 432 ? 21.734 -15.266 -28.031 1 90.44 432 LYS A CA 1
ATOM 3411 C C . LYS A 1 432 ? 21.172 -15.016 -26.641 1 90.44 432 LYS A C 1
ATOM 3413 O O . LYS A 1 432 ? 20.203 -14.273 -26.469 1 90.44 432 LYS A O 1
ATOM 3418 N N . HIS A 1 433 ? 21.812 -15.703 -25.688 1 94.31 433 HIS A N 1
ATOM 3419 C CA . HIS A 1 433 ? 21.484 -15.461 -24.281 1 94.31 433 HIS A CA 1
ATOM 3420 C C . HIS A 1 433 ? 21.969 -14.078 -23.844 1 94.31 433 HIS A C 1
ATOM 3422 O O . HIS A 1 433 ? 22.891 -13.523 -24.422 1 94.31 433 HIS A O 1
ATOM 3428 N N . SER A 1 434 ? 21.312 -13.523 -22.828 1 94.44 434 SER A N 1
ATOM 3429 C CA . SER A 1 434 ? 21.781 -12.273 -22.25 1 94.44 434 SER A CA 1
ATOM 3430 C C . SER A 1 434 ? 23.172 -12.43 -21.641 1 94.44 434 SER A C 1
ATOM 3432 O O . SER A 1 434 ? 23.453 -13.445 -21 1 94.44 434 SER A O 1
ATOM 3434 N N . PRO A 1 435 ? 24.047 -11.445 -21.859 1 94.5 435 PRO A N 1
ATOM 3435 C CA . PRO A 1 435 ? 25.406 -11.547 -21.328 1 94.5 435 PRO A CA 1
ATOM 3436 C C . PRO A 1 435 ? 25.422 -11.75 -19.812 1 94.5 435 PRO A C 1
ATOM 3438 O O . PRO A 1 435 ? 26.188 -12.578 -19.297 1 94.5 435 PRO A O 1
ATOM 3441 N N . LYS A 1 436 ? 24.609 -11.023 -19.094 1 95.44 436 LYS A N 1
ATOM 3442 C CA . LYS A 1 436 ? 24.578 -11.148 -17.641 1 95.44 436 LYS A CA 1
ATOM 3443 C C . LYS A 1 436 ? 24.047 -12.516 -17.219 1 95.44 436 LYS A C 1
ATOM 3445 O O . LYS A 1 436 ? 24.469 -13.055 -16.188 1 95.44 436 LYS A O 1
ATOM 3450 N N . HIS A 1 437 ? 23.141 -13.047 -17.969 1 96.75 437 HIS A N 1
ATOM 3451 C CA . HIS A 1 437 ? 22.641 -14.398 -17.703 1 96.75 437 HIS A CA 1
ATOM 3452 C C . HIS A 1 437 ? 23.766 -15.43 -17.844 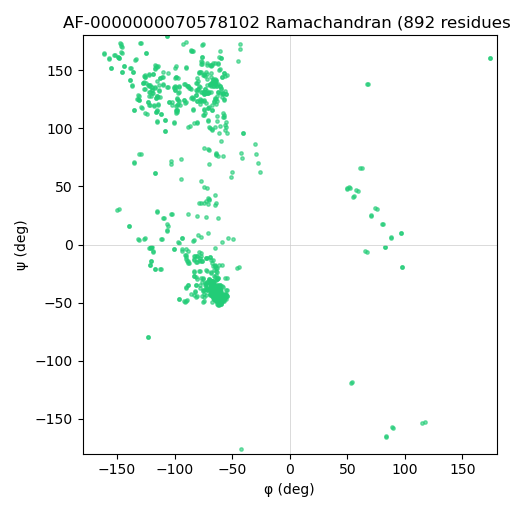1 96.75 437 HIS A C 1
ATOM 3454 O O . HIS A 1 437 ? 23.891 -16.328 -17 1 96.75 437 HIS A O 1
ATOM 3460 N N . ILE A 1 438 ? 24.547 -15.289 -18.906 1 96.25 438 ILE A N 1
ATOM 3461 C CA . ILE A 1 438 ? 25.641 -16.219 -19.141 1 96.25 438 ILE A CA 1
ATOM 3462 C C . ILE A 1 438 ? 26.578 -16.234 -17.938 1 96.25 438 ILE A C 1
ATOM 3464 O O . ILE A 1 438 ? 26.969 -17.297 -17.453 1 96.25 438 ILE A O 1
ATOM 3468 N N . GLU A 1 439 ? 26.891 -15.078 -17.516 1 95.12 439 GLU A N 1
ATOM 3469 C CA . GLU A 1 439 ? 27.797 -14.922 -16.375 1 95.12 439 GLU A CA 1
ATOM 3470 C C . GLU A 1 439 ? 27.203 -15.531 -15.109 1 95.12 439 GLU A C 1
ATOM 3472 O O . GLU A 1 439 ? 27.844 -16.312 -14.422 1 95.12 439 GLU A O 1
ATOM 3477 N N . LYS A 1 440 ? 25.984 -15.18 -14.773 1 95.12 440 LYS A N 1
ATOM 3478 C CA . LYS A 1 440 ? 25.359 -15.633 -13.539 1 95.12 440 LYS A CA 1
ATOM 3479 C C . LYS A 1 440 ? 25.094 -17.125 -13.57 1 95.12 440 LYS A C 1
ATOM 3481 O O . LYS A 1 440 ? 25.281 -17.828 -12.57 1 95.12 440 LYS A O 1
ATOM 3486 N N . PHE A 1 441 ? 24.625 -17.594 -14.688 1 95.69 441 PHE A N 1
ATOM 3487 C CA . PHE A 1 441 ? 24.312 -19.016 -14.844 1 95.69 441 PHE A CA 1
ATOM 3488 C C . PHE A 1 441 ? 25.578 -19.859 -14.633 1 95.69 441 PHE A C 1
ATOM 3490 O O . PHE A 1 441 ? 25.516 -20.891 -13.961 1 95.69 441 PHE A O 1
ATOM 3497 N N . LYS A 1 442 ? 26.672 -19.453 -15.18 1 93.94 442 LYS A N 1
ATOM 3498 C CA . LYS A 1 442 ? 27.938 -20.156 -14.992 1 93.94 442 LYS A CA 1
ATOM 3499 C C . LYS A 1 442 ? 28.344 -20.172 -13.516 1 93.94 442 LYS A C 1
ATOM 3501 O O . LYS A 1 442 ? 28.859 -21.172 -13.023 1 93.94 442 LYS A O 1
ATOM 3506 N N . ALA A 1 443 ? 28.109 -19.109 -12.859 1 91.69 443 ALA A N 1
ATOM 3507 C CA . ALA A 1 443 ? 28.469 -19 -11.445 1 91.69 443 ALA A CA 1
ATOM 3508 C C . ALA A 1 443 ? 27.609 -19.922 -10.586 1 91.69 443 ALA A C 1
ATOM 3510 O O . ALA A 1 443 ? 28.062 -20.406 -9.547 1 91.69 443 ALA A O 1
ATOM 3511 N N . LEU A 1 444 ? 26.375 -20.109 -10.922 1 92.12 444 LEU A N 1
ATOM 3512 C CA . LEU A 1 444 ? 25.453 -20.953 -10.164 1 92.12 444 LEU A CA 1
ATOM 3513 C C . LEU A 1 444 ? 25.906 -22.406 -10.195 1 92.12 444 LEU A C 1
ATOM 3515 O O . LEU A 1 444 ? 25.672 -23.156 -9.234 1 92.12 444 LEU A O 1
ATOM 3519 N N . PHE A 1 445 ? 26.453 -22.875 -11.266 1 89.38 445 PHE A N 1
ATOM 3520 C CA . PHE A 1 445 ? 26.812 -24.281 -11.422 1 89.38 445 PHE A CA 1
ATOM 3521 C C . PHE A 1 445 ? 28.312 -24.469 -11.312 1 89.38 445 PHE A C 1
ATOM 3523 O O . PHE A 1 445 ? 28.812 -25.594 -11.32 1 89.38 445 PHE A O 1
ATOM 3530 N N . GLY A 1 446 ? 29.109 -23.516 -10.789 1 71.81 446 GLY A N 1
ATOM 3531 C CA . GLY A 1 446 ? 30.562 -23.609 -10.625 1 71.81 446 GLY A CA 1
ATOM 3532 C C . GLY A 1 446 ? 31.312 -23.625 -11.945 1 71.81 446 GLY A C 1
ATOM 3533 O O . GLY A 1 446 ? 30.719 -23.875 -13 1 71.81 446 GLY A O 1
ATOM 3534 N N . ASN A 1 447 ? 32.562 -22.891 -12.211 1 49.34 447 ASN A N 1
ATOM 3535 C CA . ASN A 1 447 ? 33.469 -22.938 -13.336 1 49.34 447 ASN A CA 1
ATOM 3536 C C . ASN A 1 447 ? 33.719 -24.375 -13.805 1 49.34 447 ASN A C 1
ATOM 3538 O O . ASN A 1 447 ? 34.25 -25.203 -13.055 1 49.34 447 ASN A O 1
ATOM 3542 N N . LYS A 1 448 ? 32.844 -25 -14.539 1 34 448 LYS A N 1
ATOM 3543 C CA . LYS A 1 448 ? 33.5 -26.094 -15.258 1 34 448 LYS A CA 1
ATOM 3544 C C . LYS A 1 448 ? 34.438 -25.547 -16.328 1 34 448 LYS A C 1
ATOM 3546 O O . LYS A 1 448 ? 34.125 -24.594 -17.031 1 34 448 LYS A O 1
ATOM 3551 N N . MET B 1 1 ? -9.352 25.719 31.141 1 78.94 1 MET B N 1
ATOM 3552 C CA . MET B 1 1 ? -8.102 25.078 31.531 1 78.94 1 MET B CA 1
ATOM 3553 C C . MET B 1 1 ? -7.25 24.75 30.312 1 78.94 1 MET B C 1
ATOM 3555 O O . MET B 1 1 ? -7.777 24.422 29.25 1 78.94 1 MET B O 1
ATOM 3559 N N . SER B 1 2 ? -6.031 24.922 30.5 1 80.94 2 SER B N 1
ATOM 3560 C CA . SER B 1 2 ? -5.066 24.672 29.438 1 80.94 2 SER B CA 1
ATOM 3561 C C . SER B 1 2 ? -4.789 23.188 29.266 1 80.94 2 SER B C 1
ATOM 3563 O O . SER B 1 2 ? -4.266 22.766 28.219 1 80.94 2 SER B O 1
ATOM 3565 N N . GLU B 1 3 ? -5.168 22.438 30.172 1 83.5 3 GLU B N 1
ATOM 3566 C CA . GLU B 1 3 ? -4.785 21.031 30.203 1 83.5 3 GLU B CA 1
ATOM 3567 C C . GLU B 1 3 ? -5.555 20.234 29.156 1 83.5 3 GLU B C 1
ATOM 3569 O O . GLU B 1 3 ? -6.773 20.391 29.016 1 83.5 3 GLU B O 1
ATOM 3574 N N . LEU B 1 4 ? -4.789 19.484 28.375 1 89.12 4 LEU B N 1
ATOM 3575 C CA . LEU B 1 4 ? -5.316 18.578 27.359 1 89.12 4 LEU B CA 1
ATOM 3576 C C . LEU B 1 4 ? -4.918 17.141 27.672 1 89.12 4 LEU B C 1
ATOM 3578 O O . LEU B 1 4 ? -3.73 16.828 27.781 1 89.12 4 LEU B O 1
ATOM 3582 N N . LYS B 1 5 ? -5.895 16.266 27.859 1 85.19 5 LYS B N 1
ATOM 3583 C CA . LYS B 1 5 ? -5.574 14.867 28.141 1 85.19 5 LYS B CA 1
ATOM 3584 C C . LYS B 1 5 ? -5.625 14.023 26.875 1 85.19 5 LYS B C 1
ATOM 3586 O O . LYS B 1 5 ? -4.727 13.219 26.625 1 85.19 5 LYS B O 1
ATOM 3591 N N . SER B 1 6 ? -6.684 14.219 26.141 1 90.56 6 SER B N 1
ATOM 3592 C CA . SER B 1 6 ? -6.852 13.469 24.906 1 90.56 6 SER B CA 1
ATOM 3593 C C . SER B 1 6 ? -7.547 14.305 23.844 1 90.56 6 SER B C 1
ATOM 3595 O O . SER B 1 6 ? -8.297 15.234 24.156 1 90.56 6 SER B O 1
ATOM 3597 N N . VAL B 1 7 ? -7.188 14.031 22.672 1 93.69 7 VAL B N 1
ATOM 3598 C CA . VAL B 1 7 ? -7.758 14.734 21.531 1 93.69 7 VAL B CA 1
ATOM 3599 C C . VAL B 1 7 ? -8.625 13.781 20.719 1 93.69 7 VAL B C 1
ATOM 3601 O O . VAL B 1 7 ? -8.125 12.805 20.156 1 93.69 7 VAL B O 1
ATOM 3604 N N . PRO B 1 8 ? -9.922 14 20.703 1 94.56 8 PRO B N 1
ATOM 3605 C CA . PRO B 1 8 ? -10.766 13.188 19.828 1 94.56 8 PRO B CA 1
ATOM 3606 C C . PRO B 1 8 ? -10.57 13.516 18.344 1 94.56 8 PRO B C 1
ATOM 3608 O O . PRO B 1 8 ? -10.555 14.688 17.969 1 94.56 8 PRO B O 1
ATOM 3611 N N . VAL B 1 9 ? -10.375 12.547 17.562 1 96.06 9 VAL B N 1
ATOM 3612 C CA . VAL B 1 9 ? -10.219 12.672 16.125 1 96.06 9 VAL B CA 1
ATOM 3613 C C . VAL B 1 9 ? -11.281 11.828 15.414 1 96.06 9 VAL B C 1
ATOM 3615 O O . VAL B 1 9 ? -11.344 10.617 15.594 1 96.06 9 VAL B O 1
ATOM 3618 N N . VAL B 1 10 ? -12.102 12.469 14.617 1 96.38 10 VAL B N 1
ATOM 3619 C CA . VAL B 1 10 ? -13.164 11.766 13.898 1 96.38 10 VAL B CA 1
ATOM 3620 C C . VAL B 1 10 ? -12.586 11.102 12.648 1 96.38 10 VAL B C 1
ATOM 3622 O O . VAL B 1 10 ? -12.023 11.781 11.781 1 96.38 10 VAL B O 1
ATOM 3625 N N . ASP B 1 11 ? -12.773 9.805 12.547 1 95.62 11 ASP B N 1
ATOM 3626 C CA . ASP B 1 11 ? -12.352 9.094 11.352 1 95.62 11 ASP B CA 1
ATOM 3627 C C . ASP B 1 11 ? -13.406 9.18 10.25 1 95.62 11 ASP B C 1
ATOM 3629 O O . ASP B 1 11 ? -14.57 8.836 10.477 1 95.62 11 ASP B O 1
ATOM 3633 N N . VAL B 1 12 ? -12.984 9.633 9.148 1 97.56 12 VAL B N 1
ATOM 3634 C CA . VAL B 1 12 ? -13.883 9.789 8.008 1 97.56 12 VAL B CA 1
ATOM 3635 C C . VAL B 1 12 ? -13.492 8.82 6.898 1 97.56 12 VAL B C 1
ATOM 3637 O O . VAL B 1 12 ? -12.328 8.781 6.484 1 97.56 12 VAL B O 1
ATOM 3640 N N . THR B 1 13 ? -14.398 8.055 6.441 1 97.31 13 THR B N 1
ATOM 3641 C CA . THR B 1 13 ? -14.219 7.055 5.398 1 97.31 13 THR B CA 1
ATOM 3642 C C . THR B 1 13 ? -15.273 7.211 4.309 1 97.31 13 THR B C 1
ATOM 3644 O O . THR B 1 13 ? -16.188 8.031 4.434 1 97.31 13 THR B O 1
ATOM 3647 N N . LYS B 1 14 ? -15.109 6.434 3.238 1 96.44 14 LYS B N 1
ATOM 3648 C CA . LYS B 1 14 ? -16.094 6.492 2.164 1 96.44 14 LYS B CA 1
ATOM 3649 C C . LYS B 1 14 ? -17.469 6.027 2.648 1 96.44 14 LYS B C 1
ATOM 3651 O O . LYS B 1 14 ? -18.5 6.398 2.074 1 96.44 14 LYS B O 1
ATOM 3656 N N . GLU B 1 15 ? -17.578 5.297 3.707 1 95.56 15 GLU B N 1
ATOM 3657 C CA . GLU B 1 15 ? -18.844 4.746 4.207 1 95.56 15 GLU B CA 1
ATOM 3658 C C . GLU B 1 15 ? -19.594 5.77 5.055 1 95.56 15 GLU B C 1
ATOM 3660 O O . GLU B 1 15 ? -20.828 5.723 5.148 1 95.56 15 GLU B O 1
ATOM 3665 N N . ASN B 1 16 ? -18.859 6.723 5.688 1 95.81 16 ASN B N 1
ATOM 3666 C CA . ASN B 1 16 ? -19.547 7.59 6.633 1 95.81 16 ASN B CA 1
ATOM 3667 C C . ASN B 1 16 ? -19.438 9.055 6.23 1 95.81 16 ASN B C 1
ATOM 3669 O O . ASN B 1 16 ? -20.016 9.93 6.883 1 95.81 16 ASN B O 1
ATOM 3673 N N . ILE B 1 17 ? -18.75 9.367 5.199 1 96.5 17 ILE B N 1
ATOM 3674 C CA . ILE B 1 17 ? -18.5 10.75 4.824 1 96.5 17 ILE B CA 1
ATOM 3675 C C . ILE B 1 17 ? -19.812 11.461 4.523 1 96.5 17 ILE B C 1
ATOM 3677 O O . ILE B 1 17 ? -19.969 12.648 4.828 1 96.5 17 ILE B O 1
ATOM 3681 N N . ALA B 1 18 ? -20.734 10.773 3.951 1 95 18 ALA B N 1
ATOM 3682 C CA . ALA B 1 18 ? -22.031 11.383 3.648 1 95 18 ALA B CA 1
ATOM 3683 C C . ALA B 1 18 ? -22.719 11.859 4.922 1 95 18 ALA B C 1
ATOM 3685 O O . ALA B 1 18 ? -23.312 12.945 4.953 1 95 18 ALA B O 1
ATOM 3686 N N . ASP B 1 19 ? -22.641 11.078 5.938 1 94.56 19 ASP B N 1
ATOM 3687 C CA . ASP B 1 19 ? -23.281 11.391 7.211 1 94.56 19 ASP B CA 1
ATOM 3688 C C . ASP B 1 19 ? -22.531 12.5 7.945 1 94.56 19 ASP B C 1
ATOM 3690 O O . ASP B 1 19 ? -23.141 13.305 8.648 1 94.56 19 ASP B O 1
ATOM 3694 N N . ILE B 1 20 ? -21.266 12.555 7.805 1 95.5 20 ILE B N 1
ATOM 3695 C CA . ILE B 1 20 ? -20.422 13.477 8.547 1 95.5 20 ILE B CA 1
ATOM 3696 C C . ILE B 1 20 ? -20.312 14.805 7.801 1 95.5 20 ILE B C 1
ATOM 3698 O O . ILE B 1 20 ? -20 15.836 8.398 1 95.5 20 ILE B O 1
ATOM 3702 N N . TRP B 1 21 ? -20.672 14.828 6.574 1 96.56 21 TRP B N 1
ATOM 3703 C CA . TRP B 1 21 ? -20.406 15.938 5.668 1 96.56 21 TRP B CA 1
ATOM 3704 C C . TRP B 1 21 ? -21.031 17.234 6.195 1 96.56 21 TRP B C 1
ATOM 3706 O O . TRP B 1 21 ? -20.359 18.266 6.23 1 96.56 21 TRP B O 1
ATOM 3716 N N . PRO B 1 22 ? -22.266 17.281 6.699 1 95.94 22 PRO B N 1
ATOM 3717 C CA . PRO B 1 22 ? -22.812 18.531 7.219 1 95.94 22 PRO B CA 1
ATOM 3718 C C . PRO B 1 22 ? -22.016 19.094 8.391 1 95.94 22 PRO B C 1
ATOM 3720 O O . PRO B 1 22 ? -21.797 20.297 8.477 1 95.94 22 PRO B O 1
ATOM 3723 N N . SER B 1 23 ? -21.578 18.188 9.211 1 94.94 23 SER B N 1
ATOM 3724 C CA . SER B 1 23 ? -20.781 18.625 10.352 1 94.94 23 SER B CA 1
ATOM 3725 C C . SER B 1 23 ? -19.422 19.156 9.898 1 94.94 23 SER B C 1
ATOM 3727 O O . SER B 1 23 ? -18.906 20.125 10.453 1 94.94 23 SER B O 1
ATOM 3729 N N . LEU B 1 24 ? -18.891 18.469 8.984 1 96.56 24 LEU B N 1
ATOM 3730 C CA . LEU B 1 24 ? -17.594 18.875 8.438 1 96.56 24 LEU B CA 1
ATOM 3731 C C . LEU B 1 24 ? -17.688 20.25 7.793 1 96.56 24 LEU B C 1
ATOM 3733 O O . LEU B 1 24 ? -16.828 21.109 8.031 1 96.56 24 LEU B O 1
ATOM 3737 N N . VAL B 1 25 ? -18.719 20.484 7.047 1 97.38 25 VAL B N 1
ATOM 3738 C CA . VAL B 1 25 ? -18.953 21.75 6.375 1 97.38 25 VAL B CA 1
ATOM 3739 C C . VAL B 1 25 ? -19.141 22.859 7.41 1 97.38 25 VAL B C 1
ATOM 3741 O O . VAL B 1 25 ? -18.547 23.938 7.289 1 97.38 25 VAL B O 1
ATOM 3744 N N . LEU B 1 26 ? -19.875 22.609 8.375 1 97.5 26 LEU B N 1
ATOM 3745 C CA . LEU B 1 26 ? -20.141 23.609 9.414 1 97.5 26 LEU B CA 1
ATOM 3746 C C . LEU B 1 26 ? -18.859 23.922 10.188 1 97.5 26 LEU B C 1
ATOM 3748 O O . LEU B 1 26 ? -18.609 25.078 10.523 1 97.5 26 LEU B O 1
ATOM 3752 N N . ALA B 1 27 ? -18.109 22.875 10.469 1 97.62 27 ALA B N 1
ATOM 3753 C CA . ALA B 1 27 ? -16.844 23.062 11.188 1 97.62 27 ALA B CA 1
ATOM 3754 C C . ALA B 1 27 ? -15.914 23.984 10.406 1 97.62 27 ALA B C 1
ATOM 3756 O O . ALA B 1 27 ? -15.32 24.906 10.977 1 97.62 27 ALA B O 1
ATOM 3757 N N . VAL B 1 28 ? -15.812 23.75 9.125 1 97.81 28 VAL B N 1
ATOM 3758 C CA . VAL B 1 28 ? -14.945 24.562 8.281 1 97.81 28 VAL B CA 1
ATOM 3759 C C . VAL B 1 28 ? -15.484 26 8.219 1 97.81 28 VAL B C 1
ATOM 3761 O O . VAL B 1 28 ? -14.742 26.953 8.453 1 97.81 28 VAL B O 1
ATOM 3764 N N . LYS B 1 29 ? -16.719 26.188 8.047 1 96.88 29 LYS B N 1
ATOM 3765 C CA . LYS B 1 29 ? -17.359 27.484 7.836 1 96.88 29 LYS B CA 1
ATOM 3766 C C . LYS B 1 29 ? -17.234 28.359 9.078 1 96.88 29 LYS B C 1
ATOM 3768 O O . LYS B 1 29 ? -17.078 29.578 8.961 1 96.88 29 LYS B O 1
ATOM 3773 N N . THR B 1 30 ? -17.266 27.781 10.18 1 96.38 30 THR B N 1
ATOM 3774 C CA . THR B 1 30 ? -17.344 28.578 11.406 1 96.38 30 THR B CA 1
ATOM 3775 C C . THR B 1 30 ? -15.977 28.703 12.062 1 96.38 30 THR B C 1
ATOM 3777 O O . THR B 1 30 ? -15.828 29.391 13.07 1 96.38 30 THR B O 1
ATOM 3780 N N . SER B 1 31 ? -15.008 28.062 11.523 1 97.19 31 SER B N 1
ATOM 3781 C CA . SER B 1 31 ? -13.68 28.062 12.133 1 97.19 31 SER B CA 1
ATOM 3782 C C . SER B 1 31 ? -12.977 29.406 11.914 1 97.19 31 SER B C 1
ATOM 3784 O O . SER B 1 31 ? -13.242 30.094 10.93 1 97.19 31 SER B O 1
ATOM 3786 N N . LEU B 1 32 ? -12.18 29.766 12.898 1 97.06 32 LEU B N 1
ATOM 3787 C CA . LEU B 1 32 ? -11.273 30.906 12.719 1 97.06 32 LEU B CA 1
ATOM 3788 C C . LEU B 1 32 ? -10.172 30.562 11.711 1 97.06 32 LEU B C 1
ATOM 3790 O O . LEU B 1 32 ? -9.805 31.391 10.883 1 97.06 32 LEU B O 1
ATOM 3794 N N . PHE B 1 33 ? -9.641 29.406 11.805 1 98.31 33 PHE B N 1
ATOM 3795 C CA . PHE B 1 33 ? -8.68 28.859 10.859 1 98.31 33 PHE B CA 1
ATOM 3796 C C . PHE B 1 33 ? -8.75 27.328 10.828 1 98.31 33 PHE B C 1
ATOM 3798 O O . PHE B 1 33 ? -9.359 26.719 11.703 1 98.31 33 PHE B O 1
ATOM 3805 N N . VAL B 1 34 ? -8.188 26.719 9.781 1 98.81 34 VAL B N 1
ATOM 3806 C CA . VAL B 1 34 ? -8.164 25.281 9.602 1 98.81 34 VAL B CA 1
ATOM 3807 C C . VAL B 1 34 ? -6.727 24.797 9.445 1 98.81 34 VAL B C 1
ATOM 3809 O O . VAL B 1 34 ? -6 25.266 8.562 1 98.81 34 VAL B O 1
ATOM 3812 N N . ALA B 1 35 ? -6.293 23.875 10.328 1 98.94 35 ALA B N 1
ATOM 3813 C CA . ALA B 1 35 ? -4.988 23.25 10.188 1 98.94 35 ALA B CA 1
ATOM 3814 C C . ALA B 1 35 ? -5.09 21.953 9.375 1 98.94 35 ALA B C 1
ATOM 3816 O O . ALA B 1 35 ? -6.035 21.188 9.539 1 98.94 35 ALA B O 1
ATOM 3817 N N . ILE B 1 36 ? -4.113 21.766 8.477 1 98.88 36 ILE B N 1
ATOM 3818 C CA . ILE B 1 36 ? -4.152 20.625 7.555 1 98.88 36 ILE B CA 1
ATOM 3819 C C . ILE B 1 36 ? -2.84 19.859 7.637 1 98.88 36 ILE B C 1
ATOM 3821 O O . ILE B 1 36 ? -1.766 20.453 7.746 1 98.88 36 ILE B O 1
ATOM 3825 N N . ASP B 1 37 ? -2.904 18.594 7.617 1 98.5 37 ASP B N 1
ATOM 3826 C CA . ASP B 1 37 ? -1.761 17.703 7.52 1 98.5 37 ASP B CA 1
ATOM 3827 C C . ASP B 1 37 ? -2.055 16.531 6.574 1 98.5 37 ASP B C 1
ATOM 3829 O O . ASP B 1 37 ? -3.182 16.031 6.527 1 98.5 37 ASP B O 1
ATOM 3833 N N . LEU B 1 38 ? -1.059 16.141 5.812 1 98.56 38 LEU B N 1
ATOM 3834 C CA . LEU B 1 38 ? -1.227 15.055 4.848 1 98.56 38 LEU B CA 1
ATOM 3835 C C . LEU B 1 38 ? -0.245 13.922 5.125 1 98.56 38 LEU B C 1
ATOM 3837 O O . LEU B 1 38 ? 0.912 14.164 5.473 1 98.56 38 LEU B O 1
ATOM 3841 N N . GLU B 1 39 ? -0.682 12.742 5.055 1 98.06 39 GLU B N 1
ATOM 3842 C CA . GLU B 1 39 ? 0.191 11.586 4.891 1 98.06 39 GLU B CA 1
ATOM 3843 C C . GLU B 1 39 ? 0.276 11.156 3.43 1 98.06 39 GLU B C 1
ATOM 3845 O O . GLU B 1 39 ? -0.748 11.039 2.752 1 98.06 39 GLU B O 1
ATOM 3850 N N . LEU B 1 40 ? 1.503 10.992 2.982 1 98.38 40 LEU B N 1
ATOM 3851 C CA . LEU B 1 40 ? 1.747 10.742 1.565 1 98.38 40 LEU B CA 1
ATOM 3852 C C . LEU B 1 40 ? 2.357 9.367 1.352 1 98.38 40 LEU B C 1
ATOM 3854 O O . LEU B 1 40 ? 2.99 8.812 2.256 1 98.38 40 LEU B O 1
ATOM 3858 N N . SER B 1 41 ? 2.141 8.789 0.169 1 98.44 41 SER B N 1
ATOM 3859 C CA . SER B 1 41 ? 2.703 7.484 -0.165 1 98.44 41 SER B CA 1
ATOM 3860 C C . SER B 1 41 ? 4.207 7.57 -0.395 1 98.44 41 SER B C 1
ATOM 3862 O O . SER B 1 41 ? 4.891 6.547 -0.466 1 98.44 41 SER B O 1
ATOM 3864 N N . GLY B 1 42 ? 4.715 8.75 -0.496 1 98.12 42 GLY B N 1
ATOM 3865 C CA . GLY B 1 42 ? 6.125 9.055 -0.666 1 98.12 42 GLY B CA 1
ATOM 3866 C C . GLY B 1 42 ? 6.395 10.531 -0.891 1 98.12 42 GLY B C 1
ATOM 3867 O O . GLY B 1 42 ? 5.504 11.273 -1.313 1 98.12 42 GLY B O 1
ATOM 3868 N N . ILE B 1 43 ? 7.645 10.938 -0.645 1 97 43 ILE B N 1
ATOM 3869 C CA . ILE B 1 43 ? 7.973 12.352 -0.78 1 97 43 ILE B CA 1
ATOM 3870 C C . ILE B 1 43 ? 9.062 12.531 -1.832 1 97 43 ILE B C 1
ATOM 3872 O O . ILE B 1 43 ? 9.469 13.656 -2.127 1 97 43 ILE B O 1
ATOM 3876 N N . GLY B 1 44 ? 9.516 11.461 -2.352 1 97.06 44 GLY B N 1
ATOM 3877 C CA . GLY B 1 44 ? 10.539 11.539 -3.383 1 97.06 44 GLY B CA 1
ATOM 3878 C C . GLY B 1 44 ? 11.945 11.664 -2.822 1 97.06 44 GLY B C 1
ATOM 3879 O O . GLY B 1 44 ? 12.18 11.375 -1.646 1 97.06 44 GLY B O 1
ATOM 3880 N N . ASN B 1 45 ? 12.859 12.047 -3.707 1 96 45 ASN B N 1
ATOM 3881 C CA . ASN B 1 45 ? 14.266 12.172 -3.361 1 96 45 ASN B CA 1
ATOM 3882 C C . ASN B 1 45 ? 14.531 13.414 -2.516 1 96 45 ASN B C 1
ATOM 3884 O O . ASN B 1 45 ? 14.297 14.539 -2.965 1 96 45 ASN B O 1
ATOM 3888 N N . ARG B 1 46 ? 15.094 13.258 -1.364 1 94 46 ARG B N 1
ATOM 3889 C CA . ARG B 1 46 ? 15.312 14.336 -0.407 1 94 46 ARG B CA 1
ATOM 3890 C C . ARG B 1 46 ? 16.266 15.391 -0.973 1 94 46 ARG B C 1
ATOM 3892 O O . ARG B 1 46 ? 16.094 16.578 -0.717 1 94 46 ARG B O 1
ATOM 3899 N N . LYS B 1 47 ? 17.234 14.984 -1.709 1 95.62 47 LYS B N 1
ATOM 3900 C CA . LYS B 1 47 ? 18.188 15.922 -2.299 1 95.62 47 LYS B CA 1
ATOM 3901 C C . LYS B 1 47 ? 17.484 16.859 -3.285 1 95.62 47 LYS B C 1
ATOM 3903 O O . LYS B 1 47 ? 17.797 18.047 -3.34 1 95.62 47 LYS B O 1
ATOM 3908 N N . GLU B 1 48 ? 16.562 16.312 -3.99 1 97.25 48 GLU B N 1
ATOM 3909 C CA . GLU B 1 48 ? 15.875 17.078 -5.016 1 97.25 48 GLU B CA 1
ATOM 3910 C C . GLU B 1 48 ? 14.883 18.062 -4.391 1 97.25 48 GLU B C 1
ATOM 3912 O O . GLU B 1 48 ? 14.781 19.219 -4.828 1 97.25 48 GLU B O 1
ATOM 3917 N N . ILE B 1 49 ? 14.195 17.656 -3.355 1 96.31 49 ILE B N 1
ATOM 3918 C CA . ILE B 1 49 ? 13.164 18.5 -2.771 1 96.31 49 ILE B CA 1
ATOM 3919 C C . ILE B 1 49 ? 13.805 19.547 -1.869 1 96.31 49 ILE B C 1
ATOM 3921 O O . ILE B 1 49 ? 13.133 20.469 -1.395 1 96.31 49 ILE B O 1
ATOM 3925 N N . ASN B 1 50 ? 15.086 19.406 -1.604 1 95.69 50 ASN B N 1
ATOM 3926 C CA . ASN B 1 50 ? 15.852 20.391 -0.851 1 95.69 50 ASN B CA 1
ATOM 3927 C C . ASN B 1 50 ? 16.938 21.047 -1.709 1 95.69 50 ASN B C 1
ATOM 3929 O O . ASN B 1 50 ? 17.969 21.469 -1.194 1 95.69 50 ASN B O 1
ATOM 3933 N N . ALA B 1 51 ? 16.703 21.109 -2.941 1 97 51 ALA B N 1
ATOM 3934 C CA . ALA B 1 51 ? 17.656 21.719 -3.873 1 97 51 ALA B CA 1
ATOM 3935 C C . ALA B 1 51 ? 17.922 23.172 -3.516 1 97 51 ALA B C 1
ATOM 3937 O O . ALA B 1 51 ? 17.141 23.797 -2.814 1 97 51 ALA B O 1
ATOM 3938 N N . LYS B 1 52 ? 19.047 23.734 -4.008 1 95.94 52 LYS B N 1
ATOM 3939 C CA . LYS B 1 52 ? 19.391 25.141 -3.793 1 95.94 52 LYS B CA 1
ATOM 3940 C C . LYS B 1 52 ? 18.391 26.047 -4.492 1 95.94 52 LYS B C 1
ATOM 3942 O O . LYS B 1 52 ? 17.922 27.031 -3.902 1 95.94 52 LYS B O 1
ATOM 3947 N N . SER B 1 53 ? 18.141 25.734 -5.652 1 97.19 53 SER B N 1
ATOM 3948 C CA . SER B 1 53 ? 17.141 26.5 -6.406 1 97.19 53 SER B CA 1
ATOM 3949 C C . SER B 1 53 ? 15.727 26.125 -5.992 1 97.19 53 SER B C 1
ATOM 3951 O O . SER B 1 53 ? 15.344 24.953 -6.062 1 97.19 53 SER B O 1
ATOM 3953 N N . VAL B 1 54 ? 14.953 27.141 -5.574 1 97.56 54 VAL B N 1
ATOM 3954 C CA . VAL B 1 54 ? 13.586 26.875 -5.137 1 97.56 54 VAL B CA 1
ATOM 3955 C C . VAL B 1 54 ? 12.742 26.422 -6.324 1 97.56 54 VAL B C 1
ATOM 3957 O O . VAL B 1 54 ? 11.82 25.609 -6.168 1 97.56 54 VAL B O 1
ATOM 3960 N N . GLU B 1 55 ? 13.07 26.922 -7.504 1 97.88 55 GLU B N 1
ATOM 3961 C CA . GLU B 1 55 ? 12.406 26.469 -8.719 1 97.88 55 GLU B CA 1
ATOM 3962 C C . GLU B 1 55 ? 12.633 24.969 -8.938 1 97.88 55 GLU B C 1
ATOM 3964 O O . GLU B 1 55 ? 11.711 24.25 -9.336 1 97.88 55 GLU B O 1
ATOM 3969 N N . ASP B 1 56 ? 13.805 24.547 -8.695 1 98.12 56 ASP B N 1
ATOM 3970 C CA . ASP B 1 56 ? 14.125 23.125 -8.82 1 98.12 56 ASP B CA 1
ATOM 3971 C C . ASP B 1 56 ? 13.359 22.297 -7.785 1 98.12 56 ASP B C 1
ATOM 3973 O O . ASP B 1 56 ? 12.922 21.172 -8.078 1 98.12 56 ASP B O 1
ATOM 3977 N N . ARG B 1 57 ? 13.195 22.844 -6.59 1 98.25 57 ARG B N 1
ATOM 3978 C CA . ARG B 1 57 ? 12.391 22.172 -5.57 1 98.25 57 ARG B CA 1
ATOM 3979 C C . ARG B 1 57 ? 10.961 21.953 -6.051 1 98.25 57 ARG B C 1
ATOM 3981 O O . ARG B 1 57 ? 10.406 20.859 -5.91 1 98.25 57 ARG B O 1
ATOM 3988 N N . TYR B 1 58 ? 10.453 23.047 -6.598 1 98.62 58 TYR B N 1
ATOM 3989 C CA . TYR B 1 58 ? 9.078 22.984 -7.082 1 98.62 58 TYR B CA 1
ATOM 3990 C C . TYR B 1 58 ? 8.93 21.922 -8.172 1 98.62 58 TYR B C 1
ATOM 3992 O O . TYR B 1 58 ? 7.98 21.141 -8.148 1 98.62 58 TYR B O 1
ATOM 4000 N N . THR B 1 59 ? 9.852 21.906 -9.078 1 98.5 59 THR B N 1
ATOM 4001 C CA . THR B 1 59 ? 9.812 20.922 -10.164 1 98.5 59 THR B CA 1
ATOM 4002 C C . THR B 1 59 ? 9.852 19.5 -9.609 1 98.5 59 THR B C 1
ATOM 4004 O O . THR B 1 59 ? 9.102 18.641 -10.055 1 98.5 59 THR B O 1
ATOM 4007 N N . ALA B 1 60 ? 10.703 19.281 -8.664 1 98.38 60 ALA B N 1
ATOM 4008 C CA . ALA B 1 60 ? 10.805 17.969 -8.016 1 98.38 60 ALA B CA 1
ATOM 4009 C C . ALA B 1 60 ? 9.508 17.625 -7.289 1 98.38 60 ALA B C 1
ATOM 4011 O O . ALA B 1 60 ? 9 16.5 -7.414 1 98.38 60 ALA B O 1
ATOM 4012 N N . MET B 1 61 ? 8.969 18.562 -6.555 1 98.56 61 MET B N 1
ATOM 4013 C CA . MET B 1 61 ? 7.742 18.328 -5.789 1 98.56 61 MET B CA 1
ATOM 4014 C C . MET B 1 61 ? 6.559 18.078 -6.719 1 98.56 61 MET B C 1
ATOM 4016 O O . MET B 1 61 ? 5.676 17.281 -6.402 1 98.56 61 MET B O 1
ATOM 4020 N N . ALA B 1 62 ? 6.594 18.828 -7.797 1 98.62 62 ALA B N 1
ATOM 4021 C CA . ALA B 1 62 ? 5.539 18.609 -8.781 1 98.62 62 ALA B CA 1
ATOM 4022 C C . ALA B 1 62 ? 5.582 17.188 -9.328 1 98.62 62 ALA B C 1
ATOM 4024 O O . ALA B 1 62 ? 4.543 16.547 -9.523 1 98.62 62 ALA B O 1
ATOM 4025 N N . GLY B 1 63 ? 6.766 16.734 -9.602 1 98.25 63 GLY B N 1
ATOM 4026 C CA . GLY B 1 63 ? 6.922 15.352 -10.023 1 98.25 63 GLY B CA 1
ATOM 4027 C C . GLY B 1 63 ? 6.438 14.352 -8.992 1 98.25 63 GLY B C 1
ATOM 4028 O O . GLY B 1 63 ? 5.801 13.352 -9.328 1 98.25 63 GLY B O 1
ATOM 4029 N N . VAL B 1 64 ? 6.688 14.594 -7.785 1 98.5 64 VAL B N 1
ATOM 4030 C CA . VAL B 1 64 ? 6.27 13.727 -6.695 1 98.5 64 VAL B CA 1
ATOM 4031 C C . VAL B 1 64 ? 4.746 13.719 -6.598 1 98.5 64 VAL B C 1
ATOM 4033 O O . VAL B 1 64 ? 4.129 12.656 -6.488 1 98.5 64 VAL B O 1
ATOM 4036 N N . ALA B 1 65 ? 4.16 14.898 -6.648 1 98.56 65 ALA B N 1
ATOM 4037 C CA . ALA B 1 65 ? 2.707 15.008 -6.547 1 98.56 65 ALA B CA 1
ATOM 4038 C C . ALA B 1 65 ? 2.02 14.297 -7.707 1 98.56 65 ALA B C 1
ATOM 4040 O O . ALA B 1 65 ? 0.914 13.773 -7.555 1 98.56 65 ALA B O 1
ATOM 4041 N N . ASP B 1 66 ? 2.68 14.234 -8.797 1 98.19 66 ASP B N 1
ATOM 4042 C CA . ASP B 1 66 ? 2.123 13.602 -9.984 1 98.19 66 ASP B CA 1
ATOM 4043 C C . ASP B 1 66 ? 2.215 12.078 -9.898 1 98.19 66 ASP B C 1
ATOM 4045 O O . ASP B 1 66 ? 1.462 11.367 -10.562 1 98.19 66 ASP B O 1
ATOM 4049 N N . THR B 1 67 ? 3.115 11.586 -9.109 1 98.31 67 THR B N 1
ATOM 4050 C CA . THR B 1 67 ? 3.395 10.156 -9.156 1 98.31 67 THR B CA 1
ATOM 4051 C C . THR B 1 67 ? 3.051 9.492 -7.82 1 98.31 67 THR B C 1
ATOM 4053 O O . THR B 1 67 ? 2.893 8.273 -7.75 1 98.31 67 THR B O 1
ATOM 4056 N N . ARG B 1 68 ? 2.988 10.203 -6.789 1 98.62 68 ARG B N 1
ATOM 4057 C CA . ARG B 1 68 ? 2.609 9.695 -5.477 1 98.62 68 ARG B CA 1
ATOM 4058 C C . ARG B 1 68 ? 1.203 10.148 -5.098 1 98.62 68 ARG B C 1
ATOM 4060 O O . ARG B 1 68 ? 0.522 10.805 -5.891 1 98.62 68 ARG B O 1
ATOM 4067 N N . ALA B 1 69 ? 0.745 9.727 -3.908 1 98.69 69 ALA B N 1
ATOM 4068 C CA . ALA B 1 69 ? -0.656 9.977 -3.578 1 98.69 69 ALA B CA 1
ATOM 4069 C C . ALA B 1 69 ? -0.805 10.422 -2.127 1 98.69 69 ALA B C 1
ATOM 4071 O O . ALA B 1 69 ? 0.051 10.125 -1.289 1 98.69 69 ALA B O 1
ATOM 4072 N N . ILE B 1 70 ? -1.856 11.203 -1.896 1 98.75 70 ILE B N 1
ATOM 4073 C CA . ILE B 1 70 ? -2.318 11.438 -0.533 1 98.75 70 ILE B CA 1
ATOM 4074 C C . ILE B 1 70 ? -3.027 10.188 -0.01 1 98.75 70 ILE B C 1
ATOM 4076 O O . ILE B 1 70 ? -3.906 9.641 -0.679 1 98.75 70 ILE B O 1
ATOM 4080 N N . ILE B 1 71 ? -2.627 9.773 1.188 1 98.06 71 ILE B N 1
ATOM 4081 C CA . ILE B 1 71 ? -3.246 8.547 1.68 1 98.06 71 ILE B CA 1
ATOM 4082 C C . ILE B 1 71 ? -4.141 8.867 2.877 1 98.06 71 ILE B C 1
ATOM 4084 O O . ILE B 1 71 ? -5.031 8.086 3.219 1 98.06 71 ILE B O 1
ATOM 4088 N N . SER B 1 72 ? -3.914 9.953 3.514 1 98.25 72 SER B N 1
ATOM 4089 C CA . SER B 1 72 ? -4.809 10.477 4.535 1 98.25 72 SER B CA 1
ATOM 4090 C C . SER B 1 72 ? -4.656 11.992 4.676 1 98.25 72 SER B C 1
ATOM 4092 O O . SER B 1 72 ? -3.602 12.547 4.359 1 98.25 72 SER B O 1
ATOM 4094 N N . MET B 1 73 ? -5.73 12.586 5.082 1 98.56 73 MET B N 1
ATOM 4095 C CA . MET B 1 73 ? -5.754 14.031 5.285 1 98.56 73 MET B CA 1
ATOM 4096 C C . MET B 1 73 ? -6.34 14.375 6.652 1 98.56 73 MET B C 1
ATOM 4098 O O . MET B 1 73 ? -7.434 13.922 6.996 1 98.56 73 MET B O 1
ATOM 4102 N N . GLY B 1 74 ? -5.574 15.094 7.387 1 98.56 74 GLY B N 1
ATOM 4103 C CA . GLY B 1 74 ? -6.07 15.633 8.641 1 98.56 74 GLY B CA 1
ATOM 4104 C C . GLY B 1 74 ? -6.574 17.062 8.516 1 98.56 74 GLY B C 1
ATOM 4105 O O . GLY B 1 74 ? -5.969 17.875 7.828 1 98.56 74 GLY B O 1
ATOM 4106 N N . LEU B 1 75 ? -7.711 17.344 9.109 1 98.62 75 LEU B N 1
ATOM 4107 C CA . LEU B 1 75 ? -8.289 18.672 9.203 1 98.62 75 LEU B CA 1
ATOM 4108 C C . LEU B 1 75 ? -8.664 19.016 10.648 1 98.62 75 LEU B C 1
ATOM 4110 O O . LEU B 1 75 ? -9.438 18.281 11.273 1 98.62 75 LEU B O 1
ATOM 4114 N N . SER B 1 76 ? -8.086 19.969 11.164 1 98.75 76 SER B N 1
ATOM 4115 C CA . SER B 1 76 ? -8.461 20.438 12.492 1 98.75 76 SER B CA 1
ATOM 4116 C C . SER B 1 76 ? -9.023 21.859 12.438 1 98.75 76 SER B C 1
ATOM 4118 O O . SER B 1 76 ? -8.305 22.812 12.109 1 98.75 76 SER B O 1
ATOM 4120 N N . CYS B 1 77 ? -10.273 22 12.75 1 98.75 77 CYS B N 1
ATOM 4121 C CA . CYS B 1 77 ? -10.992 23.266 12.672 1 98.75 77 CYS B CA 1
ATOM 4122 C C . CYS B 1 77 ? -11.062 23.938 14.039 1 98.75 77 CYS B C 1
ATOM 4124 O O . CYS B 1 77 ? -11.68 23.422 14.961 1 98.75 77 CYS B O 1
ATOM 4126 N N . PHE B 1 78 ? -10.445 25.078 14.141 1 98.31 78 PHE B N 1
ATOM 4127 C CA . PHE B 1 78 ? -10.422 25.828 15.391 1 98.31 78 PHE B CA 1
ATOM 4128 C C . PHE B 1 78 ? -11.445 26.969 15.352 1 98.31 78 PHE B C 1
ATOM 4130 O O . PHE B 1 78 ? -11.234 27.984 14.688 1 98.31 78 PHE B O 1
ATOM 4137 N N . ARG B 1 79 ? -12.523 26.781 16.062 1 97.12 79 ARG B N 1
ATOM 4138 C CA . ARG B 1 79 ? -13.547 27.812 16.172 1 97.12 79 ARG B CA 1
ATOM 4139 C C . ARG B 1 79 ? -13.359 28.625 17.453 1 97.12 79 ARG B C 1
ATOM 4141 O O . ARG B 1 79 ? -13.359 28.078 18.547 1 97.12 79 ARG B O 1
ATOM 4148 N N . GLN B 1 80 ? -13.18 29.875 17.266 1 94.94 80 GLN B N 1
ATOM 4149 C CA . GLN B 1 80 ? -13.047 30.75 18.422 1 94.94 80 GLN B CA 1
ATOM 4150 C C . GLN B 1 80 ? -14.383 30.938 19.141 1 94.94 80 GLN B C 1
ATOM 4152 O O . GLN B 1 80 ? -15.414 31.141 18.5 1 94.94 80 GLN B O 1
ATOM 4157 N N . ASP B 1 81 ? -14.266 30.766 20.391 1 90.31 81 ASP B N 1
ATOM 4158 C CA . ASP B 1 81 ? -15.477 31.016 21.172 1 90.31 81 ASP B CA 1
ATOM 4159 C C . ASP B 1 81 ? -15.703 32.5 21.359 1 90.31 81 ASP B C 1
ATOM 4161 O O . ASP B 1 81 ? -14.82 33.219 21.828 1 90.31 81 ASP B O 1
ATOM 4165 N N . ALA B 1 82 ? -16.797 33.094 21.031 1 76.06 82 ALA B N 1
ATOM 4166 C CA . ALA B 1 82 ? -17.125 34.531 21.062 1 76.06 82 ALA B CA 1
ATOM 4167 C C . ALA B 1 82 ? -17.156 35.062 22.484 1 76.06 82 ALA B C 1
ATOM 4169 O O . ALA B 1 82 ? -17.062 36.281 22.703 1 76.06 82 ALA B O 1
ATOM 4170 N N . ARG B 1 83 ? -17.438 34.219 23.422 1 67.88 83 ARG B N 1
ATOM 4171 C CA . ARG B 1 83 ? -17.625 34.656 24.797 1 67.88 83 ARG B CA 1
ATOM 4172 C C . ARG B 1 83 ? -16.281 34.875 25.484 1 67.88 83 ARG B C 1
ATOM 4174 O O . ARG B 1 83 ? -16.234 35.188 26.672 1 67.88 83 ARG B O 1
ATOM 4181 N N . SER B 1 84 ? -15.328 34.781 24.594 1 64.81 84 SER B N 1
ATOM 4182 C CA . SER B 1 84 ? -14.039 34.938 25.25 1 64.81 84 SER B CA 1
ATOM 4183 C C . SER B 1 84 ? -13.797 36.375 25.719 1 64.81 84 SER B C 1
ATOM 4185 O O . SER B 1 84 ? -14.023 37.312 24.969 1 64.81 84 SER B O 1
ATOM 4187 N N . ALA B 1 85 ? -13.672 36.5 26.969 1 64.19 85 ALA B N 1
ATOM 4188 C CA . ALA B 1 85 ? -13.43 37.812 27.594 1 64.19 85 ALA B CA 1
ATOM 4189 C C . ALA B 1 85 ? -12.125 38.406 27.094 1 64.19 85 ALA B C 1
ATOM 4191 O O . ALA B 1 85 ? -11.25 37.719 26.594 1 64.19 85 ALA B O 1
ATOM 4192 N N . GLU B 1 86 ? -12.148 39.719 27.094 1 66.88 86 GLU B N 1
ATOM 4193 C CA . GLU B 1 86 ? -10.945 40.469 26.719 1 66.88 86 GLU B CA 1
ATOM 4194 C C . GLU B 1 86 ? -9.75 40.062 27.562 1 66.88 86 GLU B C 1
ATOM 4196 O O . GLU B 1 86 ? -8.609 40.125 27.109 1 66.88 86 GLU B O 1
ATOM 4201 N N . THR B 1 87 ? -10.188 39.656 28.734 1 72.19 87 THR B N 1
ATOM 4202 C CA . THR B 1 87 ? -9.156 39.188 29.641 1 72.19 87 THR B CA 1
ATOM 4203 C C . THR B 1 87 ? -9.344 37.688 29.938 1 72.19 87 THR B C 1
ATOM 4205 O O . THR B 1 87 ? -10.453 37.188 29.797 1 72.19 87 THR B O 1
ATOM 4208 N N . GLY B 1 88 ? -8.336 36.906 30.031 1 78.81 88 GLY B N 1
ATOM 4209 C CA . GLY B 1 88 ? -8.438 35.5 30.312 1 78.81 88 GLY B CA 1
ATOM 4210 C C . GLY B 1 88 ? -7.973 34.625 29.156 1 78.81 88 GLY B C 1
ATOM 4211 O O . GLY B 1 88 ? -7.18 35.062 28.328 1 78.81 88 GLY B O 1
ATOM 4212 N N . PRO B 1 89 ? -8.531 33.438 29.125 1 89.25 89 PRO B N 1
ATOM 4213 C CA . PRO B 1 89 ? -8.078 32.5 28.078 1 89.25 89 PRO B CA 1
ATOM 4214 C C . PRO B 1 89 ? -8.734 32.781 26.734 1 89.25 89 PRO B C 1
ATOM 4216 O O . PRO B 1 89 ? -9.891 33.188 26.672 1 89.25 89 PRO B O 1
ATOM 4219 N N . LEU B 1 90 ? -7.98 32.688 25.703 1 92.31 90 LEU B N 1
ATOM 4220 C CA . LEU B 1 90 ? -8.539 32.562 24.359 1 92.31 90 LEU B CA 1
ATOM 4221 C C . LEU B 1 90 ? -9.086 31.172 24.125 1 92.31 90 LEU B C 1
ATOM 4223 O O . LEU B 1 90 ? -8.328 30.203 24.062 1 92.31 90 LEU B O 1
ATOM 4227 N N . LYS B 1 91 ? -10.367 31.031 24.016 1 93.75 91 LYS B N 1
ATOM 4228 C CA . LYS B 1 91 ? -11.031 29.734 24.031 1 93.75 91 LYS B CA 1
ATOM 4229 C C . LYS B 1 91 ? -11.383 29.281 22.609 1 93.75 91 LYS B C 1
ATOM 4231 O O . LYS B 1 91 ? -11.883 30.078 21.812 1 93.75 91 LYS B O 1
ATOM 4236 N N . PHE B 1 92 ? -11.109 28.031 22.375 1 96.06 92 PHE B N 1
ATOM 4237 C CA . PHE B 1 92 ? -11.445 27.422 21.094 1 96.06 92 PHE B CA 1
ATOM 4238 C C . PHE B 1 92 ? -12.281 26.156 21.297 1 96.06 92 PHE B C 1
ATOM 4240 O O . PHE B 1 92 ? -12.039 25.391 22.234 1 96.06 92 PHE B O 1
ATOM 4247 N N . THR B 1 93 ? -13.281 25.969 20.453 1 96.44 93 THR B N 1
ATOM 4248 C CA . THR B 1 93 ? -13.875 24.656 20.219 1 96.44 93 THR B CA 1
ATOM 4249 C C . THR B 1 93 ? -13.273 24 18.969 1 96.44 93 THR B C 1
ATOM 4251 O O . THR B 1 93 ? -13.328 24.562 17.875 1 96.44 93 THR B O 1
ATOM 4254 N N . VAL B 1 94 ? -12.742 22.812 19.156 1 97.81 94 VAL B N 1
ATOM 4255 C CA . VAL B 1 94 ? -11.961 22.25 18.062 1 97.81 94 VAL B CA 1
ATOM 4256 C C . VAL B 1 94 ? -12.602 20.938 17.609 1 97.81 94 VAL B C 1
ATOM 4258 O O . VAL B 1 94 ? -12.992 20.109 18.438 1 97.81 94 VAL B O 1
ATOM 4261 N N . GLN B 1 95 ? -12.812 20.781 16.328 1 97.88 95 GLN B N 1
ATOM 4262 C CA . GLN B 1 95 ? -13.172 19.531 15.68 1 97.88 95 GLN B CA 1
ATOM 4263 C C . GLN B 1 95 ? -12.07 19.047 14.734 1 97.88 95 GLN B C 1
ATOM 4265 O O . GLN B 1 95 ? -11.664 19.797 13.836 1 97.88 95 GLN B O 1
ATOM 4270 N N . THR B 1 96 ? -11.57 17.875 15.016 1 97.81 96 THR B N 1
ATOM 4271 C CA . THR B 1 96 ? -10.492 17.312 14.211 1 97.81 96 THR B CA 1
ATOM 4272 C C . THR B 1 96 ? -10.969 16.078 13.453 1 97.81 96 THR B C 1
ATOM 4274 O O . THR B 1 96 ? -11.609 15.195 14.031 1 97.81 96 THR B O 1
ATOM 4277 N N . PHE B 1 97 ? -10.656 16.047 12.172 1 98.06 97 PHE B N 1
ATOM 4278 C CA . PHE B 1 97 ? -11.039 14.945 11.297 1 98.06 97 PHE B CA 1
ATOM 4279 C C . PHE B 1 97 ? -9.812 14.273 10.695 1 98.06 97 PHE B C 1
ATOM 4281 O O . PHE B 1 97 ? -8.852 14.945 10.328 1 98.06 97 PHE B O 1
ATOM 4288 N N . ASN B 1 98 ? -9.82 13.023 10.703 1 97.69 98 ASN B N 1
ATOM 4289 C CA . ASN B 1 98 ? -8.891 12.211 9.914 1 97.69 98 ASN B CA 1
ATOM 4290 C C . ASN B 1 98 ? -9.602 11.531 8.75 1 97.69 98 ASN B C 1
ATOM 4292 O O . ASN B 1 98 ? -10.312 10.539 8.938 1 97.69 98 ASN B O 1
ATOM 4296 N N . ILE B 1 99 ? -9.352 12 7.562 1 98.38 99 ILE B N 1
ATOM 4297 C CA . ILE B 1 99 ? -10.008 11.477 6.367 1 98.38 99 ILE B CA 1
ATOM 4298 C C . ILE B 1 99 ? -9.086 10.492 5.656 1 98.38 99 ILE B C 1
ATOM 4300 O O . ILE B 1 99 ? -8.016 10.867 5.172 1 98.38 99 ILE B O 1
ATOM 4304 N N . LEU B 1 100 ? -9.477 9.234 5.602 1 98.12 100 LEU B N 1
ATOM 4305 C CA . LEU B 1 100 ? -8.75 8.281 4.766 1 98.12 100 LEU B CA 1
ATOM 4306 C C . LEU B 1 100 ? -9.047 8.516 3.289 1 98.12 100 LEU B C 1
ATOM 4308 O O . LEU B 1 100 ? -10.203 8.734 2.91 1 98.12 100 LEU B O 1
ATOM 4312 N N . VAL B 1 101 ? -7.961 8.523 2.529 1 98.25 101 VAL B N 1
ATOM 4313 C CA . VAL B 1 101 ? -8.078 8.883 1.123 1 98.25 101 VAL B CA 1
ATOM 4314 C C . VAL B 1 101 ? -7.48 7.785 0.25 1 98.25 101 VAL B C 1
ATOM 4316 O O . VAL B 1 101 ? -6.516 7.125 0.644 1 98.25 101 VAL B O 1
ATOM 4319 N N . LEU B 1 102 ? -8.094 7.539 -0.924 1 98.38 102 LEU B N 1
ATOM 4320 C CA . LEU B 1 102 ? -7.551 6.562 -1.865 1 98.38 102 LEU B CA 1
ATOM 4321 C C . LEU B 1 102 ? -7.562 7.117 -3.287 1 98.38 102 LEU B C 1
ATOM 4323 O O . LEU B 1 102 ? -8.633 7.383 -3.846 1 98.38 102 LEU B O 1
ATOM 4327 N N . SER B 1 103 ? -6.387 7.285 -3.838 1 98.19 103 SER B N 1
ATOM 4328 C CA . SER B 1 103 ? -6.289 7.695 -5.234 1 98.19 103 SER B CA 1
ATOM 4329 C C . SER B 1 103 ? -6.859 6.625 -6.164 1 98.19 103 SER B C 1
ATOM 4331 O O . SER B 1 103 ? -6.625 5.434 -5.961 1 98.19 103 SER B O 1
ATOM 4333 N N . GLN B 1 104 ? -7.574 7.059 -7.133 1 96.5 104 GLN B N 1
ATOM 4334 C CA . GLN B 1 104 ? -8.102 6.133 -8.133 1 96.5 104 GLN B CA 1
ATOM 4335 C C . GLN B 1 104 ? -7.133 5.984 -9.305 1 96.5 104 GLN B C 1
ATOM 4337 O O . GLN B 1 104 ? -7.32 5.125 -10.172 1 96.5 104 GLN B O 1
ATOM 4342 N N . ASP B 1 105 ? -6.133 6.809 -9.328 1 96.81 105 ASP B N 1
ATOM 4343 C CA . ASP B 1 105 ? -5.027 6.672 -10.273 1 96.81 105 ASP B CA 1
ATOM 4344 C C . ASP B 1 105 ? -3.916 5.801 -9.703 1 96.81 105 ASP B C 1
ATOM 4346 O O . ASP B 1 105 ? -3.744 5.727 -8.484 1 96.81 105 ASP B O 1
ATOM 4350 N N . ASN B 1 106 ? -3.184 5.152 -10.625 1 98.12 106 ASN B N 1
ATOM 4351 C CA . ASN B 1 106 ? -1.979 4.465 -10.172 1 98.12 106 ASN B CA 1
ATOM 4352 C C . ASN B 1 106 ? -1.004 5.426 -9.5 1 98.12 106 ASN B C 1
ATOM 4354 O O . ASN B 1 106 ? -0.91 6.59 -9.883 1 98.12 106 ASN B O 1
ATOM 4358 N N . TYR B 1 107 ? -0.335 4.93 -8.484 1 98.75 107 TYR B N 1
ATOM 4359 C CA . TYR B 1 107 ? 0.622 5.816 -7.836 1 98.75 107 TYR B CA 1
ATOM 4360 C C . TYR B 1 107 ? 1.795 5.027 -7.266 1 98.75 107 TYR B C 1
ATOM 4362 O O . TYR B 1 107 ? 1.731 3.803 -7.152 1 98.75 107 TYR B O 1
ATOM 4370 N N . ILE B 1 108 ? 2.855 5.727 -7.02 1 98.75 108 ILE B N 1
ATOM 4371 C CA . ILE B 1 108 ? 4.09 5.145 -6.5 1 98.75 108 ILE B CA 1
ATOM 4372 C C . ILE B 1 108 ? 4.051 5.129 -4.977 1 98.75 108 ILE B C 1
ATOM 4374 O O . ILE B 1 108 ? 3.605 6.09 -4.348 1 98.75 108 ILE B O 1
ATOM 4378 N N . VAL B 1 109 ? 4.465 4.043 -4.441 1 98.69 109 VAL B N 1
ATOM 4379 C CA . VAL B 1 109 ? 4.715 3.963 -3.006 1 98.69 109 VAL B CA 1
ATOM 4380 C C . VAL B 1 109 ? 6.207 3.789 -2.748 1 98.69 109 VAL B C 1
ATOM 4382 O O . VAL B 1 109 ? 6.906 3.129 -3.523 1 98.69 109 VAL B O 1
ATOM 4385 N N . GLU B 1 110 ? 6.629 4.387 -1.731 1 98.38 110 GLU B N 1
ATOM 4386 C CA . GLU B 1 110 ? 8 4.215 -1.256 1 98.38 110 GLU B CA 1
ATOM 4387 C C . GLU B 1 110 ? 8.047 3.326 -0.016 1 98.38 110 GLU B C 1
ATOM 4389 O O . GLU B 1 110 ? 7.418 3.637 0.999 1 98.38 110 GLU B O 1
ATOM 4394 N N . PRO B 1 111 ? 8.789 2.242 -0.076 1 97.12 111 PRO B N 1
ATOM 4395 C CA . PRO B 1 111 ? 8.797 1.279 1.029 1 97.12 111 PRO B CA 1
ATOM 4396 C C . PRO B 1 111 ? 9.141 1.924 2.369 1 97.12 111 PRO B C 1
ATOM 4398 O O . PRO B 1 111 ? 8.547 1.575 3.396 1 97.12 111 PRO B O 1
ATOM 4401 N N . SER B 1 112 ? 10.062 2.844 2.383 1 93.88 112 SER B N 1
ATOM 4402 C CA . SER B 1 112 ? 10.438 3.512 3.625 1 93.88 112 SER B CA 1
ATOM 4403 C C . SER B 1 112 ? 9.258 4.289 4.207 1 93.88 112 SER B C 1
ATOM 4405 O O . SER B 1 112 ? 9.062 4.305 5.426 1 93.88 112 SER B O 1
ATOM 4407 N N . SER B 1 113 ? 8.516 4.918 3.371 1 95.12 113 SER B N 1
ATOM 4408 C CA . SER B 1 113 ? 7.34 5.664 3.818 1 95.12 113 SER B CA 1
ATOM 4409 C C . SER B 1 113 ? 6.277 4.73 4.395 1 95.12 113 SER B C 1
ATOM 4411 O O . SER B 1 113 ? 5.664 5.035 5.414 1 95.12 113 SER B O 1
ATOM 4413 N N . LEU B 1 114 ? 6.117 3.566 3.73 1 95.94 114 LEU B N 1
ATOM 4414 C CA . LEU B 1 114 ? 5.141 2.586 4.188 1 95.94 114 LEU B CA 1
ATOM 4415 C C . LEU B 1 114 ? 5.512 2.051 5.566 1 95.94 114 LEU B C 1
ATOM 4417 O O . LEU B 1 114 ? 4.672 2.004 6.469 1 95.94 114 LEU B O 1
ATOM 4421 N N . GLN B 1 115 ? 6.688 1.69 5.68 1 94 115 GLN B N 1
ATOM 4422 C CA . GLN B 1 115 ? 7.164 1.125 6.938 1 94 115 GLN B CA 1
ATOM 4423 C C . GLN B 1 115 ? 7.117 2.16 8.062 1 94 115 GLN B C 1
ATOM 4425 O O . GLN B 1 115 ? 6.785 1.831 9.203 1 94 115 GLN B O 1
ATOM 4430 N N . PHE B 1 116 ? 7.426 3.408 7.746 1 92.25 116 PHE B N 1
ATOM 4431 C CA . PHE B 1 116 ? 7.328 4.496 8.711 1 92.25 116 PHE B CA 1
ATOM 4432 C C . PHE B 1 116 ? 5.898 4.645 9.219 1 92.25 116 PHE B C 1
ATOM 4434 O O . PHE B 1 116 ? 5.66 4.676 10.43 1 92.25 116 PHE B O 1
ATOM 4441 N N . LEU B 1 117 ? 4.961 4.695 8.336 1 94.62 117 LEU B N 1
ATOM 4442 C CA . LEU B 1 117 ? 3.559 4.887 8.688 1 94.62 117 LEU B CA 1
ATOM 4443 C C . LEU B 1 117 ? 3.035 3.703 9.492 1 94.62 117 LEU B C 1
ATOM 4445 O O . LEU B 1 117 ? 2.307 3.887 10.469 1 94.62 117 LEU B O 1
ATOM 4449 N N . ILE B 1 118 ? 3.422 2.506 9.094 1 94.06 118 ILE B N 1
ATOM 4450 C CA . ILE B 1 118 ? 2.99 1.308 9.805 1 94.06 118 ILE B CA 1
ATOM 4451 C C . ILE B 1 118 ? 3.541 1.325 11.234 1 94.06 118 ILE B C 1
ATOM 4453 O O . ILE B 1 118 ? 2.848 0.943 12.18 1 94.06 118 ILE B O 1
ATOM 4457 N N . SER B 1 119 ? 4.758 1.71 11.383 1 89.62 119 SER B N 1
ATOM 4458 C CA . SER B 1 119 ? 5.383 1.735 12.703 1 89.62 119 SER B CA 1
ATOM 4459 C C . SER B 1 119 ? 4.711 2.758 13.609 1 89.62 119 SER B C 1
ATOM 4461 O O . SER B 1 119 ? 4.816 2.67 14.836 1 89.62 119 SER B O 1
ATOM 4463 N N . HIS B 1 120 ? 4.004 3.639 13.008 1 88.75 120 HIS B N 1
ATOM 4464 C CA . HIS B 1 120 ? 3.312 4.652 13.797 1 88.75 120 HIS B CA 1
ATOM 4465 C C . HIS B 1 120 ? 1.812 4.383 13.836 1 88.75 120 HIS B C 1
ATOM 4467 O O . HIS B 1 120 ? 1.023 5.285 14.133 1 88.75 120 HIS B O 1
ATOM 4473 N N . GLY B 1 121 ? 1.475 3.24 13.406 1 90.19 121 GLY B N 1
ATOM 4474 C CA . GLY B 1 121 ? 0.122 2.773 13.672 1 90.19 121 GLY B CA 1
ATOM 4475 C C . GLY B 1 121 ? -0.832 3.029 12.516 1 90.19 121 GLY B C 1
ATOM 4476 O O . GLY B 1 121 ? -2.047 2.883 12.664 1 90.19 121 GLY B O 1
ATOM 4477 N N . PHE B 1 122 ? -0.36 3.412 11.414 1 94.62 122 PHE B N 1
ATOM 4478 C CA . PHE B 1 122 ? -1.239 3.594 10.266 1 94.62 122 PHE B CA 1
ATOM 4479 C C . PHE B 1 122 ? -1.843 2.266 9.828 1 94.62 122 PHE B C 1
ATOM 4481 O O . PHE B 1 122 ? -1.159 1.238 9.82 1 94.62 122 PHE B O 1
ATOM 4488 N N . ASP B 1 123 ? -3.064 2.275 9.461 1 95.94 123 ASP B N 1
ATOM 4489 C CA . ASP B 1 123 ? -3.785 1.073 9.055 1 95.94 123 ASP B CA 1
ATOM 4490 C C . ASP B 1 123 ? -4.039 1.071 7.547 1 95.94 123 ASP B C 1
ATOM 4492 O O . ASP B 1 123 ? -5.074 1.555 7.086 1 95.94 123 ASP B O 1
ATOM 4496 N N . PHE B 1 124 ? -3.221 0.407 6.828 1 97.62 124 PHE B N 1
ATOM 4497 C CA . PHE B 1 124 ? -3.318 0.38 5.375 1 97.62 124 PHE B CA 1
ATOM 4498 C C . PHE B 1 124 ? -4.5 -0.47 4.926 1 97.62 124 PHE B C 1
ATOM 4500 O O . PHE B 1 124 ? -5.113 -0.197 3.893 1 97.62 124 PHE B O 1
ATOM 4507 N N . ASN B 1 125 ? -4.812 -1.536 5.656 1 97.56 125 ASN B N 1
ATOM 4508 C CA . ASN B 1 125 ? -5.988 -2.33 5.305 1 97.56 125 ASN B CA 1
ATOM 4509 C C . ASN B 1 125 ? -7.25 -1.474 5.27 1 97.56 125 ASN B C 1
ATOM 4511 O O . ASN B 1 125 ? -8.023 -1.543 4.312 1 97.56 125 ASN B O 1
ATOM 4515 N N . ARG B 1 126 ? -7.34 -0.672 6.262 1 96.81 126 ARG B N 1
ATOM 4516 C CA . ARG B 1 126 ? -8.5 0.209 6.34 1 96.81 126 ARG B CA 1
ATOM 4517 C C . ARG B 1 126 ? -8.461 1.268 5.242 1 96.81 126 ARG B C 1
ATOM 4519 O O . ARG B 1 126 ? -9.484 1.581 4.637 1 96.81 126 ARG B O 1
ATOM 4526 N N . GLN B 1 127 ? -7.328 1.815 5.035 1 97.88 127 GLN B N 1
ATOM 4527 C CA . GLN B 1 127 ? -7.176 2.863 4.031 1 97.88 127 GLN B CA 1
ATOM 4528 C C . GLN B 1 127 ? -7.523 2.346 2.639 1 97.88 127 GLN B C 1
ATOM 4530 O O . GLN B 1 127 ? -8.211 3.023 1.872 1 97.88 127 GLN B O 1
ATOM 4535 N N . TYR B 1 128 ? -7.09 1.196 2.297 1 97.81 128 TYR B N 1
ATOM 4536 C CA . TYR B 1 128 ? -7.359 0.625 0.983 1 97.81 128 TYR B CA 1
ATOM 4537 C C . TYR B 1 128 ? -8.82 0.203 0.864 1 97.81 128 TYR B C 1
ATOM 4539 O O . TYR B 1 128 ? -9.414 0.29 -0.214 1 97.81 128 TYR B O 1
ATOM 4547 N N . ALA B 1 129 ? -9.43 -0.215 1.926 1 97.12 129 ALA B N 1
ATOM 4548 C CA . ALA B 1 129 ? -10.812 -0.704 1.902 1 97.12 129 ALA B CA 1
ATOM 4549 C C . ALA B 1 129 ? -11.805 0.454 1.935 1 97.12 129 ALA B C 1
ATOM 4551 O O . ALA B 1 129 ? -12.852 0.396 1.292 1 97.12 129 ALA B O 1
ATOM 4552 N N . LEU B 1 130 ? -11.406 1.521 2.689 1 97.5 130 LEU B N 1
ATOM 4553 C CA . LEU B 1 130 ? -12.438 2.49 3.053 1 97.5 130 LEU B CA 1
ATOM 4554 C C . LEU B 1 130 ? -12.023 3.9 2.639 1 97.5 130 LEU B C 1
ATOM 4556 O O . LEU B 1 130 ? -12.727 4.867 2.939 1 97.5 130 LEU B O 1
ATOM 4560 N N . GLY B 1 131 ? -10.945 4.098 1.957 1 97.88 131 GLY B N 1
ATOM 4561 C CA . GLY B 1 131 ? -10.492 5.422 1.562 1 97.88 131 GLY B CA 1
ATOM 4562 C C . GLY B 1 131 ? -11.484 6.148 0.676 1 97.88 131 GLY B C 1
ATOM 4563 O O . GLY B 1 131 ? -12.094 5.547 -0.212 1 97.88 131 GLY B O 1
ATOM 4564 N N . VAL B 1 132 ? -11.688 7.391 0.959 1 97.81 132 VAL B N 1
ATOM 4565 C CA . VAL B 1 132 ? -12.492 8.242 0.09 1 97.81 132 VAL B CA 1
ATOM 4566 C C . VAL B 1 132 ? -11.797 8.414 -1.256 1 97.81 132 VAL B C 1
ATOM 4568 O O . VAL B 1 132 ? -10.648 8.875 -1.312 1 97.81 132 VAL B O 1
ATOM 4571 N N . PRO B 1 133 ? -12.469 8.07 -2.322 1 96.5 133 PRO B N 1
ATOM 4572 C CA . PRO B 1 133 ? -11.797 8.086 -3.623 1 96.5 133 PRO B CA 1
ATOM 4573 C C . PRO B 1 133 ? -11.578 9.508 -4.156 1 96.5 133 PRO B C 1
ATOM 4575 O O . PRO B 1 133 ? -12.391 10.398 -3.891 1 96.5 133 PRO B O 1
ATOM 4578 N N . TYR B 1 134 ? -10.477 9.719 -4.848 1 96.31 134 TYR B N 1
ATOM 4579 C CA . TYR B 1 134 ? -10.227 10.961 -5.57 1 96.31 134 TYR B CA 1
ATOM 4580 C C . TYR B 1 134 ? -9.391 10.711 -6.82 1 96.31 134 TYR B C 1
ATOM 4582 O O . TYR B 1 134 ? -8.797 9.641 -6.969 1 96.31 134 TYR B O 1
ATOM 4590 N N . ARG B 1 135 ? -9.414 11.625 -7.758 1 95.31 135 ARG B N 1
ATOM 4591 C CA . ARG B 1 135 ? -8.555 11.648 -8.93 1 95.31 135 ARG B CA 1
ATOM 4592 C C . ARG B 1 135 ? -7.762 12.945 -9.008 1 95.31 135 ARG B C 1
ATOM 4594 O O . ARG B 1 135 ? -8.305 14.023 -8.758 1 95.31 135 ARG B O 1
ATOM 4601 N N . ARG B 1 136 ? -6.578 12.852 -9.32 1 96.19 136 ARG B N 1
ATOM 4602 C CA . ARG B 1 136 ? -5.723 14.031 -9.336 1 96.19 136 ARG B CA 1
ATOM 4603 C C . ARG B 1 136 ? -5.848 14.781 -10.656 1 96.19 136 ARG B C 1
ATOM 4605 O O . ARG B 1 136 ? -6.398 14.258 -11.625 1 96.19 136 ARG B O 1
ATOM 4612 N N . GLY B 1 137 ? -5.34 15.992 -10.672 1 95.62 137 GLY B N 1
ATOM 4613 C CA . GLY B 1 137 ? -5.227 16.75 -11.906 1 95.62 137 GLY B CA 1
ATOM 4614 C C . GLY B 1 137 ? -6.457 17.578 -12.203 1 95.62 137 GLY B C 1
ATOM 4615 O O . GLY B 1 137 ? -7.176 18 -11.289 1 95.62 137 GLY B O 1
ATOM 4616 N N . HIS B 1 138 ? -6.633 17.922 -13.43 1 94.94 138 HIS B N 1
ATOM 4617 C CA . HIS B 1 138 ? -7.707 18.797 -13.875 1 94.94 138 HIS B CA 1
ATOM 4618 C C . HIS B 1 138 ? -9.07 18.156 -13.664 1 94.94 138 HIS B C 1
ATOM 4620 O O . HIS B 1 138 ? -9.18 16.938 -13.57 1 94.94 138 HIS B O 1
ATOM 4626 N N . ASP B 1 139 ? -10.031 18.969 -13.57 1 91.12 139 ASP B N 1
ATOM 4627 C CA . ASP B 1 139 ? -11.406 18.469 -13.578 1 91.12 139 ASP B CA 1
ATOM 4628 C C . ASP B 1 139 ? -11.703 17.719 -14.867 1 91.12 139 ASP B C 1
ATOM 4630 O O . ASP B 1 139 ? -11.25 18.094 -15.945 1 91.12 139 ASP B O 1
ATOM 4634 N N . ARG B 1 140 ? -12.289 16.609 -14.703 1 85.75 140 ARG B N 1
ATOM 4635 C CA . ARG B 1 140 ? -12.656 15.805 -15.867 1 85.75 140 ARG B CA 1
ATOM 4636 C C . ARG B 1 140 ? -14.117 16.016 -16.234 1 85.75 140 ARG B C 1
ATOM 4638 O O . ARG B 1 140 ? -15.016 15.695 -15.461 1 85.75 140 ARG B O 1
ATOM 4645 N N . PRO B 1 141 ? -14.336 16.594 -17.375 1 76.38 141 PRO B N 1
ATOM 4646 C CA . PRO B 1 141 ? -15.695 16.953 -17.781 1 76.38 141 PRO B CA 1
ATOM 4647 C C . PRO B 1 141 ? -16.641 15.75 -17.828 1 76.38 141 PRO B C 1
ATOM 4649 O O . PRO B 1 141 ? -17.828 15.875 -17.516 1 76.38 141 PRO B O 1
ATOM 4652 N N . ASN B 1 142 ? -16.203 14.641 -18.219 1 70.06 142 ASN B N 1
ATOM 4653 C CA . ASN B 1 142 ? -17.047 13.469 -18.422 1 70.06 142 ASN B CA 1
ATOM 4654 C C . ASN B 1 142 ? -17.297 12.719 -17.125 1 70.06 142 ASN B C 1
ATOM 4656 O O . ASN B 1 142 ? -17.984 11.695 -17.109 1 70.06 142 ASN B O 1
ATOM 4660 N N . GLN B 1 143 ? -16.859 13.195 -16.125 1 65.94 143 GLN B N 1
ATOM 4661 C CA . GLN B 1 143 ? -17.078 12.578 -14.812 1 65.94 143 GLN B CA 1
ATOM 4662 C C . GLN B 1 143 ? -17.469 13.617 -13.773 1 65.94 143 GLN B C 1
ATOM 4664 O O . GLN B 1 143 ? -16.672 13.945 -12.891 1 65.94 143 GLN B O 1
ATOM 4669 N N . PRO B 1 144 ? -18.672 14.039 -14.039 1 62.5 144 PRO B N 1
ATOM 4670 C CA . PRO B 1 144 ? -19.047 15.094 -13.086 1 62.5 144 PRO B CA 1
ATOM 4671 C C . PRO B 1 144 ? -19.094 14.602 -11.648 1 62.5 144 PRO B C 1
ATOM 4673 O O . PRO B 1 144 ? -19.422 13.438 -11.398 1 62.5 144 PRO B O 1
ATOM 4676 N N . GLU B 1 145 ? -18.438 15.367 -10.781 1 63.91 145 GLU B N 1
ATOM 4677 C CA . GLU B 1 145 ? -18.531 15.055 -9.359 1 63.91 145 GLU B CA 1
ATOM 4678 C C . GLU B 1 145 ? -19.953 15.211 -8.844 1 63.91 145 GLU B C 1
ATOM 4680 O O . GLU B 1 145 ? -20.328 16.266 -8.328 1 63.91 145 GLU B O 1
ATOM 4685 N N . ASP B 1 146 ? -20.672 14.328 -9.086 1 65.25 146 ASP B N 1
ATOM 4686 C CA . ASP B 1 146 ? -22.094 14.414 -8.781 1 65.25 146 ASP B CA 1
ATOM 4687 C C . ASP B 1 146 ? -22.359 14.156 -7.301 1 65.25 146 ASP B C 1
ATOM 4689 O O . ASP B 1 146 ? -23.469 14.391 -6.812 1 65.25 146 ASP B O 1
ATOM 4693 N N . LYS B 1 147 ? -21.406 13.82 -6.695 1 75.88 147 LYS B N 1
ATOM 4694 C CA . LYS B 1 147 ? -21.672 13.516 -5.289 1 75.88 147 LYS B CA 1
ATOM 4695 C C . LYS B 1 147 ? -21.75 14.789 -4.457 1 75.88 147 LYS B C 1
ATOM 4697 O O . LYS B 1 147 ? -21.109 15.789 -4.785 1 75.88 147 LYS B O 1
ATOM 4702 N N . ALA B 1 148 ? -22.625 14.781 -3.523 1 84.19 148 ALA B N 1
ATOM 4703 C CA . ALA B 1 148 ? -22.797 15.898 -2.596 1 84.19 148 ALA B CA 1
ATOM 4704 C C . ALA B 1 148 ? -21.531 16.141 -1.788 1 84.19 148 ALA B C 1
ATOM 4706 O O . ALA B 1 148 ? -21.344 17.234 -1.226 1 84.19 148 ALA B O 1
ATOM 4707 N N . TYR B 1 149 ? -20.734 15.211 -1.785 1 92.31 149 TYR B N 1
ATOM 4708 C CA . TYR B 1 149 ? -19.5 15.312 -1.011 1 92.31 149 TYR B CA 1
ATOM 4709 C C . TYR B 1 149 ? -18.312 14.781 -1.805 1 92.31 149 TYR B C 1
ATOM 4711 O O . TYR B 1 149 ? -18.438 13.828 -2.572 1 92.31 149 TYR B O 1
ATOM 4719 N N . SER B 1 150 ? -17.219 15.461 -1.767 1 94.44 150 SER B N 1
ATOM 4720 C CA . SER B 1 150 ? -15.938 15.023 -2.326 1 94.44 150 SER B CA 1
ATOM 4721 C C . SER B 1 150 ? -14.773 15.805 -1.729 1 94.44 150 SER B C 1
ATOM 4723 O O . SER B 1 150 ? -14.977 16.844 -1.109 1 94.44 150 SER B O 1
ATOM 4725 N N . LEU B 1 151 ? -13.633 15.312 -1.914 1 96.75 151 LEU B N 1
ATOM 4726 C CA . LEU B 1 151 ? -12.445 16 -1.424 1 96.75 151 LEU B CA 1
ATOM 4727 C C . LEU B 1 151 ? -12.203 17.281 -2.213 1 96.75 151 LEU B C 1
ATOM 4729 O O . LEU B 1 151 ? -11.711 18.281 -1.662 1 96.75 151 LEU B O 1
ATOM 4733 N N . ARG B 1 152 ? -12.555 17.297 -3.449 1 96 152 ARG B N 1
ATOM 4734 C CA . ARG B 1 152 ? -12.477 18.5 -4.262 1 96 152 ARG B CA 1
ATOM 4735 C C . ARG B 1 152 ? -13.438 19.578 -3.75 1 96 152 ARG B C 1
ATOM 4737 O O . ARG B 1 152 ? -13.102 20.766 -3.725 1 96 152 ARG B O 1
ATOM 4744 N N . LYS B 1 153 ? -14.602 19.156 -3.412 1 95.56 153 LYS B N 1
ATOM 4745 C CA . LYS B 1 153 ? -15.578 20.078 -2.844 1 95.56 153 LYS B CA 1
ATOM 4746 C C . LYS B 1 153 ? -15.109 20.609 -1.491 1 95.56 153 LYS B C 1
ATOM 4748 O O . LYS B 1 153 ? -15.344 21.766 -1.156 1 95.56 153 LYS B O 1
ATOM 4753 N N . LEU B 1 154 ? -14.531 19.734 -0.723 1 97.12 154 LEU B N 1
ATOM 4754 C CA . LEU B 1 154 ? -13.969 20.172 0.549 1 97.12 154 LEU B CA 1
ATOM 4755 C C . LEU B 1 154 ? -12.945 21.281 0.334 1 97.12 154 LEU B C 1
ATOM 4757 O O . LEU B 1 154 ? -12.945 22.297 1.049 1 97.12 154 LEU B O 1
ATOM 4761 N N . PHE B 1 155 ? -12.062 21.109 -0.628 1 97.38 155 PHE B N 1
ATOM 4762 C CA . PHE B 1 155 ? -11.07 22.125 -0.954 1 97.38 155 PHE B CA 1
ATOM 4763 C C . PHE B 1 155 ? -11.75 23.406 -1.4 1 97.38 155 PHE B C 1
ATOM 4765 O O . PHE B 1 155 ? -11.344 24.5 -1.003 1 97.38 155 PHE B O 1
ATOM 4772 N N . SER B 1 156 ? -12.758 23.266 -2.162 1 95.75 156 SER B N 1
ATOM 4773 C CA . SER B 1 156 ? -13.508 24.438 -2.635 1 95.75 156 SER B CA 1
ATOM 4774 C C . SER B 1 156 ? -14.148 25.188 -1.474 1 95.75 156 SER B C 1
ATOM 4776 O O . SER B 1 156 ? -14.266 26.406 -1.51 1 95.75 156 SER B O 1
ATOM 4778 N N . LEU B 1 157 ? -14.562 24.453 -0.491 1 96.25 157 LEU B N 1
ATOM 4779 C CA . LEU B 1 157 ? -15.148 25.078 0.692 1 96.25 157 LEU B CA 1
ATOM 4780 C C . LEU B 1 157 ? -14.133 25.984 1.393 1 96.25 157 LEU B C 1
ATOM 4782 O O . LEU B 1 157 ? -14.469 27.078 1.825 1 96.25 157 LEU B O 1
ATOM 4786 N N . LEU B 1 158 ? -12.945 25.484 1.477 1 97.56 158 LEU B N 1
ATOM 4787 C CA . LEU B 1 158 ? -11.891 26.281 2.094 1 97.56 158 LEU B CA 1
ATOM 4788 C C . LEU B 1 158 ? -11.664 27.578 1.316 1 97.56 158 LEU B C 1
ATOM 4790 O O . LEU B 1 158 ? -11.469 28.641 1.913 1 97.56 158 LEU B O 1
ATOM 4794 N N . VAL B 1 159 ? -11.734 27.469 0.033 1 97.06 159 VAL B N 1
ATOM 4795 C CA . VAL B 1 159 ? -11.438 28.594 -0.856 1 97.06 159 VAL B CA 1
ATOM 4796 C C . VAL B 1 159 ? -12.586 29.594 -0.835 1 97.06 159 VAL B C 1
ATOM 4798 O O . VAL B 1 159 ? -12.375 30.781 -0.647 1 97.06 159 VAL B O 1
ATOM 4801 N N . VAL B 1 160 ? -13.789 29.125 -0.983 1 96.06 160 VAL B N 1
ATOM 4802 C CA . VAL B 1 160 ? -14.961 29.984 -1.128 1 96.06 160 VAL B CA 1
ATOM 4803 C C . VAL B 1 160 ? -15.219 30.734 0.177 1 96.06 160 VAL B C 1
ATOM 4805 O O . VAL B 1 160 ? -15.641 31.891 0.163 1 96.06 160 VAL B O 1
ATOM 4808 N N . HIS B 1 161 ? -14.914 30.125 1.255 1 94.5 161 HIS B N 1
ATOM 4809 C CA . HIS B 1 161 ? -15.148 30.766 2.545 1 94.5 161 HIS B CA 1
ATOM 4810 C C . HIS B 1 161 ? -13.898 31.5 3.027 1 94.5 161 HIS B C 1
ATOM 4812 O O . HIS B 1 161 ? -13.859 31.984 4.156 1 94.5 161 HIS B O 1
ATOM 4818 N N . ARG B 1 162 ? -12.891 31.547 2.211 1 92.75 162 ARG B N 1
ATOM 4819 C CA . ARG B 1 162 ? -11.648 32.281 2.467 1 92.75 162 ARG B CA 1
ATOM 4820 C C . ARG B 1 162 ? -11.094 31.938 3.846 1 92.75 162 ARG B C 1
ATOM 4822 O O . ARG B 1 162 ? -10.773 32.844 4.629 1 92.75 162 ARG B O 1
ATOM 4829 N N . LYS B 1 163 ? -11.039 30.656 4.121 1 94.5 163 LYS B N 1
ATOM 4830 C CA . LYS B 1 163 ? -10.57 30.219 5.43 1 94.5 163 LYS B CA 1
ATOM 4831 C C . LYS B 1 163 ? -9.039 30.203 5.488 1 94.5 163 LYS B C 1
ATOM 4833 O O . LYS B 1 163 ? -8.391 29.641 4.602 1 94.5 163 LYS B O 1
ATOM 4838 N N . PRO B 1 164 ? -8.453 30.875 6.562 1 97.94 164 PRO B N 1
ATOM 4839 C CA . PRO B 1 164 ? -7.012 30.688 6.75 1 97.94 164 PRO B CA 1
ATOM 4840 C C . PRO B 1 164 ? -6.625 29.234 6.941 1 97.94 164 PRO B C 1
ATOM 4842 O O . PRO B 1 164 ? -7.277 28.516 7.703 1 97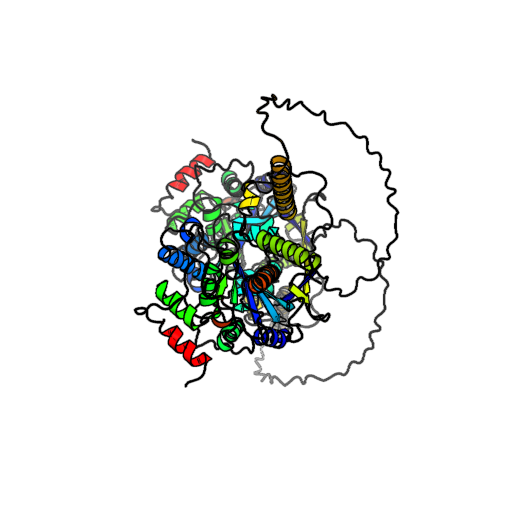.94 164 PRO B O 1
ATOM 4845 N N . VAL B 1 165 ? -5.648 28.812 6.188 1 98.75 165 VAL B N 1
ATOM 4846 C CA . VAL B 1 165 ? -5.164 27.438 6.289 1 98.75 165 VAL B CA 1
ATOM 4847 C C . VAL B 1 165 ? -3.768 27.422 6.91 1 98.75 165 VAL B C 1
ATOM 4849 O O . VAL B 1 165 ? -2.945 28.297 6.621 1 98.75 165 VAL B O 1
ATOM 4852 N N . VAL B 1 166 ? -3.553 26.484 7.812 1 98.88 166 VAL B N 1
ATOM 4853 C CA . VAL B 1 166 ? -2.316 26.422 8.586 1 98.88 166 VAL B CA 1
ATOM 4854 C C . VAL B 1 166 ? -1.643 25.062 8.352 1 98.88 166 VAL B C 1
ATOM 4856 O O . VAL B 1 166 ? -2.297 24.016 8.398 1 98.88 166 VAL B O 1
ATOM 4859 N N . PHE B 1 167 ? -0.338 25.109 8.055 1 98.81 167 PHE B N 1
ATOM 4860 C CA . PHE B 1 167 ? 0.458 23.906 7.828 1 98.81 167 PHE B CA 1
ATOM 4861 C C . PHE B 1 167 ? 1.672 23.891 8.75 1 98.81 167 PHE B C 1
ATOM 4863 O O . PHE B 1 167 ? 1.958 24.875 9.438 1 98.81 167 PHE B O 1
ATOM 4870 N N . HIS B 1 168 ? 2.293 22.75 8.883 1 98.62 168 HIS B N 1
ATOM 4871 C CA . HIS B 1 168 ? 3.639 22.594 9.422 1 98.62 168 HIS B CA 1
ATOM 4872 C C . HIS B 1 168 ? 4.602 22.062 8.359 1 98.62 168 HIS B C 1
ATOM 4874 O O . HIS B 1 168 ? 4.57 20.875 8.023 1 98.62 168 HIS B O 1
ATOM 4880 N N . ASN B 1 169 ? 5.465 22.969 7.859 1 96.5 169 ASN B N 1
ATOM 4881 C CA . ASN B 1 169 ? 6.285 22.625 6.699 1 96.5 169 ASN B CA 1
ATOM 4882 C C . ASN B 1 169 ? 5.426 22.344 5.469 1 96.5 169 ASN B C 1
ATOM 4884 O O . ASN B 1 169 ? 5.516 21.266 4.879 1 96.5 169 ASN B O 1
ATOM 4888 N N . GLY B 1 170 ? 4.75 23.391 5.004 1 98.06 170 GLY B N 1
ATOM 4889 C CA . GLY B 1 170 ? 3.539 23.219 4.219 1 98.06 170 GLY B CA 1
ATOM 4890 C C . GLY B 1 170 ? 3.781 23.297 2.725 1 98.06 170 GLY B C 1
ATOM 4891 O O . GLY B 1 170 ? 2.848 23.156 1.932 1 98.06 170 GLY B O 1
ATOM 4892 N N . PHE B 1 171 ? 5.047 23.469 2.23 1 98.44 171 PHE B N 1
ATOM 4893 C CA . PHE B 1 171 ? 5.289 23.609 0.799 1 98.44 171 PHE B CA 1
ATOM 4894 C C . PHE B 1 171 ? 4.805 22.391 0.041 1 98.44 171 PHE B C 1
ATOM 4896 O O . PHE B 1 171 ? 3.988 22.5 -0.876 1 98.44 171 PHE B O 1
ATOM 4903 N N . MET B 1 172 ? 5.207 21.234 0.455 1 98.19 172 MET B N 1
ATOM 4904 C CA . MET B 1 172 ? 4.797 19.984 -0.181 1 98.19 172 MET B CA 1
ATOM 4905 C C . MET B 1 172 ? 3.289 19.781 -0.056 1 98.19 172 MET B C 1
ATOM 4907 O O . MET B 1 172 ? 2.639 19.344 -1.004 1 98.19 172 MET B O 1
ATOM 4911 N N . ASP B 1 173 ? 2.758 20.094 1.059 1 98.44 173 ASP B N 1
ATOM 4912 C CA . ASP B 1 173 ? 1.325 19.922 1.291 1 98.44 173 ASP B CA 1
ATOM 4913 C C . ASP B 1 173 ? 0.512 20.75 0.296 1 98.44 173 ASP B C 1
ATOM 4915 O O . ASP B 1 173 ? -0.476 20.266 -0.259 1 98.44 173 ASP B O 1
ATOM 4919 N N . THR B 1 174 ? 0.93 21.984 0.125 1 98.62 174 THR B N 1
ATOM 4920 C CA . THR B 1 174 ? 0.181 22.875 -0.764 1 98.62 174 THR B CA 1
ATOM 4921 C C . THR B 1 174 ? 0.265 22.391 -2.207 1 98.62 174 THR B C 1
ATOM 4923 O O . THR B 1 174 ? -0.707 22.484 -2.959 1 98.62 174 THR B O 1
ATOM 4926 N N . VAL B 1 175 ? 1.421 21.891 -2.564 1 98.75 175 VAL B N 1
ATOM 4927 C CA . VAL B 1 175 ? 1.606 21.344 -3.904 1 98.75 175 VAL B CA 1
ATOM 4928 C C . VAL B 1 175 ? 0.676 20.156 -4.109 1 98.75 175 VAL B C 1
ATOM 4930 O O . VAL B 1 175 ? -0.019 20.062 -5.121 1 98.75 175 VAL B O 1
ATOM 4933 N N . PHE B 1 176 ? 0.583 19.281 -3.139 1 98.81 176 PHE B N 1
ATOM 4934 C CA . PHE B 1 176 ? -0.272 18.094 -3.225 1 98.81 176 PHE B CA 1
ATOM 4935 C C . PHE B 1 176 ? -1.743 18.5 -3.229 1 98.81 176 PHE B C 1
ATOM 4937 O O . PHE B 1 176 ? -2.539 17.938 -3.99 1 98.81 176 PHE B O 1
ATOM 4944 N N . LEU B 1 177 ? -2.07 19.406 -2.35 1 98.75 177 LEU B N 1
ATOM 4945 C CA . LEU B 1 177 ? -3.465 19.812 -2.26 1 98.75 177 LEU B CA 1
ATOM 4946 C C . LEU B 1 177 ? -3.941 20.422 -3.58 1 98.75 177 LEU B C 1
ATOM 4948 O O . LEU B 1 177 ? -5.02 20.078 -4.066 1 98.75 177 LEU B O 1
ATOM 4952 N N . TYR B 1 178 ? -3.107 21.328 -4.113 1 98.69 178 TYR B N 1
ATOM 4953 C CA . TYR B 1 178 ? -3.451 21.938 -5.387 1 98.69 178 TYR B CA 1
ATOM 4954 C C . TYR B 1 178 ? -3.633 20.891 -6.473 1 98.69 178 TYR B C 1
ATOM 4956 O O . TYR B 1 178 ? -4.637 20.891 -7.188 1 98.69 178 TYR B O 1
ATOM 4964 N N . HIS B 1 179 ? -2.715 19.953 -6.574 1 98.62 179 HIS B N 1
ATOM 4965 C CA . HIS B 1 179 ? -2.678 18.953 -7.645 1 98.62 179 HIS B CA 1
ATOM 4966 C C . HIS B 1 179 ? -3.791 17.922 -7.48 1 98.62 179 HIS B C 1
ATOM 4968 O O . HIS B 1 179 ? -4.367 17.469 -8.469 1 98.62 179 HIS B O 1
ATOM 4974 N N . SER B 1 180 ? -4.109 17.531 -6.312 1 98.31 180 SER B N 1
ATOM 4975 C CA . SER B 1 180 ? -5.004 16.406 -6.043 1 98.31 180 SER B CA 1
ATOM 4976 C C . SER B 1 180 ? -6.461 16.859 -5.996 1 98.31 180 SER B C 1
ATOM 4978 O O . SER B 1 180 ? -7.359 16.125 -6.402 1 98.31 180 SER B O 1
ATOM 4980 N N . PHE B 1 181 ? -6.684 18.062 -5.488 1 97.75 181 PHE B N 1
ATOM 4981 C CA . PHE B 1 181 ? -8.07 18.406 -5.184 1 97.75 181 PHE B CA 1
ATOM 4982 C C . PHE B 1 181 ? -8.5 19.656 -5.945 1 97.75 181 PHE B C 1
ATOM 4984 O O . PHE B 1 181 ? -9.656 20.078 -5.848 1 97.75 181 PHE B O 1
ATOM 4991 N N . TYR B 1 182 ? -7.594 20.25 -6.684 1 97.44 182 TYR B N 1
ATOM 4992 C CA . TYR B 1 182 ? -7.965 21.453 -7.418 1 97.44 182 TYR B CA 1
ATOM 4993 C C . TYR B 1 182 ? -7.703 21.281 -8.906 1 97.44 182 TYR B C 1
ATOM 4995 O O . TYR B 1 182 ? -8.578 20.828 -9.648 1 97.44 182 TYR B O 1
ATOM 5003 N N . LEU B 1 183 ? -6.41 21.438 -9.359 1 97.88 183 LEU B N 1
ATOM 5004 C CA . LEU B 1 183 ? -6.027 21.312 -10.758 1 97.88 183 LEU B CA 1
ATOM 5005 C C . LEU B 1 183 ? -4.633 20.719 -10.891 1 97.88 183 LEU B C 1
ATOM 5007 O O . LEU B 1 183 ? -3.904 20.594 -9.898 1 97.88 183 LEU B O 1
ATOM 5011 N N . ALA B 1 184 ? -4.336 20.281 -12.133 1 98.06 184 ALA B N 1
ATOM 5012 C CA . ALA B 1 184 ? -2.941 19.922 -12.398 1 98.06 184 ALA B CA 1
ATOM 5013 C C . ALA B 1 184 ? -2.012 21.109 -12.117 1 98.06 184 ALA B C 1
ATOM 5015 O O . ALA B 1 184 ? -2.377 22.266 -12.344 1 98.06 184 ALA B O 1
ATOM 5016 N N . LEU B 1 185 ? -0.823 20.828 -11.68 1 98.5 185 LEU B N 1
ATOM 5017 C CA . LEU B 1 185 ? 0.125 21.859 -11.273 1 98.5 185 LEU B CA 1
ATOM 5018 C C . LEU B 1 185 ? 0.599 22.656 -12.484 1 98.5 185 LEU B C 1
ATOM 5020 O O . LEU B 1 185 ? 0.846 22.094 -13.547 1 98.5 185 LEU B O 1
ATOM 5024 N N . PRO B 1 186 ? 0.688 23.969 -12.297 1 97.62 186 PRO B N 1
ATOM 5025 C CA . PRO B 1 186 ? 1.336 24.766 -13.344 1 97.62 186 PRO B CA 1
ATOM 5026 C C . PRO B 1 186 ? 2.801 24.391 -13.547 1 97.62 186 PRO B C 1
ATOM 5028 O O . PRO B 1 186 ? 3.443 23.859 -12.633 1 97.62 186 PRO B O 1
ATOM 5031 N N . PRO B 1 187 ? 3.336 24.656 -14.719 1 95.94 187 PRO B N 1
ATOM 5032 C CA . PRO B 1 187 ? 4.711 24.234 -15.008 1 95.94 187 PRO B CA 1
ATOM 5033 C C . PRO B 1 187 ? 5.746 25.062 -14.242 1 95.94 187 PRO B C 1
ATOM 5035 O O . PRO B 1 187 ? 6.863 24.594 -14.016 1 95.94 187 PRO B O 1
ATOM 5038 N N . SER B 1 188 ? 5.359 26.328 -13.805 1 96.31 188 SER B N 1
ATOM 5039 C CA . SER B 1 188 ? 6.344 27.156 -13.125 1 96.31 188 SER B CA 1
ATOM 5040 C C . SER B 1 188 ? 5.922 27.438 -11.688 1 96.31 188 SER B C 1
ATOM 5042 O O . SER B 1 188 ? 4.73 27.562 -11.391 1 96.31 188 SER B O 1
ATOM 5044 N N . LEU B 1 189 ? 6.957 27.656 -10.844 1 97.75 189 LEU B N 1
ATOM 5045 C CA . LEU B 1 189 ? 6.727 28.016 -9.445 1 97.75 189 LEU B CA 1
ATOM 5046 C C . LEU B 1 189 ? 5.973 29.328 -9.344 1 97.75 189 LEU B C 1
ATOM 5048 O O . LEU B 1 189 ? 5.066 29.469 -8.516 1 97.75 189 LEU B O 1
ATOM 5052 N N . GLN B 1 190 ? 6.332 30.297 -10.141 1 97.19 190 GLN B N 1
ATOM 5053 C CA . GLN B 1 190 ? 5.734 31.625 -10.086 1 97.19 190 GLN B CA 1
ATOM 5054 C C . GLN B 1 190 ? 4.234 31.578 -10.359 1 97.19 190 GLN B C 1
ATOM 5056 O O . GLN B 1 190 ? 3.447 32.219 -9.672 1 97.19 190 GLN B O 1
ATOM 5061 N N . THR B 1 191 ? 3.893 30.797 -11.336 1 97.88 191 THR B N 1
ATOM 5062 C CA . THR B 1 191 ? 2.477 30.656 -11.656 1 97.88 191 THR B CA 1
ATOM 5063 C C . THR B 1 191 ? 1.735 29.938 -10.531 1 97.88 191 THR B C 1
ATOM 5065 O O . THR B 1 191 ? 0.607 30.312 -10.195 1 97.88 191 THR B O 1
ATOM 5068 N N . PHE B 1 192 ? 2.373 28.922 -10.031 1 98.44 192 PHE B N 1
ATOM 5069 C CA . PHE B 1 192 ? 1.789 28.203 -8.914 1 98.44 192 PHE B CA 1
ATOM 5070 C C . PHE B 1 192 ? 1.523 29.141 -7.738 1 98.44 192 PHE B C 1
ATOM 5072 O O . PHE B 1 192 ? 0.435 29.109 -7.156 1 98.44 192 PHE B O 1
ATOM 5079 N N . LEU B 1 193 ? 2.492 29.938 -7.359 1 98.12 193 LEU B N 1
ATOM 5080 C CA . LEU B 1 193 ? 2.373 30.859 -6.23 1 98.12 193 LEU B CA 1
ATOM 5081 C C . LEU B 1 193 ? 1.311 31.922 -6.496 1 98.12 193 LEU B C 1
ATOM 5083 O O . LEU B 1 193 ? 0.598 32.344 -5.582 1 98.12 193 LEU B O 1
ATOM 5087 N N . ALA B 1 194 ? 1.242 32.375 -7.715 1 97.75 194 ALA B N 1
ATOM 5088 C CA . ALA B 1 194 ? 0.196 33.312 -8.086 1 97.75 194 ALA B CA 1
ATOM 5089 C C . ALA B 1 194 ? -1.19 32.719 -7.871 1 97.75 194 ALA B C 1
ATOM 5091 O O . ALA B 1 194 ? -2.072 33.375 -7.297 1 97.75 194 ALA B O 1
ATOM 5092 N N . ASP B 1 195 ? -1.383 31.5 -8.367 1 97.81 195 ASP B N 1
ATOM 5093 C CA . ASP B 1 195 ? -2.656 30.812 -8.18 1 97.81 195 ASP B CA 1
ATOM 5094 C C . ASP B 1 195 ? -2.969 30.625 -6.699 1 97.81 195 ASP B C 1
ATOM 5096 O O . ASP B 1 195 ? -4.094 30.875 -6.258 1 97.81 195 ASP B O 1
ATOM 5100 N N . LEU B 1 196 ? -1.972 30.188 -5.996 1 97.88 196 LEU B N 1
ATOM 5101 C CA . LEU B 1 196 ? -2.148 29.922 -4.574 1 97.88 196 LEU B CA 1
ATOM 5102 C C . LEU B 1 196 ? -2.533 31.188 -3.828 1 97.88 196 LEU B C 1
ATOM 5104 O O . LEU B 1 196 ? -3.367 31.156 -2.92 1 97.88 196 LEU B O 1
ATOM 5108 N N . ASN B 1 197 ? -1.903 32.281 -4.16 1 97.19 197 ASN B N 1
ATOM 5109 C CA . ASN B 1 197 ? -2.205 33.562 -3.547 1 97.19 197 ASN B CA 1
ATOM 5110 C C . ASN B 1 197 ? -3.652 33.969 -3.797 1 97.19 197 ASN B C 1
ATOM 5112 O O . ASN B 1 197 ? -4.285 34.594 -2.936 1 97.19 197 ASN B O 1
ATOM 5116 N N . GLU B 1 198 ? -4.078 33.688 -4.934 1 96.25 198 GLU B N 1
ATOM 5117 C CA . GLU B 1 198 ? -5.465 34.031 -5.25 1 96.25 198 GLU B CA 1
ATOM 5118 C C . GLU B 1 198 ? -6.438 33.094 -4.52 1 96.25 198 GLU B C 1
ATOM 5120 O O . GLU B 1 198 ? -7.504 33.531 -4.086 1 96.25 198 GLU B O 1
ATOM 5125 N N . LEU B 1 199 ? -6.141 31.875 -4.41 1 97.25 199 LEU B N 1
ATOM 5126 C CA . LEU B 1 199 ? -6.973 30.906 -3.713 1 97.25 199 LEU B CA 1
ATOM 5127 C C . LEU B 1 199 ? -7.082 31.234 -2.23 1 97.25 199 LEU B C 1
ATOM 5129 O O . LEU B 1 199 ? -8.148 31.094 -1.632 1 97.25 199 LEU B O 1
ATOM 5133 N N . PHE B 1 200 ? -5.957 31.625 -1.696 1 96.19 200 PHE B N 1
ATOM 5134 C CA . PHE B 1 200 ? -5.867 31.953 -0.279 1 96.19 200 PHE B CA 1
ATOM 5135 C C . PHE B 1 200 ? -5.18 33.281 -0.077 1 96.19 200 PHE B C 1
ATOM 5137 O O . PHE B 1 200 ? -4.047 33.344 0.408 1 96.19 200 PHE B O 1
ATOM 5144 N N . PRO B 1 201 ? -5.891 34.344 -0.302 1 94 201 PRO B N 1
ATOM 5145 C CA . PRO B 1 201 ? -5.277 35.688 -0.185 1 94 201 PRO B CA 1
ATOM 5146 C C . PRO B 1 201 ? -4.973 36.062 1.262 1 94 201 PRO B C 1
ATOM 5148 O O . PRO B 1 201 ? -5.891 36.375 2.025 1 94 201 PRO B O 1
ATOM 5151 N N . SER B 1 202 ? -3.74 36.062 1.664 1 89.62 202 SER B N 1
ATOM 5152 C CA . SER B 1 202 ? -3.271 36.344 3.012 1 89.62 202 SER B CA 1
ATOM 5153 C C . SER B 1 202 ? -3.887 35.406 4.039 1 89.62 202 SER B C 1
ATOM 5155 O O . SER B 1 202 ? -4.352 35.844 5.094 1 89.62 202 SER B O 1
ATOM 5157 N N . CYS B 1 203 ? -3.855 34.094 3.684 1 93.5 203 CYS B N 1
ATOM 5158 C CA . CYS B 1 203 ? -4.578 33.156 4.523 1 93.5 203 CYS B CA 1
ATOM 5159 C C . CYS B 1 203 ? -3.783 31.859 4.699 1 93.5 203 CYS B C 1
ATOM 5161 O O . CYS B 1 203 ? -4.336 30.844 5.102 1 93.5 203 CYS B O 1
ATOM 5163 N N . VAL B 1 204 ? -2.469 31.891 4.379 1 98.44 204 VAL B N 1
ATOM 5164 C CA . VAL B 1 204 ? -1.679 30.672 4.539 1 98.44 204 VAL B CA 1
ATOM 5165 C C . VAL B 1 204 ? -0.611 30.891 5.609 1 98.44 204 VAL B C 1
ATOM 5167 O O . VAL B 1 204 ? 0.155 31.844 5.547 1 98.44 204 VAL B O 1
ATOM 5170 N N . TYR B 1 205 ? -0.566 30.016 6.555 1 98.69 205 TYR B N 1
ATOM 5171 C CA . TYR B 1 205 ? 0.413 30.094 7.633 1 98.69 205 TYR B CA 1
ATOM 5172 C C . TYR B 1 205 ? 1.188 28.797 7.762 1 98.69 205 TYR B C 1
ATOM 5174 O O . TYR B 1 205 ? 0.642 27.719 7.516 1 98.69 205 TYR B O 1
ATOM 5182 N N . ASP B 1 206 ? 2.459 28.859 8.117 1 98.81 206 ASP B N 1
ATOM 5183 C CA . ASP B 1 206 ? 3.324 27.719 8.352 1 98.81 206 ASP B CA 1
ATOM 5184 C C . ASP B 1 206 ? 3.938 27.75 9.742 1 98.81 206 ASP B C 1
ATOM 5186 O O . ASP B 1 206 ? 4.844 28.547 10.008 1 98.81 206 ASP B O 1
ATOM 5190 N N . THR B 1 207 ? 3.547 26.844 10.539 1 98.75 207 THR B N 1
ATOM 5191 C CA . THR B 1 207 ? 3.961 26.875 11.938 1 98.75 207 THR B CA 1
ATOM 5192 C C . THR B 1 207 ? 5.449 26.562 12.07 1 98.75 207 THR B C 1
ATOM 5194 O O . THR B 1 207 ? 6.098 27 13.031 1 98.75 207 THR B O 1
ATOM 5197 N N . LYS B 1 208 ? 5.98 25.766 11.164 1 98.44 208 LYS B N 1
ATOM 5198 C CA . LYS B 1 208 ? 7.422 25.531 11.211 1 98.44 208 LYS B CA 1
ATOM 5199 C C . LYS B 1 208 ? 8.195 26.828 10.977 1 98.44 208 LYS B C 1
ATOM 5201 O O . LYS B 1 208 ? 9.18 27.109 11.656 1 98.44 208 LYS B O 1
ATOM 5206 N N . PHE B 1 209 ? 7.758 27.625 10.023 1 98.12 209 PHE B N 1
ATOM 5207 C CA . PHE B 1 209 ? 8.375 28.922 9.758 1 98.12 209 PHE B CA 1
ATOM 5208 C C . PHE B 1 209 ? 8.273 29.828 10.977 1 98.12 209 PHE B C 1
ATOM 5210 O O . PHE B 1 209 ? 9.25 30.469 11.359 1 98.12 209 PHE B O 1
ATOM 5217 N N . ILE B 1 210 ? 7.121 29.891 11.578 1 98.31 210 ILE B N 1
ATOM 5218 C CA . ILE B 1 210 ? 6.887 30.734 12.742 1 98.31 210 ILE B CA 1
ATOM 5219 C C . ILE B 1 210 ? 7.777 30.297 13.898 1 98.31 210 ILE B C 1
ATOM 5221 O O . ILE B 1 210 ? 8.383 31.125 14.578 1 98.31 210 ILE B O 1
ATOM 5225 N N . ALA B 1 211 ? 7.859 28.984 14.086 1 98 211 ALA B N 1
ATOM 5226 C CA . ALA B 1 211 ? 8.68 28.422 15.164 1 98 211 ALA B CA 1
ATOM 5227 C C . ALA B 1 211 ? 10.148 28.797 14.984 1 98 211 ALA B C 1
ATOM 5229 O O . ALA B 1 211 ? 10.844 29.078 15.953 1 98 211 ALA B O 1
ATOM 5230 N N . GLU B 1 212 ? 10.586 28.797 13.773 1 96.62 212 GLU B N 1
ATOM 5231 C CA . GLU B 1 212 ? 12 29.062 13.484 1 96.62 212 GLU B CA 1
ATOM 5232 C C . GLU B 1 212 ? 12.289 30.562 13.492 1 96.62 212 GLU B C 1
ATOM 5234 O O . GLU B 1 212 ? 13.289 31 14.062 1 96.62 212 GLU B O 1
ATOM 5239 N N . SER B 1 213 ? 11.5 31.359 12.898 1 94.62 213 SER B N 1
ATOM 5240 C CA . SER B 1 213 ? 11.82 32.75 12.609 1 94.62 213 SER B CA 1
ATOM 5241 C C . SER B 1 213 ? 11.344 33.656 13.734 1 94.62 213 SER B C 1
ATOM 5243 O O . SER B 1 213 ? 12.086 34.562 14.18 1 94.62 213 SER B O 1
ATOM 5245 N N . LYS B 1 214 ? 10.141 33.5 14.148 1 93.56 214 LYS B N 1
ATOM 5246 C CA . LYS B 1 214 ? 9.562 34.406 15.141 1 93.56 214 LYS B CA 1
ATOM 5247 C C . LYS B 1 214 ? 9.812 33.906 16.562 1 93.56 214 LYS B C 1
ATOM 5249 O O . LYS B 1 214 ? 10.312 34.656 17.406 1 93.56 214 LYS B O 1
ATOM 5254 N N . ALA B 1 215 ? 9.523 32.656 16.766 1 95.62 215 ALA B N 1
ATOM 5255 C CA . ALA B 1 215 ? 9.672 32.094 18.109 1 95.62 215 ALA B CA 1
ATOM 5256 C C . ALA B 1 215 ? 11.117 31.672 18.375 1 95.62 215 ALA B C 1
ATOM 5258 O O . ALA B 1 215 ? 11.523 31.531 19.516 1 95.62 215 ALA B O 1
ATOM 5259 N N . SER B 1 216 ? 11.922 31.406 17.359 1 95.19 216 SER B N 1
ATOM 5260 C CA . SER B 1 216 ? 13.32 31 17.453 1 95.19 216 SER B CA 1
ATOM 5261 C C . SER B 1 216 ? 13.477 29.812 18.406 1 95.19 216 SER B C 1
ATOM 5263 O O . SER B 1 216 ? 14.297 29.859 19.328 1 95.19 216 SER B O 1
ATOM 5265 N N . LEU B 1 217 ? 12.664 28.844 18.188 1 96.12 217 LEU B N 1
ATOM 5266 C CA . LEU B 1 217 ? 12.734 27.641 19.016 1 96.12 217 LEU B CA 1
ATOM 5267 C C . LEU B 1 217 ? 13.977 26.828 18.688 1 96.12 217 LEU B C 1
ATOM 5269 O O . LEU B 1 217 ? 14.453 26.844 17.547 1 96.12 217 LEU B O 1
ATOM 5273 N N . PRO B 1 218 ? 14.484 25.969 19.656 1 94.56 218 PRO B N 1
ATOM 5274 C CA . PRO B 1 218 ? 15.68 25.156 19.422 1 94.56 218 PRO B CA 1
ATOM 5275 C C . PRO B 1 218 ? 15.453 24.078 18.359 1 94.56 218 PRO B C 1
ATOM 5277 O O . PRO B 1 218 ? 16.406 23.641 17.703 1 94.56 218 PRO B O 1
ATOM 5280 N N . ALA B 1 219 ? 14.266 23.609 18.281 1 96.38 219 ALA B N 1
ATOM 5281 C CA . ALA B 1 219 ? 13.859 22.641 17.266 1 96.38 219 ALA B CA 1
ATOM 5282 C C . ALA B 1 219 ? 12.523 23.031 16.641 1 96.38 219 ALA B C 1
ATOM 5284 O O . ALA B 1 219 ? 11.773 23.828 17.203 1 96.38 219 ALA B O 1
ATOM 5285 N N . SER B 1 220 ? 12.352 22.453 15.453 1 96.75 220 SER B N 1
ATOM 5286 C CA . SER B 1 220 ? 11.164 22.953 14.766 1 96.75 220 SER B CA 1
ATOM 5287 C C . SER B 1 220 ? 10.305 21.812 14.242 1 96.75 220 SER B C 1
ATOM 5289 O O . SER B 1 220 ? 9.359 22.031 13.484 1 96.75 220 SER B O 1
ATOM 5291 N N . TYR B 1 221 ? 10.664 20.484 14.531 1 95.56 221 TYR B N 1
ATOM 5292 C CA . TYR B 1 221 ? 9.766 19.406 14.117 1 95.56 221 TYR B CA 1
ATOM 5293 C C . TYR B 1 221 ? 8.469 19.453 14.914 1 95.56 221 TYR B C 1
ATOM 5295 O O . TYR B 1 221 ? 8.43 19.969 16.031 1 95.56 221 TYR B O 1
ATOM 5303 N N . LEU B 1 222 ? 7.398 18.953 14.398 1 97.12 222 LEU B N 1
ATOM 5304 C CA . LEU B 1 222 ? 6.027 19.219 14.82 1 97.12 222 LEU B CA 1
ATOM 5305 C C . LEU B 1 222 ? 5.82 18.812 16.281 1 97.12 222 LEU B C 1
ATOM 5307 O O . LEU B 1 222 ? 5.312 19.609 17.078 1 97.12 222 LEU B O 1
ATOM 5311 N N . GLU B 1 223 ? 6.211 17.594 16.625 1 95.38 223 GLU B N 1
ATOM 5312 C CA . GLU B 1 223 ? 5.996 17.141 17.984 1 95.38 223 GLU B CA 1
ATOM 5313 C C . GLU B 1 223 ? 6.68 18.062 19 1 95.38 223 GLU B C 1
ATOM 5315 O O . GLU B 1 223 ? 6.113 18.375 20.047 1 95.38 223 GLU B O 1
ATOM 5320 N N . TYR B 1 224 ? 7.879 18.438 18.688 1 96.5 224 TYR B N 1
ATOM 5321 C CA . TYR B 1 224 ? 8.617 19.328 19.578 1 96.5 224 TYR B CA 1
ATOM 5322 C C . TYR B 1 224 ? 7.887 20.656 19.75 1 96.5 224 TYR B C 1
ATOM 5324 O O . TYR B 1 224 ? 7.719 21.141 20.859 1 96.5 224 TYR B O 1
ATOM 5332 N N . VAL B 1 225 ? 7.496 21.25 18.609 1 97.94 225 VAL B N 1
ATOM 5333 C CA . VAL B 1 225 ? 6.824 22.547 18.625 1 97.94 225 VAL B CA 1
ATOM 5334 C C . VAL B 1 225 ? 5.531 22.438 19.438 1 97.94 225 VAL B C 1
ATOM 5336 O O . VAL B 1 225 ? 5.238 23.312 20.266 1 97.94 225 VAL B O 1
ATOM 5339 N N . PHE B 1 226 ? 4.793 21.422 19.25 1 97.25 226 PHE B N 1
ATOM 5340 C CA . PHE B 1 226 ? 3.527 21.203 19.938 1 97.25 226 PHE B CA 1
ATOM 5341 C C . PHE B 1 226 ? 3.748 21.109 21.453 1 97.25 226 PHE B C 1
ATOM 5343 O O . PHE B 1 226 ? 3.107 21.828 22.219 1 97.25 226 PHE B O 1
ATOM 5350 N N . ARG B 1 227 ? 4.648 20.266 21.812 1 95.69 227 ARG B N 1
ATOM 5351 C CA . ARG B 1 227 ? 4.91 20.031 23.234 1 95.69 227 ARG B CA 1
ATOM 5352 C C . ARG B 1 227 ? 5.465 21.281 23.891 1 95.69 227 ARG B C 1
ATOM 5354 O O . ARG B 1 227 ? 5.125 21.594 25.047 1 95.69 227 ARG B O 1
ATOM 5361 N N . ASN B 1 228 ? 6.34 21.906 23.219 1 96.5 228 ASN B N 1
ATOM 5362 C CA . ASN B 1 228 ? 6.875 23.172 23.719 1 96.5 228 ASN B CA 1
ATOM 5363 C C . ASN B 1 228 ? 5.77 24.188 23.969 1 96.5 228 ASN B C 1
ATOM 5365 O O . ASN B 1 228 ? 5.746 24.844 25.016 1 96.5 228 ASN B O 1
ATOM 5369 N N . ARG B 1 229 ? 4.875 24.312 23.031 1 96.75 229 ARG B N 1
ATOM 5370 C CA . ARG B 1 229 ? 3.785 25.281 23.156 1 96.75 229 ARG B CA 1
ATOM 5371 C C . ARG B 1 229 ? 2.812 24.875 24.266 1 96.75 229 ARG B C 1
ATOM 5373 O O . ARG B 1 229 ? 2.238 25.719 24.938 1 96.75 229 ARG B O 1
ATOM 5380 N N . GLN B 1 230 ? 2.623 23.594 24.375 1 95.75 230 GLN B N 1
ATOM 5381 C CA . GLN B 1 230 ? 1.775 23.094 25.453 1 95.75 230 GLN B CA 1
ATOM 5382 C C . GLN B 1 230 ? 2.328 23.5 26.812 1 95.75 230 GLN B C 1
ATOM 5384 O O . GLN B 1 230 ? 1.582 23.953 27.688 1 95.75 230 GLN B O 1
ATOM 5389 N N . ARG B 1 231 ? 3.555 23.328 26.984 1 94.75 231 ARG B N 1
ATOM 5390 C CA . ARG B 1 231 ? 4.203 23.656 28.25 1 94.75 231 ARG B CA 1
ATOM 5391 C C . ARG B 1 231 ? 4.152 25.156 28.516 1 94.75 231 ARG B C 1
ATOM 5393 O O . ARG B 1 231 ? 3.883 25.594 29.625 1 94.75 231 ARG B O 1
ATOM 5400 N N . ASP B 1 232 ? 4.469 25.891 27.5 1 95.44 232 ASP B N 1
ATOM 5401 C CA . ASP B 1 232 ? 4.418 27.344 27.625 1 95.44 232 ASP B CA 1
ATOM 5402 C C . ASP B 1 232 ? 3.016 27.828 27.984 1 95.44 232 ASP B C 1
ATOM 5404 O O . ASP B 1 232 ? 2.854 28.719 28.812 1 95.44 232 ASP B O 1
ATOM 5408 N N . ASN B 1 233 ? 2.043 27.25 27.344 1 96.31 233 ASN B N 1
ATOM 5409 C CA . ASN B 1 233 ? 0.649 27.578 27.609 1 96.31 233 ASN B CA 1
ATOM 5410 C C . ASN B 1 233 ? 0.271 27.281 29.062 1 96.31 233 ASN B C 1
ATOM 5412 O O . ASN B 1 233 ? -0.411 28.062 29.703 1 96.31 233 ASN B O 1
ATOM 5416 N N . ALA B 1 234 ? 0.7 26.188 29.547 1 94.5 234 ALA B N 1
ATOM 5417 C CA . ALA B 1 234 ? 0.447 25.797 30.938 1 94.5 234 ALA B CA 1
ATOM 5418 C C . ALA B 1 234 ? 1.134 26.766 31.906 1 94.5 234 ALA B C 1
ATOM 5420 O O . ALA B 1 234 ? 0.564 27.125 32.938 1 94.5 234 ALA B O 1
ATOM 5421 N N . ARG B 1 235 ? 2.322 27.109 31.625 1 93.81 235 ARG B N 1
ATOM 5422 C CA . ARG B 1 235 ? 3.07 28.047 32.438 1 93.81 235 ARG B CA 1
ATOM 5423 C C . ARG B 1 235 ? 2.369 29.406 32.5 1 93.81 235 ARG B C 1
ATOM 5425 O O . ARG B 1 235 ? 2.277 30.016 33.562 1 93.81 235 ARG B O 1
ATOM 5432 N N . LYS B 1 236 ? 1.952 29.859 31.359 1 94.56 236 LYS B N 1
ATOM 5433 C CA . LYS B 1 236 ? 1.247 31.141 31.297 1 94.56 236 LYS B CA 1
ATOM 5434 C C . LYS B 1 236 ? -0.027 31.109 32.125 1 94.56 236 LYS B C 1
ATOM 5436 O O . LYS B 1 236 ? -0.344 32.062 32.844 1 94.56 236 LYS B O 1
ATOM 5441 N N . GLU B 1 237 ? -0.72 30.031 32.031 1 94.44 237 GLU B N 1
ATOM 5442 C CA . GLU B 1 237 ? -1.901 29.875 32.875 1 94.44 237 GLU B CA 1
ATOM 5443 C C . GLU B 1 237 ? -1.538 29.953 34.344 1 94.44 237 GLU B C 1
ATOM 5445 O O . GLU B 1 237 ? -2.217 30.641 35.125 1 94.44 237 GLU B O 1
ATOM 5450 N N . ALA B 1 238 ? -0.517 29.297 34.719 1 93.06 238 ALA B N 1
ATOM 5451 C CA . ALA B 1 238 ? -0.08 29.281 36.125 1 93.06 238 ALA B CA 1
ATOM 5452 C C . ALA B 1 238 ? 0.327 30.672 36.594 1 93.06 238 ALA B C 1
ATOM 5454 O O . ALA B 1 238 ? 0.17 31 37.781 1 93.06 238 ALA B O 1
ATOM 5455 N N . GLN B 1 239 ? 0.809 31.484 35.719 1 93.88 239 GLN B N 1
ATOM 5456 C CA . GLN B 1 239 ? 1.287 32.844 36.031 1 93.88 239 GLN B CA 1
ATOM 5457 C C . GLN B 1 239 ? 0.162 33.844 35.938 1 93.88 239 GLN B C 1
ATOM 5459 O O . GLN B 1 239 ? 0.384 35.062 36.125 1 93.88 239 GLN B O 1
ATOM 5464 N N . GLY B 1 240 ? -0.996 33.375 35.5 1 90.38 240 GLY B N 1
ATOM 5465 C CA . GLY B 1 240 ? -2.137 34.281 35.375 1 90.38 240 GLY B CA 1
ATOM 5466 C C . GLY B 1 240 ? -2.111 35.094 34.125 1 90.38 240 GLY B C 1
ATOM 5467 O O . GLY B 1 240 ? -2.77 36.125 34.031 1 90.38 240 GLY B O 1
ATOM 5468 N N . ARG B 1 241 ? -1.312 34.594 33.25 1 91.81 241 ARG B N 1
ATOM 5469 C CA . ARG B 1 241 ? -1.238 35.281 31.953 1 91.81 241 ARG B CA 1
ATOM 5470 C C . ARG B 1 241 ? -2.232 34.656 30.969 1 91.81 241 ARG B C 1
ATOM 5472 O O . ARG B 1 241 ? -2.945 33.719 31.297 1 91.81 241 ARG B O 1
ATOM 5479 N N . GLN B 1 242 ? -2.303 35.375 29.812 1 91.56 242 GLN B N 1
ATOM 5480 C CA . GLN B 1 242 ? -3.213 34.875 28.781 1 91.56 242 GLN B CA 1
ATOM 5481 C C . GLN B 1 242 ? -2.748 33.531 28.234 1 91.56 242 GLN B C 1
ATOM 5483 O O . GLN B 1 242 ? -1.55 33.312 28.062 1 91.56 242 GLN B O 1
ATOM 5488 N N . PHE B 1 243 ? -3.688 32.625 28.016 1 94.19 243 PHE B N 1
ATOM 5489 C CA . PHE B 1 243 ? -3.406 31.297 27.516 1 94.19 243 PHE B CA 1
ATOM 5490 C C . PHE B 1 243 ? -4.547 30.797 26.625 1 94.19 243 PHE B C 1
ATOM 5492 O O . PHE B 1 243 ? -5.57 31.469 26.5 1 94.19 243 PHE B O 1
ATOM 5499 N N . ILE B 1 244 ? -4.293 29.641 26 1 95.31 244 ILE B N 1
ATOM 5500 C CA . ILE B 1 244 ? -5.309 29.047 25.141 1 95.31 244 ILE B CA 1
ATOM 5501 C C . ILE B 1 244 ? -6.031 27.938 25.891 1 95.31 244 ILE B C 1
ATOM 5503 O O . ILE B 1 244 ? -5.402 27.156 26.609 1 95.31 244 ILE B O 1
ATOM 5507 N N . SER B 1 245 ? -7.293 27.938 25.75 1 95.19 245 SER B N 1
ATOM 5508 C CA . SER B 1 245 ? -8.117 26.859 26.266 1 95.19 245 SER B CA 1
ATOM 5509 C C . SER B 1 245 ? -8.883 26.156 25.156 1 95.19 245 SER B C 1
ATOM 5511 O O . SER B 1 245 ? -9.5 26.797 24.312 1 95.19 245 SER B O 1
ATOM 5513 N N . ILE B 1 246 ? -8.844 24.844 25.172 1 95.94 246 ILE B N 1
ATOM 5514 C CA . ILE B 1 246 ? -9.461 24.062 24.094 1 95.94 246 ILE B CA 1
ATOM 5515 C C . ILE B 1 246 ? -10.602 23.219 24.672 1 95.94 246 ILE B C 1
ATOM 5517 O O . ILE B 1 246 ? -10.469 22.609 25.734 1 95.94 246 ILE B O 1
ATOM 5521 N N . GLN B 1 247 ? -11.664 23.25 23.953 1 94 247 GLN B N 1
ATOM 5522 C CA . GLN B 1 247 ? -12.805 22.375 24.234 1 94 247 GLN B CA 1
ATOM 5523 C C . GLN B 1 247 ? -13.141 21.5 23.016 1 94 247 GLN B C 1
ATOM 5525 O O . GLN B 1 247 ? -12.984 21.938 21.875 1 94 247 GLN B O 1
ATOM 5530 N N . PHE B 1 248 ? -13.602 20.312 23.328 1 94.88 248 PHE B N 1
ATOM 5531 C CA . PHE B 1 248 ? -13.992 19.406 22.266 1 94.88 248 PHE B CA 1
ATOM 5532 C C . PHE B 1 248 ? -15.484 19.109 22.312 1 94.88 248 PHE B C 1
ATOM 5534 O O . PHE B 1 248 ? -16.109 19.219 23.375 1 94.88 248 PHE B O 1
ATOM 5541 N N . LEU B 1 249 ? -15.977 18.797 21.141 1 91.25 249 LEU B N 1
ATOM 5542 C CA . LEU B 1 249 ? -17.375 18.375 21.094 1 91.25 249 LEU B CA 1
ATOM 5543 C C . LEU B 1 249 ? -17.516 16.938 21.594 1 91.25 249 LEU B C 1
ATOM 5545 O O . LEU B 1 249 ? -16.562 16.172 21.562 1 91.25 249 LEU B O 1
ATOM 5549 N N . GLN B 1 250 ? -18.703 16.672 22.062 1 87.94 250 GLN B N 1
ATOM 5550 C CA . GLN B 1 250 ? -19.047 15.297 22.406 1 87.94 250 GLN B CA 1
ATOM 5551 C C . GLN B 1 250 ? -19.656 14.57 21.219 1 87.94 250 GLN B C 1
ATOM 5553 O O . GLN B 1 250 ? -20.625 15.047 20.625 1 87.94 250 GLN B O 1
ATOM 5558 N N . TYR B 1 251 ? -19.016 13.516 20.891 1 87.94 251 TYR B N 1
ATOM 5559 C CA . TYR B 1 251 ? -19.5 12.773 19.734 1 87.94 251 TYR B CA 1
ATOM 5560 C C . TYR B 1 251 ? -20.328 11.57 20.172 1 87.94 251 TYR B C 1
ATOM 5562 O O . TYR B 1 251 ? -20.031 10.922 21.172 1 87.94 251 TYR B O 1
ATOM 5570 N N . ASN B 1 252 ? -21.344 11.367 19.359 1 81.94 252 ASN B N 1
ATOM 5571 C CA . ASN B 1 252 ? -22.172 10.195 19.641 1 81.94 252 ASN B CA 1
ATOM 5572 C C . ASN B 1 252 ? -21.469 8.906 19.219 1 81.94 252 ASN B C 1
ATOM 5574 O O . ASN B 1 252 ? -20.438 8.938 18.562 1 81.94 252 ASN B O 1
ATOM 5578 N N . GLN B 1 253 ? -22.094 7.789 19.578 1 74.69 253 GLN B N 1
ATOM 5579 C CA . GLN B 1 253 ? -21.516 6.469 19.391 1 74.69 253 GLN B CA 1
ATOM 5580 C C . GLN B 1 253 ? -21.453 6.105 17.906 1 74.69 253 GLN B C 1
ATOM 5582 O O . GLN B 1 253 ? -20.719 5.203 17.516 1 74.69 253 GLN B O 1
ATOM 5587 N N . GLU B 1 254 ? -22.094 6.898 17.141 1 74.06 254 GLU B N 1
ATOM 5588 C CA . GLU B 1 254 ? -22.141 6.57 15.719 1 74.06 254 GLU B CA 1
ATOM 5589 C C . GLU B 1 254 ? -20.859 7.012 15.008 1 74.06 254 GLU B C 1
ATOM 5591 O O . GLU B 1 254 ? -20.562 6.523 13.914 1 74.06 254 GLU B O 1
ATOM 5596 N N . TYR B 1 255 ? -20.203 7.824 15.75 1 79.88 255 TYR B N 1
ATOM 5597 C CA . TYR B 1 255 ? -18.969 8.312 15.156 1 79.88 255 TYR B CA 1
ATOM 5598 C C . TYR B 1 255 ? -17.812 7.375 15.461 1 79.88 255 TYR B C 1
ATOM 5600 O O . TYR B 1 255 ? -17.734 6.809 16.547 1 79.88 255 TYR B O 1
ATOM 5608 N N . SER B 1 256 ? -17.031 7.113 14.383 1 85.56 256 SER B N 1
ATOM 5609 C CA . SER B 1 256 ? -15.75 6.441 14.617 1 85.56 256 SER B CA 1
ATOM 5610 C C . SER B 1 256 ? -14.688 7.422 15.094 1 85.56 256 SER B C 1
ATOM 5612 O O . SER B 1 256 ? -14.203 8.25 14.32 1 85.56 256 SER B O 1
ATOM 5614 N N . ILE B 1 257 ? -14.383 7.371 16.359 1 88.88 257 ILE B N 1
ATOM 5615 C CA . ILE B 1 257 ? -13.5 8.352 16.984 1 88.88 257 ILE B CA 1
ATOM 5616 C C . ILE B 1 257 ? -12.234 7.668 17.484 1 88.88 257 ILE B C 1
ATOM 5618 O O . ILE B 1 257 ? -12.305 6.629 18.141 1 88.88 257 ILE B O 1
ATOM 5622 N N . ASP B 1 258 ? -11.172 8.172 17.062 1 88.25 258 ASP B N 1
ATOM 5623 C CA . ASP B 1 258 ? -9.883 7.84 17.656 1 88.25 258 ASP B CA 1
ATOM 5624 C C . ASP B 1 258 ? -9.438 8.906 18.641 1 88.25 258 ASP B C 1
ATOM 5626 O O . ASP B 1 258 ? -9.883 10.055 18.562 1 88.25 258 ASP B O 1
ATOM 5630 N N . HIS B 1 259 ? -8.633 8.508 19.609 1 88.06 259 HIS B N 1
ATOM 5631 C CA . HIS B 1 259 ? -8.133 9.461 20.594 1 88.06 259 HIS B CA 1
ATOM 5632 C C . HIS B 1 259 ? -6.605 9.5 20.609 1 88.06 259 HIS B C 1
ATOM 5634 O O . HIS B 1 259 ? -5.957 8.453 20.625 1 88.06 259 HIS B O 1
ATOM 5640 N N . GLY B 1 260 ? -6.098 10.625 20.5 1 87.88 260 GLY B N 1
ATOM 5641 C CA . GLY B 1 260 ? -4.668 10.828 20.672 1 87.88 260 GLY B CA 1
ATOM 5642 C C . GLY B 1 260 ? -4.301 11.32 22.062 1 87.88 260 GLY B C 1
ATOM 5643 O O . GLY B 1 260 ? -4.777 12.375 22.484 1 87.88 260 GLY B O 1
ATOM 5644 N N . ASN B 1 261 ? -3.436 10.648 22.672 1 85.88 261 ASN B N 1
ATOM 5645 C CA . ASN B 1 261 ? -2.994 11.062 24 1 85.88 261 ASN B CA 1
ATOM 5646 C C . ASN B 1 261 ? -1.938 12.156 23.922 1 85.88 261 ASN B C 1
ATOM 5648 O O . ASN B 1 261 ? -0.983 12.055 23.156 1 85.88 261 ASN B O 1
ATOM 5652 N N . CYS B 1 262 ? -2.154 13.219 24.75 1 89.25 262 CYS B N 1
ATOM 5653 C CA . CYS B 1 262 ? -1.192 14.312 24.703 1 89.25 262 CYS B CA 1
ATOM 5654 C C . CYS B 1 262 ? -1.086 15 26.062 1 89.25 262 CYS B C 1
ATOM 5656 O O . CYS B 1 262 ? -0.785 16.188 26.141 1 89.25 262 CYS B O 1
ATOM 5658 N N . ALA B 1 263 ? -1.292 14.305 27.078 1 89.19 263 ALA B N 1
ATOM 5659 C CA . ALA B 1 263 ? -1.211 14.859 28.422 1 89.19 263 ALA B CA 1
ATOM 5660 C C . ALA B 1 263 ? 0.22 15.266 28.766 1 89.19 263 ALA B C 1
ATOM 5662 O O . ALA B 1 263 ? 1.171 14.57 28.391 1 89.19 263 ALA B O 1
ATOM 5663 N N . LEU B 1 264 ? 0.317 16.375 29.453 1 89.75 264 LEU B N 1
ATOM 5664 C CA . LEU B 1 264 ? 1.626 16.812 29.922 1 89.75 264 LEU B CA 1
ATOM 5665 C C . LEU B 1 264 ? 2.125 15.914 31.062 1 89.75 264 LEU B C 1
ATOM 5667 O O . LEU B 1 264 ? 1.331 15.43 31.875 1 89.75 264 LEU B O 1
ATOM 5671 N N . ARG B 1 265 ? 3.402 15.812 31.016 1 84.75 265 ARG B N 1
ATOM 5672 C CA . ARG B 1 265 ? 4.02 15.062 32.094 1 84.75 265 ARG B CA 1
ATOM 5673 C C . ARG B 1 265 ? 3.896 15.812 33.438 1 84.75 265 ARG B C 1
ATOM 5675 O O . ARG B 1 265 ? 4.129 17.031 33.469 1 84.75 265 ARG B O 1
ATOM 5682 N N . LYS B 1 266 ? 3.467 15.188 34.5 1 79.25 266 LYS B N 1
ATOM 5683 C CA . LYS B 1 266 ? 3.242 15.812 35.812 1 79.25 266 LYS B CA 1
ATOM 5684 C C . LYS B 1 266 ? 4.562 16.062 36.531 1 79.25 266 LYS B C 1
ATOM 5686 O O . LYS B 1 266 ? 4.758 17.125 37.125 1 79.25 266 LYS B O 1
ATOM 5691 N N . GLU B 1 267 ? 5.488 15.031 36.5 1 76.94 267 GLU B N 1
ATOM 5692 C CA . GLU B 1 267 ? 6.773 15.188 37.188 1 76.94 267 GLU B CA 1
ATOM 5693 C C . GLU B 1 267 ? 7.934 14.898 36.219 1 76.94 267 GLU B C 1
ATOM 5695 O O . GLU B 1 267 ? 7.855 13.992 35.406 1 76.94 267 GLU B O 1
ATOM 5700 N N . PRO B 1 268 ? 8.891 15.906 36.375 1 70.12 268 PRO B N 1
ATOM 5701 C CA . PRO B 1 268 ? 10.07 15.648 35.562 1 70.12 268 PRO B CA 1
ATOM 5702 C C . PRO B 1 268 ? 10.695 14.281 35.812 1 70.12 268 PRO B C 1
ATOM 5704 O O . PRO B 1 268 ? 10.547 13.727 36.906 1 70.12 268 PRO B O 1
ATOM 5707 N N . ALA B 1 269 ? 11.227 13.727 34.75 1 68 269 ALA B N 1
ATOM 5708 C CA . ALA B 1 269 ? 11.867 12.43 34.906 1 68 269 ALA B CA 1
ATOM 5709 C C . ALA B 1 269 ? 12.977 12.5 35.969 1 68 269 ALA B C 1
ATOM 5711 O O . ALA B 1 269 ? 13.711 13.492 36.031 1 68 269 ALA B O 1
ATOM 5712 N N . LYS B 1 270 ? 13.023 11.695 37 1 61.44 270 LYS B N 1
ATOM 5713 C CA . LYS B 1 270 ? 13.977 11.641 38.125 1 61.44 270 LYS B CA 1
ATOM 5714 C C . LYS B 1 270 ? 15.406 11.477 37.594 1 61.44 270 LYS B C 1
ATOM 5716 O O . LYS B 1 270 ? 16.344 12.023 38.188 1 61.44 270 LYS B O 1
ATOM 5721 N N . VAL B 1 271 ? 15.594 10.5 36.562 1 59.72 271 VAL B N 1
ATOM 5722 C CA . VAL B 1 271 ? 16.953 10.219 36.094 1 59.72 271 VAL B CA 1
ATOM 5723 C C . VAL B 1 271 ? 17.188 10.914 34.75 1 59.72 271 VAL B C 1
ATOM 5725 O O . VAL B 1 271 ? 16.375 10.812 33.844 1 59.72 271 VAL B O 1
ATOM 5728 N N . ALA B 1 272 ? 18.234 11.727 34.812 1 64.56 272 ALA B N 1
ATOM 5729 C CA . ALA B 1 272 ? 18.656 12.406 33.594 1 64.56 272 ALA B CA 1
ATOM 5730 C C . ALA B 1 272 ? 18.938 11.406 32.5 1 64.56 272 ALA B C 1
ATOM 5732 O O . ALA B 1 272 ? 19.797 10.539 32.625 1 64.56 272 ALA B O 1
ATOM 5733 N N . SER B 1 273 ? 18 11.273 31.562 1 74.38 273 SER B N 1
ATOM 5734 C CA . SER B 1 273 ? 18.172 10.367 30.422 1 74.38 273 SER B CA 1
ATOM 5735 C C . SER B 1 273 ? 19.156 10.945 29.406 1 74.38 273 SER B C 1
ATOM 5737 O O . SER B 1 273 ? 19.266 12.164 29.25 1 74.38 273 SER B O 1
ATOM 5739 N N . ASP B 1 274 ? 20.156 10.18 28.938 1 89.06 274 ASP B N 1
ATOM 5740 C CA . ASP B 1 274 ? 20.969 10.578 27.797 1 89.06 274 ASP B CA 1
ATOM 5741 C C . ASP B 1 274 ? 20.125 10.836 26.562 1 89.06 274 ASP B C 1
ATOM 5743 O O . ASP B 1 274 ? 19.422 9.938 26.078 1 89.06 274 ASP B O 1
ATOM 5747 N N . ILE B 1 275 ? 20.062 12.086 26.219 1 92.94 275 ILE B N 1
ATOM 5748 C CA . ILE B 1 275 ? 19.203 12.516 25.125 1 92.94 275 ILE B CA 1
ATOM 5749 C C . ILE B 1 275 ? 19.953 12.359 23.797 1 92.94 275 ILE B C 1
ATOM 5751 O O . ILE B 1 275 ? 21.141 12.695 23.703 1 92.94 275 ILE B O 1
ATOM 5755 N N . CYS B 1 276 ? 19.312 11.812 22.828 1 93.81 276 CYS B N 1
ATOM 5756 C CA . CYS B 1 276 ? 19.875 11.742 21.484 1 93.81 276 CYS B CA 1
ATOM 5757 C C . CYS B 1 276 ? 19.984 13.133 20.859 1 93.81 276 CYS B C 1
ATOM 5759 O O . CYS B 1 276 ? 18.969 13.781 20.609 1 93.81 276 CYS B O 1
ATOM 5761 N N . LYS B 1 277 ? 21.188 13.539 20.609 1 92.56 277 LYS B N 1
ATOM 5762 C CA . LYS B 1 277 ? 21.422 14.891 20.109 1 92.56 277 LYS B CA 1
ATOM 5763 C C . LYS B 1 277 ? 20.75 15.102 18.766 1 92.56 277 LYS B C 1
ATOM 5765 O O . LYS B 1 277 ? 20.172 16.156 18.5 1 92.56 277 LYS B O 1
ATOM 5770 N N . ASN B 1 278 ? 20.797 14.07 17.969 1 92.06 278 ASN B N 1
ATOM 5771 C CA . ASN B 1 278 ? 20.203 14.172 16.641 1 92.06 278 ASN B CA 1
ATOM 5772 C C . ASN B 1 278 ? 18.688 14.281 16.703 1 92.06 278 ASN B C 1
ATOM 5774 O O . ASN B 1 278 ? 18.094 15.109 16.031 1 92.06 278 ASN B O 1
ATOM 5778 N N . PHE B 1 279 ? 18.172 13.531 17.516 1 92.62 279 PHE B N 1
ATOM 5779 C CA . PHE B 1 279 ? 16.719 13.555 17.625 1 92.62 279 PHE B CA 1
ATOM 5780 C C . PHE B 1 279 ? 16.234 14.852 18.266 1 92.62 279 PHE B C 1
ATOM 5782 O O . PHE B 1 279 ? 15.203 15.398 17.875 1 92.62 279 PHE B O 1
ATOM 5789 N N . ALA B 1 280 ? 16.969 15.305 19.203 1 93.31 280 ALA B N 1
ATOM 5790 C CA . ALA B 1 280 ? 16.609 16.547 19.891 1 93.31 280 ALA B CA 1
ATOM 5791 C C . ALA B 1 280 ? 16.562 17.719 18.906 1 93.31 280 ALA B C 1
ATOM 5793 O O . ALA B 1 280 ? 15.703 18.594 19.016 1 93.31 280 ALA B O 1
ATOM 5794 N N . ARG B 1 281 ? 17.406 17.656 18 1 92.12 281 ARG B N 1
ATOM 5795 C CA . ARG B 1 281 ? 17.547 18.781 17.078 1 92.12 281 ARG B CA 1
ATOM 5796 C C . ARG B 1 281 ? 16.641 18.625 15.867 1 92.12 281 ARG B C 1
ATOM 5798 O O . ARG B 1 281 ? 16.062 19.594 15.383 1 92.12 281 ARG B O 1
ATOM 5805 N N . TYR B 1 282 ? 16.5 17.344 15.398 1 90.25 282 TYR B N 1
ATOM 5806 C CA . TYR B 1 282 ? 15.922 17.188 14.07 1 90.25 282 TYR B CA 1
ATOM 5807 C C . TYR B 1 282 ? 14.656 16.344 14.117 1 90.25 282 TYR B C 1
ATOM 5809 O O . TYR B 1 282 ? 13.891 16.297 13.148 1 90.25 282 TYR B O 1
ATOM 5817 N N . GLY B 1 283 ? 14.477 15.625 15.164 1 90 283 GLY B N 1
ATOM 5818 C CA . GLY B 1 283 ? 13.289 14.789 15.281 1 90 283 GLY B CA 1
ATOM 5819 C C . GLY B 1 283 ? 13.477 13.406 14.68 1 90 283 GLY B C 1
ATOM 5820 O O . GLY B 1 283 ? 12.508 12.672 14.492 1 90 283 GLY B O 1
ATOM 5821 N N . TRP B 1 284 ? 14.727 13.07 14.227 1 86.19 284 TRP B N 1
ATOM 5822 C CA . TRP B 1 284 ? 15.008 11.742 13.703 1 86.19 284 TRP B CA 1
ATOM 5823 C C . TRP B 1 284 ? 16.422 11.297 14.094 1 86.19 284 TRP B C 1
ATOM 5825 O O . TRP B 1 284 ? 17.234 12.109 14.531 1 86.19 284 TRP B O 1
ATOM 5835 N N . CYS B 1 285 ? 16.547 9.945 14.148 1 89.56 285 CYS B N 1
ATOM 5836 C CA . CYS B 1 285 ? 17.828 9.344 14.516 1 89.56 285 CYS B CA 1
ATOM 5837 C C . CYS B 1 285 ? 18.203 8.242 13.531 1 89.56 285 CYS B C 1
ATOM 5839 O O . CYS B 1 285 ? 17.422 7.336 13.266 1 89.56 285 CYS B O 1
ATOM 5841 N N . GLY B 1 286 ? 19.391 8.289 12.992 1 84.44 286 GLY B N 1
ATOM 5842 C CA . GLY B 1 286 ? 19.859 7.32 12.016 1 84.44 286 GLY B CA 1
ATOM 5843 C C . GLY B 1 286 ? 19.969 5.918 12.586 1 84.44 286 GLY B C 1
ATOM 5844 O O . GLY B 1 286 ? 19.859 4.934 11.844 1 84.44 286 GLY B O 1
ATOM 5845 N N . LYS B 1 287 ? 20.094 5.84 13.883 1 86.31 287 LYS B N 1
ATOM 5846 C CA . LYS B 1 287 ? 20.25 4.539 14.531 1 86.31 287 LYS B CA 1
ATOM 5847 C C . LYS B 1 287 ? 18.891 3.941 14.891 1 86.31 287 LYS B C 1
ATOM 5849 O O . LYS B 1 287 ? 18.797 2.752 15.203 1 86.31 287 LYS B O 1
ATOM 5854 N N . GLY B 1 288 ? 18 4.742 14.828 1 81.19 288 GLY B N 1
ATOM 5855 C CA . GLY B 1 288 ? 16.656 4.262 15.133 1 81.19 288 GLY B CA 1
ATOM 5856 C C . GLY B 1 288 ? 16.562 3.564 16.484 1 81.19 288 GLY B C 1
ATOM 5857 O O . GLY B 1 288 ? 16.953 4.129 17.5 1 81.19 288 GLY B O 1
ATOM 5858 N N . ASP B 1 289 ? 16.188 2.273 16.453 1 78.5 289 ASP B N 1
ATOM 5859 C CA . ASP B 1 289 ? 15.984 1.487 17.656 1 78.5 289 ASP B CA 1
ATOM 5860 C C . ASP B 1 289 ? 17.328 1.08 18.281 1 78.5 289 ASP B C 1
ATOM 5862 O O . ASP B 1 289 ? 17.375 0.683 19.438 1 78.5 289 ASP B O 1
ATOM 5866 N N . LYS B 1 290 ? 18.375 1.221 17.578 1 86.44 290 LYS B N 1
ATOM 5867 C CA . LYS B 1 290 ? 19.703 0.853 18.078 1 86.44 290 LYS B CA 1
ATOM 5868 C C . LYS B 1 290 ? 20.312 1.973 18.922 1 86.44 290 LYS B C 1
ATOM 5870 O O . LYS B 1 290 ? 21.328 1.774 19.594 1 86.44 290 LYS B O 1
ATOM 5875 N N . CYS B 1 291 ? 19.625 3.082 18.859 1 90.38 291 CYS B N 1
ATOM 5876 C CA . CYS B 1 291 ? 20.125 4.203 19.656 1 90.38 291 CYS B CA 1
ATOM 5877 C C . CYS B 1 291 ? 19.781 4.02 21.125 1 90.38 291 CYS B C 1
ATOM 5879 O O . CYS B 1 291 ? 18.641 3.717 21.469 1 90.38 291 CYS B O 1
ATOM 5881 N N . CYS B 1 292 ? 20.719 4.188 21.984 1 89.69 292 CYS B N 1
ATOM 5882 C CA . CYS B 1 292 ? 20.516 3.955 23.406 1 89.69 292 CYS B CA 1
ATOM 5883 C C . CYS B 1 292 ? 20.047 5.227 24.109 1 89.69 292 CYS B C 1
ATOM 5885 O O . CYS B 1 292 ? 19.594 5.18 25.25 1 89.69 292 CYS B O 1
ATOM 5887 N N . ALA B 1 293 ? 20.125 6.277 23.391 1 91.62 293 ALA B N 1
ATOM 5888 C CA . ALA B 1 293 ? 19.719 7.551 23.984 1 91.62 293 ALA B CA 1
ATOM 5889 C C . ALA B 1 293 ? 18.219 7.766 23.844 1 91.62 293 ALA B C 1
ATOM 5891 O O . ALA B 1 293 ? 17.547 7.059 23.078 1 91.62 293 ALA B O 1
ATOM 5892 N N . SER B 1 294 ? 17.688 8.773 24.578 1 91.69 294 SER B N 1
ATOM 5893 C CA . SER B 1 294 ? 16.25 9.016 24.609 1 91.69 294 SER B CA 1
ATOM 5894 C C . SER B 1 294 ? 15.781 9.781 23.375 1 91.69 294 SER B C 1
ATOM 5896 O O . SER B 1 294 ? 16.406 10.766 22.984 1 91.69 294 SER B O 1
ATOM 5898 N N . HIS B 1 295 ? 14.68 9.273 22.812 1 91.31 295 HIS B N 1
ATOM 5899 C CA . HIS B 1 295 ? 14.031 9.961 21.703 1 91.31 295 HIS B CA 1
ATOM 5900 C C . HIS B 1 295 ? 12.695 10.555 22.141 1 91.31 295 HIS B C 1
ATOM 5902 O O . HIS B 1 295 ? 11.82 10.797 21.312 1 91.31 295 HIS B O 1
ATOM 5908 N N . ASN B 1 296 ? 12.57 10.781 23.453 1 90.44 296 ASN B N 1
ATOM 5909 C CA . ASN B 1 296 ? 11.344 11.328 24.031 1 90.44 296 ASN B CA 1
ATOM 5910 C C . ASN B 1 296 ? 11.398 12.852 24.109 1 90.44 296 ASN B C 1
ATOM 5912 O O . ASN B 1 296 ? 12.273 13.406 24.797 1 90.44 296 ASN B O 1
ATOM 5916 N N . VAL B 1 297 ? 10.445 13.539 23.547 1 92.62 297 VAL B N 1
ATOM 5917 C CA . VAL B 1 297 ? 10.453 14.992 23.438 1 92.62 297 VAL B CA 1
ATOM 5918 C C . VAL B 1 297 ? 10.32 15.609 24.844 1 92.62 297 VAL B C 1
ATOM 5920 O O . VAL B 1 297 ? 10.898 16.656 25.109 1 92.62 297 VAL B O 1
ATOM 5923 N N . ASP B 1 298 ? 9.594 15 25.734 1 92.31 298 ASP B N 1
ATOM 5924 C CA . ASP B 1 298 ? 9.477 15.5 27.109 1 92.31 298 ASP B CA 1
ATOM 5925 C C . ASP B 1 298 ? 10.828 15.477 27.812 1 92.31 298 ASP B C 1
ATOM 5927 O O . ASP B 1 298 ? 11.141 16.375 28.594 1 92.31 298 ASP B O 1
ATOM 5931 N N . ASP B 1 299 ? 11.578 14.422 27.531 1 92.62 299 ASP B N 1
ATOM 5932 C CA . ASP B 1 299 ? 12.93 14.367 28.094 1 92.62 299 ASP B CA 1
ATOM 5933 C C . ASP B 1 299 ? 13.781 15.523 27.562 1 92.62 299 ASP B C 1
ATOM 5935 O O . ASP B 1 299 ? 14.562 16.109 28.312 1 92.62 299 ASP B O 1
ATOM 5939 N N . ILE B 1 300 ? 13.625 15.789 26.359 1 92.62 300 ILE B N 1
ATOM 5940 C CA . ILE B 1 300 ? 14.375 16.859 25.719 1 92.62 300 ILE B CA 1
ATOM 5941 C C . ILE B 1 300 ? 14 18.203 26.344 1 92.62 300 ILE B C 1
ATOM 5943 O O . ILE B 1 300 ? 14.875 18.984 26.719 1 92.62 300 ILE B O 1
ATOM 5947 N N . LEU B 1 301 ? 12.797 18.484 26.5 1 93.19 301 LEU B N 1
ATOM 5948 C CA . LEU B 1 301 ? 12.305 19.75 27.031 1 93.19 301 LEU B CA 1
ATOM 5949 C C . LEU B 1 301 ? 12.656 19.891 28.5 1 93.19 301 LEU B C 1
ATOM 5951 O O . LEU B 1 301 ? 12.938 20.984 28.984 1 93.19 301 LEU B O 1
ATOM 5955 N N . ASP B 1 302 ? 12.656 18.766 29.219 1 91.81 302 ASP B N 1
ATOM 5956 C CA . ASP B 1 302 ? 13.086 18.797 30.609 1 91.81 302 ASP B CA 1
ATOM 5957 C C . ASP B 1 302 ? 14.555 19.188 30.734 1 91.81 302 ASP B C 1
ATOM 5959 O O . ASP B 1 302 ? 14.922 19.969 31.609 1 91.81 302 ASP B O 1
ATOM 5963 N N . ALA B 1 303 ? 15.336 18.531 29.906 1 90.19 303 ALA B N 1
ATOM 5964 C CA . ALA B 1 303 ? 16.766 18.828 29.922 1 90.19 303 ALA B CA 1
ATOM 5965 C C . ALA B 1 303 ? 17.031 20.281 29.578 1 90.19 303 ALA B C 1
ATOM 5967 O O . ALA B 1 303 ? 17.891 20.922 30.172 1 90.19 303 ALA B O 1
ATOM 5968 N N . GLN B 1 304 ? 16.328 20.844 28.641 1 90.19 304 GLN B N 1
ATOM 5969 C CA . GLN B 1 304 ? 16.484 22.234 28.234 1 90.19 304 GLN B CA 1
ATOM 5970 C C . GLN B 1 304 ? 16.031 23.188 29.344 1 90.19 304 GLN B C 1
ATOM 5972 O O . GLN B 1 304 ? 16.656 24.219 29.562 1 90.19 304 GLN B O 1
ATOM 5977 N N . ALA B 1 305 ? 14.977 22.875 30.062 1 87.38 305 ALA B N 1
ATOM 5978 C CA . ALA B 1 305 ? 14.484 23.688 31.172 1 87.38 305 ALA B CA 1
ATOM 5979 C C . ALA B 1 305 ? 15.477 23.703 32.312 1 87.38 305 ALA B C 1
ATOM 5981 O O . ALA B 1 305 ? 15.672 24.734 32.969 1 87.38 305 ALA B O 1
ATOM 5982 N N . SER B 1 306 ? 16.078 22.547 32.594 1 85.44 306 SER B N 1
ATOM 5983 C CA . SER B 1 306 ? 17.062 22.438 33.656 1 85.44 306 SER B CA 1
ATOM 5984 C C . SER B 1 306 ? 18.312 23.266 33.375 1 85.44 306 SER B C 1
ATOM 5986 O O . SER B 1 306 ? 18.875 23.891 34.281 1 85.44 306 SER B O 1
ATOM 5988 N N . LYS B 1 307 ? 18.719 23.25 32.188 1 83.62 307 LYS B N 1
ATOM 5989 C CA . LYS B 1 307 ? 19.891 24.031 31.781 1 83.62 307 LYS B CA 1
ATOM 5990 C C . LYS B 1 307 ? 19.641 25.516 31.922 1 83.62 307 LYS B C 1
ATOM 5992 O O . LYS B 1 307 ? 20.516 26.266 32.375 1 83.62 307 LYS B O 1
ATOM 5997 N N . ARG B 1 308 ? 18.484 25.969 31.656 1 82.25 308 ARG B N 1
ATOM 5998 C CA . ARG B 1 308 ? 18.109 27.375 31.766 1 82.25 308 ARG B CA 1
ATOM 5999 C C . ARG B 1 308 ? 18.094 27.828 33.219 1 82.25 308 ARG B C 1
ATOM 6001 O O . ARG B 1 308 ? 18.531 28.922 33.562 1 82.25 308 ARG B O 1
ATOM 6008 N N . ARG B 1 309 ? 17.672 26.953 34.094 1 79.06 309 ARG B N 1
ATOM 6009 C CA . ARG B 1 309 ? 17.609 27.25 35.5 1 79.06 309 ARG B CA 1
ATOM 6010 C C . ARG B 1 309 ? 19 27.344 36.094 1 79.06 309 ARG B C 1
ATOM 6012 O O . ARG B 1 309 ? 19.281 28.234 36.938 1 79.06 309 ARG B O 1
ATOM 6019 N N . ARG B 1 310 ? 19.844 26.453 35.625 1 76.88 310 ARG B N 1
ATOM 6020 C CA . ARG B 1 310 ? 21.219 26.453 36.125 1 76.88 310 ARG B CA 1
ATOM 6021 C C . ARG B 1 310 ? 21.969 27.703 35.656 1 76.88 310 ARG B C 1
ATOM 6023 O O . ARG B 1 310 ? 22.703 28.312 36.438 1 76.88 310 ARG B O 1
ATOM 6030 N N . ASN B 1 311 ? 21.672 28.094 34.438 1 76.81 311 ASN B N 1
ATOM 6031 C CA . ASN B 1 311 ? 22.312 29.281 33.906 1 76.81 311 ASN B CA 1
ATOM 6032 C C . ASN B 1 311 ? 21.812 30.547 34.594 1 76.81 311 ASN B C 1
ATOM 6034 O O . ASN B 1 311 ? 22.594 31.484 34.844 1 76.81 311 ASN B O 1
ATOM 6038 N N . LYS B 1 312 ? 20.641 30.641 35.062 1 73.31 312 LYS B N 1
ATOM 6039 C CA . LYS B 1 312 ? 20.078 31.781 35.781 1 73.31 312 LYS B CA 1
ATOM 6040 C C . LYS B 1 312 ? 20.609 31.844 37.219 1 73.31 312 LYS B C 1
ATOM 6042 O O . LYS B 1 312 ? 20.875 32.938 37.75 1 73.31 312 LYS B O 1
ATOM 6047 N N . ARG B 1 313 ? 20.922 30.766 37.781 1 73.62 313 ARG B N 1
ATOM 6048 C CA . ARG B 1 313 ? 21.453 30.688 39.125 1 73.62 313 ARG B CA 1
ATOM 6049 C C . ARG B 1 313 ? 22.922 31.141 39.188 1 73.62 313 ARG B C 1
ATOM 6051 O O . ARG B 1 313 ? 23.328 31.859 40.094 1 73.62 313 ARG B O 1
ATOM 6058 N N . VAL B 1 314 ? 23.609 30.656 38.156 1 70.25 314 VAL B N 1
ATOM 6059 C CA . VAL B 1 314 ? 25.031 31.016 38.094 1 70.25 314 VAL B CA 1
ATOM 6060 C C . VAL B 1 314 ? 25.172 32.531 37.844 1 70.25 314 VAL B C 1
ATOM 6062 O O . VAL B 1 314 ? 26.016 33.188 38.438 1 70.25 314 VAL B O 1
ATOM 6065 N N . LYS B 1 315 ? 24.266 33.156 37.094 1 68.5 315 LYS B N 1
ATOM 6066 C CA . LYS B 1 315 ? 24.328 34.562 36.781 1 68.5 315 LYS B CA 1
ATOM 6067 C C . LYS B 1 315 ? 23.906 35.406 38 1 68.5 315 LYS B C 1
ATOM 6069 O O . LYS B 1 315 ? 24.484 36.438 38.281 1 68.5 315 LYS B O 1
ATOM 6074 N N . MET B 1 316 ? 23.062 34.812 38.781 1 67.62 316 MET B N 1
ATOM 6075 C CA . MET B 1 316 ? 22.641 35.5 40 1 67.62 316 MET B CA 1
ATOM 6076 C C . MET B 1 316 ? 23.703 35.406 41.062 1 67.62 316 MET B C 1
ATOM 6078 O O . MET B 1 316 ? 23.922 36.375 41.812 1 67.62 316 MET B O 1
ATOM 6082 N N . SER B 1 317 ? 24.406 34.281 41.094 1 62.12 317 SER B N 1
ATOM 6083 C CA . SER B 1 317 ? 25.469 34.094 42.094 1 62.12 317 SER B CA 1
ATOM 6084 C C . SER B 1 317 ? 26.703 34.906 41.719 1 62.12 317 SER B C 1
ATOM 6086 O O . SER B 1 317 ? 27.422 35.375 42.594 1 62.12 317 SER B O 1
ATOM 6088 N N . SER B 1 318 ? 26.984 34.906 40.406 1 55.69 318 SER B N 1
ATOM 6089 C CA . SER B 1 318 ? 28.188 35.625 40 1 55.69 318 SER B CA 1
ATOM 6090 C C . SER B 1 318 ? 28.078 37.094 40.281 1 55.69 318 SER B C 1
ATOM 6092 O O . SER B 1 318 ? 29.078 37.812 40.25 1 55.69 318 SER B O 1
ATOM 6094 N N . ASN B 1 319 ? 26.875 37.562 40.219 1 47.72 319 ASN B N 1
ATOM 6095 C CA . ASN B 1 319 ? 26.812 39 40.406 1 47.72 319 ASN B CA 1
ATOM 6096 C C . ASN B 1 319 ? 27.078 39.375 41.875 1 47.72 319 ASN B C 1
ATOM 6098 O O . ASN B 1 319 ? 26.984 40.562 42.219 1 47.72 319 ASN B O 1
ATOM 6102 N N . GLY B 1 320 ? 27.078 38.312 42.75 1 41.38 320 GLY B N 1
ATOM 6103 C CA . GLY B 1 320 ? 27.406 38.812 44.062 1 41.38 320 GLY B CA 1
ATOM 6104 C C . GLY B 1 320 ? 28.891 38.969 44.312 1 41.38 320 GLY B C 1
ATOM 6105 O O . GLY B 1 320 ? 29.312 39.344 45.406 1 41.38 320 GLY B O 1
ATOM 6106 N N . GLY B 1 321 ? 29.719 37.844 43.844 1 33.5 321 GLY B N 1
ATOM 6107 C CA . GLY B 1 321 ? 31.078 37.844 44.344 1 33.5 321 GLY B CA 1
ATOM 6108 C C . GLY B 1 321 ? 31.906 38.969 43.781 1 33.5 321 GLY B C 1
ATOM 6109 O O . GLY B 1 321 ? 31.562 39.562 42.75 1 33.5 321 GLY B O 1
ATOM 6110 N N . CYS B 1 322 ? 32.906 39.469 44.688 1 32.47 322 CYS B N 1
ATOM 6111 C CA . CYS B 1 322 ? 34.125 40.281 44.656 1 32.47 322 CYS B CA 1
ATOM 6112 C C . CYS B 1 322 ? 35.031 39.875 43.5 1 32.47 322 CYS B C 1
ATOM 6114 O O . CYS B 1 322 ? 35 38.719 43.062 1 32.47 322 CYS B O 1
ATOM 6116 N N . ALA B 1 323 ? 36 40.75 42.969 1 27.58 323 ALA B N 1
ATOM 6117 C CA . ALA B 1 323 ? 36.875 41 41.812 1 27.58 323 ALA B CA 1
ATOM 6118 C C . ALA B 1 323 ? 37.938 39.906 41.719 1 27.58 323 ALA B C 1
ATOM 6120 O O . ALA B 1 323 ? 38.75 39.906 40.781 1 27.58 323 ALA B O 1
ATOM 6121 N N . ASN B 1 324 ? 38.25 38.938 42.781 1 26.11 324 ASN B N 1
ATOM 6122 C CA . ASN B 1 324 ? 39.625 38.438 42.594 1 26.11 324 ASN B CA 1
ATOM 6123 C C . ASN B 1 324 ? 39.656 37.281 41.562 1 26.11 324 ASN B C 1
ATOM 6125 O O . ASN B 1 324 ? 38.844 36.344 41.656 1 26.11 324 ASN B O 1
ATOM 6129 N N . THR B 1 325 ? 40.094 37.344 40.281 1 24.08 325 THR B N 1
ATOM 6130 C CA . THR B 1 325 ? 40.125 36.625 39.031 1 24.08 325 THR B CA 1
ATOM 6131 C C . THR B 1 325 ? 40.938 35.344 39.156 1 24.08 325 THR B C 1
ATOM 6133 O O . THR B 1 325 ? 41.406 34.781 38.156 1 24.08 325 THR B O 1
ATOM 6136 N N . SER B 1 326 ? 40.812 34.469 40.344 1 21.22 326 SER B N 1
ATOM 6137 C CA . SER B 1 326 ? 41.844 33.438 40.375 1 21.22 326 SER B CA 1
ATOM 6138 C C . SER B 1 326 ? 41.594 32.375 39.312 1 21.22 326 SER B C 1
ATOM 6140 O O . SER B 1 326 ? 40.438 32.156 38.906 1 21.22 326 SER B O 1
ATOM 6142 N N . ASP B 1 327 ? 42.594 31.75 38.562 1 21.16 327 ASP B N 1
ATOM 6143 C CA . ASP B 1 327 ? 42.906 30.922 37.406 1 21.16 327 ASP B CA 1
ATOM 6144 C C . ASP B 1 327 ? 42.625 29.453 37.688 1 21.16 327 ASP B C 1
ATOM 6146 O O . ASP B 1 327 ? 43.156 28.562 37 1 21.16 327 ASP B O 1
ATOM 6150 N N . SER B 1 328 ? 41.531 28.969 38.5 1 20.2 328 SER B N 1
ATOM 6151 C CA . SER B 1 328 ? 41.594 27.625 39.031 1 20.2 328 SER B CA 1
ATOM 6152 C C . SER B 1 328 ? 41.375 26.578 37.938 1 20.2 328 SER B C 1
ATOM 6154 O O . SER B 1 328 ? 40.562 26.797 37.031 1 20.2 328 SER B O 1
ATOM 6156 N N . GLU B 1 329 ? 42.281 25.453 37.781 1 20.44 329 GLU B N 1
ATOM 6157 C CA . GLU B 1 329 ? 42.594 24.281 36.969 1 20.44 329 GLU B CA 1
ATOM 6158 C C . GLU B 1 329 ? 41.625 23.156 37.219 1 20.44 329 GLU B C 1
ATOM 6160 O O . GLU B 1 329 ? 41.531 22.641 38.344 1 20.44 329 GLU B O 1
ATOM 6165 N N . HIS B 1 330 ? 40.344 23.031 36.594 1 19.3 330 HIS B N 1
ATOM 6166 C CA . HIS B 1 330 ? 39.188 22.156 36.812 1 19.3 330 HIS B CA 1
ATOM 6167 C C . HIS B 1 330 ? 39.5 20.734 36.375 1 19.3 330 HIS B C 1
ATOM 6169 O O . HIS B 1 330 ? 39.562 20.438 35.156 1 19.3 330 HIS B O 1
ATOM 6175 N N . SER B 1 331 ? 40.188 19.812 37.188 1 18.92 331 SER B N 1
ATOM 6176 C CA . SER B 1 331 ? 40.5 18.422 36.844 1 18.92 331 SER B CA 1
ATOM 6177 C C . SER B 1 331 ? 39.281 17.531 36.906 1 18.92 331 SER B C 1
ATOM 6179 O O . SER B 1 331 ? 38.531 17.578 37.875 1 18.92 331 SER B O 1
ATOM 6181 N N . MET B 1 332 ? 38.656 16.906 35.844 1 17.58 332 MET B N 1
ATOM 6182 C CA . MET B 1 332 ? 37.531 16.125 35.375 1 17.58 332 MET B CA 1
ATOM 6183 C C . MET B 1 332 ? 37.625 14.68 35.812 1 17.58 332 MET B C 1
ATOM 6185 O O . MET B 1 332 ? 38.281 13.859 35.188 1 17.58 332 MET B O 1
ATOM 6189 N N . ARG B 1 333 ? 37.875 14.258 37.125 1 17.77 333 ARG B N 1
ATOM 6190 C CA . ARG B 1 333 ? 38.062 12.844 37.406 1 17.77 333 ARG B CA 1
ATOM 6191 C C . ARG B 1 333 ? 36.844 12.016 37.062 1 17.77 333 ARG B C 1
ATOM 6193 O O . ARG B 1 333 ? 35.719 12.547 37 1 17.77 333 ARG B O 1
ATOM 6200 N N . ASP B 1 334 ? 36.938 10.523 36.875 1 19.02 334 ASP B N 1
ATOM 6201 C CA . ASP B 1 334 ? 36.562 9.242 36.281 1 19.02 334 ASP B CA 1
ATOM 6202 C C . ASP B 1 334 ? 35.531 8.523 37.156 1 19.02 334 ASP B C 1
ATOM 6204 O O . ASP B 1 334 ? 35.844 8.133 38.312 1 19.02 334 ASP B O 1
ATOM 6208 N N . LEU B 1 335 ? 34.219 8.906 37.25 1 18.23 335 LEU B N 1
ATOM 6209 C CA . LEU B 1 335 ? 33.156 8.391 38.125 1 18.23 335 LEU B CA 1
ATOM 6210 C C . LEU B 1 335 ? 32.906 6.91 37.844 1 18.23 335 LEU B C 1
ATOM 6212 O O . LEU B 1 335 ? 32.562 6.523 36.75 1 18.23 335 LEU B O 1
ATOM 6216 N N . SER B 1 336 ? 33.5 5.977 38.594 1 18.47 336 SER B N 1
ATOM 6217 C CA . SER B 1 336 ? 33.5 4.52 38.656 1 18.47 336 SER B CA 1
ATOM 6218 C C . SER B 1 336 ? 32.125 3.977 39 1 18.47 336 SER B C 1
ATOM 6220 O O . SER B 1 336 ? 31.469 4.484 39.906 1 18.47 336 SER B O 1
ATOM 6222 N N . ILE B 1 337 ? 31.422 3.301 38.031 1 20 337 ILE B N 1
ATOM 6223 C CA . ILE B 1 337 ? 30.109 2.674 37.844 1 20 337 ILE B CA 1
ATOM 6224 C C . ILE B 1 337 ? 29.969 1.505 38.812 1 20 337 ILE B C 1
ATOM 6226 O O . ILE B 1 337 ? 30.656 0.494 38.719 1 20 337 ILE B O 1
ATOM 6230 N N . VAL B 1 338 ? 29.688 1.737 40.094 1 18.88 338 VAL B N 1
ATOM 6231 C CA . VAL B 1 338 ? 29.562 0.687 41.094 1 18.88 338 VAL B CA 1
ATOM 6232 C C . VAL B 1 338 ? 28.391 -0.219 40.781 1 18.88 338 VAL B C 1
ATOM 6234 O O . VAL B 1 338 ? 27.359 0.251 40.281 1 18.88 338 VAL B O 1
ATOM 6237 N N . GLU B 1 339 ? 28.469 -1.614 40.875 1 20.42 339 GLU B N 1
ATOM 6238 C CA . GLU B 1 339 ? 27.938 -2.918 40.5 1 20.42 339 GLU B CA 1
ATOM 6239 C C . GLU B 1 339 ? 26.719 -3.281 41.344 1 20.42 339 GLU B C 1
ATOM 6241 O O . GLU B 1 339 ? 26.141 -4.359 41.188 1 20.42 339 GLU B O 1
ATOM 6246 N N . GLU B 1 340 ? 25.938 -2.332 41.938 1 18.14 340 GLU B N 1
ATOM 6247 C CA . GLU B 1 340 ? 25.25 -2.941 43.062 1 18.14 340 GLU B CA 1
ATOM 6248 C C . GLU B 1 340 ? 24.203 -3.957 42.625 1 18.14 340 GLU B C 1
ATOM 6250 O O . GLU B 1 340 ? 23.625 -3.809 41.531 1 18.14 340 GLU B O 1
ATOM 6255 N N . ASP B 1 341 ? 23.953 -5.133 43.375 1 20.19 341 ASP B N 1
ATOM 6256 C CA . ASP B 1 341 ? 23.484 -6.508 43.438 1 20.19 341 ASP B CA 1
ATOM 6257 C C . ASP B 1 341 ? 21.984 -6.555 43.719 1 20.19 341 ASP B C 1
ATOM 6259 O O . ASP B 1 341 ? 21.438 -7.617 44.031 1 20.19 341 ASP B O 1
ATOM 6263 N N . ASP B 1 342 ? 21.125 -5.574 43.406 1 17.89 342 ASP B N 1
ATOM 6264 C CA . ASP B 1 342 ? 19.906 -5.578 44.219 1 17.89 342 ASP B CA 1
ATOM 6265 C C . ASP B 1 342 ? 19 -6.742 43.812 1 17.89 342 ASP B C 1
ATOM 6267 O O . ASP B 1 342 ? 18.781 -6.984 42.625 1 17.89 342 ASP B O 1
ATOM 6271 N N . ASP B 1 343 ? 18.625 -7.672 44.719 1 19.14 343 ASP B N 1
ATOM 6272 C CA . ASP B 1 343 ? 18 -8.984 44.875 1 19.14 343 ASP B CA 1
ATOM 6273 C C . ASP B 1 343 ? 16.484 -8.891 44.719 1 19.14 343 ASP B C 1
ATOM 6275 O O . ASP B 1 343 ? 15.781 -9.906 44.75 1 19.14 343 ASP B O 1
ATOM 6279 N N . ASP B 1 344 ? 15.805 -7.746 44.656 1 18.39 344 ASP B N 1
ATOM 6280 C CA . ASP B 1 344 ? 14.516 -7.836 45.344 1 18.39 344 ASP B CA 1
ATOM 6281 C C . ASP B 1 344 ? 13.539 -8.703 44.562 1 18.39 344 ASP B C 1
ATOM 6283 O O . ASP B 1 344 ? 13.562 -8.711 43.344 1 18.39 344 ASP B O 1
ATOM 6287 N N . ASP B 1 345 ? 12.75 -9.617 45.25 1 20.48 345 ASP B N 1
ATOM 6288 C CA . ASP B 1 345 ? 11.852 -10.766 45.188 1 20.48 345 ASP B CA 1
ATOM 6289 C C . ASP B 1 345 ? 10.461 -10.344 44.75 1 20.48 345 ASP B C 1
ATOM 6291 O O . ASP B 1 345 ? 9.672 -9.836 45.531 1 20.48 345 ASP B O 1
ATOM 6295 N N . GLU B 1 346 ? 10.273 -9.648 43.594 1 18.86 346 GLU B N 1
ATOM 6296 C CA . GLU B 1 346 ? 8.938 -9.094 43.375 1 18.86 346 GLU B CA 1
ATOM 6297 C C . GLU B 1 346 ? 7.91 -10.203 43.156 1 18.86 346 GLU B C 1
ATOM 6299 O O . GLU B 1 346 ? 8.094 -11.07 42.281 1 18.86 346 GLU B O 1
ATOM 6304 N N . GLU B 1 347 ? 7.203 -10.531 44.219 1 20.39 347 GLU B N 1
ATOM 6305 C CA . GLU B 1 347 ? 6.094 -11.477 44.281 1 20.39 347 GLU B CA 1
ATOM 6306 C C . GLU B 1 347 ? 4.973 -11.086 43.344 1 20.39 347 GLU B C 1
ATOM 6308 O O . GLU B 1 347 ? 4.527 -9.93 43.344 1 20.39 347 GLU B O 1
ATOM 6313 N N . VAL B 1 348 ? 4.777 -11.867 42.25 1 21.33 348 VAL B N 1
ATOM 6314 C CA . VAL B 1 348 ? 3.918 -11.773 41.094 1 21.33 348 VAL B CA 1
ATOM 6315 C C . VAL B 1 348 ? 2.463 -12 41.5 1 21.33 348 VAL B C 1
ATOM 6317 O O . VAL B 1 348 ? 2.096 -13.094 41.938 1 21.33 348 VAL B O 1
ATOM 6320 N N . VAL B 1 349 ? 1.862 -11.039 42.25 1 20.5 349 VAL B N 1
ATOM 6321 C CA . VAL B 1 349 ? 0.502 -11.312 42.719 1 20.5 349 VAL B CA 1
ATOM 6322 C C . VAL B 1 349 ? -0.423 -11.453 41.5 1 20.5 349 VAL B C 1
ATOM 6324 O O . VAL B 1 349 ? -0.287 -10.727 40.531 1 20.5 349 VAL B O 1
ATOM 6327 N N . ASP B 1 350 ? -1.235 -12.586 41.375 1 21.5 350 ASP B N 1
ATOM 6328 C CA . ASP B 1 350 ? -2.066 -13.312 40.406 1 21.5 350 ASP B CA 1
ATOM 6329 C C . ASP B 1 350 ? -3.412 -12.617 40.219 1 21.5 350 ASP B C 1
ATOM 6331 O O . ASP B 1 350 ? -4.344 -13.203 39.656 1 21.5 350 ASP B O 1
ATOM 6335 N N . ASP B 1 351 ? -3.508 -11.258 40.25 1 19.95 351 ASP B N 1
ATOM 6336 C CA . ASP B 1 351 ? -4.906 -10.875 40.438 1 19.95 351 ASP B CA 1
ATOM 6337 C C . ASP B 1 351 ? -5.75 -11.297 39.25 1 19.95 351 ASP B C 1
ATOM 6339 O O . ASP B 1 351 ? -5.297 -11.227 38.094 1 19.95 351 ASP B O 1
ATOM 6343 N N . GLY B 1 352 ? -6.859 -12.055 39.438 1 21.52 352 GLY B N 1
ATOM 6344 C CA . GLY B 1 352 ? -7.902 -12.805 38.75 1 21.52 352 GLY B CA 1
ATOM 6345 C C . GLY B 1 352 ? -8.82 -11.93 37.906 1 21.52 352 GLY B C 1
ATOM 6346 O O . GLY B 1 352 ? -10 -11.758 38.25 1 21.52 352 GLY B O 1
ATOM 6347 N N . ASP B 1 353 ? -8.281 -10.82 37.281 1 22.69 353 ASP B N 1
ATOM 6348 C CA . ASP B 1 353 ? -9.297 -9.883 36.844 1 22.69 353 ASP B CA 1
ATOM 6349 C C . ASP B 1 353 ? -10.25 -10.531 35.844 1 22.69 353 ASP B C 1
ATOM 6351 O O . ASP B 1 353 ? -9.836 -11.359 35.031 1 22.69 353 ASP B O 1
ATOM 6355 N N . SER B 1 354 ? -11.562 -10.398 36.062 1 24.25 354 SER B N 1
ATOM 6356 C CA . SER B 1 354 ? -12.836 -10.898 35.562 1 24.25 354 SER B CA 1
ATOM 6357 C C . SER B 1 354 ? -13.047 -10.5 34.094 1 24.25 354 SER B C 1
ATOM 6359 O O . SER B 1 354 ? -12.75 -9.367 33.719 1 24.25 354 SER B O 1
ATOM 6361 N N . PRO B 1 355 ? -13.289 -11.531 33.125 1 25.27 355 PRO B N 1
ATOM 6362 C CA . PRO B 1 355 ? -13.25 -11.594 31.672 1 25.27 355 PRO B CA 1
ATOM 6363 C C . PRO B 1 355 ? -14.359 -10.781 31.016 1 25.27 355 PRO B C 1
ATOM 6365 O O . PRO B 1 355 ? -14.508 -10.805 29.797 1 25.27 355 PRO B O 1
ATOM 6368 N N . GLU B 1 356 ? -15.453 -10.289 31.719 1 25.3 356 GLU B N 1
ATOM 6369 C CA . GLU B 1 356 ? -16.781 -10.164 31.125 1 25.3 356 GLU B CA 1
ATOM 6370 C C . GLU B 1 356 ? -16.797 -9.094 30.031 1 25.3 356 GLU B C 1
ATOM 6372 O O . GLU B 1 356 ? -17.734 -9.023 29.25 1 25.3 356 GLU B O 1
ATOM 6377 N N . GLY B 1 357 ? -16.172 -7.938 30.25 1 23.86 357 GLY B N 1
ATOM 6378 C CA . GLY B 1 357 ? -16.625 -6.754 29.531 1 23.86 357 GLY B CA 1
ATOM 6379 C C . GLY B 1 357 ? -16.312 -6.797 28.047 1 23.86 357 GLY B C 1
ATOM 6380 O O . GLY B 1 357 ? -15.555 -5.965 27.547 1 23.86 357 GLY B O 1
ATOM 6381 N N . ALA B 1 358 ? -16.406 -7.93 27.359 1 27.08 358 ALA B N 1
ATOM 6382 C CA . ALA B 1 358 ? -15.969 -8.055 25.969 1 27.08 358 ALA B CA 1
ATOM 6383 C C . ALA B 1 358 ? -16.812 -7.18 25.047 1 27.08 358 ALA B C 1
ATOM 6385 O O . ALA B 1 358 ? -17.047 -7.527 23.891 1 27.08 358 ALA B O 1
ATOM 6386 N N . SER B 1 359 ? -17.906 -6.457 25.656 1 24.83 359 SER B N 1
ATOM 6387 C CA . SER B 1 359 ? -18.953 -5.852 24.828 1 24.83 359 SER B CA 1
ATOM 6388 C C . SER B 1 359 ? -18.359 -5.16 23.609 1 24.83 359 SER B C 1
ATOM 6390 O O . SER B 1 359 ? -17.141 -4.93 23.547 1 24.83 359 SER B O 1
ATOM 6392 N N . ASN B 1 360 ? -19.312 -4.461 22.797 1 26.8 360 ASN B N 1
ATOM 6393 C CA . ASN B 1 360 ? -19.359 -3.75 21.531 1 26.8 360 ASN B CA 1
ATOM 6394 C C . ASN B 1 360 ? -18.312 -2.645 21.453 1 26.8 360 ASN B C 1
ATOM 6396 O O . ASN B 1 360 ? -18.656 -1.48 21.219 1 26.8 360 ASN B O 1
ATOM 6400 N N . ARG B 1 361 ? -17.469 -2.504 22.375 1 26.2 361 ARG B N 1
ATOM 6401 C CA . ARG B 1 361 ? -16.531 -1.389 22.547 1 26.2 361 ARG B CA 1
ATOM 6402 C C . ARG B 1 361 ? -15.758 -1.127 21.266 1 26.2 361 ARG B C 1
ATOM 6404 O O . ARG B 1 361 ? -14.836 -1.879 20.922 1 26.2 361 ARG B O 1
ATOM 6411 N N . GLU B 1 362 ? -16.406 -0.842 20.156 1 34.22 362 GLU B N 1
ATOM 6412 C CA . GLU B 1 362 ? -15.633 -0.123 19.141 1 34.22 362 GLU B CA 1
ATOM 6413 C C . GLU B 1 362 ? -14.508 0.685 19.781 1 34.22 362 GLU B C 1
ATOM 6415 O O . GLU B 1 362 ? -14.766 1.674 20.484 1 34.22 362 GLU B O 1
ATOM 6420 N N . ARG B 1 363 ? -13.609 0.147 20.406 1 34.81 363 ARG B N 1
ATOM 6421 C CA . ARG B 1 363 ? -12.516 0.493 21.297 1 34.81 363 ARG B CA 1
ATOM 6422 C C . ARG B 1 363 ? -11.805 1.761 20.844 1 34.81 363 ARG B C 1
ATOM 6424 O O . ARG B 1 363 ? -11.43 1.876 19.672 1 34.81 363 ARG B O 1
ATOM 6431 N N . ARG B 1 364 ? -12.156 2.863 21.375 1 40.06 364 ARG B N 1
ATOM 6432 C CA . ARG B 1 364 ? -11.289 4.039 21.344 1 40.06 364 ARG B CA 1
ATOM 6433 C C . ARG B 1 364 ? -9.82 3.637 21.312 1 40.06 364 ARG B C 1
ATOM 6435 O O . ARG B 1 364 ? -9.32 3 22.234 1 40.06 364 ARG B O 1
ATOM 6442 N N . LYS B 1 365 ? -9.359 3.23 20.156 1 48.56 365 LYS B N 1
ATOM 6443 C CA . LYS B 1 365 ? -7.934 2.938 20.047 1 48.56 365 LYS B CA 1
ATOM 6444 C C . LYS B 1 365 ? -7.094 4.133 20.484 1 48.56 365 LYS B C 1
ATOM 6446 O O . LYS B 1 365 ? -7.258 5.238 19.969 1 48.56 365 LYS B O 1
ATOM 6451 N N . PHE B 1 366 ? -6.68 4.098 21.719 1 40.41 366 PHE B N 1
ATOM 6452 C CA . PHE B 1 366 ? -5.711 5.09 22.172 1 40.41 366 PHE B CA 1
ATOM 6453 C C . PHE B 1 366 ? -4.352 4.848 21.516 1 40.41 366 PHE B C 1
ATOM 6455 O O . PHE B 1 366 ? -3.842 3.727 21.531 1 40.41 366 PHE B O 1
ATOM 6462 N N . THR B 1 367 ? -4.082 5.645 20.469 1 55.34 367 THR B N 1
ATOM 6463 C CA . THR B 1 367 ? -2.77 5.582 19.844 1 55.34 367 THR B CA 1
ATOM 6464 C C . THR B 1 367 ? -1.933 6.805 20.203 1 55.34 367 THR B C 1
ATOM 6466 O O . THR B 1 367 ? -2.443 7.758 20.797 1 55.34 367 THR B O 1
ATOM 6469 N N . THR B 1 368 ? -0.583 6.688 20.328 1 61.06 368 THR B N 1
ATOM 6470 C CA . THR B 1 368 ? 0.224 7.895 20.484 1 61.06 368 THR B CA 1
ATOM 6471 C C . THR B 1 368 ? -0.238 8.977 19.516 1 61.06 368 THR B C 1
ATOM 6473 O O . THR B 1 368 ? -0.138 10.172 19.812 1 61.06 368 THR B O 1
ATOM 6476 N N . GLY B 1 369 ? -0.929 8.555 18.531 1 68.81 369 GLY B N 1
ATOM 6477 C CA . GLY B 1 369 ? -1.532 9.391 17.5 1 68.81 369 GLY B CA 1
ATOM 6478 C C . GLY B 1 369 ? -0.511 10.109 16.641 1 68.81 369 GLY B C 1
ATOM 6479 O O . GLY B 1 369 ? -0.86 10.695 15.617 1 68.81 369 GLY B O 1
ATOM 6480 N N . LEU B 1 370 ? 0.743 9.984 17 1 77.69 370 LEU B N 1
ATOM 6481 C CA . LEU B 1 370 ? 1.787 10.68 16.25 1 77.69 370 LEU B CA 1
ATOM 6482 C C . LEU B 1 370 ? 1.905 10.133 14.844 1 77.69 370 LEU B C 1
ATOM 6484 O O . LEU B 1 370 ? 1.812 8.922 14.633 1 77.69 370 LEU B O 1
ATOM 6488 N N . HIS B 1 371 ? 2.023 11.086 13.977 1 79.81 371 HIS B N 1
ATOM 6489 C CA . HIS B 1 371 ? 2.199 10.781 12.562 1 79.81 371 HIS B CA 1
ATOM 6490 C C . HIS B 1 371 ? 0.917 10.219 11.961 1 79.81 371 HIS B C 1
ATOM 6492 O O . HIS B 1 371 ? 0.967 9.367 11.062 1 79.81 371 HIS B O 1
ATOM 6498 N N . ARG B 1 372 ? -0.098 10.555 12.531 1 91.56 372 ARG B N 1
ATOM 6499 C CA . ARG B 1 372 ? -1.423 10.43 11.93 1 91.56 372 ARG B CA 1
ATOM 6500 C C . ARG B 1 372 ? -1.961 11.797 11.516 1 91.56 372 ARG B C 1
ATOM 6502 O O . ARG B 1 372 ? -1.861 12.766 12.273 1 91.56 372 ARG B O 1
ATOM 6509 N N . ALA B 1 373 ? -2.498 11.844 10.383 1 96.69 373 ALA B N 1
ATOM 6510 C CA . ALA B 1 373 ? -2.803 13.133 9.773 1 96.69 373 ALA B CA 1
ATOM 6511 C C . ALA B 1 373 ? -3.736 13.953 10.664 1 96.69 373 ALA B C 1
ATOM 6513 O O . ALA B 1 373 ? -3.539 15.156 10.836 1 96.69 373 ALA B O 1
ATOM 6514 N N . GLY B 1 374 ? -4.762 13.281 11.25 1 97.06 374 GLY B N 1
ATOM 6515 C CA . GLY B 1 374 ? -5.695 13.992 12.109 1 97.06 374 GLY B CA 1
ATOM 6516 C C . GLY B 1 374 ? -5.039 14.609 13.328 1 97.06 374 GLY B C 1
ATOM 6517 O O . GLY B 1 374 ? -5.176 15.805 13.578 1 97.06 374 GLY B O 1
ATOM 6518 N N . PHE B 1 375 ? -4.324 13.859 14.023 1 96.25 375 PHE B N 1
ATOM 6519 C CA . PHE B 1 375 ? -3.662 14.336 15.227 1 96.25 375 PHE B CA 1
ATOM 6520 C C . PHE B 1 375 ? -2.59 15.367 14.891 1 96.25 375 PHE B C 1
ATOM 6522 O O . PHE B 1 375 ? -2.42 16.359 15.602 1 96.25 375 PHE B O 1
ATOM 6529 N N . ASP B 1 376 ? -1.862 15.117 13.852 1 97.56 376 ASP B N 1
ATOM 6530 C CA . ASP B 1 376 ? -0.84 16.062 13.414 1 97.56 376 ASP B CA 1
ATOM 6531 C C . ASP B 1 376 ? -1.461 17.406 13.047 1 97.56 376 ASP B C 1
ATOM 6533 O O . ASP B 1 376 ? -0.882 18.469 13.32 1 97.56 376 ASP B O 1
ATOM 6537 N N . ALA B 1 377 ? -2.604 17.375 12.422 1 98.69 377 ALA B N 1
ATOM 6538 C CA . ALA B 1 377 ? -3.318 18.625 12.117 1 98.69 377 ALA B CA 1
ATOM 6539 C C . ALA B 1 377 ? -3.699 19.359 13.398 1 98.69 377 ALA B C 1
ATOM 6541 O O . ALA B 1 377 ? -3.588 20.594 13.461 1 98.69 377 ALA B O 1
ATOM 6542 N N . PHE B 1 378 ? -4.156 18.609 14.359 1 98.25 378 PHE B N 1
ATOM 6543 C CA . PHE B 1 378 ? -4.488 19.234 15.633 1 98.25 378 PHE B CA 1
ATOM 6544 C C . PHE B 1 378 ? -3.26 19.891 16.25 1 98.25 378 PHE B C 1
ATOM 6546 O O . PHE B 1 378 ? -3.322 21.031 16.719 1 98.25 378 PHE B O 1
ATOM 6553 N N . MET B 1 379 ? -2.166 19.094 16.281 1 98 379 MET B N 1
ATOM 6554 C CA . MET B 1 379 ? -0.94 19.641 16.859 1 98 379 MET B CA 1
ATOM 6555 C C . MET B 1 379 ? -0.543 20.938 16.141 1 98 379 MET B C 1
ATOM 6557 O O . MET B 1 379 ? -0.151 21.906 16.797 1 98 379 MET B O 1
ATOM 6561 N N . THR B 1 380 ? -0.629 20.938 14.844 1 98.81 380 THR B N 1
ATOM 6562 C CA 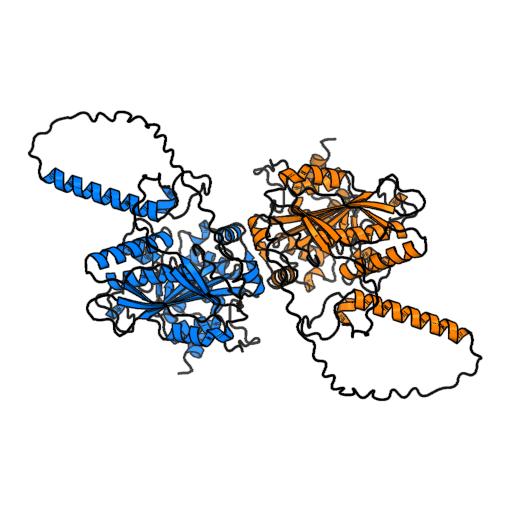. THR B 1 380 ? -0.337 22.109 14.039 1 98.81 380 THR B CA 1
ATOM 6563 C C . THR B 1 380 ? -1.249 23.266 14.43 1 98.81 380 THR B C 1
ATOM 6565 O O . THR B 1 380 ? -0.779 24.391 14.664 1 98.81 380 THR B O 1
ATOM 6568 N N . GLY B 1 381 ? -2.531 23 14.531 1 98.81 381 GLY B N 1
ATOM 6569 C CA . GLY B 1 381 ? -3.49 24.031 14.891 1 98.81 381 GLY B CA 1
ATOM 6570 C C . GLY B 1 381 ? -3.283 24.578 16.297 1 98.81 381 GLY B C 1
ATOM 6571 O O . GLY B 1 381 ? -3.406 25.781 16.531 1 98.81 381 GLY B O 1
ATOM 6572 N N . TYR B 1 382 ? -3.002 23.719 17.203 1 98.31 382 TYR B N 1
ATOM 6573 C CA . TYR B 1 382 ? -2.754 24.125 18.578 1 98.31 382 TYR B CA 1
ATOM 6574 C C . TYR B 1 382 ? -1.559 25.062 18.656 1 98.31 382 TYR B C 1
ATOM 6576 O O . TYR B 1 382 ? -1.629 26.109 19.297 1 98.31 382 TYR B O 1
ATOM 6584 N N . ALA B 1 383 ? -0.509 24.625 18.016 1 98.5 383 ALA B N 1
ATOM 6585 C CA . ALA B 1 383 ? 0.674 25.484 18 1 98.5 383 ALA B CA 1
ATOM 6586 C C . ALA B 1 383 ? 0.346 26.844 17.406 1 98.5 383 ALA B C 1
ATOM 6588 O O . ALA B 1 383 ? 0.736 27.875 17.953 1 98.5 383 ALA B O 1
ATOM 6589 N N . PHE B 1 384 ? -0.343 26.859 16.359 1 98.75 384 PHE B N 1
ATOM 6590 C CA . PHE B 1 384 ? -0.676 28.109 15.695 1 98.75 384 PHE B CA 1
ATOM 6591 C C . PHE B 1 384 ? -1.531 29 16.594 1 98.75 384 PHE B C 1
ATOM 6593 O O . PHE B 1 384 ? -1.326 30.203 16.656 1 98.75 384 PHE B O 1
ATOM 6600 N N . ALA B 1 385 ? -2.49 28.406 17.266 1 98 385 ALA B N 1
ATOM 6601 C CA . ALA B 1 385 ? -3.336 29.172 18.188 1 98 385 ALA B CA 1
ATOM 6602 C C . ALA B 1 385 ? -2.496 29.891 19.234 1 98 385 ALA B C 1
ATOM 6604 O O . ALA B 1 385 ? -2.76 31.047 19.562 1 98 385 ALA B O 1
ATOM 6605 N N . THR B 1 386 ? -1.524 29.203 19.75 1 97.44 386 THR B N 1
ATOM 6606 C CA . THR B 1 386 ? -0.656 29.812 20.734 1 97.44 386 THR B CA 1
ATOM 6607 C C . THR B 1 386 ? 0.177 30.938 20.109 1 97.44 386 THR B C 1
ATOM 6609 O O . THR B 1 386 ? 0.442 31.953 20.75 1 97.44 386 THR B O 1
ATOM 6612 N N . PHE B 1 387 ? 0.614 30.734 18.891 1 97.88 387 PHE B N 1
ATOM 6613 C CA . PHE B 1 387 ? 1.381 31.766 18.188 1 97.88 387 PHE B CA 1
ATOM 6614 C C . PHE B 1 387 ? 0.524 33 17.922 1 97.88 387 PHE B C 1
ATOM 6616 O O . PHE B 1 387 ? 1.003 34.125 18.047 1 97.88 387 PHE B O 1
ATOM 6623 N N . VAL B 1 388 ? -0.687 32.781 17.562 1 96.25 388 VAL B N 1
ATOM 6624 C CA . VAL B 1 388 ? -1.604 33.875 17.328 1 96.25 388 VAL B CA 1
ATOM 6625 C C . VAL B 1 388 ? -1.757 34.688 18.609 1 96.25 388 VAL B C 1
ATOM 6627 O O . VAL B 1 388 ? -1.721 35.938 18.562 1 96.25 388 VAL B O 1
ATOM 6630 N N . LEU B 1 389 ? -1.949 34.062 19.703 1 94.19 389 LEU B N 1
ATOM 6631 C CA . LEU B 1 389 ? -2.092 34.75 20.984 1 94.19 389 LEU B CA 1
ATOM 6632 C C . LEU B 1 389 ? -0.827 35.531 21.312 1 94.19 389 LEU B C 1
ATOM 6634 O O . LEU B 1 389 ? -0.903 36.625 21.859 1 94.19 389 LEU B O 1
ATOM 6638 N N . SER B 1 390 ? 0.298 34.969 20.953 1 94.69 390 SER B N 1
ATOM 6639 C CA . SER B 1 390 ? 1.581 35.562 21.344 1 94.69 390 SER B CA 1
ATOM 6640 C C . SER B 1 390 ? 1.955 36.719 20.422 1 94.69 390 SER B C 1
ATOM 6642 O O . SER B 1 390 ? 2.613 37.656 20.859 1 94.69 390 SER B O 1
ATOM 6644 N N . TYR B 1 391 ? 1.529 36.688 19.172 1 95.81 391 TYR B N 1
ATOM 6645 C CA . TYR B 1 391 ? 2.148 37.594 18.219 1 95.81 391 TYR B CA 1
ATOM 6646 C C . TYR B 1 391 ? 1.119 38.562 17.641 1 95.81 391 TYR B C 1
ATOM 6648 O O . TYR B 1 391 ? 1.474 39.5 16.938 1 95.81 391 TYR B O 1
ATOM 6656 N N . SER B 1 392 ? -0.098 38.375 17.969 1 94.38 392 SER B N 1
ATOM 6657 C CA . SER B 1 392 ? -1.123 39.281 17.5 1 94.38 392 SER B CA 1
ATOM 6658 C C . SER B 1 392 ? -1.136 40.562 18.328 1 94.38 392 SER B C 1
ATOM 6660 O O . SER B 1 392 ? -0.872 40.531 19.531 1 94.38 392 SER B O 1
ATOM 6662 N N . LYS B 1 393 ? -1.487 41.688 17.719 1 93.56 393 LYS B N 1
ATOM 6663 C CA . LYS B 1 393 ? -1.612 42.969 18.406 1 93.56 393 LYS B CA 1
ATOM 6664 C C . LYS B 1 393 ? -2.77 42.938 19.406 1 93.56 393 LYS B C 1
ATOM 6666 O O . LYS B 1 393 ? -2.695 43.562 20.469 1 93.56 393 LYS B O 1
ATOM 6671 N N . HIS B 1 394 ? -3.785 42.312 19.016 1 89.81 394 HIS B N 1
ATOM 6672 C CA . HIS B 1 394 ? -4.953 42.094 19.875 1 89.81 394 HIS B CA 1
ATOM 6673 C C . HIS B 1 394 ? -5.609 40.75 19.578 1 89.81 394 HIS B C 1
ATOM 6675 O O . HIS B 1 394 ? -5.258 40.062 18.609 1 89.81 394 HIS B O 1
ATOM 6681 N N . ARG B 1 395 ? -6.48 40.406 20.359 1 88.81 395 ARG B N 1
ATOM 6682 C CA . ARG B 1 395 ? -7.195 39.125 20.203 1 88.81 395 ARG B CA 1
ATOM 6683 C C . ARG B 1 395 ? -8.055 39.156 18.953 1 88.81 395 ARG B C 1
ATOM 6685 O O . ARG B 1 395 ? -8.68 40.156 18.625 1 88.81 395 ARG B O 1
ATOM 6692 N N . PRO B 1 396 ? -8.023 38.031 18.281 1 90.5 396 PRO B N 1
ATOM 6693 C CA . PRO B 1 396 ? -8.922 37.969 17.125 1 90.5 396 PRO B CA 1
ATOM 6694 C C . PRO B 1 396 ? -10.398 38.031 17.516 1 90.5 396 PRO B C 1
ATOM 6696 O O . PRO B 1 396 ? -10.781 37.562 18.594 1 90.5 396 PRO B O 1
ATOM 6699 N N . SER B 1 397 ? -11.141 38.719 16.703 1 84.88 397 SER B N 1
ATOM 6700 C CA . SER B 1 397 ? -12.57 38.844 16.938 1 84.88 397 SER B CA 1
ATOM 6701 C C . SER B 1 397 ? -13.375 38.219 15.789 1 84.88 397 SER B C 1
ATOM 6703 O O . SER B 1 397 ? -14.062 38.938 15.055 1 84.88 397 SER B O 1
ATOM 6705 N N . GLY B 1 398 ? -13.227 36.938 15.555 1 83.06 398 GLY B N 1
ATOM 6706 C CA . GLY B 1 398 ? -14.039 36.219 14.578 1 83.06 398 GLY B CA 1
ATOM 6707 C C . GLY B 1 398 ? -13.344 36.062 13.242 1 83.06 398 GLY B C 1
ATOM 6708 O O . GLY B 1 398 ? -13.773 35.25 12.414 1 83.06 398 GLY B O 1
ATOM 6709 N N . ASN B 1 399 ? -12.359 36.875 13.023 1 88.56 399 ASN B N 1
ATOM 6710 C CA . ASN B 1 399 ? -11.617 36.75 11.781 1 88.56 399 ASN B CA 1
ATOM 6711 C C . ASN B 1 399 ? -10.109 36.844 12.016 1 88.56 399 ASN B C 1
ATOM 6713 O O . ASN B 1 399 ? -9.672 37.469 12.977 1 88.56 399 ASN B O 1
ATOM 6717 N N . LEU B 1 400 ? -9.406 36.156 11.195 1 94.31 400 LEU B N 1
ATOM 6718 C CA . LEU B 1 400 ? -7.949 36.188 11.266 1 94.31 400 LEU B CA 1
ATOM 6719 C C . LEU B 1 400 ? -7.367 37.062 10.172 1 94.31 400 LEU B C 1
ATOM 6721 O O . LEU B 1 400 ? -6.684 36.594 9.273 1 94.31 400 LEU B O 1
ATOM 6725 N N . ASP B 1 401 ? -7.602 38.375 10.328 1 93.81 401 ASP B N 1
ATOM 6726 C CA . ASP B 1 401 ? -7.051 39.312 9.375 1 93.81 401 ASP B CA 1
ATOM 6727 C C . ASP B 1 401 ? -5.605 39.688 9.719 1 93.81 401 ASP B C 1
ATOM 6729 O O . ASP B 1 401 ? -5.344 40.312 10.742 1 93.81 401 ASP B O 1
ATOM 6733 N N . ALA B 1 402 ? -4.781 39.344 8.883 1 95 402 ALA B N 1
ATOM 6734 C CA . ALA B 1 402 ? -3.352 39.469 9.156 1 95 402 ALA B CA 1
ATOM 6735 C C . ALA B 1 402 ? -2.955 40.906 9.359 1 95 402 ALA B C 1
ATOM 6737 O O . ALA B 1 402 ? -2.16 41.219 10.25 1 95 402 ALA B O 1
ATOM 6738 N N . GLU B 1 403 ? -3.451 41.75 8.539 1 93.5 403 GLU B N 1
ATOM 6739 C CA . GLU B 1 403 ? -3.115 43.188 8.641 1 93.5 403 GLU B CA 1
ATOM 6740 C C . GLU B 1 403 ? -3.639 43.781 9.945 1 93.5 403 GLU B C 1
ATOM 6742 O O . GLU B 1 403 ? -2.91 44.469 10.648 1 93.5 403 GLU B O 1
ATOM 6747 N N . GLN B 1 404 ? -4.805 43.5 10.266 1 93.88 404 GLN B N 1
ATOM 6748 C CA . GLN B 1 404 ? -5.438 44.062 11.461 1 93.88 404 GLN B CA 1
ATOM 6749 C C . GLN B 1 404 ? -4.781 43.5 12.727 1 93.88 404 GLN B C 1
ATOM 6751 O O . GLN B 1 404 ? -4.652 44.219 13.719 1 93.88 404 GLN B O 1
ATOM 6756 N N . LEU B 1 405 ? -4.348 42.25 12.633 1 95.38 405 LEU B N 1
ATOM 6757 C CA . LEU B 1 405 ? -3.809 41.594 13.82 1 95.38 405 LEU B CA 1
ATOM 6758 C C . LEU B 1 405 ? -2.293 41.75 13.883 1 95.38 405 LEU B C 1
ATOM 6760 O O . LEU B 1 405 ? -1.664 41.344 14.859 1 95.38 405 LEU B O 1
ATOM 6764 N N . GLY B 1 406 ? -1.744 42.312 12.875 1 95.5 406 GLY B N 1
ATOM 6765 C CA . GLY B 1 406 ? -0.302 42.5 12.859 1 95.5 406 GLY B CA 1
ATOM 6766 C C . GLY B 1 406 ? 0.463 41.25 12.578 1 95.5 406 GLY B C 1
ATOM 6767 O O . GLY B 1 406 ? 1.526 41 13.156 1 95.5 406 GLY B O 1
ATOM 6768 N N . LEU B 1 407 ? -0.114 40.375 11.828 1 96.62 407 LEU B N 1
ATOM 6769 C CA . LEU B 1 407 ? 0.499 39.094 11.523 1 96.62 407 LEU B CA 1
ATOM 6770 C C . LEU B 1 407 ? 1.092 39.094 10.117 1 96.62 407 LEU B C 1
ATOM 6772 O O . LEU B 1 407 ? 1.296 38.031 9.523 1 96.62 407 LEU B O 1
ATOM 6776 N N . ASP B 1 408 ? 1.491 40.219 9.516 1 95.5 408 ASP B N 1
ATOM 6777 C CA . ASP B 1 408 ? 1.96 40.375 8.141 1 95.5 408 ASP B CA 1
ATOM 6778 C C . ASP B 1 408 ? 3.309 39.688 7.938 1 95.5 408 ASP B C 1
ATOM 6780 O O . ASP B 1 408 ? 3.627 39.25 6.832 1 95.5 408 ASP B O 1
ATOM 6784 N N . GLU B 1 409 ? 4.02 39.531 8.969 1 95.62 409 GLU B N 1
ATOM 6785 C CA . GLU B 1 409 ? 5.363 38.969 8.852 1 95.62 409 GLU B CA 1
ATOM 6786 C C . GLU B 1 409 ? 5.324 37.469 8.812 1 95.62 409 GLU B C 1
ATOM 6788 O O . GLU B 1 409 ? 6.312 36.812 8.445 1 95.62 409 GLU B O 1
ATOM 6793 N N . ILE B 1 410 ? 4.184 36.906 9.141 1 96.81 410 ILE B N 1
ATOM 6794 C CA . ILE B 1 410 ? 4.188 35.438 9.227 1 96.81 410 ILE B CA 1
ATOM 6795 C C . ILE B 1 410 ? 3.17 34.844 8.25 1 96.81 410 ILE B C 1
ATOM 6797 O O . ILE B 1 410 ? 3.188 33.656 7.965 1 96.81 410 ILE B O 1
ATOM 6801 N N . VAL B 1 411 ? 2.256 35.688 7.711 1 97.75 411 VAL B N 1
ATOM 6802 C CA . VAL B 1 411 ? 1.231 35.219 6.781 1 97.75 411 VAL B CA 1
ATOM 6803 C C . VAL B 1 411 ? 1.842 35 5.395 1 97.75 411 VAL B C 1
ATOM 6805 O O . VAL B 1 411 ? 2.805 35.688 5.031 1 97.75 411 VAL B O 1
ATOM 6808 N N . ASN B 1 412 ? 1.345 34.031 4.598 1 97.94 412 ASN B N 1
ATOM 6809 C CA . ASN B 1 412 ? 1.714 33.719 3.219 1 97.94 412 ASN B CA 1
ATOM 6810 C C . ASN B 1 412 ? 3.213 33.469 3.08 1 97.94 412 ASN B C 1
ATOM 6812 O O . ASN B 1 412 ? 3.854 34 2.17 1 97.94 412 ASN B O 1
ATOM 6816 N N . ARG B 1 413 ? 3.689 32.781 4.059 1 97.94 413 ARG B N 1
ATOM 6817 C CA . ARG B 1 413 ? 5.09 32.375 4.094 1 97.94 413 ARG B CA 1
ATOM 6818 C C . ARG B 1 413 ? 5.215 30.891 4.43 1 97.94 413 ARG B C 1
ATOM 6820 O O . ARG B 1 413 ? 4.629 30.422 5.406 1 97.94 413 ARG B O 1
ATOM 6827 N N . LEU B 1 414 ? 5.922 30.203 3.539 1 98.19 414 LEU B N 1
ATOM 6828 C CA . LEU B 1 414 ? 6.16 28.781 3.758 1 98.19 414 LEU B CA 1
ATOM 6829 C C . LEU B 1 414 ? 7.629 28.516 4.066 1 98.19 414 LEU B C 1
ATOM 6831 O O . LEU B 1 414 ? 8.516 29.141 3.477 1 98.19 414 LEU B O 1
ATOM 6835 N N . CYS B 1 415 ? 7.785 27.578 4.93 1 97.31 415 CYS B N 1
ATOM 6836 C CA . CYS B 1 415 ? 9.141 27.203 5.32 1 97.31 415 CYS B CA 1
ATOM 6837 C C . CYS B 1 415 ? 9.867 26.516 4.176 1 97.31 415 CYS B C 1
ATOM 6839 O O . CYS B 1 415 ? 9.273 25.703 3.447 1 97.31 415 CYS B O 1
ATOM 6841 N N . LEU B 1 416 ? 11.164 26.891 3.971 1 96.44 416 LEU B N 1
ATOM 6842 C CA . LEU B 1 416 ? 12.078 26.188 3.066 1 96.44 416 LEU B CA 1
ATOM 6843 C C . LEU B 1 416 ? 13.227 25.562 3.836 1 96.44 416 LEU B C 1
ATOM 6845 O O . LEU B 1 416 ? 14.094 26.266 4.363 1 96.44 416 LEU B O 1
ATOM 6849 N N . GLY B 1 417 ? 13.227 24.25 3.783 1 91.25 417 GLY B N 1
ATOM 6850 C CA . GLY B 1 417 ? 14.289 23.562 4.496 1 91.25 417 GLY B CA 1
ATOM 6851 C C . GLY B 1 417 ? 15.68 24.016 4.086 1 91.25 417 GLY B C 1
ATOM 6852 O O . GLY B 1 417 ? 15.984 24.094 2.895 1 91.25 417 GLY B O 1
ATOM 6853 N N . GLY B 1 418 ? 16.5 24.344 5.051 1 88.62 418 GLY B N 1
ATOM 6854 C CA . GLY B 1 418 ? 17.875 24.719 4.777 1 88.62 418 GLY B CA 1
ATOM 6855 C C . GLY B 1 418 ? 18.031 26.172 4.359 1 88.62 418 GLY B C 1
ATOM 6856 O O . GLY B 1 418 ? 19.156 26.641 4.121 1 88.62 418 GLY B O 1
ATOM 6857 N N . LYS B 1 419 ? 16.922 26.891 4.254 1 92.62 419 LYS B N 1
ATOM 6858 C CA . LYS B 1 419 ? 16.969 28.312 3.9 1 92.62 419 LYS B CA 1
ATOM 6859 C C . LYS B 1 419 ? 16.391 29.172 5.016 1 92.62 419 LYS B C 1
ATOM 6861 O O . LYS B 1 419 ? 15.445 28.781 5.688 1 92.62 419 LYS B O 1
ATOM 6866 N N . THR B 1 420 ? 16.922 30.297 5.148 1 89.19 420 THR B N 1
ATOM 6867 C CA . THR B 1 420 ? 16.469 31.234 6.172 1 89.19 420 THR B CA 1
ATOM 6868 C C . THR B 1 420 ? 15.234 32 5.688 1 89.19 420 THR B C 1
ATOM 6870 O O . THR B 1 420 ? 14.297 32.219 6.457 1 89.19 420 THR B O 1
ATOM 6873 N N . ALA B 1 421 ? 15.281 32.375 4.41 1 94.69 421 ALA B N 1
ATOM 6874 C CA . ALA B 1 421 ? 14.148 33.094 3.848 1 94.69 421 ALA B CA 1
ATOM 6875 C C . ALA B 1 421 ? 13 32.156 3.506 1 94.69 421 ALA B C 1
ATOM 6877 O O . ALA B 1 421 ? 13.219 31.062 3.006 1 94.69 421 ALA B O 1
ATOM 6878 N N . PRO B 1 422 ? 11.828 32.562 3.846 1 97.31 422 PRO B N 1
ATOM 6879 C CA . PRO B 1 422 ? 10.664 31.734 3.51 1 97.31 422 PRO B CA 1
ATOM 6880 C C . PRO B 1 422 ? 10.273 31.828 2.037 1 97.31 422 PRO B C 1
ATOM 6882 O O . PRO B 1 422 ? 10.781 32.688 1.319 1 97.31 422 PRO B O 1
ATOM 6885 N N . LEU B 1 423 ? 9.516 30.859 1.566 1 98.06 423 LEU B N 1
ATOM 6886 C CA . LEU B 1 423 ? 8.828 30.984 0.284 1 98.06 423 LEU B CA 1
ATOM 6887 C C . LEU B 1 423 ? 7.629 31.906 0.392 1 98.06 423 LEU B C 1
ATOM 6889 O O . LEU B 1 423 ? 6.68 31.625 1.126 1 98.06 423 LEU B O 1
ATOM 6893 N N . LEU B 1 424 ? 7.684 33 -0.324 1 97.44 424 LEU B N 1
ATOM 6894 C CA . LEU B 1 424 ? 6.598 33.969 -0.278 1 97.44 424 LEU B CA 1
ATOM 6895 C C . LEU B 1 424 ? 5.488 33.594 -1.255 1 97.44 424 LEU B C 1
ATOM 6897 O O . LEU B 1 424 ? 5.754 33.344 -2.432 1 97.44 424 LEU B O 1
ATOM 6901 N N . ILE B 1 425 ? 4.309 33.531 -0.759 1 97.88 425 ILE B N 1
ATOM 6902 C CA . ILE B 1 425 ? 3.139 33.344 -1.609 1 97.88 425 ILE B CA 1
ATOM 6903 C C . ILE B 1 425 ? 2.623 34.688 -2.076 1 97.88 425 ILE B C 1
ATOM 6905 O O . ILE B 1 425 ? 1.938 35.406 -1.327 1 97.88 425 ILE B O 1
ATOM 6909 N N . ARG B 1 426 ? 2.92 35.031 -3.254 1 94.75 426 ARG B N 1
ATOM 6910 C CA . ARG B 1 426 ? 2.535 36.312 -3.812 1 94.75 426 ARG B CA 1
ATOM 6911 C C . ARG B 1 426 ? 2.492 36.281 -5.336 1 94.75 426 ARG B C 1
ATOM 6913 O O . ARG B 1 426 ? 3.02 35.344 -5.945 1 94.75 426 ARG B O 1
ATOM 6920 N N . THR B 1 427 ? 1.805 37.188 -5.848 1 92.81 427 THR B N 1
ATOM 6921 C CA . THR B 1 427 ? 1.736 37.312 -7.297 1 92.81 427 THR B CA 1
ATOM 6922 C C . THR B 1 427 ? 2.707 38.375 -7.785 1 92.81 427 THR B C 1
ATOM 6924 O O . THR B 1 427 ? 2.607 39.562 -7.383 1 92.81 427 THR B O 1
ATOM 6927 N N . SER B 1 428 ? 3.566 37.938 -8.57 1 88.25 428 SER B N 1
ATOM 6928 C CA . SER B 1 428 ? 4.473 38.906 -9.164 1 88.25 428 SER B CA 1
ATOM 6929 C C . SER B 1 428 ? 3.785 39.688 -10.273 1 88.25 428 SER B C 1
ATOM 6931 O O . SER B 1 428 ? 2.82 39.219 -10.875 1 88.25 428 SER B O 1
ATOM 6933 N N . ASN B 1 429 ? 4.305 40.875 -10.57 1 87.88 429 ASN B N 1
ATOM 6934 C CA . ASN B 1 429 ? 3.711 41.75 -11.57 1 87.88 429 ASN B CA 1
ATOM 6935 C C . ASN B 1 429 ? 3.773 41.156 -12.969 1 87.88 429 ASN B C 1
ATOM 6937 O O . ASN B 1 429 ? 2.98 41.5 -13.836 1 87.88 429 ASN B O 1
ATOM 6941 N N . PHE B 1 430 ? 4.586 40.219 -13.195 1 89.12 430 PHE B N 1
ATOM 6942 C CA . PHE B 1 430 ? 4.805 39.719 -14.539 1 89.12 430 PHE B CA 1
ATOM 6943 C C . PHE B 1 430 ? 4.277 38.312 -14.68 1 89.12 430 PHE B C 1
ATOM 6945 O O . PHE B 1 430 ? 4.41 37.688 -15.734 1 89.12 430 PHE B O 1
ATOM 6952 N N . THR B 1 431 ? 3.662 37.875 -13.617 1 90.25 431 THR B N 1
ATOM 6953 C CA . THR B 1 431 ? 3.254 36.469 -13.633 1 90.25 431 THR B CA 1
ATOM 6954 C C . THR B 1 431 ? 1.772 36.344 -13.984 1 90.25 431 THR B C 1
ATOM 6956 O O . THR B 1 431 ? 0.95 37.125 -13.516 1 90.25 431 THR B O 1
ATOM 6959 N N . LYS B 1 432 ? 1.512 35.406 -14.93 1 90.56 432 LYS B N 1
ATOM 6960 C CA . LYS B 1 432 ? 0.128 35.094 -15.289 1 90.56 432 LYS B CA 1
ATOM 6961 C C . LYS B 1 432 ? -0.378 33.875 -14.57 1 90.56 432 LYS B C 1
ATOM 6963 O O . LYS B 1 432 ? 0.386 32.938 -14.328 1 90.56 432 LYS B O 1
ATOM 6968 N N . HIS B 1 433 ? -1.672 33.938 -14.211 1 94.38 433 HIS B N 1
ATOM 6969 C CA . HIS B 1 433 ? -2.34 32.781 -13.648 1 94.38 433 HIS B CA 1
ATOM 6970 C C . HIS B 1 433 ? -2.514 31.688 -14.695 1 94.38 433 HIS B C 1
ATOM 6972 O O . HIS B 1 433 ? -2.551 31.969 -15.891 1 94.38 433 HIS B O 1
ATOM 6978 N N . SER B 1 434 ? -2.602 30.438 -14.25 1 94.56 434 SER B N 1
ATOM 6979 C CA . SER B 1 434 ? -2.908 29.344 -15.164 1 94.56 434 SER B CA 1
ATOM 6980 C C . SER B 1 434 ? -4.289 29.5 -15.781 1 94.56 434 SER B C 1
ATOM 6982 O O . SER B 1 434 ? -5.238 29.906 -15.102 1 94.56 434 SER B O 1
ATOM 6984 N N . PRO B 1 435 ? -4.395 29.25 -17.094 1 94.62 435 PRO B N 1
ATOM 6985 C CA . PRO B 1 435 ? -5.691 29.406 -17.75 1 94.62 435 PRO B CA 1
ATOM 6986 C C . PRO B 1 435 ? -6.797 28.594 -17.094 1 94.62 435 PRO B C 1
ATOM 6988 O O . PRO B 1 435 ? -7.914 29.094 -16.906 1 94.62 435 PRO B O 1
ATOM 6991 N N . LYS B 1 436 ? -6.52 27.359 -16.734 1 95.5 436 LYS B N 1
ATOM 6992 C CA . LYS B 1 436 ? -7.527 26.516 -16.125 1 95.5 436 LYS B CA 1
ATOM 6993 C C . LYS B 1 436 ? -7.906 27.031 -14.734 1 95.5 436 LYS B C 1
ATOM 6995 O O . LYS B 1 436 ? -9.055 26.891 -14.312 1 95.5 436 LYS B O 1
ATOM 7000 N N . HIS B 1 437 ? -6.969 27.594 -14.039 1 96.75 437 HIS B N 1
ATOM 7001 C CA . HIS B 1 437 ? -7.246 28.203 -12.75 1 96.75 437 HIS B CA 1
ATOM 7002 C C . HIS B 1 437 ? -8.219 29.375 -12.898 1 96.75 437 HIS B C 1
ATOM 7004 O O . HIS B 1 437 ? -9.164 29.5 -12.117 1 96.75 437 HIS B O 1
ATOM 7010 N N . ILE B 1 438 ? -7.965 30.219 -13.914 1 96.31 438 ILE B N 1
ATOM 7011 C CA . ILE B 1 438 ? -8.828 31.375 -14.148 1 96.31 438 ILE B CA 1
ATOM 7012 C C . ILE B 1 438 ? -10.266 30.906 -14.359 1 96.31 438 ILE B C 1
ATOM 7014 O O . ILE B 1 438 ? -11.195 31.469 -13.766 1 96.31 438 ILE B O 1
ATOM 7018 N N . GLU B 1 439 ? -10.391 29.922 -15.148 1 95.12 439 GLU B N 1
ATOM 7019 C CA . GLU B 1 439 ? -11.711 29.375 -15.453 1 95.12 439 GLU B CA 1
ATOM 7020 C C . GLU B 1 439 ? -12.375 28.797 -14.195 1 95.12 439 GLU B C 1
ATOM 7022 O O . GLU B 1 439 ? -13.523 29.125 -13.898 1 95.12 439 GLU B O 1
ATOM 7027 N N . LYS B 1 440 ? -11.703 27.969 -13.477 1 95.19 440 LYS B N 1
ATOM 7028 C CA . LYS B 1 440 ? -12.273 27.281 -12.312 1 95.19 440 LYS B CA 1
ATOM 7029 C C . LYS B 1 440 ? -12.555 28.281 -11.188 1 95.19 440 LYS B C 1
ATOM 7031 O O . LYS B 1 440 ? -13.586 28.188 -10.523 1 95.19 440 LYS B O 1
ATOM 7036 N N . PHE B 1 441 ? -11.625 29.172 -10.977 1 95.75 441 PHE B N 1
ATOM 7037 C CA . PHE B 1 441 ? -11.781 30.172 -9.922 1 95.75 441 PHE B CA 1
ATOM 7038 C C . PHE B 1 441 ? -13.016 31.016 -10.164 1 95.75 441 PHE B C 1
ATOM 7040 O O . PHE B 1 441 ? -13.773 31.297 -9.234 1 95.75 441 PHE B O 1
ATOM 7047 N N . LYS B 1 442 ? -13.234 31.438 -11.375 1 94.06 442 LYS B N 1
ATOM 7048 C CA . LYS B 1 442 ? -14.43 32.219 -11.727 1 94.06 442 LYS B CA 1
ATOM 7049 C C . LYS B 1 442 ? -15.695 31.406 -11.461 1 94.06 442 LYS B C 1
ATOM 7051 O O . LYS B 1 442 ? -16.703 31.969 -11.008 1 94.06 442 LYS B O 1
ATOM 7056 N N . ALA B 1 443 ? -15.664 30.172 -11.727 1 91.69 443 ALA B N 1
ATOM 7057 C CA . ALA B 1 443 ? -16.828 29.297 -11.547 1 91.69 443 ALA B CA 1
ATOM 7058 C C . ALA B 1 443 ? -17.141 29.125 -10.062 1 91.69 443 ALA B C 1
ATOM 7060 O O . ALA B 1 443 ? -18.312 28.953 -9.688 1 91.69 443 ALA B O 1
ATOM 7061 N N . LEU B 1 444 ? -16.172 29.094 -9.227 1 92.12 444 LEU B N 1
ATOM 7062 C CA . LEU B 1 444 ? -16.344 28.906 -7.789 1 92.12 444 LEU B CA 1
ATOM 7063 C C . LEU B 1 444 ? -17.094 30.094 -7.184 1 92.12 444 LEU B C 1
ATOM 7065 O O . LEU B 1 444 ? -17.828 29.938 -6.207 1 92.12 444 LEU B O 1
ATOM 7069 N N . PHE B 1 445 ? -16.875 31.281 -7.645 1 89.56 445 PHE B N 1
ATOM 7070 C CA . PHE B 1 445 ? -17.453 32.469 -7.055 1 89.56 445 PHE B CA 1
ATOM 7071 C C . PHE B 1 445 ? -18.578 33.031 -7.93 1 89.56 445 PHE B C 1
ATOM 7073 O O . PHE B 1 445 ? -19.25 33.969 -7.551 1 89.56 445 PHE B O 1
ATOM 7080 N N . GLY B 1 446 ? -19.156 32.25 -8.883 1 71.81 446 GLY B N 1
ATOM 7081 C CA . GLY B 1 446 ? -20.234 32.688 -9.75 1 71.81 446 GLY B CA 1
ATOM 7082 C C . GLY B 1 446 ? -19.828 33.75 -10.727 1 71.81 446 GLY B C 1
ATOM 7083 O O . GLY B 1 446 ? -18.812 34.438 -10.539 1 71.81 446 GLY B O 1
ATOM 7084 N N . ASN B 1 447 ? -20.219 33.812 -12.133 1 49.47 447 ASN B N 1
ATOM 7085 C CA . ASN B 1 447 ? -20.062 34.875 -13.141 1 49.47 447 ASN B CA 1
ATOM 7086 C C . ASN B 1 447 ? -20.344 36.25 -12.562 1 49.47 447 ASN B C 1
ATOM 7088 O O . ASN B 1 447 ? -21.469 36.531 -12.164 1 49.47 447 ASN B O 1
ATOM 7092 N N . LYS B 1 448 ? -19.5 36.844 -11.781 1 33.91 448 LYS B N 1
ATOM 7093 C CA . LYS B 1 448 ? -19.75 38.281 -11.797 1 33.91 448 LYS B CA 1
ATOM 7094 C C . LYS B 1 448 ? -19.328 38.906 -13.133 1 33.91 448 LYS B C 1
ATOM 7096 O O . LYS B 1 448 ? -18.297 38.531 -13.688 1 33.91 448 LYS B O 1
#